Protein AF-0000000084513521 (afdb_homodimer)

Structure (mmCIF, N/CA/C/O backbone):
data_AF-0000000084513521-model_v1
#
loop_
_entity.id
_entity.type
_entity.pdbx_description
1 polymer Ferrochelatase
#
loop_
_atom_site.group_PDB
_atom_site.id
_atom_site.type_symbol
_atom_site.label_atom_id
_atom_site.label_alt_id
_atom_site.label_comp_id
_atom_site.label_asym_id
_atom_site.label_entity_id
_atom_site.label_seq_id
_atom_site.pdbx_PDB_ins_code
_atom_site.Cartn_x
_atom_site.Cartn_y
_atom_site.Cartn_z
_atom_site.occupancy
_atom_site.B_iso_or_equiv
_atom_site.auth_seq_id
_atom_site.auth_comp_id
_atom_site.auth_asym_id
_atom_site.auth_atom_id
_atom_site.pdbx_PDB_model_num
ATOM 1 N N . MET A 1 1 ? 2.699 29.406 -25.484 1 18.61 1 MET A N 1
ATOM 2 C CA . MET A 1 1 ? 3.23 28.219 -26.156 1 18.61 1 MET A CA 1
ATOM 3 C C . MET A 1 1 ? 3.641 27.156 -25.141 1 18.61 1 MET A C 1
ATOM 5 O O . MET A 1 1 ? 4.684 27.281 -24.5 1 18.61 1 MET A O 1
ATOM 9 N N . CYS A 1 2 ? 2.711 26.797 -24.297 1 22.2 2 CYS A N 1
ATOM 10 C CA . CYS A 1 2 ? 2.809 25.797 -23.234 1 22.2 2 CYS A CA 1
ATOM 11 C C . CYS A 1 2 ? 3.521 24.547 -23.734 1 22.2 2 CYS A C 1
ATOM 13 O O . CYS A 1 2 ? 3.111 23.938 -24.734 1 22.2 2 CYS A O 1
ATOM 15 N N . ASP A 1 3 ? 4.871 24.672 -23.875 1 24.75 3 ASP A N 1
ATOM 16 C CA . ASP A 1 3 ? 5.711 23.578 -24.344 1 24.75 3 ASP A CA 1
ATOM 17 C C . ASP A 1 3 ? 5.184 22.234 -23.844 1 24.75 3 ASP A C 1
ATOM 19 O O . ASP A 1 3 ? 5.07 22.016 -22.641 1 24.75 3 ASP A O 1
ATOM 23 N N . GLU A 1 4 ? 4.164 21.75 -24.406 1 28.55 4 GLU A N 1
ATOM 24 C CA . GLU A 1 4 ? 3.457 20.484 -24.359 1 28.55 4 GLU A CA 1
ATOM 25 C C . GLU A 1 4 ? 4.434 19.312 -24.297 1 28.55 4 GLU A C 1
ATOM 27 O O . GLU A 1 4 ? 4.898 18.812 -25.328 1 28.55 4 GLU A O 1
ATOM 32 N N . ASN A 1 5 ? 5.59 19.516 -23.672 1 30.88 5 ASN A N 1
ATOM 33 C CA . ASN A 1 5 ? 6.449 18.344 -23.484 1 30.88 5 ASN A CA 1
ATOM 34 C C . ASN A 1 5 ? 5.633 17.078 -23.266 1 30.88 5 ASN A C 1
ATOM 36 O O . ASN A 1 5 ? 5.18 16.812 -22.156 1 30.88 5 ASN A O 1
ATOM 40 N N . SER A 1 6 ? 4.734 16.812 -24.062 1 34.25 6 SER A N 1
ATOM 41 C CA . SER A 1 6 ? 4.012 15.57 -24.328 1 34.25 6 SER A CA 1
ATOM 42 C C . SER A 1 6 ? 4.895 14.352 -24.078 1 34.25 6 SER A C 1
ATOM 44 O O . SER A 1 6 ? 5.879 14.133 -24.797 1 34.25 6 SER A O 1
ATOM 46 N N . THR A 1 7 ? 5.453 14.188 -22.953 1 40.06 7 THR A N 1
ATOM 47 C CA . THR A 1 7 ? 6.246 13.023 -22.578 1 40.06 7 THR A CA 1
ATOM 48 C C . THR A 1 7 ? 5.777 11.781 -23.344 1 40.06 7 THR A C 1
ATOM 50 O O . THR A 1 7 ? 4.617 11.383 -23.219 1 40.06 7 THR A O 1
ATOM 53 N N . ASN A 1 8 ? 5.906 11.688 -24.531 1 46.56 8 ASN A N 1
ATOM 54 C CA . ASN A 1 8 ? 5.688 10.586 -25.453 1 46.56 8 ASN A CA 1
ATOM 55 C C . ASN A 1 8 ? 5.766 9.234 -24.75 1 46.56 8 ASN A C 1
ATOM 57 O O . ASN A 1 8 ? 6.527 8.359 -25.156 1 46.56 8 ASN A O 1
ATOM 61 N N . GLY A 1 9 ? 5.129 8.992 -23.609 1 62.34 9 GLY A N 1
ATOM 62 C CA . GLY A 1 9 ? 4.852 7.715 -22.969 1 62.34 9 GLY A CA 1
ATOM 63 C C . GLY A 1 9 ? 6.105 6.938 -22.609 1 62.34 9 GLY A C 1
ATOM 64 O O . GLY A 1 9 ? 6.031 5.902 -21.953 1 62.34 9 GLY A O 1
ATOM 65 N N . ALA A 1 10 ? 7.254 7.516 -23.219 1 73.06 10 ALA A N 1
ATOM 66 C CA . ALA A 1 10 ? 8.469 6.754 -22.953 1 73.06 10 ALA A CA 1
ATOM 67 C C . ALA A 1 10 ? 9.086 7.148 -21.609 1 73.06 10 ALA A C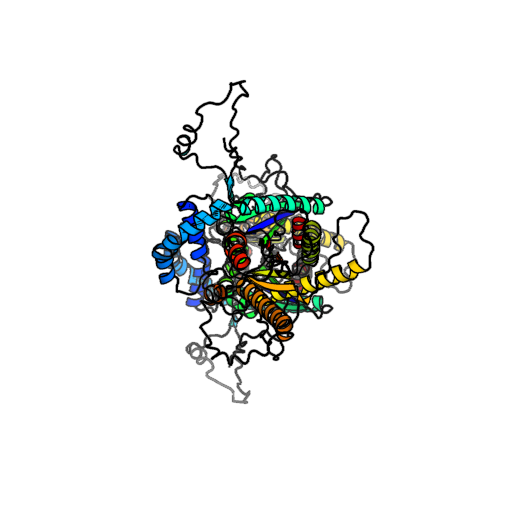 1
ATOM 69 O O . ALA A 1 10 ? 8.969 8.297 -21.188 1 73.06 10 ALA A O 1
ATOM 70 N N . LEU A 1 11 ? 9.727 6.277 -20.969 1 82.44 11 LEU A N 1
ATOM 71 C CA . LEU A 1 11 ? 10.461 6.5 -19.734 1 82.44 11 LEU A CA 1
ATOM 72 C C . LEU A 1 11 ? 11.633 7.453 -19.953 1 82.44 11 LEU A C 1
ATOM 74 O O . LEU A 1 11 ? 12.398 7.289 -20.906 1 82.44 11 LEU A O 1
ATOM 78 N N . ASN A 1 12 ? 11.711 8.531 -19.172 1 85.94 12 ASN A N 1
ATOM 79 C CA . ASN A 1 12 ? 12.852 9.438 -19.25 1 85.94 12 ASN A CA 1
ATOM 80 C C . ASN A 1 12 ? 14.164 8.703 -18.969 1 85.94 12 ASN A C 1
ATOM 82 O O . ASN A 1 12 ? 14.258 7.926 -18.016 1 85.94 12 ASN A O 1
ATOM 86 N N . GLU A 1 13 ? 15.164 8.977 -19.75 1 86.56 13 GLU A N 1
ATOM 87 C CA . GLU A 1 13 ? 16.453 8.297 -19.672 1 86.56 13 GLU A CA 1
ATOM 88 C C . GLU A 1 13 ? 17.062 8.438 -18.281 1 86.56 13 GLU A C 1
ATOM 90 O O . GLU A 1 13 ? 17.766 7.539 -17.812 1 86.56 13 GLU A O 1
ATOM 95 N N . ARG A 1 14 ? 16.734 9.516 -17.625 1 86.5 14 ARG A N 1
ATOM 96 C CA . ARG A 1 14 ? 17.281 9.781 -16.297 1 86.5 14 ARG A CA 1
ATOM 97 C C . ARG A 1 14 ? 16.828 8.734 -15.289 1 86.5 14 ARG A C 1
ATOM 99 O O . ARG A 1 14 ? 17.516 8.492 -14.289 1 86.5 14 ARG A O 1
ATOM 106 N N . PHE A 1 15 ? 15.766 8.094 -15.656 1 87.75 15 PHE A N 1
ATOM 107 C CA . PHE A 1 15 ? 15.195 7.168 -14.688 1 87.75 15 PHE A CA 1
ATOM 108 C C . PHE A 1 15 ? 15.289 5.73 -15.188 1 87.75 15 PHE A C 1
ATOM 110 O O . PHE A 1 15 ? 14.617 4.84 -14.664 1 87.75 15 PHE A O 1
ATOM 117 N N . ASN A 1 16 ? 16.016 5.531 -16.234 1 87.81 16 ASN A N 1
ATOM 118 C CA . ASN A 1 16 ? 16.219 4.191 -16.781 1 87.81 16 ASN A CA 1
ATOM 119 C C . ASN A 1 16 ? 17.312 3.443 -16.031 1 87.81 16 ASN A C 1
ATOM 121 O O . ASN A 1 16 ? 18.406 3.26 -16.547 1 87.81 16 ASN A O 1
ATOM 125 N N . THR A 1 17 ? 17.016 3.045 -14.812 1 88.44 17 THR A N 1
ATOM 126 C CA . THR A 1 17 ? 17.906 2.281 -13.945 1 88.44 17 THR A CA 1
ATOM 127 C C . THR A 1 17 ? 17.25 0.989 -13.484 1 88.44 17 THR A C 1
ATOM 129 O O . THR A 1 17 ? 16.016 0.87 -13.516 1 88.44 17 THR A O 1
ATOM 132 N N . PRO A 1 18 ? 18.016 0.029 -13.109 1 86.19 18 PRO A N 1
ATOM 133 C CA . PRO A 1 18 ? 17.453 -1.251 -12.68 1 86.19 18 PRO A CA 1
ATOM 134 C C . PRO A 1 18 ? 16.453 -1.097 -11.531 1 86.19 18 PRO A C 1
ATOM 136 O O . PRO A 1 18 ? 15.406 -1.758 -11.531 1 86.19 18 PRO A O 1
ATOM 139 N N . THR A 1 19 ? 16.812 -0.274 -10.617 1 90 19 THR A N 1
ATOM 140 C CA . THR A 1 19 ? 15.898 0.007 -9.523 1 90 19 THR A CA 1
ATOM 141 C C . THR A 1 19 ? 15.383 1.44 -9.609 1 90 19 THR A C 1
ATOM 143 O O . THR A 1 19 ? 16.172 2.387 -9.68 1 90 19 THR A O 1
ATOM 146 N N . ARG A 1 20 ? 14.078 1.571 -9.602 1 91.69 20 ARG A N 1
ATOM 147 C CA . ARG A 1 20 ? 13.477 2.896 -9.688 1 91.69 20 ARG A CA 1
ATOM 148 C C . ARG A 1 20 ? 12.586 3.168 -8.477 1 91.69 20 ARG A C 1
ATOM 150 O O . ARG A 1 20 ? 11.719 2.357 -8.141 1 91.69 20 ARG A O 1
ATOM 157 N N . PHE A 1 21 ? 12.828 4.266 -7.852 1 94.62 21 PHE A N 1
ATOM 158 C CA . PHE A 1 21 ? 12.008 4.695 -6.723 1 94.62 21 PHE A CA 1
ATOM 159 C C . PHE A 1 21 ? 11.109 5.855 -7.125 1 94.62 21 PHE A C 1
ATOM 161 O O . PHE A 1 21 ? 11.586 6.898 -7.566 1 94.62 21 PHE A O 1
ATOM 168 N N . GLY A 1 22 ? 9.812 5.648 -7.109 1 95.62 22 GLY A N 1
ATOM 169 C CA . GLY A 1 22 ? 8.836 6.719 -7.234 1 95.62 22 GLY A CA 1
ATOM 170 C C . GLY A 1 22 ? 8.258 7.156 -5.906 1 95.62 22 GLY A C 1
ATOM 171 O O . GLY A 1 22 ? 7.855 6.32 -5.09 1 95.62 22 GLY A O 1
ATOM 172 N N . VAL A 1 23 ? 8.297 8.445 -5.641 1 98.12 23 VAL A N 1
ATOM 173 C CA . VAL A 1 23 ? 7.715 8.992 -4.422 1 98.12 23 VAL A CA 1
ATOM 174 C C . VAL A 1 23 ? 6.539 9.906 -4.77 1 98.12 23 VAL A C 1
ATOM 176 O O . VAL A 1 23 ? 6.68 10.828 -5.578 1 98.12 23 VAL A O 1
ATOM 179 N N . LEU A 1 24 ? 5.422 9.594 -4.23 1 98.38 24 LEU A N 1
ATOM 180 C CA . LEU A 1 24 ? 4.234 10.422 -4.422 1 98.38 24 LEU A CA 1
ATOM 181 C C . LEU A 1 24 ? 3.867 11.156 -3.137 1 98.38 24 LEU A C 1
ATOM 183 O O . LEU A 1 24 ? 3.428 10.531 -2.166 1 98.38 24 LEU A O 1
ATOM 187 N N . LEU A 1 25 ? 4.125 12.43 -3.109 1 98.62 25 LEU A N 1
ATOM 188 C CA . LEU A 1 25 ? 3.658 13.281 -2.018 1 98.62 25 LEU A CA 1
ATOM 189 C C . LEU A 1 25 ? 2.242 13.781 -2.283 1 98.62 25 LEU A C 1
ATOM 191 O O . LEU A 1 25 ? 1.947 14.273 -3.373 1 98.62 25 LEU A O 1
ATOM 195 N N . VAL A 1 26 ? 1.375 13.625 -1.286 1 98.31 26 VAL A N 1
ATOM 196 C CA . VAL A 1 26 ? -0.024 13.938 -1.556 1 98.31 26 VAL A CA 1
ATOM 197 C C . VAL A 1 26 ? -0.565 14.859 -0.467 1 98.31 26 VAL A C 1
ATOM 199 O O . VAL A 1 26 ? -0.301 14.656 0.72 1 98.31 26 VAL A O 1
ATOM 202 N N . CYS A 1 27 ? -1.242 15.867 -0.839 1 96.75 27 CYS A N 1
ATOM 203 C CA . CYS A 1 27 ? -1.932 16.766 0.079 1 96.75 27 CYS A CA 1
ATOM 204 C C . CYS A 1 27 ? -3.223 17.281 -0.539 1 96.75 27 CYS A C 1
ATOM 206 O O . CYS A 1 27 ? -3.648 16.812 -1.594 1 96.75 27 CYS A O 1
ATOM 208 N N . GLU A 1 28 ? -3.951 18.078 0.09 1 94.69 28 GLU A N 1
ATOM 209 C CA . GLU A 1 28 ? -5.277 18.531 -0.326 1 94.69 28 GLU A CA 1
ATOM 210 C C . GLU A 1 28 ? -5.203 19.406 -1.576 1 94.69 28 GLU A C 1
ATOM 212 O O . GLU A 1 28 ? -5.973 19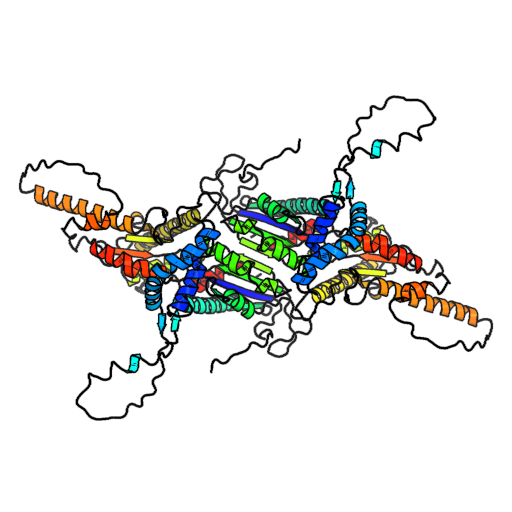.219 -2.52 1 94.69 28 GLU A O 1
ATOM 217 N N . GLY A 1 29 ? -4.34 20.344 -1.598 1 92.75 29 GLY A N 1
ATOM 218 C CA . GLY A 1 29 ? -4.211 21.297 -2.701 1 92.75 29 GLY A CA 1
ATOM 219 C C . GLY A 1 29 ? -5.105 22.516 -2.555 1 92.75 29 GLY A C 1
ATOM 220 O O . GLY A 1 29 ? -5.414 22.922 -1.438 1 92.75 29 GLY A O 1
ATOM 221 N N . ALA A 1 30 ? -5.312 23.188 -3.602 1 92.88 30 ALA A N 1
ATOM 222 C CA . ALA A 1 30 ? -6.121 24.391 -3.715 1 92.88 30 ALA A CA 1
ATOM 223 C C . ALA A 1 30 ? -6.871 24.422 -5.043 1 92.88 30 ALA A C 1
ATOM 225 O O . ALA A 1 30 ? -6.57 23.641 -5.953 1 92.88 30 ALA A O 1
ATOM 226 N N . PRO A 1 31 ? -7.898 25.25 -5.031 1 92.56 31 PRO A N 1
ATOM 227 C CA . PRO A 1 31 ? -8.602 25.359 -6.312 1 92.56 31 PRO A CA 1
ATOM 228 C C . PRO A 1 31 ? -7.676 25.75 -7.465 1 92.56 31 PRO A C 1
ATOM 230 O O . PRO A 1 31 ? -6.633 26.375 -7.242 1 92.56 31 PRO A O 1
ATOM 233 N N . GLU A 1 32 ? -8.086 25.406 -8.633 1 88.62 32 GLU A N 1
ATOM 234 C CA . GLU A 1 32 ? -7.27 25.656 -9.812 1 88.62 32 GLU A CA 1
ATOM 235 C C . GLU A 1 32 ? -7.117 27.156 -10.055 1 88.62 32 GLU A C 1
ATOM 237 O O . GLU A 1 32 ? -6.105 27.609 -10.609 1 88.62 32 GLU A O 1
ATOM 242 N N . SER A 1 33 ? -8.141 27.859 -9.766 1 88.69 33 SER A N 1
ATOM 243 C CA . SER A 1 33 ? -8.148 29.312 -9.828 1 88.69 33 SER A CA 1
ATOM 244 C C . SER A 1 33 ? -9.062 29.922 -8.773 1 88.69 33 SER A C 1
ATOM 246 O O . SER A 1 33 ? -9.727 29.188 -8.031 1 88.69 33 SER A O 1
ATOM 248 N N . THR A 1 34 ? -9.047 31.266 -8.695 1 89.31 34 THR A N 1
ATOM 249 C CA . THR A 1 34 ? -9.867 31.922 -7.68 1 89.31 34 THR A CA 1
ATOM 250 C C . THR A 1 34 ? -11.242 32.281 -8.242 1 89.31 34 THR A C 1
ATOM 252 O O . THR A 1 34 ? -11.977 33.062 -7.648 1 89.31 34 THR A O 1
ATOM 255 N N . SER A 1 35 ? -11.492 31.688 -9.445 1 90.69 35 SER A N 1
ATOM 256 C CA . SER A 1 35 ? -12.828 31.875 -9.984 1 90.69 35 SER A CA 1
ATOM 257 C C . SER A 1 35 ? -13.883 31.188 -9.125 1 90.69 35 SER A C 1
ATOM 259 O O . SER A 1 35 ? -13.594 30.172 -8.469 1 90.69 35 SER A O 1
ATOM 261 N N . LEU A 1 36 ? -15.07 31.781 -9.141 1 92.06 36 LEU A N 1
ATOM 262 C CA . LEU A 1 36 ? -16.156 31.219 -8.344 1 92.06 36 LEU A CA 1
ATOM 263 C C . LEU A 1 36 ? -16.406 29.766 -8.719 1 92.06 36 LEU A C 1
ATOM 265 O O . LEU A 1 36 ? -16.688 28.938 -7.848 1 92.06 36 LEU A O 1
ATOM 269 N N . TRP A 1 37 ? -16.297 29.484 -9.938 1 92.31 37 TRP A N 1
ATOM 270 C CA . TRP A 1 37 ? -16.562 28.141 -10.43 1 92.31 37 TRP A CA 1
ATOM 271 C C . TRP A 1 37 ? -15.516 27.156 -9.906 1 92.31 37 TRP A C 1
ATOM 273 O O . TRP A 1 37 ? -15.852 26.062 -9.438 1 92.31 37 TRP A O 1
ATOM 283 N N . ASN A 1 38 ? -14.281 27.469 -10.062 1 92.75 38 ASN A N 1
ATOM 284 C CA . ASN A 1 38 ? -13.211 26.578 -9.633 1 92.75 38 ASN A CA 1
ATOM 285 C C . ASN A 1 38 ? -13.227 26.359 -8.117 1 92.75 38 ASN A C 1
ATOM 287 O O . ASN A 1 38 ? -12.945 25.266 -7.633 1 92.75 38 ASN A O 1
ATOM 291 N N . VAL A 1 39 ? -13.531 27.406 -7.43 1 93.62 39 VAL A N 1
ATOM 292 C CA . VAL A 1 39 ? -13.664 27.281 -5.98 1 93.62 39 VAL A CA 1
ATOM 293 C C . VAL A 1 39 ? -14.859 26.391 -5.648 1 93.62 39 VAL A C 1
ATOM 295 O O . VAL A 1 39 ? -14.789 25.547 -4.754 1 93.62 39 VAL A O 1
ATOM 298 N N . TRP A 1 40 ? -15.953 26.641 -6.422 1 94.38 40 TRP A N 1
ATOM 299 C CA . TRP A 1 40 ? -17.156 25.812 -6.266 1 94.38 40 TRP A CA 1
ATOM 300 C C . TRP A 1 40 ? -16.828 24.344 -6.484 1 94.38 40 TRP A C 1
ATOM 302 O O . TRP A 1 40 ? -17.234 23.484 -5.699 1 94.38 40 TRP A O 1
ATOM 312 N N . CYS A 1 41 ? -16.109 24.031 -7.453 1 93.62 41 CYS A N 1
ATOM 313 C CA . CYS A 1 41 ? -15.742 22.672 -7.789 1 93.62 41 CYS A CA 1
ATOM 314 C C . CYS A 1 41 ? -14.852 22.062 -6.707 1 93.62 41 CYS A C 1
ATOM 316 O O . CYS A 1 41 ? -15.062 20.922 -6.297 1 93.62 41 CYS A O 1
ATOM 318 N N . PHE A 1 42 ? -13.938 22.781 -6.285 1 93.75 42 PHE A N 1
ATOM 319 C CA . PHE A 1 42 ? -13.016 22.328 -5.246 1 93.75 42 PHE A CA 1
ATOM 320 C C . PHE A 1 42 ? -13.766 22.031 -3.955 1 93.75 42 PHE A C 1
ATOM 322 O O . PHE A 1 42 ? -13.57 20.969 -3.35 1 93.75 42 PHE A O 1
ATOM 329 N N . LEU A 1 43 ? -14.617 22.922 -3.574 1 93.75 43 LEU A N 1
ATOM 330 C CA . LEU A 1 43 ? -15.375 22.766 -2.34 1 93.75 43 LEU A CA 1
ATOM 331 C C . LEU A 1 43 ? -16.359 21.609 -2.453 1 93.75 43 LEU A C 1
ATOM 333 O O . LEU A 1 43 ? -16.625 20.906 -1.47 1 93.75 43 LEU A O 1
ATOM 337 N N . SER A 1 44 ? -16.969 21.5 -3.607 1 94.69 44 SER A N 1
ATOM 338 C CA . SER A 1 44 ? -17.906 20.406 -3.812 1 94.69 44 SER A CA 1
ATOM 339 C C . SER A 1 44 ? -17.234 19.047 -3.582 1 94.69 44 SER A C 1
ATOM 341 O O . SER A 1 44 ? -17.812 18.172 -2.949 1 94.69 44 SER A O 1
ATOM 343 N N . ARG A 1 45 ? -16.047 18.859 -4.035 1 93.06 45 ARG A N 1
ATOM 344 C CA . ARG A 1 45 ? -15.297 17.625 -3.846 1 93.06 45 ARG A CA 1
ATOM 345 C C . ARG A 1 45 ? -14.977 17.391 -2.371 1 93.06 45 ARG A C 1
ATOM 347 O O . ARG A 1 45 ? -15.055 16.266 -1.876 1 93.06 45 ARG A O 1
ATOM 354 N N . LYS A 1 46 ? -14.594 18.422 -1.763 1 91 46 LYS A N 1
ATOM 355 C CA . LYS A 1 46 ? -14.273 18.328 -0.34 1 91 46 LYS A CA 1
ATOM 356 C C . LYS A 1 46 ? -15.508 17.969 0.478 1 91 46 LYS A C 1
ATOM 358 O O . LYS A 1 46 ? -15.461 17.062 1.315 1 91 46 LYS A O 1
ATOM 363 N N . LEU A 1 47 ? -16.609 18.641 0.2 1 90.75 47 LEU A N 1
ATOM 364 C CA . LEU A 1 47 ? -17.828 18.438 0.977 1 90.75 47 LEU A CA 1
ATOM 365 C C . LEU A 1 47 ? -18.453 17.078 0.69 1 90.75 47 LEU A C 1
ATOM 367 O O . LEU A 1 47 ? -19.188 16.531 1.518 1 90.75 47 LEU A O 1
ATOM 371 N N . MET A 1 48 ? -18.125 16.531 -0.422 1 91.06 48 MET A N 1
ATOM 372 C CA . MET A 1 48 ? -18.688 15.234 -0.796 1 91.06 48 MET A CA 1
ATOM 373 C C . MET A 1 48 ? -17.812 14.094 -0.304 1 91.06 48 MET A C 1
ATOM 375 O O . MET A 1 48 ? -18.172 12.922 -0.434 1 91.06 48 MET A O 1
ATOM 379 N N . ASN A 1 49 ? -16.719 14.391 0.209 1 88.5 49 ASN A N 1
ATOM 380 C CA . ASN A 1 49 ? -15.828 13.375 0.769 1 88.5 49 ASN A CA 1
ATOM 381 C C . ASN A 1 49 ? -16.406 12.781 2.053 1 88.5 49 ASN A C 1
ATOM 383 O O . ASN A 1 49 ? -16.562 13.484 3.049 1 88.5 49 ASN A O 1
ATOM 387 N N . PRO A 1 50 ? -16.625 11.5 2.027 1 85.31 50 PRO A N 1
ATOM 388 C CA . PRO A 1 50 ? -17.281 10.891 3.182 1 85.31 50 PRO A CA 1
ATOM 389 C C . PRO A 1 50 ? -16.406 10.883 4.434 1 85.31 50 PRO A C 1
ATOM 391 O O . PRO A 1 50 ? -16.922 10.742 5.547 1 85.31 50 PRO A O 1
ATOM 394 N N . ARG A 1 51 ? -15.133 11.031 4.363 1 84.38 51 ARG A N 1
ATOM 395 C CA . ARG A 1 51 ? -14.258 11.031 5.531 1 84.38 51 ARG A CA 1
ATOM 396 C C . ARG A 1 51 ? -14.344 12.352 6.281 1 84.38 51 ARG A C 1
ATOM 398 O O . ARG A 1 51 ? -14.016 12.422 7.469 1 84.38 51 ARG A O 1
ATOM 405 N N . PHE A 1 52 ? -14.766 13.359 5.477 1 79.12 52 PHE A N 1
ATOM 406 C CA . PHE A 1 52 ? -14.914 14.664 6.105 1 79.12 52 PHE A CA 1
ATOM 407 C C . PHE A 1 52 ? -16.297 14.828 6.707 1 79.12 52 PHE A C 1
ATOM 409 O O . PHE A 1 52 ? -16.453 15.383 7.801 1 79.12 52 PHE A O 1
ATOM 416 N N . TYR A 1 53 ? -17.266 14.391 5.891 1 75.5 53 TYR A N 1
ATOM 417 C CA . TYR A 1 53 ? -18.656 14.633 6.297 1 75.5 53 TYR A CA 1
ATOM 418 C C . TYR A 1 53 ? -19.469 13.344 6.246 1 75.5 53 TYR A C 1
ATOM 420 O O . TYR A 1 53 ? -19.75 12.82 5.168 1 75.5 53 TYR A O 1
ATOM 428 N N . ASP A 1 54 ? -19.734 12.742 7.426 1 69.44 54 ASP A N 1
ATOM 429 C CA . ASP A 1 54 ? -20.484 11.492 7.441 1 69.44 54 ASP A CA 1
ATOM 430 C C . ASP A 1 54 ? -21.703 11.602 8.352 1 69.44 54 ASP A C 1
ATOM 432 O O . ASP A 1 54 ? -22.203 10.586 8.844 1 69.44 54 ASP A O 1
ATOM 436 N N . PHE A 1 55 ? -22.188 12.742 8.492 1 68.88 55 PHE A N 1
ATOM 437 C CA . PHE A 1 55 ? -23.25 12.938 9.469 1 68.88 55 PHE A CA 1
ATOM 438 C C . PHE A 1 55 ? -24.594 12.539 8.883 1 68.88 55 PHE A C 1
ATOM 440 O O . PHE A 1 55 ? -25.453 12.008 9.594 1 68.88 55 PHE A O 1
ATOM 447 N N . LEU A 1 56 ? -24.797 12.781 7.633 1 77.06 56 LEU A N 1
ATOM 448 C CA . LEU A 1 56 ? -26.062 12.484 6.977 1 77.06 56 LEU A CA 1
ATOM 449 C C . LEU A 1 56 ? -25.859 11.445 5.879 1 77.06 56 LEU A C 1
ATOM 451 O O . LEU A 1 56 ? -24.781 11.336 5.305 1 77.06 56 LEU A O 1
ATOM 455 N N . PRO A 1 57 ? -26.953 10.703 5.762 1 85.81 57 PRO A N 1
ATOM 456 C CA . PRO A 1 57 ? -26.859 9.773 4.633 1 85.81 57 PRO A CA 1
ATOM 457 C C . PRO A 1 57 ? -26.594 10.484 3.309 1 85.81 57 PRO A C 1
ATOM 459 O O . PRO A 1 57 ? -27.016 11.617 3.105 1 85.81 57 PRO A O 1
ATOM 462 N N . ARG A 1 58 ? -25.906 9.836 2.469 1 86.06 58 ARG A N 1
ATOM 463 C CA . ARG A 1 58 ? -25.391 10.414 1.236 1 86.06 58 ARG A CA 1
ATOM 464 C C . ARG A 1 58 ? -26.531 10.953 0.369 1 86.06 58 ARG A C 1
ATOM 466 O O . ARG A 1 58 ? -26.375 11.984 -0.292 1 86.06 58 ARG A O 1
ATOM 473 N N . TRP A 1 59 ? -27.594 10.188 0.377 1 90.06 59 TRP A N 1
ATOM 474 C CA . TRP A 1 59 ? -28.688 10.586 -0.495 1 90.06 59 TRP A CA 1
ATOM 475 C C . TRP A 1 59 ? -29.281 11.914 -0.041 1 90.06 59 TRP A C 1
ATOM 477 O O . TRP A 1 59 ? -29.844 12.656 -0.851 1 90.06 59 TRP A O 1
ATOM 487 N N . LEU A 1 60 ? -29.172 12.305 1.165 1 91 60 LEU A N 1
ATOM 488 C CA . LEU A 1 60 ? -29.641 13.578 1.698 1 91 60 LEU A CA 1
ATOM 489 C C . LEU A 1 60 ? -28.531 14.633 1.63 1 91 60 LEU A C 1
ATOM 491 O O . LEU A 1 60 ? -28.812 15.805 1.371 1 91 60 LEU A O 1
ATOM 495 N N . TRP A 1 61 ? -27.328 14.234 1.827 1 89.81 61 TRP A N 1
ATOM 496 C CA . TRP A 1 61 ? -26.203 15.156 1.906 1 89.81 61 TRP A CA 1
ATOM 497 C C . TRP A 1 61 ? -25.891 15.758 0.54 1 89.81 61 TRP A C 1
ATOM 499 O O . TRP A 1 61 ? -25.625 16.953 0.431 1 89.81 61 TRP A O 1
ATOM 509 N N . ARG A 1 62 ? -26.031 15.023 -0.521 1 91.88 62 ARG A N 1
ATOM 510 C CA . ARG A 1 62 ? -25.641 15.469 -1.855 1 91.88 62 ARG A CA 1
ATOM 511 C C . ARG A 1 62 ? -26.5 16.656 -2.301 1 91.88 62 ARG A C 1
ATOM 513 O O . ARG A 1 62 ? -25.969 17.703 -2.664 1 91.88 62 ARG A O 1
ATOM 520 N N . PRO A 1 63 ? -27.844 16.484 -2.207 1 93.19 63 PRO A N 1
ATOM 521 C CA . PRO A 1 63 ? -28.641 17.656 -2.611 1 93.19 63 PRO A CA 1
ATOM 522 C C . PRO A 1 63 ? -28.469 18.828 -1.656 1 93.19 63 PRO A C 1
ATOM 524 O O . PRO A 1 63 ? -28.516 19.984 -2.086 1 93.19 63 PRO A O 1
ATOM 527 N N . LEU A 1 64 ? -28.297 18.609 -0.464 1 92.81 64 LEU A N 1
ATOM 528 C CA . LEU A 1 64 ? -28.125 19.672 0.516 1 92.81 64 LEU A CA 1
ATOM 529 C C . LEU A 1 64 ? -26.859 20.484 0.227 1 92.81 64 LEU A C 1
ATOM 531 O O . LEU A 1 64 ? -26.859 21.703 0.31 1 92.81 64 LEU A O 1
ATOM 535 N N . VAL A 1 65 ? -25.781 19.797 -0.068 1 92.12 65 VAL A N 1
ATOM 536 C CA . VAL A 1 65 ? -24.5 20.438 -0.344 1 92.12 65 VAL A CA 1
ATOM 537 C C . VAL A 1 65 ? -24.625 21.344 -1.56 1 92.12 65 VAL A C 1
ATOM 539 O O . VAL A 1 65 ? -24.203 22.5 -1.519 1 92.12 65 VAL A O 1
ATOM 542 N N . TYR A 1 66 ? -25.281 20.938 -2.574 1 93.38 66 TYR A N 1
ATOM 543 C CA . TYR A 1 66 ? -25.297 21.656 -3.84 1 93.38 66 TYR A CA 1
ATOM 544 C C . TYR A 1 66 ? -26.359 22.75 -3.834 1 93.38 66 TYR A C 1
ATOM 546 O O . TYR A 1 66 ? -26.234 23.75 -4.543 1 93.38 66 TYR A O 1
ATOM 554 N N . THR A 1 67 ? -27.359 22.641 -2.988 1 94.06 67 THR A N 1
ATOM 555 C CA . THR A 1 67 ? -28.453 23.594 -3.033 1 94.06 67 THR A CA 1
ATOM 556 C C . THR A 1 67 ? -28.312 24.625 -1.914 1 94.06 67 THR A C 1
ATOM 558 O O . THR A 1 67 ? -28.75 25.781 -2.064 1 94.06 67 THR A O 1
ATOM 561 N N . VAL A 1 68 ? -27.781 24.25 -0.854 1 93.19 68 VAL A N 1
ATOM 562 C CA . VAL A 1 68 ? -27.797 25.141 0.298 1 93.19 68 VAL A CA 1
ATOM 563 C C . VAL A 1 68 ? -26.359 25.469 0.724 1 93.19 68 VAL A C 1
ATOM 565 O O . VAL A 1 68 ? -25.953 26.641 0.729 1 93.19 68 VAL A O 1
ATOM 568 N N . VAL A 1 69 ? -25.562 24.484 0.982 1 91.5 69 VAL A N 1
ATOM 569 C CA . VAL A 1 69 ? -24.266 24.672 1.633 1 91.5 69 VAL A CA 1
ATOM 570 C C . VAL A 1 69 ? -23.312 25.406 0.697 1 91.5 69 VAL A C 1
ATOM 572 O O . VAL A 1 69 ? -22.766 26.453 1.058 1 91.5 69 VAL A O 1
ATOM 575 N N . LEU A 1 70 ? -23.172 24.938 -0.494 1 93.88 70 LEU A N 1
ATOM 576 C CA . LEU A 1 70 ? -22.188 25.484 -1.43 1 93.88 70 LEU A CA 1
ATOM 577 C C . LEU A 1 70 ? -22.5 26.938 -1.761 1 93.88 70 LEU A C 1
ATOM 579 O O . LEU A 1 70 ? -21.609 27.797 -1.685 1 93.88 70 LEU A O 1
ATOM 583 N N . PRO A 1 71 ? -23.734 27.234 -2.043 1 93.56 71 PRO A N 1
ATOM 584 C CA . PRO A 1 71 ? -24.016 28.641 -2.344 1 93.56 71 PRO A CA 1
ATOM 585 C C . PRO A 1 71 ? -23.797 29.547 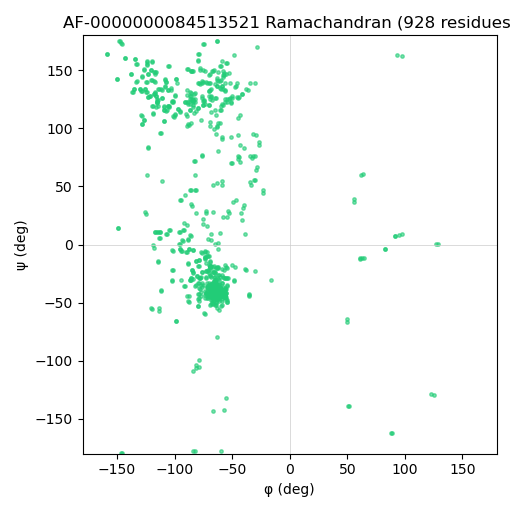-1.146 1 93.56 71 PRO A C 1
ATOM 587 O O . PRO A 1 71 ? -23.469 30.734 -1.32 1 93.56 71 PRO A O 1
ATOM 590 N N . CYS A 1 72 ? -23.938 29.062 0.003 1 92.81 72 CYS A N 1
ATOM 591 C CA . CYS A 1 72 ? -23.797 29.875 1.212 1 92.81 72 CYS A CA 1
ATOM 592 C C . CYS A 1 72 ? -22.344 30.141 1.537 1 92.81 72 CYS A C 1
ATOM 594 O O . CYS A 1 72 ? -22 31.188 2.092 1 92.81 72 CYS A O 1
ATOM 596 N N . ILE A 1 73 ? -21.438 29.219 1.139 1 92.56 73 ILE A N 1
ATOM 597 C CA . ILE A 1 73 ? -20.094 29.328 1.695 1 92.56 73 ILE A CA 1
ATOM 598 C C . ILE A 1 73 ? -19.094 29.672 0.583 1 92.56 73 ILE A C 1
ATOM 600 O O . ILE A 1 73 ? -17.969 30.078 0.854 1 92.56 73 ILE A O 1
ATOM 604 N N . VAL A 1 74 ? -19.438 29.531 -0.688 1 94.19 74 VAL A N 1
ATOM 605 C CA . VAL A 1 74 ? -18.5 29.594 -1.805 1 94.19 74 VAL A CA 1
ATOM 606 C C . VAL A 1 74 ? -17.859 30.984 -1.859 1 94.19 74 VAL A C 1
ATOM 608 O O . VAL A 1 74 ? -16.672 31.109 -2.152 1 94.19 74 VAL A O 1
ATOM 611 N N . ARG A 1 75 ? -18.594 32 -1.568 1 93.06 75 ARG A N 1
ATOM 612 C CA . ARG A 1 75 ? -18.062 33.375 -1.67 1 93.06 75 ARG A CA 1
ATOM 613 C C . ARG A 1 75 ? -17.016 33.625 -0.595 1 93.06 75 ARG A C 1
ATOM 615 O O . ARG A 1 75 ? -16 34.281 -0.856 1 93.06 75 ARG A O 1
ATOM 622 N N . GLN A 1 76 ? -17.312 33.188 0.542 1 90.88 76 GLN A N 1
ATOM 623 C CA . GLN A 1 76 ? -16.344 33.344 1.625 1 90.88 76 GLN A CA 1
ATOM 624 C C . GLN A 1 76 ? -15.039 32.625 1.31 1 90.88 76 GLN A C 1
ATOM 626 O O . GLN A 1 76 ? -13.953 33.156 1.536 1 90.88 76 GLN A O 1
ATOM 631 N N . HIS A 1 77 ? -15.195 31.469 0.801 1 92.06 77 HIS A N 1
ATOM 632 C CA . HIS A 1 77 ? -14.023 30.672 0.464 1 92.06 77 HIS A CA 1
ATOM 633 C C . HIS A 1 77 ? -13.258 31.281 -0.706 1 92.06 77 HIS A C 1
ATOM 635 O O . HIS A 1 77 ? -12.031 31.203 -0.762 1 92.06 77 HIS A O 1
ATOM 641 N N . GLN A 1 78 ? -14 31.812 -1.603 1 92.12 78 GLN A N 1
ATOM 642 C CA . GLN A 1 78 ? -13.336 32.531 -2.697 1 92.12 78 GLN A CA 1
ATOM 643 C C . GLN A 1 78 ? -12.445 33.625 -2.17 1 92.12 78 GLN A C 1
ATOM 645 O O . GLN A 1 78 ? -11.312 33.812 -2.621 1 92.12 78 GLN A O 1
ATOM 650 N N . ARG A 1 79 ? -12.961 34.375 -1.214 1 89.31 79 ARG A N 1
ATOM 651 C CA . ARG A 1 79 ? -12.195 35.469 -0.604 1 89.31 79 ARG A CA 1
ATOM 652 C C . ARG A 1 79 ? -10.961 34.938 0.112 1 89.31 79 ARG A C 1
ATOM 654 O O . ARG A 1 79 ? -9.883 35.531 0.035 1 89.31 79 ARG A O 1
ATOM 661 N N . MET A 1 80 ? -11.148 33.875 0.722 1 89.75 80 MET A N 1
ATOM 662 C CA . MET A 1 80 ? -10.055 33.25 1.457 1 89.75 80 MET A CA 1
ATOM 663 C C . MET A 1 80 ? -8.93 32.844 0.513 1 89.75 80 MET A C 1
ATOM 665 O O . MET A 1 80 ? -7.758 33.094 0.777 1 89.75 80 MET A O 1
ATOM 669 N N . HIS A 1 81 ? -9.297 32.219 -0.559 1 89.56 81 HIS A N 1
ATOM 670 C CA . HIS A 1 81 ? -8.297 31.703 -1.488 1 89.56 81 HIS A CA 1
ATOM 671 C C . HIS A 1 81 ? -7.641 32.844 -2.264 1 89.56 81 HIS A C 1
ATOM 673 O O . HIS A 1 81 ? -6.477 32.719 -2.66 1 89.56 81 HIS A O 1
ATOM 679 N N . ARG A 1 82 ? -8.312 33.875 -2.469 1 85.5 82 ARG A N 1
ATOM 680 C CA . ARG A 1 82 ? -7.75 35.062 -3.156 1 85.5 82 ARG A CA 1
ATOM 681 C C . ARG A 1 82 ? -6.633 35.688 -2.338 1 85.5 82 ARG A C 1
ATOM 683 O O . ARG A 1 82 ? -5.676 36.219 -2.898 1 85.5 82 ARG A O 1
ATOM 690 N N . GLY A 1 83 ? -6.738 35.562 -1.095 1 81.88 83 GLY A N 1
ATOM 691 C CA . GLY A 1 83 ? -5.738 36.156 -0.212 1 81.88 83 GLY A CA 1
ATOM 692 C C . GLY A 1 83 ? -4.414 35.406 -0.244 1 81.88 83 GLY A C 1
ATOM 693 O O . GLY A 1 83 ? -3.383 35.969 0.147 1 81.88 83 GLY A O 1
ATOM 694 N N . THR A 1 84 ? -4.395 34.25 -0.726 1 79.56 84 THR A N 1
ATOM 695 C CA . THR A 1 84 ? -3.178 33.469 -0.701 1 79.56 84 THR A CA 1
ATOM 696 C C . THR A 1 84 ? -2.705 33.156 -2.117 1 79.56 84 THR A C 1
ATOM 698 O O . THR A 1 84 ? -1.842 32.281 -2.316 1 79.56 84 THR A O 1
ATOM 701 N N . TRP A 1 85 ? -3.219 33.719 -3.062 1 79 85 TRP A N 1
ATOM 702 C CA . TRP A 1 85 ? -2.881 33.438 -4.453 1 79 85 TRP A CA 1
ATOM 703 C C . TRP A 1 85 ? -1.668 34.25 -4.898 1 79 85 TRP A C 1
ATOM 705 O O . TRP A 1 85 ? -1.572 35.438 -4.609 1 79 85 TRP A O 1
ATOM 715 N N . ILE A 1 86 ? -0.687 33.562 -5.379 1 72.06 86 ILE A N 1
ATOM 716 C CA . ILE A 1 86 ? 0.511 34.219 -5.918 1 72.06 86 ILE A CA 1
ATOM 717 C C . ILE A 1 86 ? 0.289 34.562 -7.387 1 72.06 86 ILE A C 1
ATOM 719 O O . ILE A 1 86 ? -0.023 33.688 -8.203 1 72.06 86 ILE A O 1
ATOM 723 N N . LEU A 1 87 ? 0.294 35.875 -7.668 1 65.25 87 LEU A N 1
ATOM 724 C CA . LEU A 1 87 ? 0.036 36.344 -9.023 1 65.25 87 LEU A CA 1
ATOM 725 C C . LEU A 1 87 ? 1.325 36.406 -9.836 1 65.25 87 LEU A C 1
ATOM 727 O O . LEU A 1 87 ? 2.396 36.688 -9.297 1 65.25 87 LEU A O 1
ATOM 731 N N . SER A 1 88 ? 1.28 35.656 -10.906 1 55.88 88 SER A N 1
ATOM 732 C CA . SER A 1 88 ? 2.436 35.781 -11.789 1 55.88 88 SER A CA 1
ATOM 733 C C . SER A 1 88 ? 2.553 37.188 -12.352 1 55.88 88 SER A C 1
ATOM 735 O O . SER A 1 88 ? 1.547 37.812 -12.711 1 55.88 88 SER A O 1
ATOM 737 N N . ARG A 1 89 ? 3.451 38.156 -11.891 1 47.84 89 ARG A N 1
ATOM 738 C CA . ARG A 1 89 ? 3.705 39.469 -12.508 1 47.84 89 ARG A CA 1
ATOM 739 C C . ARG A 1 89 ? 3.85 39.344 -14.023 1 47.84 89 ARG A C 1
ATOM 741 O O . ARG A 1 89 ? 4.574 38.469 -14.508 1 47.84 89 ARG A O 1
ATOM 748 N N . SER A 1 90 ? 2.947 39.781 -14.773 1 40.62 90 SER A N 1
ATOM 749 C CA . SER A 1 90 ? 3.088 39.969 -16.219 1 40.62 90 SER A CA 1
ATOM 750 C C . SER A 1 90 ? 4.301 40.844 -16.547 1 40.62 90 SER A C 1
ATOM 752 O O . SER A 1 90 ? 4.574 41.812 -15.852 1 40.62 90 SER A O 1
ATOM 754 N N . ARG A 1 91 ? 5.352 40.5 -17.344 1 39.34 91 ARG A N 1
ATOM 755 C CA . ARG A 1 91 ? 6.422 41.281 -17.938 1 39.34 91 ARG A CA 1
ATOM 756 C C . ARG A 1 91 ? 5.859 42.5 -18.672 1 39.34 91 ARG A C 1
ATOM 758 O O . ARG A 1 91 ? 5.348 42.375 -19.797 1 39.34 91 ARG A O 1
ATOM 765 N N . SER A 1 92 ? 5.273 43.625 -18.156 1 32.12 92 SER A N 1
ATOM 766 C CA . SER A 1 92 ? 5.082 44.844 -18.953 1 32.12 92 SER A CA 1
ATOM 767 C C . SER A 1 92 ? 6.414 45.406 -19.438 1 32.12 92 SER A C 1
ATOM 769 O O . SER A 1 92 ? 7.34 45.594 -18.656 1 32.12 92 SER A O 1
ATOM 771 N N . ASN A 1 93 ? 6.867 45.281 -20.766 1 32.97 93 ASN A N 1
ATOM 772 C CA . ASN A 1 93 ? 7.898 45.938 -21.578 1 32.97 93 ASN A CA 1
ATOM 773 C C . ASN A 1 93 ? 7.762 47.469 -21.547 1 32.97 93 ASN A C 1
ATOM 775 O O . ASN A 1 93 ? 7.312 48.062 -22.516 1 32.97 93 ASN A O 1
ATOM 779 N N . ALA A 1 94 ? 7.277 48.312 -20.672 1 31.28 94 ALA A N 1
ATOM 780 C CA . ALA A 1 94 ? 7.34 49.719 -20.953 1 31.28 94 ALA A CA 1
ATOM 781 C C . ALA A 1 94 ? 8.789 50.219 -21.031 1 31.28 94 ALA A C 1
ATOM 783 O O . ALA A 1 94 ? 9.586 49.938 -20.125 1 31.28 94 ALA A O 1
ATOM 784 N N . PRO A 1 95 ? 9.312 50.625 -22.25 1 30.72 95 PRO A N 1
ATOM 785 C CA . PRO A 1 95 ? 10.539 51.406 -22.406 1 30.72 95 PRO A CA 1
ATOM 786 C C . PRO A 1 95 ? 10.562 52.656 -21.5 1 30.72 95 PRO A C 1
ATOM 788 O O . PRO A 1 95 ? 9.516 53.219 -21.203 1 30.72 95 PRO A O 1
ATOM 791 N N . ALA A 1 96 ? 11.586 52.906 -20.688 1 31.69 96 ALA A N 1
ATOM 792 C CA . ALA A 1 96 ? 11.984 54.031 -19.844 1 31.69 96 ALA A CA 1
ATOM 793 C C . ALA A 1 96 ? 11.914 55.344 -20.625 1 31.69 96 ALA A C 1
ATOM 795 O O . ALA A 1 96 ? 12.945 55.844 -21.078 1 31.69 96 ALA A O 1
ATOM 796 N N . GLU A 1 97 ? 10.961 55.625 -21.547 1 26.5 97 GLU A N 1
ATOM 797 C CA . GLU A 1 97 ? 11.062 57 -22.047 1 26.5 97 GLU A CA 1
ATOM 798 C C . GLU A 1 97 ? 10.945 58 -20.906 1 26.5 97 GLU A C 1
ATOM 800 O O . GLU A 1 97 ? 10.344 57.719 -19.875 1 26.5 97 GLU A O 1
ATOM 805 N N . ASN A 1 98 ? 11.672 59.312 -21 1 26.02 98 ASN A N 1
ATOM 806 C CA . ASN A 1 98 ? 11.984 60.531 -20.234 1 26.02 98 ASN A CA 1
ATOM 807 C C . ASN A 1 98 ? 10.719 61.281 -19.828 1 26.02 98 ASN A C 1
ATOM 809 O O . ASN A 1 98 ? 10.773 62.469 -19.5 1 26.02 98 ASN A O 1
ATOM 813 N N . GLU A 1 99 ? 9.453 60.812 -19.953 1 22.77 99 GLU A N 1
ATOM 814 C CA . GLU A 1 99 ? 8.414 61.812 -19.859 1 22.77 99 GLU A CA 1
ATOM 815 C C . GLU A 1 99 ? 8.492 62.562 -18.531 1 22.77 99 GLU A C 1
ATOM 817 O O . GLU A 1 99 ? 8.844 62 -17.5 1 22.77 99 GLU A O 1
ATOM 822 N N . ASP A 1 100 ? 8.391 64 -18.594 1 23.45 100 ASP A N 1
ATOM 823 C CA . ASP A 1 100 ? 7.992 65.188 -17.859 1 23.45 100 ASP A CA 1
ATOM 824 C C . ASP A 1 100 ? 6.891 64.938 -16.844 1 23.45 100 ASP A C 1
ATOM 826 O O . ASP A 1 100 ? 6.172 63.906 -16.984 1 23.45 100 ASP A O 1
ATOM 830 N N . ALA A 1 101 ? 6.609 66 -15.938 1 24.28 101 ALA A N 1
ATOM 831 C CA . ALA A 1 101 ? 6.152 66.25 -14.57 1 24.28 101 ALA A CA 1
ATOM 832 C C . ALA A 1 101 ? 4.789 65.562 -14.336 1 24.28 101 ALA A C 1
ATOM 834 O O . ALA A 1 101 ? 4.637 64.75 -13.445 1 24.28 101 ALA A O 1
ATOM 835 N N . VAL A 1 102 ? 3.834 66.375 -13.734 1 24.31 102 VAL A N 1
ATOM 836 C CA . VAL A 1 102 ? 2.979 66.438 -12.555 1 24.31 102 VAL A CA 1
ATOM 837 C C . VAL A 1 102 ? 1.605 65.875 -12.898 1 24.31 102 VAL A C 1
ATOM 839 O O . VAL A 1 102 ? 0.806 65.562 -12 1 24.31 102 VAL A O 1
ATOM 842 N N . THR A 1 103 ? 1.208 66.062 -14.242 1 22.92 103 THR A N 1
ATOM 843 C CA . THR A 1 103 ? -0.215 66.438 -14.258 1 22.92 103 THR A CA 1
ATOM 844 C C . THR A 1 103 ? -1.042 65.25 -13.766 1 22.92 103 THR A C 1
ATOM 846 O O . THR A 1 103 ? -0.542 64.125 -13.695 1 22.92 103 THR A O 1
ATOM 849 N N . THR A 1 104 ? -2.379 65.062 -14.469 1 24.28 104 THR A N 1
ATOM 850 C CA . THR A 1 104 ? -3.746 64.688 -14.148 1 24.28 104 THR A CA 1
ATOM 851 C C . THR A 1 104 ? -3.873 63.188 -14.07 1 24.28 104 THR A C 1
ATOM 853 O O . THR A 1 104 ? -4.277 62.531 -15.039 1 24.28 104 THR A O 1
ATOM 856 N N . THR A 1 105 ? -2.826 62.406 -13.75 1 24.45 105 THR A N 1
ATOM 857 C CA . THR A 1 105 ? -2.666 61.031 -14.195 1 24.45 105 THR A CA 1
ATOM 858 C C . THR A 1 105 ? -3.646 60.094 -13.477 1 24.45 105 THR A C 1
ATOM 860 O O . THR A 1 105 ? -3.27 59.031 -13.016 1 24.45 105 THR A O 1
ATOM 863 N N . GLU A 1 106 ? -4.68 60.719 -12.836 1 23.75 106 GLU A N 1
ATOM 864 C CA . GLU A 1 106 ? -5.535 59.969 -11.93 1 23.75 106 GLU A CA 1
ATOM 865 C C . GLU A 1 106 ? -6.355 58.906 -12.688 1 23.75 106 GLU A C 1
ATOM 867 O O . GLU A 1 106 ? -6.723 57.875 -12.125 1 23.75 106 GLU A O 1
ATOM 872 N N . THR A 1 107 ? -6.906 59.406 -13.914 1 24.81 107 THR A N 1
ATOM 873 C CA . THR A 1 107 ? -8.109 58.781 -14.461 1 24.81 107 THR A CA 1
ATOM 874 C C . THR A 1 107 ? -7.832 57.344 -14.922 1 24.81 107 THR A C 1
ATOM 876 O O . THR A 1 107 ? -8.75 56.531 -15.008 1 24.81 107 THR A O 1
ATOM 879 N N . ALA A 1 108 ? -6.703 57.156 -15.656 1 25.11 108 ALA A N 1
ATOM 880 C CA . ALA A 1 108 ? -6.559 56.031 -16.562 1 25.11 108 ALA A CA 1
ATOM 881 C C . ALA A 1 108 ? -6.434 54.719 -15.797 1 25.11 108 ALA A C 1
ATOM 883 O O . ALA A 1 108 ? -6.227 53.656 -16.391 1 25.11 108 ALA A O 1
ATOM 884 N N . ALA A 1 109 ? -6.277 54.719 -14.531 1 27.16 109 ALA A N 1
ATOM 885 C CA . ALA A 1 109 ? -6.008 53.531 -13.742 1 27.16 109 ALA A CA 1
ATOM 886 C C . ALA A 1 109 ? -7.207 52.594 -13.758 1 27.16 109 ALA A C 1
ATOM 888 O O . ALA A 1 109 ? -7.086 51.406 -13.398 1 27.16 109 ALA A O 1
ATOM 889 N N . ALA A 1 110 ? -8.477 53.031 -14.016 1 26.39 110 ALA A N 1
ATOM 890 C CA . ALA A 1 110 ? -9.75 52.344 -13.852 1 26.39 110 ALA A CA 1
ATOM 891 C C . ALA A 1 110 ? -10 51.375 -15 1 26.39 110 ALA A C 1
ATOM 893 O O . ALA A 1 110 ? -10.758 50.406 -14.859 1 26.39 110 ALA A O 1
ATOM 894 N N . VAL A 1 111 ? -9.781 51.781 -16.312 1 27.03 111 VAL A N 1
ATOM 895 C CA . VAL A 1 111 ? -10.344 51.062 -17.438 1 27.03 111 VAL A CA 1
ATOM 896 C C . VAL A 1 111 ? -9.719 49.688 -17.531 1 27.03 111 VAL A C 1
ATOM 898 O O . VAL A 1 111 ? -10.273 48.781 -18.172 1 27.03 111 VAL A O 1
ATOM 901 N N . ALA A 1 112 ? -8.438 49.531 -17.453 1 28.14 112 ALA A N 1
ATOM 902 C CA . ALA A 1 112 ? -7.676 48.344 -17.875 1 28.14 112 ALA A CA 1
ATOM 903 C C . ALA A 1 112 ? -8.086 47.125 -17.078 1 28.14 112 ALA A C 1
ATOM 905 O O . ALA A 1 112 ? -7.492 46.031 -17.219 1 28.14 112 ALA A O 1
ATOM 906 N N . ALA A 1 113 ? -9.031 47.094 -16.125 1 30.5 113 ALA A N 1
ATOM 907 C CA . ALA A 1 113 ? -9.781 46.125 -15.297 1 30.5 113 ALA A CA 1
ATOM 908 C C . ALA A 1 113 ? -10.664 45.25 -16.156 1 30.5 113 ALA A C 1
ATOM 910 O O . ALA A 1 113 ? -11.25 44.281 -15.664 1 30.5 113 ALA A O 1
ATOM 911 N N . SER A 1 114 ? -11.258 45.594 -17.25 1 28.17 114 SER A N 1
ATOM 912 C CA . SER A 1 114 ? -12.383 44.906 -17.875 1 28.17 114 SER A CA 1
ATOM 913 C C . SER A 1 114 ? -11.945 43.594 -18.531 1 28.17 114 SER A C 1
ATOM 915 O O . SER A 1 114 ? -12.781 42.75 -18.859 1 28.17 114 SER A O 1
ATOM 917 N N . ALA A 1 115 ? -11.016 43.625 -19.516 1 30.66 115 ALA A N 1
ATOM 918 C CA . ALA A 1 115 ? -10.734 42.5 -20.391 1 30.66 115 ALA A CA 1
ATOM 919 C C . ALA A 1 115 ? -10.164 41.312 -19.609 1 30.66 115 ALA A C 1
ATOM 921 O O . ALA A 1 115 ? -9.164 41.469 -18.891 1 30.66 115 ALA A O 1
ATOM 922 N N . GLY A 1 116 ? -11.008 40.312 -19.172 1 32.59 116 GLY A N 1
ATOM 923 C CA . GLY A 1 116 ? -10.93 39.25 -18.172 1 32.59 116 GLY A CA 1
ATOM 924 C C . GLY A 1 116 ? -9.594 38.531 -18.156 1 32.59 116 GLY A C 1
ATOM 925 O O . GLY A 1 116 ? -9.438 37.5 -18.781 1 32.59 116 GLY A O 1
ATOM 926 N N . SER A 1 117 ? -8.57 39.062 -18.516 1 35.34 117 SER A N 1
ATOM 927 C CA . SER A 1 117 ? -7.227 38.5 -18.562 1 35.34 117 SER A CA 1
ATOM 928 C C . SER A 1 117 ? -6.945 37.625 -17.344 1 35.34 117 SER A C 1
ATOM 930 O O . SER A 1 117 ? -7.02 38.094 -16.203 1 35.34 117 SER A O 1
ATOM 932 N N . GLU A 1 118 ? -7.426 36.25 -17.422 1 39.81 118 GLU A N 1
ATOM 933 C CA . GLU A 1 118 ? -7.254 35.219 -16.422 1 39.81 118 GLU A CA 1
ATOM 934 C C . GLU A 1 118 ? -5.957 35.406 -15.633 1 39.81 118 GLU A C 1
ATOM 936 O O . GLU A 1 118 ? -4.879 35.5 -16.234 1 39.81 118 GLU A O 1
ATOM 941 N N . VAL A 1 119 ? -5.836 36.25 -14.773 1 44.62 119 VAL A N 1
ATOM 942 C CA . VAL A 1 119 ? -4.754 36.406 -13.805 1 44.62 119 VAL A CA 1
ATOM 943 C C . VAL A 1 119 ? -4.102 35.031 -13.555 1 44.62 119 VAL A C 1
ATOM 945 O O . VAL A 1 119 ? -4.746 34.125 -13.047 1 44.62 119 VAL A O 1
ATOM 948 N N . VAL A 1 120 ? -3.076 34.656 -14.398 1 56.59 120 VAL A N 1
ATOM 949 C CA . VAL A 1 120 ? -2.25 33.469 -14.344 1 56.59 120 VAL A CA 1
ATOM 950 C C . VAL A 1 120 ? -1.512 33.406 -13.008 1 56.59 120 VAL A C 1
ATOM 952 O O . VAL A 1 120 ? -0.881 34.375 -12.594 1 56.59 120 VAL A O 1
ATOM 955 N N . GLY A 1 121 ? -1.958 32.781 -11.844 1 70.56 121 GLY A N 1
ATOM 956 C CA . GLY A 1 121 ? -1.34 32.562 -10.539 1 70.56 121 GLY A CA 1
ATOM 957 C C . GLY A 1 121 ? -1.522 31.156 -10.016 1 70.56 121 GLY A C 1
ATOM 958 O O . GLY A 1 121 ? -2.047 30.281 -10.711 1 70.56 121 GLY A O 1
ATOM 959 N N . THR A 1 122 ? -0.63 30.859 -9.102 1 76.06 122 THR A N 1
ATOM 960 C CA . THR A 1 122 ? -0.719 29.578 -8.414 1 76.06 122 THR A CA 1
ATOM 961 C C . THR A 1 122 ? -0.958 29.781 -6.918 1 76.06 122 THR A C 1
ATOM 963 O O . THR A 1 122 ? -0.56 30.797 -6.355 1 76.06 122 THR A O 1
ATOM 966 N N . ALA A 1 123 ? -1.797 28.906 -6.488 1 86.38 123 ALA A N 1
ATOM 967 C CA . ALA A 1 123 ? -2.027 28.953 -5.047 1 86.38 123 ALA A CA 1
ATOM 968 C C . ALA A 1 123 ? -0.733 28.719 -4.277 1 86.38 123 ALA A C 1
ATOM 970 O O . ALA A 1 123 ? 0.08 27.875 -4.668 1 86.38 123 ALA A O 1
ATOM 971 N N . THR A 1 124 ? -0.573 29.406 -3.221 1 87.19 124 THR A N 1
ATOM 972 C CA . THR A 1 124 ? 0.646 29.344 -2.422 1 87.19 124 THR A CA 1
ATOM 973 C C . THR A 1 124 ? 0.91 27.906 -1.967 1 87.19 124 THR A C 1
ATOM 975 O O . THR A 1 124 ? 2.037 27.422 -2.064 1 87.19 124 THR A O 1
ATOM 978 N N . VAL A 1 125 ? -0.107 27.234 -1.543 1 91.12 125 VAL A N 1
ATOM 979 C CA . VAL A 1 125 ? 0.063 25.891 -0.999 1 91.12 125 VAL A CA 1
ATOM 980 C C . VAL A 1 125 ? 0.534 24.938 -2.1 1 91.12 125 VAL A C 1
ATOM 982 O O . VAL A 1 125 ? 1.344 24.047 -1.853 1 91.12 125 VAL A O 1
ATOM 985 N N . VAL A 1 126 ? 0.048 25.062 -3.295 1 93 126 VAL A N 1
ATOM 986 C CA . VAL A 1 126 ? 0.439 24.234 -4.43 1 93 126 VAL A CA 1
ATOM 987 C C . VAL A 1 126 ? 1.904 24.484 -4.773 1 93 126 VAL A C 1
ATOM 989 O O . VAL A 1 126 ? 2.672 23.547 -4.98 1 93 126 VAL A O 1
ATOM 992 N N . ALA A 1 127 ? 2.268 25.75 -4.773 1 93.12 127 ALA A N 1
ATOM 993 C CA . ALA A 1 127 ? 3.654 26.125 -5.055 1 93.12 127 ALA A CA 1
ATOM 994 C C . ALA A 1 127 ? 4.594 25.578 -3.986 1 93.12 127 ALA A C 1
ATOM 996 O O . ALA A 1 127 ? 5.672 25.062 -4.301 1 93.12 127 ALA A O 1
ATOM 997 N N . LEU A 1 128 ? 4.172 25.719 -2.766 1 94.31 128 LEU A N 1
ATOM 998 C CA . LEU A 1 128 ? 4.961 25.188 -1.654 1 94.31 128 LEU A CA 1
ATOM 999 C C . LEU A 1 128 ? 5.16 23.688 -1.784 1 94.31 128 LEU A C 1
ATOM 1001 O O . LEU A 1 128 ? 6.27 23.188 -1.604 1 94.31 128 LEU A O 1
ATOM 1005 N N . ALA A 1 129 ? 4.145 23.031 -2.143 1 96.75 129 ALA A N 1
ATOM 1006 C CA . ALA A 1 129 ? 4.195 21.578 -2.252 1 96.75 129 ALA A CA 1
ATOM 1007 C C . ALA A 1 129 ? 5.125 21.141 -3.383 1 96.75 129 ALA A C 1
ATOM 1009 O O . ALA A 1 129 ? 5.926 20.219 -3.215 1 96.75 129 ALA A O 1
ATOM 1010 N N . GLU A 1 130 ? 4.984 21.797 -4.48 1 95.69 130 GLU A N 1
ATOM 1011 C CA . GLU A 1 130 ? 5.812 21.453 -5.637 1 95.69 130 GLU A CA 1
ATOM 1012 C C . GLU A 1 130 ? 7.289 21.734 -5.355 1 95.69 130 GLU A C 1
ATOM 1014 O O . GLU A 1 130 ? 8.156 20.922 -5.711 1 95.69 130 GLU A O 1
ATOM 1019 N N . GLN A 1 131 ? 7.5 22.844 -4.723 1 96.81 131 GLN A N 1
ATOM 1020 C CA . GLN A 1 131 ? 8.875 23.172 -4.367 1 96.81 131 GLN A CA 1
ATOM 1021 C C . GLN A 1 131 ? 9.438 22.172 -3.355 1 96.81 131 GLN A C 1
ATOM 1023 O O . GLN A 1 131 ? 10.594 21.75 -3.457 1 96.81 131 GLN A O 1
ATOM 1028 N N . LEU A 1 132 ? 8.656 21.844 -2.412 1 97.81 132 LEU A N 1
ATOM 1029 C CA . LEU A 1 132 ? 9.07 20.828 -1.441 1 97.81 132 LEU A CA 1
ATOM 1030 C C . LEU A 1 132 ? 9.391 19.516 -2.133 1 97.81 132 LEU A C 1
ATOM 1032 O O . LEU A 1 132 ? 10.391 18.859 -1.813 1 97.81 132 LEU A O 1
ATOM 1036 N N . GLY A 1 133 ? 8.547 19.109 -3.066 1 98.12 133 GLY A N 1
ATOM 1037 C CA . GLY A 1 133 ? 8.797 17.891 -3.828 1 98.12 133 GLY A CA 1
ATOM 1038 C C . GLY A 1 133 ? 10.148 17.891 -4.523 1 98.12 133 GLY A C 1
ATOM 1039 O O . GLY A 1 133 ? 10.867 16.891 -4.496 1 98.12 133 GLY A O 1
ATOM 1040 N N . ARG A 1 134 ? 10.508 19.031 -5.102 1 97.56 134 ARG A N 1
ATOM 1041 C CA . ARG A 1 134 ? 11.789 19.156 -5.789 1 97.56 134 ARG A CA 1
ATOM 1042 C C . ARG A 1 134 ? 12.953 19.031 -4.809 1 97.56 134 ARG A C 1
ATOM 1044 O O . ARG A 1 134 ? 13.953 18.391 -5.102 1 97.56 134 ARG A O 1
ATOM 1051 N N . LEU A 1 135 ? 12.789 19.641 -3.723 1 98 135 LEU A N 1
ATOM 1052 C CA . LEU A 1 135 ? 13.844 19.594 -2.711 1 98 135 LEU A CA 1
ATOM 1053 C C . LEU A 1 135 ? 14.016 18.172 -2.176 1 98 135 LEU A C 1
ATOM 1055 O O . LEU A 1 135 ? 15.141 17.719 -1.977 1 98 135 LEU A O 1
ATOM 1059 N N . VAL A 1 136 ? 12.914 17.547 -1.948 1 98.19 136 VAL A N 1
ATOM 1060 C CA . VAL A 1 136 ? 12.961 16.172 -1.454 1 98.19 136 VAL A CA 1
ATOM 1061 C C . VAL A 1 136 ? 13.664 15.273 -2.473 1 98.19 136 VAL A C 1
ATOM 1063 O O . VAL A 1 136 ? 14.492 14.438 -2.107 1 98.19 136 VAL A O 1
ATOM 1066 N N . GLU A 1 137 ? 13.344 15.461 -3.73 1 97.12 137 GLU A N 1
ATOM 1067 C CA . GLU A 1 137 ? 13.992 14.688 -4.785 1 97.12 137 GLU A CA 1
ATOM 1068 C C . GLU A 1 137 ? 15.508 14.898 -4.766 1 97.12 137 GLU A C 1
ATOM 1070 O O . GLU A 1 137 ? 16.266 13.938 -4.891 1 97.12 137 GLU A O 1
ATOM 1075 N N . GLN A 1 138 ? 15.914 16.109 -4.617 1 96.06 138 GLN A N 1
ATOM 1076 C CA . GLN A 1 138 ? 17.328 16.438 -4.578 1 96.06 138 GLN A CA 1
ATOM 1077 C C . GLN A 1 138 ? 18.016 15.758 -3.398 1 96.06 138 GLN A C 1
ATOM 1079 O O . GLN A 1 138 ? 19.109 15.195 -3.549 1 96.06 138 GLN A O 1
ATOM 1084 N N . TRP A 1 139 ? 17.375 15.82 -2.281 1 95.06 139 TRP A N 1
ATOM 1085 C CA . TRP A 1 139 ? 17.938 15.188 -1.09 1 95.06 139 TRP A CA 1
ATOM 1086 C C . TRP A 1 139 ? 18.062 13.68 -1.283 1 95.06 139 TRP A C 1
ATOM 1088 O O . TRP A 1 139 ? 19.078 13.086 -0.934 1 95.06 139 TRP A O 1
ATOM 1098 N N . LEU A 1 140 ? 17.047 13.102 -1.849 1 95.88 140 LEU A N 1
ATOM 1099 C CA . LEU A 1 140 ? 17.031 11.656 -2.049 1 95.88 140 LEU A CA 1
ATOM 1100 C C . LEU A 1 140 ? 18.078 11.25 -3.088 1 95.88 140 LEU A C 1
ATOM 1102 O O . LEU A 1 140 ? 18.719 10.203 -2.953 1 95.88 140 LEU A O 1
ATOM 1106 N N . ARG A 1 141 ? 18.25 12.047 -4.086 1 93.56 141 ARG A N 1
ATOM 1107 C CA . ARG A 1 141 ? 19.266 11.781 -5.094 1 93.56 141 ARG A CA 1
ATOM 1108 C C . ARG A 1 141 ? 20.656 11.781 -4.469 1 93.56 141 ARG A C 1
ATOM 1110 O O . ARG A 1 141 ? 21.516 10.961 -4.824 1 93.56 141 ARG A O 1
ATOM 1117 N N . GLN A 1 142 ? 20.875 12.664 -3.6 1 91.94 142 GLN A N 1
ATOM 1118 C CA . GLN A 1 142 ? 22.156 12.734 -2.912 1 91.94 142 GLN A CA 1
ATOM 1119 C C . GLN A 1 142 ? 22.406 11.492 -2.068 1 91.94 142 GLN A C 1
ATOM 1121 O O . GLN A 1 142 ? 23.516 10.984 -2.014 1 91.94 142 GLN A O 1
ATOM 1126 N N . LYS A 1 143 ? 21.359 11.039 -1.488 1 89.5 143 LYS A N 1
ATOM 1127 C CA . LYS A 1 143 ? 21.484 9.836 -0.662 1 89.5 143 LYS A CA 1
ATOM 1128 C C . LYS A 1 143 ? 21.766 8.609 -1.517 1 89.5 143 LYS A C 1
ATOM 1130 O O . LYS A 1 143 ? 22.422 7.66 -1.056 1 89.5 143 LYS A O 1
ATOM 1135 N N . LEU A 1 144 ? 21.312 8.68 -2.766 1 91.06 144 LEU A N 1
ATOM 1136 C CA . LEU A 1 144 ? 21.469 7.535 -3.66 1 91.06 144 LEU A CA 1
ATOM 1137 C C . LEU A 1 144 ? 22.719 7.688 -4.527 1 91.06 144 LEU A C 1
ATOM 1139 O O . LEU A 1 144 ? 22.969 6.863 -5.41 1 91.06 144 LEU A O 1
ATOM 1143 N N . MET A 1 145 ? 23.484 8.672 -4.453 1 84.25 145 MET A N 1
ATOM 1144 C CA . MET A 1 145 ? 24.625 8.977 -5.301 1 84.25 145 MET A CA 1
ATOM 1145 C C . MET A 1 145 ? 25.594 7.805 -5.344 1 84.25 145 MET A C 1
ATOM 1147 O O . MET A 1 145 ? 26.203 7.531 -6.387 1 84.25 145 MET A O 1
ATOM 1151 N N . GLY A 1 146 ? 25.75 6.977 -4.41 1 83.75 146 GLY A N 1
ATOM 1152 C CA . GLY A 1 146 ? 26.641 5.828 -4.43 1 83.75 146 GLY A CA 1
ATOM 1153 C C . GLY A 1 146 ? 26.031 4.609 -5.102 1 83.75 146 GLY A C 1
ATOM 1154 O O . GLY A 1 146 ? 26.75 3.664 -5.441 1 83.75 146 GLY A O 1
ATOM 1155 N N . ARG A 1 147 ? 24.781 4.762 -5.461 1 87.12 147 ARG A N 1
ATOM 1156 C CA . ARG A 1 147 ? 24.062 3.664 -6.105 1 87.12 147 ARG A CA 1
ATOM 1157 C C . ARG A 1 147 ? 23.734 3.996 -7.559 1 87.12 147 ARG A C 1
ATOM 1159 O O . ARG A 1 147 ? 22.703 4.598 -7.844 1 87.12 147 ARG A O 1
ATOM 1166 N N . ARG A 1 148 ? 24.531 3.572 -8.477 1 83.25 148 ARG A N 1
ATOM 1167 C CA . ARG A 1 148 ? 24.344 3.854 -9.898 1 83.25 148 ARG A CA 1
ATOM 1168 C C . ARG A 1 148 ? 23.188 3.039 -10.469 1 83.25 148 ARG A C 1
ATOM 1170 O O . ARG A 1 148 ? 22.703 3.328 -11.562 1 83.25 148 ARG A O 1
ATOM 1177 N N . ASP A 1 149 ? 22.734 2.123 -9.727 1 90.06 149 ASP A N 1
ATOM 1178 C CA . ASP A 1 149 ? 21.703 1.217 -10.219 1 90.06 149 ASP A CA 1
ATOM 1179 C C . ASP A 1 149 ? 20.312 1.691 -9.797 1 90.06 149 ASP A C 1
ATOM 1181 O O . ASP A 1 149 ? 19.312 0.989 -10.008 1 90.06 149 ASP A O 1
ATOM 1185 N N . ALA A 1 150 ? 20.312 2.912 -9.289 1 92.75 150 ALA A N 1
ATOM 1186 C CA . ALA A 1 150 ? 19.016 3.344 -8.766 1 92.75 150 ALA A CA 1
ATOM 1187 C C . ALA A 1 150 ? 18.734 4.789 -9.148 1 92.75 150 ALA A C 1
ATOM 1189 O O . ALA A 1 150 ? 19.641 5.602 -9.289 1 92.75 150 ALA A O 1
ATOM 1190 N N . SER A 1 151 ? 17.469 5.074 -9.367 1 93.06 151 SER A N 1
ATOM 1191 C CA . SER A 1 151 ? 16.984 6.426 -9.609 1 93.06 151 SER A CA 1
ATOM 1192 C C . SER A 1 151 ? 15.742 6.723 -8.766 1 93.06 151 SER A C 1
ATOM 1194 O O . SER A 1 151 ? 15.07 5.805 -8.297 1 93.06 151 SER A O 1
ATOM 1196 N N . VAL A 1 152 ? 15.547 8.008 -8.531 1 95.38 152 VAL A N 1
ATOM 1197 C CA . VAL A 1 152 ? 14.398 8.406 -7.723 1 95.38 152 VAL A CA 1
ATOM 1198 C C . VAL A 1 152 ? 13.695 9.602 -8.375 1 95.38 152 VAL A C 1
ATOM 1200 O O . VAL A 1 152 ? 14.352 10.5 -8.906 1 95.38 152 VAL A O 1
ATOM 1203 N N . GLN A 1 153 ? 12.477 9.539 -8.461 1 95.38 153 GLN A N 1
ATOM 1204 C CA . GLN A 1 153 ? 11.609 10.609 -8.953 1 95.38 153 GLN A CA 1
ATOM 1205 C C . GLN A 1 153 ? 10.523 10.945 -7.938 1 95.38 153 GLN A C 1
ATOM 1207 O O . GLN A 1 153 ? 9.938 10.047 -7.324 1 95.38 153 GLN A O 1
ATOM 1212 N N . VAL A 1 154 ? 10.312 12.25 -7.684 1 97.69 154 VAL A N 1
ATOM 1213 C CA . VAL A 1 154 ? 9.305 12.688 -6.73 1 97.69 154 VAL A CA 1
ATOM 1214 C C . VAL A 1 154 ? 8.227 13.5 -7.453 1 97.69 154 VAL A C 1
ATOM 1216 O O . VAL A 1 154 ? 8.539 14.391 -8.242 1 97.69 154 VAL A O 1
ATOM 1219 N N . GLU A 1 155 ? 7.016 13.164 -7.293 1 97.5 155 GLU A N 1
ATOM 1220 C CA . GLU A 1 155 ? 5.871 13.891 -7.828 1 97.5 155 GLU A CA 1
ATOM 1221 C C . GLU A 1 155 ? 4.895 14.273 -6.719 1 97.5 155 GLU A C 1
ATOM 1223 O O . GLU A 1 155 ? 4.871 13.648 -5.66 1 97.5 155 GLU A O 1
ATOM 1228 N N . VAL A 1 156 ? 4.145 15.32 -6.969 1 97.94 156 VAL A N 1
ATOM 1229 C CA . VAL A 1 156 ? 3.178 15.812 -5.996 1 97.94 156 VAL A CA 1
ATOM 1230 C C . VAL A 1 156 ? 1.767 15.703 -6.566 1 97.94 156 VAL A C 1
ATOM 1232 O O . VAL A 1 156 ? 1.539 16.016 -7.738 1 97.94 156 VAL A O 1
ATOM 1235 N N . GLY A 1 157 ? 0.866 15.125 -5.777 1 97.62 157 GLY A N 1
ATOM 1236 C CA . GLY A 1 157 ? -0.538 15.047 -6.145 1 97.62 157 GLY A CA 1
ATOM 1237 C C . GLY A 1 157 ? -1.456 15.734 -5.152 1 97.62 157 GLY A C 1
ATOM 1238 O O . GLY A 1 157 ? -1.15 15.805 -3.961 1 97.62 157 GLY A O 1
ATOM 1239 N N . PHE A 1 158 ? -2.59 16.25 -5.652 1 96.5 158 PHE A N 1
ATOM 1240 C CA . PHE A 1 158 ? -3.588 16.938 -4.84 1 96.5 158 PHE A CA 1
ATOM 1241 C C . PHE A 1 158 ? -4.926 16.203 -4.898 1 96.5 158 PHE A C 1
ATOM 1243 O O . PHE A 1 158 ? -5.566 16.156 -5.949 1 96.5 158 PHE A O 1
ATOM 1250 N N . TYR A 1 159 ? -5.43 15.734 -3.729 1 95.88 159 TYR A N 1
ATOM 1251 C CA . TYR A 1 159 ? -6.531 14.781 -3.766 1 95.88 159 TYR A CA 1
ATOM 1252 C C . TYR A 1 159 ? -7.867 15.492 -3.953 1 95.88 159 TYR A C 1
ATOM 1254 O O . TYR A 1 159 ? -8.875 14.859 -4.277 1 95.88 159 TYR A O 1
ATOM 1262 N N . HIS A 1 160 ? -7.98 16.797 -3.785 1 93.31 160 HIS A N 1
ATOM 1263 C CA . HIS A 1 160 ? -9.25 17.469 -4.043 1 93.31 160 HIS A CA 1
ATOM 1264 C C . HIS A 1 160 ? -9.227 18.188 -5.391 1 93.31 160 HIS A C 1
ATOM 1266 O O . HIS A 1 160 ? -10.203 18.844 -5.766 1 93.31 160 HIS A O 1
ATOM 1272 N N . ARG A 1 161 ? -8.141 18.203 -6.055 1 91.5 161 ARG A N 1
ATOM 1273 C CA . ARG A 1 161 ? -8.078 18.641 -7.445 1 91.5 161 ARG A CA 1
ATOM 1274 C C . ARG A 1 161 ? -8.328 17.484 -8.398 1 91.5 161 ARG A C 1
ATOM 1276 O O . ARG A 1 161 ? -7.562 16.516 -8.422 1 91.5 161 ARG A O 1
ATOM 1283 N N . ARG A 1 162 ? -9.281 17.656 -9.172 1 88.5 162 ARG A N 1
ATOM 1284 C CA . ARG A 1 162 ? -9.719 16.562 -10.031 1 88.5 162 ARG A CA 1
ATOM 1285 C C . ARG A 1 162 ? -8.578 16.109 -10.938 1 88.5 162 ARG A C 1
ATOM 1287 O O . ARG A 1 162 ? -7.988 16.906 -11.664 1 88.5 162 ARG A O 1
ATOM 1294 N N . GLY A 1 163 ? -8.234 14.805 -10.805 1 91.81 163 GLY A N 1
ATOM 1295 C CA . GLY A 1 163 ? -7.285 14.18 -11.719 1 91.81 163 GLY A CA 1
ATOM 1296 C C . GLY A 1 163 ? -5.836 14.438 -11.344 1 91.81 163 GLY A C 1
ATOM 1297 O O . GLY A 1 163 ? -4.922 13.945 -12 1 91.81 163 GLY A O 1
ATOM 1298 N N . SER A 1 164 ? -5.621 15.211 -10.359 1 94.75 164 SER A N 1
ATOM 1299 C CA . SER A 1 164 ? -4.254 15.602 -10.016 1 94.75 164 SER A CA 1
ATOM 1300 C C . SER A 1 164 ? -3.434 14.406 -9.562 1 94.75 164 SER A C 1
ATOM 1302 O O . SER A 1 164 ? -2.283 14.242 -9.969 1 94.75 164 SER A O 1
ATOM 1304 N N . VAL A 1 165 ? -3.996 13.555 -8.742 1 96.56 165 VAL A N 1
ATOM 1305 C CA . VAL A 1 165 ? -3.281 12.383 -8.242 1 96.56 165 VAL A CA 1
ATOM 1306 C C . VAL A 1 165 ? -2.969 11.43 -9.391 1 96.56 165 VAL A C 1
ATOM 1308 O O . VAL A 1 165 ? -1.846 10.938 -9.508 1 96.56 165 VAL A O 1
ATOM 1311 N N . GLU A 1 166 ? -3.928 11.188 -10.266 1 93.69 166 GLU A N 1
ATOM 1312 C CA . GLU A 1 166 ? -3.721 10.352 -11.445 1 93.69 166 GLU A CA 1
ATOM 1313 C C . GLU A 1 166 ? -2.627 10.922 -12.344 1 93.69 166 GLU A C 1
ATOM 1315 O O . GLU A 1 166 ? -1.78 10.18 -12.844 1 93.69 166 GLU A O 1
ATOM 1320 N N . ALA A 1 167 ? -2.707 12.203 -12.492 1 93.38 167 ALA A N 1
ATOM 1321 C CA . ALA A 1 167 ? -1.705 12.859 -13.328 1 93.38 167 ALA A CA 1
ATOM 1322 C C . ALA A 1 167 ? -0.309 12.711 -12.734 1 93.38 167 ALA A C 1
ATOM 1324 O O . ALA A 1 167 ? 0.664 12.5 -13.461 1 93.38 167 ALA A O 1
ATOM 1325 N N . ALA A 1 168 ? -0.207 12.898 -11.461 1 95.38 168 ALA A N 1
ATOM 1326 C CA . ALA A 1 168 ? 1.076 12.727 -10.781 1 95.38 168 ALA A CA 1
ATOM 1327 C C . ALA A 1 168 ? 1.606 11.312 -10.953 1 95.38 168 ALA A C 1
ATOM 1329 O O . ALA A 1 168 ? 2.799 11.109 -11.203 1 95.38 168 ALA A O 1
ATOM 1330 N N . LEU A 1 169 ? 0.748 10.344 -10.805 1 93.56 169 LEU A N 1
ATOM 1331 C CA . LEU A 1 169 ? 1.126 8.953 -11 1 93.56 169 LEU A CA 1
ATOM 1332 C C . LEU A 1 169 ? 1.578 8.703 -12.438 1 93.56 169 LEU A C 1
ATOM 1334 O O . LEU A 1 169 ? 2.541 7.969 -12.672 1 93.56 169 LEU A O 1
ATOM 1338 N N . GLU A 1 170 ? 0.875 9.281 -13.383 1 90.12 170 GLU A N 1
ATOM 1339 C CA . GLU A 1 170 ? 1.263 9.156 -14.781 1 90.12 170 GLU A CA 1
ATOM 1340 C C . GLU A 1 170 ? 2.648 9.75 -15.023 1 90.12 170 GLU A C 1
ATOM 1342 O O . GLU A 1 170 ? 3.439 9.188 -15.797 1 90.12 170 GLU A O 1
ATOM 1347 N N . ARG A 1 171 ? 2.883 10.859 -14.352 1 90.81 171 ARG A N 1
ATOM 1348 C CA . ARG A 1 171 ? 4.18 11.508 -14.516 1 90.81 171 ARG A CA 1
ATOM 1349 C C . ARG A 1 171 ? 5.301 10.625 -13.977 1 90.81 171 ARG A C 1
ATOM 1351 O O . ARG A 1 171 ? 6.438 10.695 -14.453 1 90.81 171 ARG A O 1
ATOM 1358 N N . LEU A 1 172 ? 5.035 9.828 -12.945 1 90.75 172 LEU A N 1
ATOM 1359 C CA . LEU A 1 172 ? 6.027 8.914 -12.398 1 90.75 172 LEU A CA 1
ATOM 1360 C C . LEU A 1 172 ? 6.383 7.824 -13.406 1 90.75 172 LEU A C 1
ATOM 1362 O O . LEU A 1 172 ? 7.465 7.234 -13.336 1 90.75 172 LEU A O 1
ATOM 1366 N N . GLN A 1 173 ? 5.531 7.516 -14.352 1 80.75 173 GLN A N 1
ATOM 1367 C CA . GLN A 1 173 ? 5.746 6.559 -15.43 1 80.75 173 GLN A CA 1
ATOM 1368 C C . GLN A 1 173 ? 6.125 5.184 -14.891 1 80.75 173 GLN A C 1
ATOM 1370 O O . GLN A 1 173 ? 7.086 4.57 -15.352 1 80.75 173 GLN A O 1
ATOM 1375 N N . LEU A 1 174 ? 5.418 4.859 -13.758 1 75.12 174 LEU A N 1
ATOM 1376 C CA . LEU A 1 174 ? 5.656 3.518 -13.227 1 75.12 174 LEU A CA 1
ATOM 1377 C C . LEU A 1 174 ? 4.926 2.471 -14.062 1 75.12 174 LEU A C 1
ATOM 1379 O O . LEU A 1 174 ? 3.695 2.389 -14.023 1 75.12 174 LEU A O 1
ATOM 1383 N N . ARG A 1 175 ? 5.434 2.221 -15.07 1 60.62 175 ARG A N 1
ATOM 1384 C CA . ARG A 1 175 ? 4.684 1.362 -15.984 1 60.62 175 ARG A CA 1
ATOM 1385 C C . ARG A 1 175 ? 5.031 -0.106 -15.766 1 60.62 175 ARG A C 1
ATOM 1387 O O . ARG A 1 175 ? 4.52 -0.983 -16.453 1 60.62 175 ARG A O 1
ATOM 1394 N N . GLY A 1 176 ? 5.688 -0.254 -14.383 1 51.66 176 GLY A N 1
ATOM 1395 C CA . GLY A 1 176 ? 6.066 -1.638 -14.141 1 51.66 176 GLY A CA 1
ATOM 1396 C C . GLY A 1 176 ? 6.855 -2.25 -15.281 1 51.66 176 GLY A C 1
ATOM 1397 O O . GLY A 1 176 ? 7.816 -2.986 -15.055 1 51.66 176 GLY A O 1
ATOM 1398 N N . GLY A 1 177 ? 6.176 -2.432 -16.672 1 48.28 177 GLY A N 1
ATOM 1399 C CA . GLY A 1 177 ? 6.688 -3.42 -17.609 1 48.28 177 GLY A CA 1
ATOM 1400 C C . GLY A 1 177 ? 7.062 -2.83 -18.953 1 48.28 177 GLY A C 1
ATOM 1401 O O . GLY A 1 177 ? 6.297 -2.922 -19.922 1 48.28 177 GLY A O 1
ATOM 1402 N N . TYR A 1 178 ? 7.984 -1.938 -18.719 1 52.72 178 TYR A N 1
ATOM 1403 C CA . TYR A 1 178 ? 8.508 -1.577 -20.031 1 52.72 178 TYR A CA 1
ATOM 1404 C C . TYR A 1 178 ? 8.75 -2.82 -20.875 1 52.72 178 TYR A C 1
ATOM 1406 O O . TYR A 1 178 ? 9.242 -3.834 -20.375 1 52.72 178 TYR A O 1
ATOM 1414 N N . GLY A 1 179 ? 7.727 -3.205 -21.734 1 54.25 179 GLY A N 1
ATOM 1415 C CA . GLY A 1 179 ? 7.957 -4.324 -22.625 1 54.25 179 GLY A CA 1
ATOM 1416 C C . GLY A 1 179 ? 9.406 -4.473 -23.031 1 54.25 179 GLY A C 1
ATOM 1417 O O . GLY A 1 179 ? 10.18 -3.512 -22.969 1 54.25 179 GLY A O 1
ATOM 1418 N N . ARG A 1 180 ? 9.883 -5.656 -23.078 1 56.09 180 ARG A N 1
ATOM 1419 C CA . ARG A 1 180 ? 11.25 -5.93 -23.516 1 56.09 180 ARG A CA 1
ATOM 1420 C C . ARG A 1 180 ? 11.656 -5.02 -24.656 1 56.09 180 ARG A C 1
ATOM 1422 O O . ARG A 1 180 ? 12.828 -4.668 -24.797 1 56.09 180 ARG A O 1
ATOM 1429 N N . ASP A 1 181 ? 10.609 -4.535 -25.281 1 64.5 181 ASP A N 1
ATOM 1430 C CA . ASP A 1 181 ? 10.969 -3.732 -26.453 1 64.5 181 ASP A CA 1
ATOM 1431 C C . ASP A 1 181 ? 10.797 -2.24 -26.172 1 64.5 181 ASP A C 1
ATOM 1433 O O . ASP A 1 181 ? 10.945 -1.41 -27.062 1 64.5 181 ASP A O 1
ATOM 1437 N N . ALA A 1 182 ? 10.633 -2.018 -24.922 1 71.62 182 ALA A N 1
ATOM 1438 C CA . ALA A 1 182 ? 10.438 -0.609 -24.594 1 71.62 182 ALA A CA 1
ATOM 1439 C C . ALA A 1 182 ? 11.766 0.138 -24.578 1 71.62 182 ALA A C 1
ATOM 1441 O O . ALA A 1 182 ? 12.797 -0.427 -24.203 1 71.62 182 ALA A O 1
ATOM 1442 N N . ARG A 1 183 ? 11.672 1.349 -25.141 1 79.75 183 ARG A N 1
ATOM 1443 C CA . ARG A 1 183 ? 12.852 2.207 -25.172 1 79.75 183 ARG A CA 1
ATOM 1444 C C . ARG A 1 183 ? 12.625 3.479 -24.359 1 79.75 183 ARG A C 1
ATOM 1446 O O . ARG A 1 183 ? 11.5 3.977 -24.281 1 79.75 183 ARG A O 1
ATOM 1453 N N . ASP A 1 184 ? 13.719 3.904 -23.781 1 83.19 184 ASP A N 1
ATOM 1454 C CA . ASP A 1 184 ? 13.609 5.152 -23.031 1 83.19 184 ASP A CA 1
ATOM 1455 C C . ASP A 1 184 ? 13.711 6.359 -23.953 1 83.19 184 ASP A C 1
ATOM 1457 O O . ASP A 1 184 ? 13.672 6.219 -25.188 1 83.19 184 ASP A O 1
ATOM 1461 N N . SER A 1 185 ? 13.68 7.594 -23.375 1 82.62 185 SER A N 1
ATOM 1462 C CA . SER A 1 185 ? 13.648 8.836 -24.141 1 82.62 185 SER A CA 1
ATOM 1463 C C . SER A 1 185 ? 14.914 9 -24.984 1 82.62 185 SER A C 1
ATOM 1465 O O . SER A 1 185 ? 14.914 9.734 -25.969 1 82.62 185 SER A O 1
ATOM 1467 N N . ALA A 1 186 ? 16.016 8.273 -24.656 1 89.06 186 ALA A N 1
ATOM 1468 C CA . ALA A 1 186 ? 17.266 8.312 -25.406 1 89.06 186 ALA A CA 1
ATOM 1469 C C . ALA A 1 186 ? 17.328 7.172 -26.422 1 89.06 186 ALA A C 1
ATOM 1471 O O . ALA A 1 186 ? 18.328 7.02 -27.125 1 89.06 186 ALA A O 1
ATOM 1472 N N . GLY A 1 187 ? 16.344 6.305 -26.422 1 85.62 187 GLY A N 1
ATOM 1473 C CA . GLY A 1 187 ? 16.312 5.203 -27.375 1 85.62 187 GLY A CA 1
ATOM 1474 C C . GLY A 1 187 ? 16.969 3.941 -26.844 1 85.62 187 GLY A C 1
ATOM 1475 O O . GLY A 1 187 ? 17.172 2.99 -27.609 1 85.62 187 GLY A O 1
ATOM 1476 N N . MET A 1 188 ? 17.297 3.943 -25.703 1 86.25 188 MET A N 1
ATOM 1477 C CA . MET A 1 188 ? 17.938 2.773 -25.109 1 86.25 188 MET A CA 1
ATOM 1478 C C . MET A 1 188 ? 16.891 1.824 -24.531 1 86.25 188 MET A C 1
ATOM 1480 O O . MET A 1 188 ? 15.82 2.26 -24.094 1 86.25 188 MET A O 1
ATOM 1484 N N . PRO A 1 189 ? 17.203 0.583 -24.516 1 81.81 189 PRO A N 1
ATOM 1485 C CA . PRO A 1 189 ? 16.266 -0.367 -23.922 1 81.81 189 PRO A CA 1
ATOM 1486 C C . PRO A 1 189 ? 16.031 -0.116 -22.438 1 81.81 189 PRO A C 1
ATOM 1488 O O . PRO A 1 189 ? 16.969 0.238 -21.703 1 81.81 189 PRO A O 1
ATOM 1491 N N . VAL A 1 190 ? 14.781 -0.295 -22.062 1 81.56 190 VAL A N 1
ATOM 1492 C CA . VAL A 1 190 ? 14.445 -0.103 -20.656 1 81.56 190 VAL A CA 1
ATOM 1493 C C . VAL A 1 190 ? 15.055 -1.225 -19.828 1 81.56 190 VAL A C 1
ATOM 1495 O O . VAL A 1 190 ? 14.898 -2.404 -20.141 1 81.56 190 VAL A O 1
ATOM 1498 N N . ALA A 1 191 ? 15.703 -0.819 -18.75 1 80.69 191 ALA A N 1
ATOM 1499 C CA . ALA A 1 191 ? 16.438 -1.777 -17.922 1 80.69 191 ALA A CA 1
ATOM 1500 C C . ALA A 1 191 ? 15.781 -1.931 -16.547 1 80.69 191 ALA A C 1
ATOM 1502 O O . ALA A 1 191 ? 16.359 -2.549 -15.648 1 80.69 191 ALA A O 1
ATOM 1503 N N . VAL A 1 192 ? 14.625 -1.417 -16.359 1 81.19 192 VAL A N 1
ATOM 1504 C CA . VAL A 1 192 ? 13.984 -1.392 -15.047 1 81.19 192 VAL A CA 1
ATOM 1505 C C . VAL A 1 192 ? 13.602 -2.811 -14.625 1 81.19 192 VAL A C 1
ATOM 1507 O O . VAL A 1 192 ? 12.945 -3.531 -15.383 1 81.19 192 VAL A O 1
ATOM 1510 N N . GLU A 1 193 ? 14.039 -3.203 -13.422 1 79.19 193 GLU A N 1
ATOM 1511 C CA . GLU A 1 193 ? 13.742 -4.523 -12.875 1 79.19 193 GLU A CA 1
ATOM 1512 C C . GLU A 1 193 ? 12.797 -4.43 -11.68 1 79.19 193 GLU A C 1
ATOM 1514 O O . GLU A 1 193 ? 11.961 -5.312 -11.477 1 79.19 193 GLU A O 1
ATOM 1519 N N . VAL A 1 194 ? 13.055 -3.42 -10.898 1 84.62 194 VAL A N 1
ATOM 1520 C CA . VAL A 1 194 ? 12.273 -3.248 -9.68 1 84.62 194 VAL A CA 1
ATOM 1521 C C . VAL A 1 194 ? 11.727 -1.824 -9.609 1 84.62 194 VAL A C 1
ATOM 1523 O O . VAL A 1 194 ? 12.453 -0.862 -9.875 1 84.62 194 VAL A O 1
ATOM 1526 N N . GLU A 1 195 ? 10.508 -1.75 -9.336 1 89.19 195 GLU A N 1
ATOM 1527 C CA . GLU A 1 195 ? 9.883 -0.444 -9.141 1 89.19 195 GLU A CA 1
ATOM 1528 C C . GLU A 1 195 ? 9.219 -0.346 -7.77 1 89.19 195 GLU A C 1
ATOM 1530 O O . GLU A 1 195 ? 8.477 -1.243 -7.371 1 89.19 195 GLU A O 1
ATOM 1535 N N . GLU A 1 196 ? 9.578 0.697 -7.023 1 93.25 196 GLU A N 1
ATOM 1536 C CA . GLU A 1 196 ? 9.016 0.997 -5.711 1 93.25 196 GLU A CA 1
ATOM 1537 C C . GLU A 1 196 ? 8.234 2.311 -5.73 1 93.25 196 GLU A C 1
ATOM 1539 O O . GLU A 1 196 ? 8.75 3.334 -6.184 1 93.25 196 GLU A O 1
ATOM 1544 N N . LEU A 1 197 ? 7.012 2.238 -5.328 1 95.5 197 LEU A N 1
ATOM 1545 C CA . LEU A 1 197 ? 6.215 3.453 -5.18 1 95.5 197 LEU A CA 1
ATOM 1546 C C . LEU A 1 197 ? 5.961 3.764 -3.709 1 95.5 197 LEU A C 1
ATOM 1548 O O . LEU A 1 197 ? 5.355 2.961 -2.996 1 95.5 197 LEU A O 1
ATOM 1552 N N . MET A 1 198 ? 6.465 4.836 -3.236 1 97.5 198 MET A N 1
ATOM 1553 C CA . MET A 1 198 ? 6.207 5.301 -1.876 1 97.5 198 MET A CA 1
ATOM 1554 C C . MET A 1 198 ? 5.176 6.422 -1.872 1 97.5 198 MET A C 1
ATOM 1556 O O . MET A 1 198 ? 5.324 7.41 -2.594 1 97.5 198 MET A O 1
ATOM 1560 N N . VAL A 1 199 ? 4.129 6.227 -1.156 1 98.25 199 VAL A N 1
ATOM 1561 C CA . VAL A 1 199 ? 3.084 7.234 -1.006 1 98.25 199 VAL A CA 1
ATOM 1562 C C . VAL A 1 199 ? 3.174 7.867 0.381 1 98.25 199 VAL A C 1
ATOM 1564 O O . VAL A 1 199 ? 3.035 7.18 1.395 1 98.25 199 VAL A O 1
ATOM 1567 N N . LEU A 1 200 ? 3.398 9.156 0.417 1 98.44 200 LEU A N 1
ATOM 1568 C CA . LEU A 1 200 ? 3.555 9.875 1.679 1 98.44 200 LEU A CA 1
ATOM 1569 C C . LEU A 1 200 ? 2.6 11.062 1.752 1 98.44 200 LEU A C 1
ATOM 1571 O O . LEU A 1 200 ? 2.805 12.07 1.074 1 98.44 200 LEU A O 1
ATOM 1575 N N . PRO A 1 201 ? 1.58 10.922 2.561 1 97.81 201 PRO A N 1
ATOM 1576 C CA . PRO A 1 201 ? 0.749 12.102 2.812 1 97.81 201 PRO A CA 1
ATOM 1577 C C . PRO A 1 201 ? 1.516 13.227 3.502 1 97.81 201 PRO A C 1
ATOM 1579 O O . PRO A 1 201 ? 2.332 12.969 4.391 1 97.81 201 PRO A O 1
ATOM 1582 N N . LEU A 1 202 ? 1.339 14.391 3.078 1 97.5 202 LEU A N 1
ATOM 1583 C CA . LEU A 1 202 ? 2.002 15.531 3.707 1 97.5 202 LEU A CA 1
ATOM 1584 C C . LEU A 1 202 ? 1.244 15.977 4.953 1 97.5 202 LEU A C 1
ATOM 1586 O O . LEU A 1 202 ? 0.955 17.172 5.113 1 97.5 202 LEU A O 1
ATOM 1590 N N . TYR A 1 203 ? 0.886 15.047 5.777 1 95.12 203 TYR A N 1
ATOM 1591 C CA . TYR A 1 203 ? 0.302 15.18 7.109 1 95.12 203 TYR A CA 1
ATOM 1592 C C . TYR A 1 203 ? 1.065 14.344 8.125 1 95.12 203 TYR A C 1
ATOM 1594 O O . TYR A 1 203 ? 0.974 13.117 8.125 1 95.12 203 TYR A O 1
ATOM 1602 N N . PRO A 1 204 ? 1.749 15 9.016 1 96.44 204 PRO A N 1
ATOM 1603 C CA . PRO A 1 204 ? 2.615 14.258 9.93 1 96.44 204 PRO A CA 1
ATOM 1604 C C . PRO A 1 204 ? 1.842 13.281 10.82 1 96.44 204 PRO A C 1
ATOM 1606 O O . PRO A 1 204 ? 2.387 12.258 11.242 1 96.44 204 PRO A O 1
ATOM 1609 N N . HIS A 1 205 ? 0.575 13.641 11.117 1 92.06 205 HIS A N 1
ATOM 1610 C CA . HIS A 1 205 ? -0.266 12.812 11.969 1 92.06 205 HIS A CA 1
ATOM 1611 C C . HIS A 1 205 ? -1.363 12.125 11.156 1 92.06 205 HIS A C 1
ATOM 1613 O O . HIS A 1 205 ? -1.936 12.734 10.25 1 92.06 205 HIS A O 1
ATOM 1619 N N . HIS A 1 206 ? -1.629 10.914 11.531 1 89.19 206 HIS A N 1
ATOM 1620 C CA . HIS A 1 206 ? -2.719 10.227 10.852 1 89.19 206 HIS A CA 1
ATOM 1621 C C . HIS A 1 206 ? -4.074 10.742 11.312 1 89.19 206 HIS A C 1
ATOM 1623 O O . HIS A 1 206 ? -4.348 10.781 12.516 1 89.19 206 HIS A O 1
ATOM 1629 N N . LYS A 1 207 ? -4.773 11.156 10.422 1 85.81 207 LYS A N 1
ATOM 1630 C CA . LYS A 1 207 ? -6.176 11.539 10.578 1 85.81 207 LYS A CA 1
ATOM 1631 C C . LYS A 1 207 ? -7.023 11.008 9.422 1 85.81 207 LYS A C 1
ATOM 1633 O O . LYS A 1 207 ? -6.625 11.102 8.258 1 85.81 207 LYS A O 1
ATOM 1638 N N . ALA A 1 208 ? -8.125 10.383 9.734 1 84.31 208 ALA A N 1
ATOM 1639 C CA . ALA A 1 208 ? -8.961 9.758 8.719 1 84.31 208 ALA A CA 1
ATOM 1640 C C . ALA A 1 208 ? -9.336 10.766 7.629 1 84.31 208 ALA A C 1
ATOM 1642 O O . ALA A 1 208 ? -9.359 10.422 6.441 1 84.31 208 ALA A O 1
ATOM 1643 N N . GLU A 1 209 ? -9.523 12 7.984 1 86.38 209 GLU A N 1
ATOM 1644 C CA . GLU A 1 209 ? -9.938 13.031 7.039 1 86.38 209 GLU A CA 1
ATOM 1645 C C . GLU A 1 209 ? -8.812 13.359 6.055 1 86.38 209 GLU A C 1
ATOM 1647 O O . GLU A 1 209 ? -9.078 13.656 4.887 1 86.38 209 GLU A O 1
ATOM 1652 N N . PHE A 1 210 ? -7.617 13.305 6.594 1 90.19 210 PHE A N 1
ATOM 1653 C CA . PHE A 1 210 ? -6.5 13.703 5.742 1 90.19 210 PHE A CA 1
ATOM 1654 C C . PHE A 1 210 ? -5.816 12.477 5.145 1 90.19 210 PHE A C 1
ATOM 1656 O O . PHE A 1 210 ? -5.98 12.188 3.957 1 90.19 210 PHE A O 1
ATOM 1663 N N . THR A 1 211 ? -5.215 11.711 6.047 1 91.31 211 THR A N 1
ATOM 1664 C CA . THR A 1 211 ? -4.477 10.531 5.594 1 91.31 211 THR A CA 1
ATOM 1665 C C . THR A 1 211 ? -5.418 9.516 4.953 1 91.31 211 THR A C 1
ATOM 1667 O O . THR A 1 211 ? -5.059 8.867 3.971 1 91.31 211 THR A O 1
ATOM 1670 N N . GLY A 1 212 ? -6.586 9.305 5.57 1 89.94 212 GLY A N 1
ATOM 1671 C CA . GLY A 1 212 ? -7.566 8.406 4.98 1 89.94 212 GLY A CA 1
ATOM 1672 C C . GLY A 1 212 ? -7.992 8.82 3.582 1 89.94 212 GLY A C 1
ATOM 1673 O O . GLY A 1 212 ? -8.188 7.973 2.711 1 89.94 212 GLY A O 1
ATOM 1674 N N . THR A 1 213 ? -8.156 10.086 3.359 1 93 213 THR A N 1
ATOM 1675 C CA . THR A 1 213 ? -8.531 10.586 2.043 1 93 213 THR A CA 1
ATOM 1676 C C . THR A 1 213 ? -7.418 10.344 1.033 1 93 213 THR A C 1
ATOM 1678 O O . THR A 1 213 ? -7.68 10.047 -0.134 1 93 213 THR A O 1
ATOM 1681 N N . VAL A 1 214 ? -6.188 10.57 1.506 1 96.19 214 VAL A N 1
ATOM 1682 C CA . VAL A 1 214 ? -5.055 10.289 0.634 1 96.19 214 VAL A CA 1
ATOM 1683 C C . VAL A 1 214 ? -5.082 8.82 0.216 1 96.19 214 VAL A C 1
ATOM 1685 O O . VAL A 1 214 ? -4.879 8.492 -0.957 1 96.19 214 VAL A O 1
ATOM 1688 N N . TRP A 1 215 ? -5.34 7.941 1.167 1 94.94 215 TRP A N 1
ATOM 1689 C CA . TRP A 1 215 ? -5.453 6.516 0.892 1 94.94 215 TRP A CA 1
ATOM 1690 C C . TRP A 1 215 ? -6.484 6.246 -0.196 1 94.94 215 TRP A C 1
ATOM 1692 O O . TRP A 1 215 ? -6.199 5.559 -1.179 1 94.94 215 TRP A O 1
ATOM 1702 N N . ASP A 1 216 ? -7.625 6.816 -0.048 1 93.62 216 ASP A N 1
ATOM 1703 C CA . ASP A 1 216 ? -8.703 6.602 -1.006 1 93.62 216 ASP A CA 1
ATOM 1704 C C . ASP A 1 216 ? -8.336 7.141 -2.385 1 93.62 216 ASP A C 1
ATOM 1706 O O . ASP A 1 216 ? -8.609 6.504 -3.402 1 93.62 216 ASP A O 1
ATOM 1710 N N . ALA A 1 217 ? -7.719 8.289 -2.385 1 95.19 217 ALA A N 1
ATOM 1711 C CA . ALA A 1 217 ? -7.383 8.953 -3.643 1 95.19 217 ALA A CA 1
ATOM 1712 C C . ALA A 1 217 ? -6.348 8.148 -4.426 1 95.19 217 ALA A C 1
ATOM 1714 O O . ALA A 1 217 ? -6.414 8.07 -5.656 1 95.19 217 ALA A O 1
ATOM 1715 N N . VAL A 1 218 ? -5.414 7.57 -3.711 1 95.56 218 VAL A N 1
ATOM 1716 C CA . VAL A 1 218 ? -4.312 6.891 -4.387 1 95.56 218 VAL A CA 1
ATOM 1717 C C . VAL A 1 218 ? -4.699 5.441 -4.676 1 95.56 218 VAL A C 1
ATOM 1719 O O . VAL A 1 218 ? -4.59 4.977 -5.812 1 95.56 218 VAL A O 1
ATOM 1722 N N . MET A 1 219 ? -5.211 4.734 -3.672 1 91.44 219 MET A N 1
ATOM 1723 C CA . MET A 1 219 ? -5.449 3.299 -3.793 1 91.44 219 MET A CA 1
ATOM 1724 C C . MET A 1 219 ? -6.645 3.02 -4.695 1 91.44 219 MET A C 1
ATOM 1726 O O . MET A 1 219 ? -6.707 1.973 -5.344 1 91.44 219 MET A O 1
ATOM 1730 N N . ARG A 1 220 ? -7.48 3.932 -4.824 1 85.94 220 ARG A N 1
ATOM 1731 C CA . ARG A 1 220 ? -8.656 3.736 -5.672 1 85.94 220 ARG A CA 1
ATOM 1732 C C . ARG A 1 220 ? -8.531 4.52 -6.973 1 85.94 220 ARG A C 1
ATOM 1734 O O . ARG A 1 220 ? -9.516 4.703 -7.688 1 85.94 220 ARG A O 1
ATOM 1741 N N . SER A 1 221 ? -7.387 5.062 -7.199 1 90.19 221 SER A N 1
ATOM 1742 C CA . SER A 1 221 ? -7.141 5.828 -8.422 1 90.19 221 SER A CA 1
ATOM 1743 C C . SER A 1 221 ? -7.391 4.98 -9.664 1 90.19 221 SER A C 1
ATOM 1745 O O . SER A 1 221 ? -7.074 3.791 -9.688 1 90.19 221 SER A O 1
ATOM 1747 N N . SER A 1 222 ? -7.879 5.586 -10.711 1 87.81 222 SER A N 1
ATOM 1748 C CA . SER A 1 222 ? -8.102 4.898 -11.984 1 87.81 222 SER A CA 1
ATOM 1749 C C . SER A 1 222 ? -6.785 4.527 -12.648 1 87.81 222 SER A C 1
ATOM 1751 O O . SER A 1 222 ? -6.758 3.701 -13.562 1 87.81 222 SER A O 1
ATOM 1753 N N . TYR A 1 223 ? -5.75 5.117 -12.164 1 89.56 223 TYR A N 1
ATOM 1754 C CA . TYR A 1 223 ? -4.43 4.789 -12.695 1 89.56 223 TYR A CA 1
ATOM 1755 C C . TYR A 1 223 ? -4.16 3.291 -12.594 1 89.56 223 TYR A C 1
ATOM 1757 O O . TYR A 1 223 ? -3.74 2.662 -13.562 1 89.56 223 TYR A O 1
ATOM 1765 N N . PHE A 1 224 ? -4.461 2.699 -11.453 1 87.62 224 PHE A N 1
ATOM 1766 C CA . PHE A 1 224 ? -4.129 1.303 -11.203 1 87.62 224 PHE A CA 1
ATOM 1767 C C . PHE A 1 224 ? -5.125 0.377 -11.891 1 87.62 224 PHE A C 1
ATOM 1769 O O . PHE A 1 224 ? -4.895 -0.83 -11.992 1 87.62 224 PHE A O 1
ATOM 1776 N N . GLN A 1 225 ? -6.184 0.919 -12.328 1 80.75 225 GLN A N 1
ATOM 1777 C CA . GLN A 1 225 ? -7.133 0.14 -13.125 1 80.75 225 GLN A CA 1
ATOM 1778 C C . GLN A 1 225 ? -6.758 0.156 -14.602 1 80.75 225 GLN A C 1
ATOM 1780 O O . GLN A 1 225 ? -7.031 -0.803 -15.328 1 80.75 225 GLN A O 1
ATOM 1785 N N . ARG A 1 226 ? -6.152 1.246 -14.984 1 78.5 226 ARG A N 1
ATOM 1786 C CA . ARG A 1 226 ? -5.812 1.435 -16.391 1 78.5 226 ARG A CA 1
ATOM 1787 C C . ARG A 1 226 ? -4.488 0.757 -16.734 1 78.5 226 ARG A C 1
ATOM 1789 O O . ARG A 1 226 ? -4.234 0.429 -17.891 1 78.5 226 ARG A O 1
ATOM 1796 N N . HIS A 1 227 ? -3.725 0.605 -15.711 1 79.06 227 HIS A N 1
ATOM 1797 C CA . HIS A 1 227 ? -2.41 0.022 -15.953 1 79.06 227 HIS A CA 1
ATOM 1798 C C . HIS A 1 227 ? -2.332 -1.4 -15.406 1 79.06 227 HIS A C 1
ATOM 1800 O O . HIS A 1 227 ? -2.781 -1.669 -14.289 1 79.06 227 HIS A O 1
ATOM 1806 N N . GLU A 1 228 ? -1.794 -2.271 -16.156 1 77.12 228 GLU A N 1
ATOM 1807 C CA . GLU A 1 228 ? -1.725 -3.684 -15.789 1 77.12 228 GLU A CA 1
ATOM 1808 C C . GLU A 1 228 ? -0.608 -3.934 -14.773 1 77.12 228 GLU A C 1
ATOM 1810 O O . GLU A 1 228 ? -0.692 -4.863 -13.969 1 77.12 228 GLU A O 1
ATOM 1815 N N . ASN A 1 229 ? 0.34 -3.127 -14.867 1 79.25 229 ASN A N 1
ATOM 1816 C CA . ASN A 1 229 ? 1.49 -3.326 -13.992 1 79.25 229 ASN A CA 1
ATOM 1817 C C . ASN A 1 229 ? 1.335 -2.561 -12.68 1 79.25 229 ASN A C 1
ATOM 1819 O O . ASN A 1 229 ? 1.098 -1.352 -12.688 1 79.25 229 ASN A O 1
ATOM 1823 N N . ILE A 1 230 ? 1.389 -3.244 -11.625 1 87.75 230 ILE A N 1
ATOM 1824 C CA . ILE A 1 230 ? 1.358 -2.666 -10.289 1 87.75 230 ILE A CA 1
ATOM 1825 C C . ILE A 1 230 ? 2.732 -2.797 -9.641 1 87.75 230 ILE A C 1
ATOM 1827 O O . ILE A 1 230 ? 3.268 -3.902 -9.523 1 87.75 230 ILE A O 1
ATOM 1831 N N . PRO A 1 231 ? 3.369 -1.727 -9.305 1 91.06 231 PRO A N 1
ATOM 1832 C CA . PRO A 1 231 ? 4.652 -1.81 -8.602 1 91.06 231 PRO A CA 1
ATOM 1833 C C . PRO A 1 231 ? 4.504 -2.205 -7.137 1 91.06 231 PRO A C 1
ATOM 1835 O O . PRO A 1 231 ? 3.385 -2.422 -6.664 1 91.06 231 PRO A O 1
ATOM 1838 N N . ASN A 1 232 ? 5.668 -2.445 -6.477 1 93.31 232 ASN A N 1
ATOM 1839 C CA . ASN A 1 232 ? 5.621 -2.469 -5.02 1 93.31 232 ASN A CA 1
ATOM 1840 C C . ASN A 1 232 ? 5.148 -1.133 -4.453 1 93.31 232 ASN A C 1
ATOM 1842 O O . ASN A 1 232 ? 5.547 -0.072 -4.938 1 93.31 232 ASN A O 1
ATOM 1846 N N . VAL A 1 233 ? 4.273 -1.154 -3.533 1 95.06 233 VAL A N 1
ATOM 1847 C CA . VAL A 1 233 ? 3.717 0.093 -3.018 1 95.06 233 VAL A CA 1
ATOM 1848 C C . VAL A 1 233 ? 3.898 0.152 -1.503 1 95.06 233 VAL A C 1
ATOM 1850 O O . VAL A 1 233 ? 3.639 -0.829 -0.801 1 95.06 233 VAL A O 1
ATOM 1853 N N . HIS A 1 234 ? 4.402 1.256 -1.031 1 96.69 234 HIS A N 1
ATOM 1854 C CA . HIS A 1 234 ? 4.539 1.548 0.392 1 96.69 234 HIS A CA 1
ATOM 1855 C C . HIS A 1 234 ? 3.725 2.777 0.78 1 96.69 234 HIS A C 1
ATOM 1857 O O . HIS A 1 234 ? 3.994 3.883 0.301 1 96.69 234 HIS A O 1
ATOM 1863 N N . PHE A 1 235 ? 2.73 2.541 1.557 1 96.88 235 PHE A N 1
ATOM 1864 C CA . PHE A 1 235 ? 1.949 3.646 2.1 1 96.88 235 PHE A CA 1
ATOM 1865 C C . PHE A 1 235 ? 2.418 4 3.506 1 96.88 235 PHE A C 1
ATOM 1867 O O . PHE A 1 235 ? 2.334 3.18 4.418 1 96.88 235 PHE A O 1
ATOM 1874 N N . ILE A 1 236 ? 2.91 5.184 3.643 1 96.38 236 ILE A N 1
ATOM 1875 C CA . ILE A 1 236 ? 3.404 5.668 4.926 1 96.38 236 ILE A CA 1
ATOM 1876 C C . ILE A 1 236 ? 2.346 6.551 5.586 1 96.38 236 ILE A C 1
ATOM 1878 O O . ILE A 1 236 ? 2.084 7.664 5.129 1 96.38 236 ILE A O 1
ATOM 1882 N N . ARG A 1 237 ? 1.764 6.133 6.652 1 92.38 237 ARG A N 1
ATOM 1883 C CA . ARG A 1 237 ? 0.554 6.75 7.191 1 92.38 237 ARG A CA 1
ATOM 1884 C C . ARG A 1 237 ? 0.883 8.031 7.949 1 92.38 237 ARG A C 1
ATOM 1886 O O . ARG A 1 237 ? 0.027 8.906 8.102 1 92.38 237 ARG A O 1
ATOM 1893 N N . ASN A 1 238 ? 2.072 8.102 8.625 1 93.69 238 ASN A N 1
ATOM 1894 C CA . ASN A 1 238 ? 2.457 9.227 9.469 1 93.69 238 ASN A CA 1
ATOM 1895 C C . ASN A 1 238 ? 3.969 9.289 9.664 1 93.69 238 ASN A C 1
ATOM 1897 O O . ASN A 1 238 ? 4.688 8.359 9.281 1 93.69 238 ASN A O 1
ATOM 1901 N N . TYR A 1 239 ? 4.477 10.422 10.133 1 95.56 239 TYR A N 1
ATOM 1902 C CA . TYR A 1 239 ? 5.914 10.523 10.367 1 95.56 239 TYR A CA 1
ATOM 1903 C C . TYR A 1 239 ? 6.215 11.461 11.523 1 95.56 239 TYR A C 1
ATOM 1905 O O . TYR A 1 239 ? 7.367 11.859 11.727 1 95.56 239 TYR A O 1
ATOM 1913 N N . ALA A 1 240 ? 5.191 11.797 12.297 1 94.25 240 ALA A N 1
ATOM 1914 C CA . ALA A 1 240 ? 5.348 12.75 13.398 1 94.25 240 ALA A CA 1
ATOM 1915 C C . ALA A 1 240 ? 6.195 12.164 14.516 1 94.25 240 ALA A C 1
ATOM 1917 O O . ALA A 1 240 ? 6.73 12.898 15.352 1 94.25 240 ALA A O 1
ATOM 1918 N N . ASP A 1 241 ? 6.332 10.875 14.578 1 89.19 241 ASP A N 1
ATOM 1919 C CA . ASP A 1 241 ? 7.066 10.211 15.648 1 89.19 241 ASP A CA 1
ATOM 1920 C C . ASP A 1 241 ? 8.555 10.102 15.312 1 89.19 241 ASP A C 1
ATOM 1922 O O . ASP A 1 241 ? 9.352 9.68 16.141 1 89.19 241 ASP A O 1
ATOM 1926 N N . HIS A 1 242 ? 8.93 10.508 14.18 1 93.56 242 HIS A N 1
ATOM 1927 C CA . HIS A 1 242 ? 10.328 10.453 13.781 1 93.56 242 HIS A CA 1
ATOM 1928 C C . HIS A 1 242 ? 11.164 11.461 14.555 1 93.56 242 HIS A C 1
ATOM 1930 O O . HIS A 1 242 ? 10.766 12.617 14.703 1 93.56 242 HIS A O 1
ATOM 1936 N N . GLU A 1 243 ? 12.312 11.078 14.953 1 95.62 243 GLU A N 1
ATOM 1937 C CA . GLU A 1 243 ? 13.18 11.93 15.758 1 95.62 243 GLU A CA 1
ATOM 1938 C C . GLU A 1 243 ? 13.625 13.164 14.977 1 95.62 243 GLU A C 1
ATOM 1940 O O . GLU A 1 243 ? 13.672 14.266 15.531 1 95.62 243 GLU A O 1
ATOM 1945 N N . VAL A 1 244 ? 13.922 12.992 13.734 1 96.75 244 VAL A N 1
ATOM 1946 C CA . VAL A 1 244 ? 14.383 14.102 12.898 1 96.75 244 VAL A CA 1
ATOM 1947 C C . VAL A 1 244 ? 13.273 15.141 12.773 1 96.75 244 VAL A C 1
ATOM 1949 O O . VAL A 1 244 ? 13.547 16.344 12.711 1 96.75 244 VAL A O 1
ATOM 1952 N N . TYR A 1 245 ? 12.062 14.711 12.742 1 97.62 245 TYR A N 1
ATOM 1953 C CA . TYR A 1 245 ? 10.914 15.609 12.664 1 97.62 245 TYR A CA 1
ATOM 1954 C C . TYR A 1 245 ? 10.82 16.484 13.906 1 97.62 245 TYR A C 1
ATOM 1956 O O . TYR A 1 245 ? 10.719 17.719 13.805 1 97.62 245 TYR A O 1
ATOM 1964 N N . LEU A 1 246 ? 10.898 15.883 15.023 1 97 246 LEU A N 1
ATOM 1965 C CA . LEU A 1 246 ? 10.781 16.594 16.297 1 97 246 LEU A CA 1
ATOM 1966 C C . LEU A 1 246 ? 11.961 17.531 16.5 1 97 246 LEU A C 1
ATOM 1968 O O . LEU A 1 246 ? 11.789 18.672 16.953 1 97 246 LEU A O 1
ATOM 1972 N N . ASP A 1 247 ? 13.078 17.078 16.141 1 97.19 247 ASP A N 1
ATOM 1973 C CA . ASP A 1 247 ? 14.273 17.906 16.281 1 97.19 247 ASP A CA 1
ATOM 1974 C C . ASP A 1 247 ? 14.203 19.125 15.375 1 97.19 247 ASP A C 1
ATOM 1976 O O . ASP A 1 247 ? 14.641 20.219 15.75 1 97.19 247 ASP A O 1
ATOM 1980 N N . THR A 1 248 ? 13.75 18.891 14.195 1 97.62 248 THR A N 1
ATOM 1981 C CA . THR A 1 248 ? 13.641 20 13.234 1 97.62 248 THR A CA 1
ATOM 1982 C C . THR A 1 248 ? 12.656 21.047 13.734 1 97.62 248 THR A C 1
ATOM 1984 O O . THR A 1 248 ? 12.922 22.25 13.641 1 97.62 248 THR A O 1
ATOM 1987 N N . TRP A 1 249 ? 11.562 20.641 14.281 1 97.25 249 TRP A N 1
ATOM 1988 C CA . TRP A 1 249 ? 10.602 21.594 14.836 1 97.25 249 TRP A CA 1
ATOM 1989 C C . TRP A 1 249 ? 11.195 22.344 16.016 1 97.25 249 TRP A C 1
ATOM 1991 O O . TRP A 1 249 ? 10.977 23.547 16.172 1 97.25 249 TRP A O 1
ATOM 2001 N N . ASN A 1 250 ? 11.898 21.625 16.859 1 95.88 250 ASN A N 1
ATOM 2002 C CA . ASN A 1 250 ? 12.586 22.281 17.969 1 95.88 250 ASN A CA 1
ATOM 2003 C C . ASN A 1 250 ? 13.5 23.406 17.5 1 95.88 250 ASN A C 1
ATOM 2005 O O . ASN A 1 250 ? 13.445 24.516 18.031 1 95.88 250 ASN A O 1
ATOM 2009 N N . ARG A 1 251 ? 14.273 23.109 16.531 1 95.5 251 ARG A N 1
ATOM 2010 C CA . ARG A 1 251 ? 15.195 24.094 15.977 1 95.5 251 ARG A CA 1
ATOM 2011 C C . ARG A 1 251 ? 14.438 25.25 15.312 1 95.5 251 ARG A C 1
ATOM 2013 O O . ARG A 1 251 ? 14.812 26.406 15.469 1 95.5 251 ARG A O 1
ATOM 2020 N N . HIS A 1 252 ? 13.414 24.906 14.578 1 96.12 252 HIS A N 1
ATOM 2021 C CA . HIS A 1 252 ? 12.617 25.875 13.852 1 96.12 252 HIS A CA 1
ATOM 2022 C C . HIS A 1 252 ? 11.961 26.875 14.805 1 96.12 252 HIS A C 1
ATOM 2024 O O . HIS A 1 252 ? 12.008 28.078 14.57 1 96.12 252 HIS A O 1
ATOM 2030 N N . ILE A 1 253 ? 11.398 26.406 15.875 1 95.19 253 ILE A N 1
ATOM 2031 C CA . ILE A 1 253 ? 10.727 27.25 16.859 1 95.19 253 ILE A CA 1
ATOM 2032 C C . ILE A 1 253 ? 11.766 28.125 17.578 1 95.19 253 ILE A C 1
ATOM 2034 O O . ILE A 1 253 ? 11.562 29.328 17.75 1 95.19 253 ILE A O 1
ATOM 2038 N N . ARG A 1 254 ? 12.852 27.547 17.953 1 92.44 254 ARG A N 1
ATOM 2039 C CA . ARG A 1 254 ? 13.898 28.297 18.656 1 92.44 254 ARG A CA 1
ATOM 2040 C C . ARG A 1 254 ? 14.484 29.391 17.781 1 92.44 254 ARG A C 1
ATOM 2042 O O . ARG A 1 254 ? 14.781 30.484 18.266 1 92.44 254 ARG A O 1
ATOM 2049 N N . ARG A 1 255 ? 14.688 29.031 16.531 1 93.38 255 ARG A N 1
ATOM 2050 C CA . ARG A 1 255 ? 15.195 30.031 15.594 1 93.38 255 ARG A CA 1
ATOM 2051 C C . ARG A 1 255 ? 14.227 31.203 15.469 1 93.38 255 ARG A C 1
ATOM 2053 O O . ARG A 1 255 ? 14.648 32.375 15.438 1 93.38 255 ARG A O 1
ATOM 2060 N N . TYR A 1 256 ? 12.977 30.891 15.352 1 93.69 256 TYR A N 1
ATOM 2061 C CA . TYR A 1 256 ? 11.977 31.953 15.258 1 93.69 256 TYR A CA 1
ATOM 2062 C C . TYR A 1 256 ? 11.977 32.812 16.516 1 93.69 256 TYR A C 1
ATOM 2064 O O . TYR A 1 256 ? 11.898 34.062 16.438 1 93.69 256 TYR A O 1
ATOM 2072 N N . VAL A 1 257 ? 12.078 32.219 17.656 1 91.06 257 VAL A N 1
ATOM 2073 C CA . VAL A 1 257 ? 12.102 32.938 18.938 1 91.06 257 VAL A CA 1
ATOM 2074 C C . VAL A 1 257 ? 13.352 33.812 19.016 1 91.06 257 VAL A C 1
ATOM 2076 O O . VAL A 1 257 ? 13.297 34.938 19.516 1 91.06 257 VAL A O 1
ATOM 2079 N N . GLY A 1 258 ? 14.391 33.25 18.547 1 87.81 258 GLY A N 1
ATOM 2080 C CA . GLY A 1 258 ? 15.625 34.031 18.516 1 87.81 258 GLY A CA 1
ATOM 2081 C C . GLY A 1 258 ? 15.531 35.281 17.641 1 87.81 258 GLY A C 1
ATOM 2082 O O . GLY A 1 258 ? 16.094 36.312 17.984 1 87.81 258 GLY A O 1
ATOM 2083 N N . GLN A 1 259 ? 14.828 35.188 16.609 1 91.5 259 GLN A N 1
ATOM 2084 C CA . GLN A 1 259 ? 14.734 36.281 15.641 1 91.5 259 GLN A CA 1
ATOM 2085 C C . GLN A 1 259 ? 13.688 37.312 16.062 1 91.5 259 GLN A C 1
ATOM 2087 O O . GLN A 1 259 ? 13.82 38.5 15.766 1 91.5 259 GLN A O 1
ATOM 2092 N N . HIS A 1 260 ? 12.648 36.875 16.781 1 91.62 260 HIS A N 1
ATOM 2093 C CA . HIS A 1 260 ? 11.492 37.75 17 1 91.62 260 HIS A CA 1
ATOM 2094 C C . HIS A 1 260 ? 11.289 38.031 18.484 1 91.62 260 HIS A C 1
ATOM 2096 O O . HIS A 1 260 ? 10.391 38.781 18.859 1 91.62 260 HIS A O 1
ATOM 2102 N N . GLY A 1 261 ? 12.125 37.469 19.312 1 87.56 261 GLY A N 1
ATOM 2103 C CA . GLY A 1 261 ? 11.977 37.625 20.75 1 87.56 261 GLY A CA 1
ATOM 2104 C C . GLY A 1 261 ? 11.188 36.531 21.422 1 87.56 261 GLY A C 1
ATOM 2105 O O . GLY A 1 261 ? 10.477 35.781 20.734 1 87.56 261 GLY A O 1
ATOM 2106 N N . THR A 1 262 ? 11.297 36.406 22.703 1 86.88 262 THR A N 1
ATOM 2107 C CA . THR A 1 262 ? 10.609 35.375 23.469 1 86.88 262 THR A CA 1
ATOM 2108 C C . THR A 1 262 ? 9.188 35.812 23.812 1 86.88 262 THR A C 1
ATOM 2110 O O . THR A 1 262 ? 8.984 36.844 24.422 1 86.88 262 THR A O 1
ATOM 2113 N N . PRO A 1 263 ? 8.227 34.969 23.438 1 91.56 263 PRO A N 1
ATOM 2114 C CA . PRO A 1 263 ? 6.848 35.281 23.812 1 91.56 263 PRO A CA 1
ATOM 2115 C C . PRO A 1 263 ? 6.531 34.906 25.25 1 91.56 263 PRO A C 1
ATOM 2117 O O . PRO A 1 263 ? 7.293 34.156 25.875 1 91.56 263 PRO A O 1
ATOM 2120 N N . ASP A 1 264 ? 5.422 35.469 25.734 1 89.75 264 ASP A N 1
ATOM 2121 C CA . ASP A 1 264 ? 4.949 35.031 27.062 1 89.75 264 ASP A CA 1
ATOM 2122 C C . ASP A 1 264 ? 4.383 33.625 27 1 89.75 264 ASP A C 1
ATOM 2124 O O . ASP A 1 264 ? 4.5 32.875 27.969 1 89.75 264 ASP A O 1
ATOM 2128 N N . TRP A 1 265 ? 3.713 33.406 25.812 1 92 265 TRP A N 1
ATOM 2129 C CA . TRP A 1 265 ? 3.066 32.094 25.641 1 92 265 TRP A CA 1
ATOM 2130 C C . TRP A 1 265 ? 3.391 31.5 24.281 1 92 265 TRP A C 1
ATOM 2132 O O . TRP A 1 265 ? 3.463 32.219 23.281 1 92 265 TRP A O 1
ATOM 2142 N N . LEU A 1 266 ? 3.605 30.172 24.312 1 95.31 266 LEU A N 1
ATOM 2143 C CA . LEU A 1 266 ? 3.707 29.422 23.078 1 95.31 266 LEU A CA 1
ATOM 2144 C C . LEU A 1 266 ? 2.568 28.406 22.953 1 95.31 266 LEU A C 1
ATOM 2146 O O . LEU A 1 266 ? 2.422 27.531 23.812 1 95.31 266 LEU A O 1
ATOM 2150 N N . PHE A 1 267 ? 1.776 28.578 21.922 1 95.38 267 PHE A N 1
ATOM 2151 C CA . PHE A 1 267 ? 0.662 27.656 21.719 1 95.38 267 PHE A CA 1
ATOM 2152 C C . PHE A 1 267 ? 0.965 26.688 20.578 1 95.38 267 PHE A C 1
ATOM 2154 O O . PHE A 1 267 ? 1.227 27.094 19.453 1 95.38 267 PHE A O 1
ATOM 2161 N N . ILE A 1 268 ? 0.996 25.406 20.891 1 96.12 268 ILE A N 1
ATOM 2162 C CA . ILE A 1 268 ? 1.085 24.359 19.891 1 96.12 268 ILE A CA 1
ATOM 2163 C C . ILE A 1 268 ? -0.318 23.938 19.469 1 96.12 268 ILE A C 1
ATOM 2165 O O . ILE A 1 268 ? -1.036 23.281 20.234 1 96.12 268 ILE A O 1
ATOM 2169 N N . VAL A 1 269 ? -0.633 24.234 18.266 1 94.19 269 VAL A N 1
ATOM 2170 C CA . VAL A 1 269 ? -2.025 24.141 17.844 1 94.19 269 VAL A CA 1
ATOM 2171 C C . VAL A 1 269 ? -2.168 23.031 16.797 1 94.19 269 VAL A C 1
ATOM 2173 O O . VAL A 1 269 ? -1.339 22.922 15.883 1 94.19 269 VAL A O 1
ATOM 2176 N N . PHE A 1 270 ? -3.178 22.188 16.953 1 91.19 270 PHE A N 1
ATOM 2177 C CA . PHE A 1 270 ? -3.516 21.141 16 1 91.19 270 PHE A CA 1
ATOM 2178 C C . PHE A 1 270 ? -4.93 21.328 15.461 1 91.19 270 PHE A C 1
ATOM 2180 O O . PHE A 1 270 ? -5.727 22.062 16.062 1 91.19 270 PHE A O 1
ATOM 2187 N N . GLN A 1 271 ? -5.113 20.766 14.328 1 85.5 271 GLN A N 1
ATOM 2188 C CA . GLN A 1 271 ? -6.449 20.828 13.75 1 85.5 271 GLN A CA 1
ATOM 2189 C C . GLN A 1 271 ? -7.441 20 14.539 1 85.5 271 GLN A C 1
ATOM 2191 O O . GLN A 1 271 ? -7.125 18.875 14.953 1 85.5 271 GLN A O 1
ATOM 2196 N N . GLY A 1 272 ? -8.531 20.641 14.742 1 76.81 272 GLY A N 1
ATOM 2197 C CA . GLY A 1 272 ? -9.555 19.938 15.484 1 76.81 272 GLY A CA 1
ATOM 2198 C C . GLY A 1 272 ? -10.266 18.875 14.664 1 76.81 272 GLY A C 1
ATOM 2199 O O . GLY A 1 272 ? -10.141 18.844 13.438 1 76.81 272 GLY A O 1
ATOM 2200 N N . THR A 1 273 ? -10.727 17.828 15.312 1 64.94 273 THR A N 1
ATOM 2201 C CA . THR A 1 273 ? -11.469 16.766 14.656 1 64.94 273 THR A CA 1
ATOM 2202 C C . THR A 1 273 ? -12.961 16.891 14.945 1 64.94 273 THR A C 1
ATOM 2204 O O . THR A 1 273 ? -13.359 17.531 15.914 1 64.94 273 THR A O 1
ATOM 2207 N N . ARG A 1 274 ? -13.859 16.75 13.93 1 57.88 274 ARG A N 1
ATOM 2208 C CA . ARG A 1 274 ? -15.281 16.625 14.234 1 57.88 274 ARG A CA 1
ATOM 2209 C C . ARG A 1 274 ? -15.508 15.633 15.367 1 57.88 274 ARG A C 1
ATOM 2211 O O . ARG A 1 274 ? -14.711 14.711 15.57 1 57.88 274 ARG A O 1
ATOM 2218 N N . LYS A 1 275 ? -16.438 16.016 16.266 1 49.94 275 LYS A N 1
ATOM 2219 C CA . LYS A 1 275 ? -16.719 15.039 17.312 1 49.94 275 LYS A CA 1
ATOM 2220 C C . LYS A 1 275 ? -16.719 13.617 16.75 1 49.94 275 LYS A C 1
ATOM 2222 O O . LYS A 1 275 ? -17.266 12.703 17.359 1 49.94 275 LYS A O 1
ATOM 2227 N N . TYR A 1 276 ? -16.328 13.484 15.594 1 46.5 276 TYR A N 1
ATOM 2228 C CA . TYR A 1 276 ? -16.344 12.039 15.383 1 46.5 276 TYR A CA 1
ATOM 2229 C C . TYR A 1 276 ? -15.562 11.32 16.469 1 46.5 276 TYR A C 1
ATOM 2231 O O . TYR A 1 276 ? -14.711 11.914 17.125 1 46.5 276 TYR A O 1
ATOM 2239 N N . VAL A 1 277 ? -15.922 10.047 16.906 1 44.31 277 VAL A N 1
ATOM 2240 C CA . VAL A 1 277 ? -15.797 9.031 17.953 1 44.31 277 VAL A CA 1
ATOM 2241 C C . VAL A 1 277 ? -14.344 8.594 18.062 1 44.31 277 VAL A C 1
ATOM 2243 O O . VAL A 1 277 ? -13.781 8.023 17.141 1 44.31 277 VAL A O 1
ATOM 2246 N N . ALA A 1 278 ? -13.461 9.359 18.75 1 47.38 278 ALA A N 1
ATOM 2247 C CA . ALA A 1 278 ? -12.352 8.609 19.328 1 47.38 278 ALA A CA 1
ATOM 2248 C C . ALA A 1 278 ? -12.648 7.113 19.359 1 47.38 278 ALA A C 1
ATOM 2250 O O . ALA A 1 278 ? -11.742 6.289 19.203 1 47.38 278 ALA A O 1
ATOM 2251 N N . ALA A 1 279 ? -13.961 6.957 19.5 1 48.53 279 ALA A N 1
ATOM 2252 C CA . ALA A 1 279 ? -14.406 5.578 19.672 1 48.53 279 ALA A CA 1
ATOM 2253 C C . ALA A 1 279 ? -14.164 4.754 18.422 1 48.53 279 ALA A C 1
ATOM 2255 O O . ALA A 1 279 ? -14.094 3.525 18.469 1 48.53 279 ALA A O 1
ATOM 2256 N N . SER A 1 280 ? -14.008 5.613 17.344 1 54.19 280 SER A N 1
ATOM 2257 C CA . SER A 1 280 ? -13.945 4.828 16.109 1 54.19 280 SER A CA 1
ATOM 2258 C C . SER A 1 280 ? -12.516 4.383 15.82 1 54.19 280 SER A C 1
ATOM 2260 O O . SER A 1 280 ? -12.266 3.693 14.828 1 54.19 280 SER A O 1
ATOM 2262 N N . GLY A 1 281 ? -11.562 4.594 16.75 1 60.09 281 GLY A N 1
ATOM 2263 C CA . GLY A 1 281 ? -10.211 4.098 16.562 1 60.09 281 GLY A CA 1
ATOM 2264 C C . GLY A 1 281 ? -9.266 5.129 15.961 1 60.09 281 GLY A C 1
ATOM 2265 O O . GLY A 1 281 ? -8.211 4.785 15.438 1 60.09 281 GLY A O 1
ATOM 2266 N N . ASP A 1 282 ? -9.773 6.289 15.875 1 65.5 282 ASP A N 1
ATOM 2267 C CA . ASP A 1 282 ? -8.867 7.301 15.336 1 65.5 282 ASP A CA 1
ATOM 2268 C C . ASP A 1 282 ? -7.719 7.582 16.297 1 65.5 282 ASP A C 1
ATOM 2270 O O . ASP A 1 282 ? -7.945 7.836 17.484 1 65.5 282 ASP A O 1
ATOM 2274 N N . THR A 1 283 ? -6.477 7.438 15.828 1 76.62 283 THR A N 1
ATOM 2275 C CA . THR A 1 283 ? -5.273 7.562 16.641 1 76.62 283 THR A CA 1
ATOM 2276 C C . THR A 1 283 ? -4.793 9.008 16.688 1 76.62 283 THR A C 1
ATOM 2278 O O . THR A 1 283 ? -3.791 9.32 17.328 1 76.62 283 THR A O 1
ATOM 2281 N N . TYR A 1 284 ? -5.527 9.891 16.094 1 80.94 284 TYR A N 1
ATOM 2282 C CA . TYR A 1 284 ? -5.094 11.273 15.945 1 80.94 284 TYR A CA 1
ATOM 2283 C C . TYR A 1 284 ? -4.852 11.93 17.297 1 80.94 284 TYR A C 1
ATOM 2285 O O . TYR A 1 284 ? -3.844 12.609 17.5 1 80.94 284 TYR A O 1
ATOM 2293 N N . ARG A 1 285 ? -5.715 11.656 18.203 1 78.5 285 ARG A N 1
ATOM 2294 C CA . ARG A 1 285 ? -5.598 12.258 19.531 1 78.5 285 ARG A CA 1
ATOM 2295 C C . ARG A 1 285 ? -4.312 11.82 20.219 1 78.5 285 ARG A C 1
ATOM 2297 O O . ARG A 1 285 ? -3.598 12.641 20.797 1 78.5 285 ARG A O 1
ATOM 2304 N N . ASP A 1 286 ? -4.113 10.578 20.078 1 78.69 286 ASP A N 1
ATOM 2305 C CA . ASP A 1 286 ? -2.914 10.047 20.734 1 78.69 286 ASP A CA 1
ATOM 2306 C C . ASP A 1 286 ? -1.648 10.57 20.062 1 78.69 286 ASP A C 1
ATOM 2308 O O . ASP A 1 286 ? -0.664 10.883 20.734 1 78.69 286 ASP A O 1
ATOM 2312 N N . GLU A 1 287 ? -1.675 10.742 18.797 1 84.5 287 GLU A N 1
ATOM 2313 C CA . GLU A 1 287 ? -0.5 11.18 18.062 1 84.5 287 GLU A CA 1
ATOM 2314 C C . GLU A 1 287 ? -0.185 12.641 18.328 1 84.5 287 GLU A C 1
ATOM 2316 O O . GLU A 1 287 ? 0.971 13 18.562 1 84.5 287 GLU A O 1
ATOM 2321 N N . TYR A 1 288 ? -1.188 13.477 18.281 1 87.25 288 TYR A N 1
ATOM 2322 C CA . TYR A 1 288 ? -0.877 14.883 18.484 1 87.25 288 TYR A CA 1
ATOM 2323 C C . TYR A 1 288 ? -0.482 15.156 19.938 1 87.25 288 TYR A C 1
ATOM 2325 O O . TYR A 1 288 ? 0.335 16.031 20.203 1 87.25 288 TYR A O 1
ATOM 2333 N N . THR A 1 289 ? -1.128 14.406 20.891 1 85.88 289 THR A N 1
ATOM 2334 C CA . THR A 1 289 ? -0.743 14.562 22.281 1 85.88 289 THR A CA 1
ATOM 2335 C C . THR A 1 289 ? 0.724 14.195 22.484 1 85.88 289 THR A C 1
ATOM 2337 O O . THR A 1 289 ? 1.46 14.906 23.172 1 85.88 289 THR A O 1
ATOM 2340 N N . SER A 1 290 ? 1.064 13.125 21.891 1 88.12 290 SER A N 1
ATOM 2341 C CA . SER A 1 290 ? 2.455 12.695 21.984 1 88.12 290 SER A CA 1
ATOM 2342 C C . SER A 1 290 ? 3.396 13.734 21.375 1 88.12 290 SER A C 1
ATOM 2344 O O . SER A 1 290 ? 4.438 14.055 21.953 1 88.12 290 SER A O 1
ATOM 2346 N N . THR A 1 291 ? 3.074 14.25 20.234 1 93.56 291 THR A N 1
ATOM 2347 C CA . THR A 1 291 ? 3.896 15.25 19.562 1 93.56 291 THR A CA 1
ATOM 2348 C C . THR A 1 291 ? 4.016 16.516 20.406 1 93.56 291 THR A C 1
ATOM 2350 O O . THR A 1 291 ? 5.109 17.062 20.578 1 93.56 291 THR A O 1
ATOM 2353 N N . ALA A 1 292 ? 2.91 16.953 20.969 1 93.5 292 ALA A N 1
ATOM 2354 C CA . ALA A 1 292 ? 2.91 18.141 21.812 1 93.5 292 ALA A CA 1
ATOM 2355 C C . ALA A 1 292 ? 3.805 17.969 23.031 1 93.5 292 ALA A C 1
ATOM 2357 O O . ALA A 1 292 ? 4.59 18.844 23.375 1 93.5 292 ALA A O 1
ATOM 2358 N N . GLU A 1 293 ? 3.688 16.828 23.625 1 93.31 293 GLU A N 1
ATOM 2359 C CA . GLU A 1 293 ? 4.473 16.547 24.812 1 93.31 293 GLU A CA 1
ATOM 2360 C C . GLU A 1 293 ? 5.961 16.453 24.5 1 93.31 293 GLU A C 1
ATOM 2362 O O . GLU A 1 293 ? 6.793 17.016 25.219 1 93.31 293 GLU A O 1
ATOM 2367 N N . GLN A 1 294 ? 6.242 15.773 23.469 1 94.88 294 GLN A N 1
ATOM 2368 C CA . GLN A 1 294 ? 7.641 15.609 23.094 1 94.88 294 GLN A CA 1
ATOM 2369 C C . GLN A 1 294 ? 8.258 16.938 22.688 1 94.88 294 GLN A C 1
ATOM 2371 O O . GLN A 1 294 ? 9.422 17.219 22.984 1 94.88 294 GLN A O 1
ATOM 2376 N N . LEU A 1 295 ? 7.535 17.75 21.969 1 94.88 295 LEU A N 1
ATOM 2377 C CA . LEU A 1 295 ? 8.039 19.062 21.578 1 94.88 295 LEU A CA 1
ATOM 2378 C C . LEU A 1 295 ? 8.242 19.953 22.797 1 94.88 295 LEU A C 1
ATOM 2380 O O . LEU A 1 295 ? 9.25 20.656 22.906 1 94.88 295 LEU A O 1
ATOM 2384 N N . ARG A 1 296 ? 7.285 19.938 23.719 1 93.69 296 ARG A N 1
ATOM 2385 C CA . ARG A 1 296 ? 7.41 20.703 24.953 1 93.69 296 ARG A CA 1
ATOM 2386 C C . ARG A 1 296 ? 8.664 20.297 25.719 1 93.69 296 ARG A C 1
ATOM 2388 O O . ARG A 1 296 ? 9.406 21.172 26.188 1 93.69 296 ARG A O 1
ATOM 2395 N N . GLU A 1 297 ? 8.867 19.016 25.797 1 92.81 297 GLU A N 1
ATOM 2396 C CA . GLU A 1 297 ? 10.031 18.5 26.516 1 92.81 297 GLU A CA 1
ATOM 2397 C C . GLU A 1 297 ? 11.328 18.922 25.828 1 92.81 297 GLU A C 1
ATOM 2399 O O . GLU A 1 297 ? 12.273 19.359 26.5 1 92.81 297 GLU A O 1
ATOM 2404 N N . ARG A 1 298 ? 11.367 18.844 24.578 1 93 298 ARG A N 1
ATOM 2405 C CA . ARG A 1 298 ? 12.57 19.188 23.828 1 93 298 ARG A CA 1
ATOM 2406 C C . ARG A 1 298 ? 12.867 20.688 23.938 1 93 298 ARG A C 1
ATOM 2408 O O . ARG A 1 298 ? 14.016 21.094 24.109 1 93 298 ARG A O 1
ATOM 2415 N N . LEU A 1 299 ? 11.867 21.453 23.844 1 92.56 299 LEU A N 1
ATOM 2416 C CA . LEU A 1 299 ? 12.023 22.906 23.953 1 92.56 299 LEU A CA 1
ATOM 2417 C C . LEU A 1 299 ? 12.484 23.297 25.344 1 92.56 299 LEU A C 1
ATOM 2419 O O . LEU A 1 299 ? 13.383 24.125 25.5 1 92.56 299 LEU A O 1
ATOM 2423 N N . SER A 1 300 ? 11.891 22.641 26.344 1 87.81 300 SER A N 1
ATOM 2424 C CA . SER A 1 300 ? 12.242 22.938 27.719 1 87.81 300 SER A CA 1
ATOM 2425 C C . SER A 1 300 ? 13.695 22.562 28.016 1 87.81 300 SER A C 1
ATOM 2427 O O . SER A 1 300 ? 14.406 23.297 28.703 1 87.81 300 SER A O 1
ATOM 2429 N N . THR A 1 301 ? 14.07 21.469 27.531 1 85.44 301 THR A N 1
ATOM 2430 C CA . THR A 1 301 ? 15.438 21 27.734 1 85.44 301 THR A CA 1
ATOM 2431 C C . THR A 1 301 ? 16.438 21.906 27.031 1 85.44 301 THR A C 1
ATOM 2433 O O . THR A 1 301 ? 17.484 22.234 27.578 1 85.44 301 THR A O 1
ATOM 2436 N N . SER A 1 302 ? 16.094 22.312 25.922 1 84 302 SER A N 1
ATOM 2437 C CA . SER A 1 302 ? 16.969 23.156 25.125 1 84 302 SER A CA 1
ATOM 2438 C C . SER A 1 302 ? 17.125 24.547 25.766 1 84 302 SER A C 1
ATOM 2440 O O . SER A 1 302 ? 18.203 25.125 25.75 1 84 302 SER A O 1
ATOM 2442 N N . TRP A 1 303 ? 16.078 25.047 26.297 1 80.88 303 TRP A N 1
ATOM 2443 C CA . TRP A 1 303 ? 16.094 26.391 26.875 1 80.88 303 TRP A CA 1
ATOM 2444 C C . TRP A 1 303 ? 16.703 26.375 28.266 1 80.88 303 TRP A C 1
ATOM 2446 O O . TRP A 1 303 ? 17.234 27.391 28.734 1 80.88 303 TRP A O 1
ATOM 2456 N N . SER A 1 304 ? 16.625 25.281 28.953 1 73.19 304 SER A N 1
ATOM 2457 C CA . SER A 1 304 ? 17.266 25.156 30.25 1 73.19 304 SER A CA 1
ATOM 2458 C C . SER A 1 304 ? 18.781 25.047 30.109 1 73.19 304 SER A C 1
ATOM 2460 O O . SER A 1 304 ? 19.531 25.609 30.922 1 73.19 304 SER A O 1
ATOM 2462 N N . THR A 1 305 ? 19.172 24.266 29.141 1 62.09 305 THR A N 1
ATOM 2463 C CA . THR A 1 305 ? 20.594 24.047 28.938 1 62.09 305 THR A CA 1
ATOM 2464 C C . THR A 1 305 ? 21.25 25.281 28.328 1 62.09 305 THR A C 1
ATOM 2466 O O . THR A 1 305 ? 22.453 25.531 28.531 1 62.09 305 THR A O 1
ATOM 2469 N N . SER A 1 306 ? 20.594 25.875 27.453 1 55.44 306 SER A N 1
ATOM 2470 C CA . SER A 1 306 ? 21.156 27.047 26.812 1 55.44 306 SER A CA 1
ATOM 2471 C C . SER A 1 306 ? 21.406 28.172 27.828 1 55.44 306 SER A C 1
ATOM 2473 O O . SER A 1 306 ? 22.219 29.062 27.578 1 55.44 306 SER A O 1
ATOM 2475 N N . SER A 1 307 ? 20.625 28.188 28.969 1 49.31 307 SER A N 1
ATOM 2476 C CA . SER A 1 307 ? 20.891 29.219 29.969 1 49.31 307 SER A CA 1
ATOM 2477 C C . SER A 1 307 ? 22.312 29.109 30.5 1 49.31 307 SER A C 1
ATOM 2479 O O . SER A 1 307 ? 22.906 30.109 30.938 1 49.31 307 SER A O 1
ATOM 2481 N N . SER A 1 308 ? 22.859 27.812 30.656 1 43.31 308 SER A N 1
ATOM 2482 C CA . SER A 1 308 ? 24.203 27.719 31.188 1 43.31 308 SER A CA 1
ATOM 2483 C C . SER A 1 308 ? 25.25 28.031 30.125 1 43.31 308 SER A C 1
ATOM 2485 O O . SER A 1 308 ? 26.438 28.172 30.438 1 43.31 308 SER A O 1
ATOM 2487 N N . MET A 1 309 ? 25.031 27.578 28.859 1 40.56 309 MET A N 1
ATOM 2488 C CA . MET A 1 309 ? 26.094 27.734 27.859 1 40.56 309 MET A CA 1
ATOM 2489 C C . MET A 1 309 ? 26.172 29.188 27.375 1 40.56 309 MET A C 1
ATOM 2491 O O . MET A 1 309 ? 25.141 29.844 27.188 1 40.56 309 MET A O 1
ATOM 2495 N N . PRO A 1 310 ? 27.406 29.844 27.406 1 36.84 310 PRO A N 1
ATOM 2496 C CA . PRO A 1 310 ? 27.625 31.172 26.812 1 36.84 310 PRO A CA 1
ATOM 2497 C C . PRO A 1 310 ? 26.938 31.328 25.469 1 36.84 310 PRO A C 1
ATOM 2499 O O . PRO A 1 310 ? 26.703 30.328 24.766 1 36.84 310 PRO A O 1
ATOM 2502 N N . THR A 1 311 ? 26.156 32.344 25.156 1 38.94 311 THR A N 1
ATOM 2503 C CA . THR A 1 311 ? 25.578 32.719 23.859 1 38.94 311 THR A CA 1
ATOM 2504 C C . THR A 1 311 ? 26.516 32.312 22.719 1 38.94 311 THR A C 1
ATOM 2506 O O . THR A 1 311 ? 27.703 32.656 22.734 1 38.94 311 THR A O 1
ATOM 2509 N N . PRO A 1 312 ? 26.406 31.188 22.062 1 36.75 312 PRO A N 1
ATOM 2510 C CA . PRO A 1 312 ? 27.406 31.156 20.984 1 36.75 312 PRO A CA 1
ATOM 2511 C C . PRO A 1 312 ? 27.609 32.5 20.328 1 36.75 312 PRO A C 1
ATOM 2513 O O . PRO A 1 312 ? 26.734 33.375 20.391 1 36.75 312 PRO A O 1
ATOM 2516 N N . ALA A 1 313 ? 28.984 32.875 20.125 1 34.56 313 ALA A N 1
ATOM 2517 C CA . ALA A 1 313 ? 29.422 34.156 19.578 1 34.56 313 ALA A CA 1
ATOM 2518 C C . ALA A 1 313 ? 28.453 34.656 18.5 1 34.56 313 ALA A C 1
ATOM 2520 O O . ALA A 1 313 ? 28.5 35.844 18.125 1 34.56 313 ALA A O 1
ATOM 2521 N N . ASP A 1 314 ? 28.031 33.656 17.578 1 34.66 314 ASP A N 1
ATOM 2522 C CA . ASP A 1 314 ? 27.422 34.188 16.375 1 34.66 314 ASP A CA 1
ATOM 2523 C C . ASP A 1 314 ? 26.016 34.75 16.656 1 34.66 314 ASP A C 1
ATOM 2525 O O . ASP A 1 314 ? 25.328 35.219 15.75 1 34.66 314 ASP A O 1
ATOM 2529 N N . GLY A 1 315 ? 25.609 35.219 17.781 1 33.75 315 GLY A N 1
ATOM 2530 C CA . GLY A 1 315 ? 24.469 36.031 18.156 1 33.75 315 GLY A CA 1
ATOM 2531 C C . GLY A 1 315 ? 23.125 35.375 17.906 1 33.75 315 GLY A C 1
ATOM 2532 O O . GLY A 1 315 ? 22.078 36 18.016 1 33.75 315 GLY A O 1
ATOM 2533 N N . GLN A 1 316 ? 23.125 34.344 17.219 1 35.94 316 GLN A N 1
ATOM 2534 C CA . GLN A 1 316 ? 21.875 33.969 16.594 1 35.94 316 GLN A CA 1
ATOM 2535 C C . GLN A 1 316 ? 20.938 33.281 17.578 1 35.94 316 GLN A C 1
ATOM 2537 O O . GLN A 1 316 ? 19.766 33.062 17.281 1 35.94 316 GLN A O 1
ATOM 2542 N N . PHE A 1 317 ? 21.391 32.344 18.469 1 40.09 317 PHE A N 1
ATOM 2543 C CA . PHE A 1 317 ? 20.406 31.641 19.281 1 40.09 317 PHE A CA 1
ATOM 2544 C C . PHE A 1 317 ? 20.062 32.438 20.531 1 40.09 317 PHE A C 1
ATOM 2546 O O . PHE A 1 317 ? 20.969 32.906 21.234 1 40.09 317 PHE A O 1
ATOM 2553 N N . PHE A 1 318 ? 18.891 33.125 20.672 1 43.03 318 PHE A N 1
ATOM 2554 C CA . PHE A 1 318 ? 18.25 34 21.641 1 43.03 318 PHE A CA 1
ATOM 2555 C C . PHE A 1 318 ? 18.156 33.312 23 1 43.03 318 PHE A C 1
ATOM 2557 O O . PHE A 1 318 ? 17.984 32.094 23.078 1 43.03 318 PHE A O 1
ATOM 2564 N N . ARG A 1 319 ? 18.625 33.844 24.094 1 46.22 319 ARG A N 1
ATOM 2565 C CA . ARG A 1 319 ? 18.719 33.625 25.531 1 46.22 319 ARG A CA 1
ATOM 2566 C C . ARG A 1 319 ? 17.344 33.438 26.156 1 46.22 319 ARG A C 1
ATOM 2568 O O . ARG A 1 319 ? 17.234 33.156 27.359 1 46.22 319 ARG A O 1
ATOM 2575 N N . GLY A 1 320 ? 16.172 33.75 25.656 1 53.09 320 GLY A N 1
ATOM 2576 C CA . GLY A 1 320 ? 14.969 33.75 26.469 1 53.09 320 GLY A CA 1
ATOM 2577 C C . GLY A 1 320 ? 14.367 32.375 26.609 1 53.09 320 GLY A C 1
ATOM 2578 O O . GLY A 1 320 ? 14.531 31.516 25.734 1 53.09 320 GLY A O 1
ATOM 2579 N N . SER A 1 321 ? 14.398 31.812 27.906 1 64.62 321 SER A N 1
ATOM 2580 C CA . SER A 1 321 ? 13.805 30.516 28.234 1 64.62 321 SER A CA 1
ATOM 2581 C C . SER A 1 321 ? 12.312 30.656 28.516 1 64.62 321 SER A C 1
ATOM 2583 O O . SER A 1 321 ? 11.883 31.609 29.188 1 64.62 321 SER A O 1
ATOM 2585 N N . LEU A 1 322 ? 11.555 29.984 27.75 1 78.31 322 LEU A N 1
ATOM 2586 C CA . LEU A 1 322 ? 10.125 29.906 28.031 1 78.31 322 LEU A CA 1
ATOM 2587 C C . LEU A 1 322 ? 9.828 28.812 29.047 1 78.31 322 LEU A C 1
ATOM 2589 O O . LEU A 1 322 ? 10.305 27.688 28.906 1 78.31 322 LEU A O 1
ATOM 2593 N N . ASN A 1 323 ? 9.18 29.266 30.141 1 80.44 323 ASN A N 1
ATOM 2594 C CA . ASN A 1 323 ? 8.727 28.281 31.125 1 80.44 323 ASN A CA 1
ATOM 2595 C C . ASN A 1 323 ? 7.832 27.234 30.469 1 80.44 323 ASN A C 1
ATOM 2597 O O . ASN A 1 323 ? 6.922 27.562 29.719 1 80.44 323 ASN A O 1
ATOM 2601 N N . PRO A 1 324 ? 8.102 26.016 30.766 1 85.25 324 PRO A N 1
ATOM 2602 C CA . PRO A 1 324 ? 7.305 24.922 30.172 1 85.25 324 PRO A CA 1
ATOM 2603 C C . PRO A 1 324 ? 5.809 25.078 30.453 1 85.25 324 PRO A C 1
ATOM 2605 O O . PRO A 1 324 ? 4.98 24.609 29.672 1 85.25 324 PRO A O 1
ATOM 2608 N N . SER A 1 325 ? 5.449 25.672 31.516 1 86.5 325 SER A N 1
ATOM 2609 C CA . SER A 1 325 ? 4.043 25.875 31.859 1 86.5 325 SER A CA 1
ATOM 2610 C C . SER A 1 325 ? 3.367 26.859 30.922 1 86.5 325 SER A C 1
ATOM 2612 O O . SER A 1 325 ? 2.137 26.922 30.859 1 86.5 325 SER A O 1
ATOM 2614 N N . ARG A 1 326 ? 4.18 27.609 30.266 1 91.19 326 ARG A N 1
ATOM 2615 C CA . ARG A 1 326 ? 3.66 28.609 29.344 1 91.19 326 ARG A CA 1
ATOM 2616 C C . ARG A 1 326 ? 3.57 28.062 27.922 1 91.19 326 ARG A C 1
ATOM 2618 O O . ARG A 1 326 ? 3.26 28.797 26.984 1 91.19 326 ARG A O 1
ATOM 2625 N N . ILE A 1 327 ? 3.887 26.797 27.797 1 92.94 327 ILE A N 1
ATOM 2626 C CA . ILE A 1 327 ? 3.693 26.094 26.531 1 92.94 327 ILE A CA 1
ATOM 2627 C C . ILE A 1 327 ? 2.422 25.25 26.609 1 92.94 327 ILE A C 1
ATOM 2629 O O . ILE A 1 327 ? 2.361 24.266 27.344 1 92.94 327 ILE A O 1
ATOM 2633 N N . LYS A 1 328 ? 1.439 25.656 25.875 1 92.44 328 LYS A N 1
ATOM 2634 C CA . LYS A 1 328 ? 0.155 24.969 25.938 1 92.44 328 LYS A CA 1
ATOM 2635 C C . LYS A 1 328 ? -0.264 24.469 24.547 1 92.44 328 LYS A C 1
ATOM 2637 O O . LYS A 1 328 ? 0.063 25.094 23.531 1 92.44 328 LYS A O 1
ATOM 2642 N N . SER A 1 329 ? -0.955 23.328 24.578 1 92.19 329 SER A N 1
ATOM 2643 C CA . SER A 1 329 ? -1.513 22.797 23.344 1 92.19 329 SER A CA 1
ATOM 2644 C C . SER A 1 329 ? -2.992 23.141 23.203 1 92.19 329 SER A C 1
ATOM 2646 O O . SER A 1 329 ? -3.709 23.219 24.203 1 92.19 329 SER A O 1
ATOM 2648 N N . ALA A 1 330 ? -3.438 23.438 22.016 1 91.19 330 ALA A N 1
ATOM 2649 C CA . ALA A 1 330 ? -4.832 23.781 21.734 1 91.19 330 ALA A CA 1
ATOM 2650 C C . ALA A 1 330 ? -5.246 23.281 20.359 1 91.19 330 ALA A C 1
ATOM 2652 O O . ALA A 1 330 ? -4.438 22.688 19.641 1 91.19 330 ALA A O 1
ATOM 2653 N N . PHE A 1 331 ? -6.535 23.406 20.094 1 88.38 331 PHE A N 1
ATOM 2654 C CA . PHE A 1 331 ? -7.074 22.969 18.812 1 88.38 331 PHE A CA 1
ATOM 2655 C C . PHE A 1 331 ? -7.719 24.125 18.062 1 88.38 331 PHE A C 1
ATOM 2657 O O . PHE A 1 331 ? -8.273 25.031 18.672 1 88.38 331 PHE A O 1
ATOM 2664 N N . LEU A 1 332 ? -7.473 24.062 16.75 1 84.31 332 LEU A N 1
ATOM 2665 C CA . LEU A 1 332 ? -8.125 25.016 15.867 1 84.31 332 LEU A CA 1
ATOM 2666 C C . LEU A 1 332 ? -9.398 24.438 15.266 1 84.31 332 LEU A C 1
ATOM 2668 O O . LEU A 1 332 ? -9.383 23.344 14.719 1 84.31 332 LEU A O 1
ATOM 2672 N N . GLY A 1 333 ? -10.5 24.938 15.578 1 68.19 333 GLY A N 1
ATOM 2673 C CA . GLY A 1 333 ? -11.781 24.422 15.125 1 68.19 333 GLY A CA 1
ATOM 2674 C C . GLY A 1 333 ? -12.164 24.906 13.742 1 68.19 333 GLY A C 1
ATOM 2675 O O . GLY A 1 333 ? -11.727 25.969 13.305 1 68.19 333 GLY A O 1
ATOM 2676 N N . HIS A 1 334 ? -12.578 24 12.758 1 57.16 334 HIS A N 1
ATOM 2677 C CA . HIS A 1 334 ? -13.062 24.406 11.445 1 57.16 334 HIS A CA 1
ATOM 2678 C C . HIS A 1 334 ? -14.547 24.719 11.477 1 57.16 334 HIS A C 1
ATOM 2680 O O . HIS A 1 334 ? -15.234 24.641 10.453 1 57.16 334 HIS A O 1
ATOM 2686 N N . GLY A 1 335 ? -15.109 25.25 12.477 1 50.03 335 GLY A N 1
ATOM 2687 C CA . GLY A 1 335 ? -16.484 25.703 12.5 1 50.03 335 GLY A CA 1
ATOM 2688 C C . GLY A 1 335 ? -17.312 25.047 13.602 1 50.03 335 GLY A C 1
ATOM 2689 O O . GLY A 1 335 ? -16.859 24.938 14.742 1 50.03 335 GLY A O 1
ATOM 2690 N N . SER A 1 336 ? -18.609 24.422 13.188 1 44.97 336 SER A N 1
ATOM 2691 C CA . SER A 1 336 ? -19.688 23.984 14.062 1 44.97 336 SER A CA 1
ATOM 2692 C C . SER A 1 336 ? -19.328 22.703 14.797 1 44.97 336 SER A C 1
ATOM 2694 O O . SER A 1 336 ? -20.109 22.203 15.609 1 44.97 336 SER A O 1
ATOM 2696 N N . GLU A 1 337 ? -18.312 22.125 14.523 1 48.81 337 GLU A N 1
ATOM 2697 C CA . GLU A 1 337 ? -18.188 20.75 14.992 1 48.81 337 GLU A CA 1
ATOM 2698 C C . GLU A 1 337 ? -17.641 20.703 16.422 1 48.81 337 GLU A C 1
ATOM 2700 O O . GLU A 1 337 ? -16.891 21.578 16.828 1 48.81 337 GLU A O 1
ATOM 2705 N N . ALA A 1 338 ? -18.438 19.953 17.219 1 45.69 338 ALA A N 1
ATOM 2706 C CA . ALA A 1 338 ? -18.031 19.672 18.594 1 45.69 338 ALA A CA 1
ATOM 2707 C C . ALA A 1 338 ? -16.562 19.266 18.656 1 45.69 338 ALA A C 1
ATOM 2709 O O . ALA A 1 338 ? -16.203 18.156 18.234 1 45.69 338 ALA A O 1
ATOM 2710 N N . LEU A 1 339 ? -15.75 20.188 18.484 1 53.53 339 LEU A N 1
ATOM 2711 C CA . LEU A 1 339 ? -14.305 20.047 18.375 1 53.53 339 LEU A CA 1
ATOM 2712 C C . LEU A 1 339 ? -13.688 19.641 19.703 1 53.53 339 LEU A C 1
ATOM 2714 O O . LEU A 1 339 ? -14.273 19.859 20.766 1 53.53 339 LEU A O 1
ATOM 2718 N N . ARG A 1 340 ? -12.633 18.859 19.594 1 60.47 340 ARG A N 1
ATOM 2719 C CA . ARG A 1 340 ? -11.812 18.5 20.75 1 60.47 340 ARG A CA 1
ATOM 2720 C C . ARG A 1 340 ? -11.398 19.734 21.531 1 60.47 340 ARG A C 1
ATOM 2722 O O . ARG A 1 340 ? -11.203 20.812 20.953 1 60.47 340 ARG A O 1
ATOM 2729 N N . GLU A 1 341 ? -11.742 19.734 22.75 1 65.81 341 GLU A N 1
ATOM 2730 C CA . GLU A 1 341 ? -11.273 20.734 23.703 1 65.81 341 GLU A CA 1
ATOM 2731 C C . GLU A 1 341 ? -9.836 20.438 24.156 1 65.81 341 GLU A C 1
ATOM 2733 O O . GLU A 1 341 ? -9.383 19.297 24.062 1 65.81 341 GLU A O 1
ATOM 2738 N N . PRO A 1 342 ? -9.039 21.703 24.219 1 78.88 342 PRO A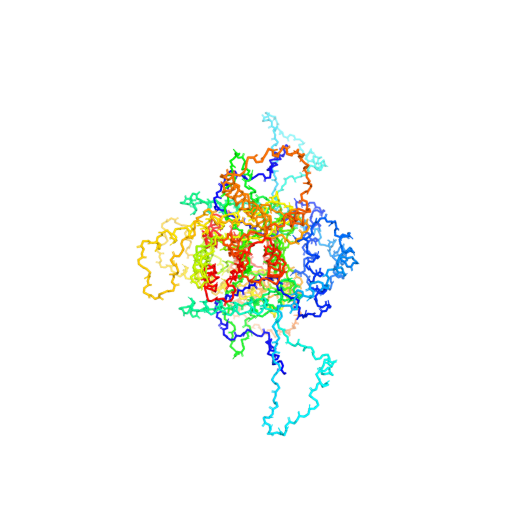 N 1
ATOM 2739 C CA . PRO A 1 342 ? -9.398 23.125 24.328 1 78.88 342 PRO A CA 1
ATOM 2740 C C . PRO A 1 342 ? -9.211 23.875 23.016 1 78.88 342 PRO A C 1
ATOM 2742 O O . PRO A 1 342 ? -8.125 23.844 22.438 1 78.88 342 PRO A O 1
ATOM 2745 N N . ARG A 1 343 ? -10.227 24.594 22.75 1 84.31 343 ARG A N 1
ATOM 2746 C CA . ARG A 1 343 ? -10.164 25.469 21.578 1 84.31 343 ARG A CA 1
ATOM 2747 C C . ARG A 1 343 ? -9.227 26.641 21.812 1 84.31 343 ARG A C 1
ATOM 2749 O O . ARG A 1 343 ? -9.211 27.219 22.906 1 84.31 343 ARG A O 1
ATOM 2756 N N . LEU A 1 344 ? -8.484 26.922 20.781 1 88.25 344 LEU A N 1
ATOM 2757 C CA . LEU A 1 344 ? -7.488 27.984 20.891 1 88.25 344 LEU A CA 1
ATOM 2758 C C . LEU A 1 344 ? -8.141 29.297 21.328 1 88.25 344 LEU A C 1
ATOM 2760 O O . LEU A 1 344 ? -7.605 30.016 22.172 1 88.25 344 LEU A O 1
ATOM 2764 N N . GLU A 1 345 ? -9.312 29.578 20.828 1 86.56 345 GLU A N 1
ATOM 2765 C CA . GLU A 1 345 ? -10.031 30.797 21.172 1 86.56 345 GLU A CA 1
ATOM 2766 C C . GLU A 1 345 ? -10.367 30.844 22.656 1 86.56 345 GLU A C 1
ATOM 2768 O O . GLU A 1 345 ? -10.234 31.891 23.297 1 86.56 345 GLU A O 1
ATOM 2773 N N . ARG A 1 346 ? -10.766 29.781 23.125 1 86.19 346 ARG A N 1
ATOM 2774 C CA . ARG A 1 346 ? -11.148 29.703 24.531 1 86.19 346 ARG A CA 1
ATOM 2775 C C . ARG A 1 346 ? -9.922 29.812 25.422 1 86.19 346 ARG A C 1
ATOM 2777 O O . ARG A 1 346 ? -10.008 30.344 26.531 1 86.19 346 ARG A O 1
ATOM 2784 N N . VAL A 1 347 ? -8.898 29.25 24.953 1 89.06 347 VAL A N 1
ATOM 2785 C CA . VAL A 1 347 ? -7.668 29.312 25.734 1 89.06 347 VAL A CA 1
ATOM 2786 C C . VAL A 1 347 ? -7.203 30.766 25.844 1 89.06 347 VAL A C 1
ATOM 2788 O O . VAL A 1 347 ? -6.832 31.234 26.922 1 89.06 347 VAL A O 1
ATOM 2791 N N . PHE A 1 348 ? -7.184 31.516 24.797 1 89.88 348 PHE A N 1
ATOM 2792 C CA . PHE A 1 348 ? -6.82 32.938 24.797 1 89.88 348 PHE A CA 1
ATOM 2793 C C . PHE A 1 348 ? -7.695 33.719 25.75 1 89.88 348 PHE A C 1
ATOM 2795 O O . PHE A 1 348 ? -7.195 34.531 26.547 1 89.88 348 PHE A O 1
ATOM 2802 N N . LEU A 1 349 ? -8.93 33.438 25.719 1 86.62 349 LEU A N 1
ATOM 2803 C CA . LEU A 1 349 ? -9.891 34.125 26.562 1 86.62 349 LEU A CA 1
ATOM 2804 C C . LEU A 1 349 ? -9.648 33.812 28.031 1 86.62 349 LEU A C 1
ATOM 2806 O O . LEU A 1 349 ? -9.711 34.719 28.875 1 86.62 349 LEU A O 1
ATOM 2810 N N . SER A 1 350 ? -9.438 32.562 28.266 1 88.25 350 SER A N 1
ATOM 2811 C CA . SER A 1 350 ? -9.219 32.156 29.641 1 88.25 350 SER A CA 1
ATOM 2812 C C . SER A 1 350 ? -7.992 32.812 30.234 1 88.25 350 SER A C 1
ATOM 2814 O O . SER A 1 350 ? -8.008 33.219 31.406 1 88.25 350 SER A O 1
ATOM 2816 N N . ILE A 1 351 ? -6.992 32.969 29.516 1 87.88 351 ILE A N 1
ATOM 2817 C CA . ILE A 1 351 ? -5.746 33.531 29.984 1 87.88 351 ILE A CA 1
ATOM 2818 C C . ILE A 1 351 ? -5.945 35.031 30.266 1 87.88 351 ILE A C 1
ATOM 2820 O O . ILE A 1 351 ? -5.504 35.562 31.297 1 87.88 351 ILE A O 1
ATOM 2824 N N . ILE A 1 352 ? -6.629 35.719 29.422 1 85 352 ILE A N 1
ATOM 2825 C CA . ILE A 1 352 ? -6.875 37.156 29.594 1 85 352 ILE A CA 1
ATOM 2826 C C . ILE A 1 352 ? -7.758 37.406 30.812 1 85 352 ILE A C 1
ATOM 2828 O O . ILE A 1 352 ? -7.566 38.375 31.547 1 85 352 ILE A O 1
ATOM 2832 N N . ARG A 1 353 ? -8.672 36.531 31 1 83.5 353 ARG A N 1
ATOM 2833 C CA . ARG A 1 353 ? -9.547 36.656 32.156 1 83.5 353 ARG A CA 1
ATOM 2834 C C . ARG A 1 353 ? -8.758 36.5 33.469 1 83.5 353 ARG A C 1
ATOM 2836 O O . ARG A 1 353 ? -8.992 37.25 34.406 1 83.5 353 ARG A O 1
ATOM 2843 N N . GLN A 1 354 ? -7.941 35.625 33.406 1 83.44 354 GLN A N 1
ATOM 2844 C CA . GLN A 1 354 ? -7.105 35.406 34.562 1 83.44 354 GLN A CA 1
ATOM 2845 C C . GLN A 1 354 ? -6.199 36.594 34.844 1 83.44 354 GLN A C 1
ATOM 2847 O O . GLN A 1 354 ? -6.027 37 36 1 83.44 354 GLN A O 1
ATOM 2852 N N . LEU A 1 355 ? -5.656 37.156 33.812 1 81.25 355 LEU A N 1
ATOM 2853 C CA . LEU A 1 355 ? -4.754 38.312 33.969 1 81.25 355 LEU A CA 1
ATOM 2854 C C . LEU A 1 355 ? -5.52 39.531 34.406 1 81.25 355 LEU A C 1
ATOM 2856 O O . LEU A 1 355 ? -5.012 40.344 35.219 1 81.25 355 LEU A O 1
ATOM 2860 N N . LYS A 1 356 ? -6.684 39.688 33.969 1 77.94 356 LYS A N 1
ATOM 2861 C CA . LYS A 1 356 ? -7.516 40.812 34.375 1 77.94 356 LYS A CA 1
ATOM 2862 C C . LYS A 1 356 ? -7.922 40.688 35.844 1 77.94 356 LYS A C 1
ATOM 2864 O O . LYS A 1 356 ? -7.969 41.688 36.562 1 77.94 356 LYS A O 1
ATOM 2869 N N . SER A 1 357 ? -8.109 39.531 36.25 1 77.31 357 SER A N 1
ATOM 2870 C CA . SER A 1 357 ? -8.453 39.281 37.625 1 77.31 357 SER A CA 1
ATOM 2871 C C . SER A 1 357 ? -7.281 39.594 38.562 1 77.31 357 SER A C 1
ATOM 2873 O O . SER A 1 357 ? -7.469 40.188 39.625 1 77.31 357 SER A O 1
ATOM 2875 N N . ILE A 1 358 ? -6.191 39.25 38.094 1 69.44 358 ILE A N 1
ATOM 2876 C CA . ILE A 1 358 ? -4.988 39.531 38.875 1 69.44 358 ILE A CA 1
ATOM 2877 C C . ILE A 1 358 ? -4.715 41.031 38.906 1 69.44 358 ILE A C 1
ATOM 2879 O O . ILE A 1 358 ? -4.367 41.562 39.969 1 69.44 358 ILE A O 1
ATOM 2883 N N . SER A 1 359 ? -4.883 41.688 37.812 1 68.62 359 SER A N 1
ATOM 2884 C CA . SER A 1 359 ? -4.676 43.156 37.75 1 68.62 359 SER A CA 1
ATOM 2885 C C . SER A 1 359 ? -5.672 43.906 38.625 1 68.62 359 SER A C 1
ATOM 2887 O O . SER A 1 359 ? -5.312 44.875 39.281 1 68.62 359 SER A O 1
ATOM 2889 N N . ALA A 1 360 ? -6.871 43.438 38.625 1 67.25 360 ALA A N 1
ATOM 2890 C CA . ALA A 1 360 ? -7.906 44.062 39.438 1 67.25 360 ALA A CA 1
ATOM 2891 C C . ALA A 1 360 ? -7.59 43.906 40.938 1 67.25 360 ALA A C 1
ATOM 2893 O O . ALA A 1 360 ? -7.781 44.812 41.719 1 67.25 360 ALA A O 1
ATOM 2894 N N . MET A 1 361 ? -7.098 42.812 41.188 1 62.62 361 MET A N 1
ATOM 2895 C CA . MET A 1 361 ? -6.738 42.531 42.562 1 62.62 361 MET A CA 1
ATOM 2896 C C . MET A 1 361 ? -5.559 43.406 43 1 62.62 361 MET A C 1
ATOM 2898 O O . MET A 1 361 ? -5.535 43.906 44.125 1 62.62 361 MET A O 1
ATOM 2902 N N . ASN A 1 362 ? -4.68 43.562 42.031 1 59.62 362 ASN A N 1
ATOM 2903 C CA . ASN A 1 362 ? -3.521 44.406 42.312 1 59.62 362 ASN A CA 1
ATOM 2904 C C . ASN A 1 362 ? -3.908 45.875 42.438 1 59.62 362 ASN A C 1
ATOM 2906 O O . ASN A 1 362 ? -3.373 46.625 43.281 1 59.62 362 ASN A O 1
ATOM 2910 N N . SER A 1 363 ? -4.836 46.25 41.531 1 56.69 363 SER A N 1
ATOM 2911 C CA . SER A 1 363 ? -5.336 47.625 41.625 1 56.69 363 SER A CA 1
ATOM 2912 C C . SER A 1 363 ? -6.102 47.844 42.906 1 56.69 363 SER A C 1
ATOM 2914 O O . SER A 1 363 ? -5.973 48.906 43.531 1 56.69 363 SER A O 1
ATOM 2916 N N . LEU A 1 364 ? -6.949 46.844 43.219 1 50 364 LEU A N 1
ATOM 2917 C CA . LEU A 1 364 ? -7.691 46.938 44.469 1 50 364 LEU A CA 1
ATOM 2918 C C . LEU A 1 364 ? -6.75 46.938 45.656 1 50 364 LEU A C 1
ATOM 2920 O O . LEU A 1 364 ? -6.957 47.688 46.625 1 50 364 LEU A O 1
ATOM 2924 N N . ALA A 1 365 ? -5.805 46.031 45.5 1 50.84 365 ALA A N 1
ATOM 2925 C CA . ALA A 1 365 ? -4.84 46 46.594 1 50.84 365 ALA A CA 1
ATOM 2926 C C . ALA A 1 365 ? -4.098 47.312 46.75 1 50.84 365 ALA A C 1
ATOM 2928 O O . ALA A 1 365 ? -3.848 47.781 47.875 1 50.84 365 ALA A O 1
ATOM 2929 N N . SER A 1 366 ? -3.846 47.812 45.5 1 48.62 366 SER A N 1
ATOM 2930 C CA . SER A 1 366 ? -3.221 49.125 45.594 1 48.62 366 SER A CA 1
ATOM 2931 C C . SER A 1 366 ? -4.199 50.188 46.094 1 48.62 366 SER A C 1
ATOM 2933 O O . SER A 1 366 ? -3.805 51.125 46.75 1 48.62 366 SER A O 1
ATOM 2935 N N . SER A 1 367 ? -5.543 49.875 45.625 1 42.31 367 SER A N 1
ATOM 2936 C CA . SER A 1 367 ? -6.555 50.844 46.094 1 42.31 367 SER A CA 1
ATOM 2937 C C . SER A 1 367 ? -6.918 50.594 47.531 1 42.31 367 SER A C 1
ATOM 2939 O O . SER A 1 367 ? -7.266 51.531 48.25 1 42.31 367 SER A O 1
ATOM 2941 N N . LEU A 1 368 ? -7.043 49.25 47.844 1 39.94 368 LEU A N 1
ATOM 2942 C CA . LEU A 1 368 ? -7.402 48.969 49.25 1 39.94 368 LEU A CA 1
ATOM 2943 C C . LEU A 1 368 ? -6.379 49.594 50.188 1 39.94 368 LEU A C 1
ATOM 2945 O O . LEU A 1 368 ? -6.586 49.594 51.406 1 39.94 368 LEU A O 1
ATOM 2949 N N . SER A 1 369 ? -5.102 49.906 49.781 1 35.38 369 SER A N 1
ATOM 2950 C CA . SER A 1 369 ? -4.426 50.688 50.844 1 35.38 369 SER A CA 1
ATOM 2951 C C . SER A 1 369 ? -5.203 51.938 51.156 1 35.38 369 SER A C 1
ATOM 2953 O O . SER A 1 369 ? -4.859 52.656 52.125 1 35.38 369 SER A O 1
ATOM 2955 N N . SER A 1 370 ? -5.832 52.594 50.094 1 30.84 370 SER A N 1
ATOM 2956 C CA . SER A 1 370 ? -6.523 53.75 50.594 1 30.84 370 SER A CA 1
ATOM 2957 C C . SER A 1 370 ? -7.883 53.375 51.188 1 30.84 370 SER A C 1
ATOM 2959 O O . SER A 1 370 ? -8.18 53.719 52.344 1 30.84 370 SER A O 1
ATOM 2961 N N . SER A 1 371 ? -9.18 53.688 50.469 1 30.19 371 SER A N 1
ATOM 2962 C CA . SER A 1 371 ? -10.484 53.938 51.094 1 30.19 371 SER A CA 1
ATOM 2963 C C . SER A 1 371 ? -11.25 52.625 51.281 1 30.19 371 SER A C 1
ATOM 2965 O O . SER A 1 371 ? -11.133 51.688 50.5 1 30.19 371 SER A O 1
ATOM 2967 N N . ALA A 1 372 ? -11.812 52.25 52.531 1 29.84 372 ALA A N 1
ATOM 2968 C CA . ALA A 1 372 ? -12.633 51.25 53.219 1 29.84 372 ALA A CA 1
ATOM 2969 C C . ALA A 1 372 ? -13.977 51.062 52.5 1 29.84 372 ALA A C 1
ATOM 2971 O O . ALA A 1 372 ? -14.969 51.688 52.875 1 29.84 372 ALA A O 1
ATOM 2972 N N . VAL A 1 373 ? -14.164 51.25 51.125 1 24.83 373 VAL A N 1
ATOM 2973 C CA . VAL A 1 373 ? -15.562 51.312 50.719 1 24.83 373 VAL A CA 1
ATOM 2974 C C . VAL A 1 373 ? -16.203 49.938 50.844 1 24.83 373 VAL A C 1
ATOM 2976 O O . VAL A 1 373 ? -15.578 48.938 50.5 1 24.83 373 VAL A O 1
ATOM 2979 N N . ASN A 1 374 ? -17.375 49.688 51.531 1 23.12 374 ASN A N 1
ATOM 2980 C CA . ASN A 1 374 ? -18.281 48.625 52 1 23.12 374 ASN A CA 1
ATOM 2981 C C . ASN A 1 374 ? -19.031 48 50.812 1 23.12 374 ASN A C 1
ATOM 2983 O O . ASN A 1 374 ? -20.047 47.344 51 1 23.12 374 ASN A O 1
ATOM 2987 N N . ARG A 1 375 ? -18.859 48.281 49.469 1 24.92 375 ARG A N 1
ATOM 2988 C CA . ARG A 1 375 ? -20.047 48 48.656 1 24.92 375 ARG A CA 1
ATOM 2989 C C . ARG A 1 375 ? -20.234 46.5 48.469 1 24.92 375 ARG A C 1
ATOM 2991 O O . ARG A 1 375 ? -19.281 45.781 48.188 1 24.92 375 ARG A O 1
ATOM 2998 N N . ARG A 1 376 ? -21.281 45.844 48.844 1 22.56 376 ARG A N 1
ATOM 2999 C CA . ARG A 1 376 ? -21.938 44.531 48.844 1 22.56 376 ARG A CA 1
ATOM 3000 C C . ARG A 1 376 ? -22.344 44.125 47.438 1 22.56 376 ARG A C 1
ATOM 3002 O O . ARG A 1 376 ? -23.359 44.562 46.938 1 22.56 376 ARG A O 1
ATOM 3009 N N . GLY A 1 377 ? -21.453 44.156 46.438 1 20.56 377 GLY A N 1
ATOM 3010 C CA . GLY A 1 377 ? -21.953 43.938 45.094 1 20.56 377 GLY A CA 1
ATOM 3011 C C . GLY A 1 377 ? -22.562 42.531 44.906 1 20.56 377 GLY A C 1
ATOM 3012 O O . GLY A 1 377 ? -22.234 41.625 45.688 1 20.56 377 GLY A O 1
ATOM 3013 N N . SER A 1 378 ? -23.703 42.5 44.062 1 19.83 378 SER A N 1
ATOM 3014 C CA . SER A 1 378 ? -24.75 41.562 43.656 1 19.83 378 SER A CA 1
ATOM 3015 C C . SER A 1 378 ? -24.156 40.344 43 1 19.83 378 SER A C 1
ATOM 3017 O O . SER A 1 378 ? -23 40.344 42.562 1 19.83 378 SER A O 1
ATOM 3019 N N . SER A 1 379 ? -25.109 39.344 42.5 1 20.56 379 SER A N 1
ATOM 3020 C CA . SER A 1 379 ? -25.359 37.938 42.219 1 20.56 379 SER A CA 1
ATOM 3021 C C . SER A 1 379 ? -24.766 37.531 40.875 1 20.56 379 SER A C 1
ATOM 3023 O O . SER A 1 379 ? -24.766 38.344 39.938 1 20.56 379 SER A O 1
ATOM 3025 N N . ASP A 1 380 ? -23.906 36.5 40.781 1 21.47 380 ASP A N 1
ATOM 3026 C CA . ASP A 1 380 ? -23.078 35.781 39.812 1 21.47 380 ASP A CA 1
ATOM 3027 C C . ASP A 1 380 ? -23.938 35.125 38.75 1 21.47 380 ASP A C 1
ATOM 3029 O O . ASP A 1 380 ? -24.516 34.031 38.969 1 21.47 380 ASP A O 1
ATOM 3033 N N . GLY A 1 381 ? -24.875 35.875 38.031 1 20.58 381 GLY A N 1
ATOM 3034 C CA . GLY A 1 381 ? -25.625 35.094 37.062 1 20.58 381 GLY A CA 1
ATOM 3035 C C . GLY A 1 381 ? -24.734 34.438 36.031 1 20.58 381 GLY A C 1
ATOM 3036 O O . GLY A 1 381 ? -23.781 35.031 35.562 1 20.58 381 GLY A O 1
ATOM 3037 N N . ALA A 1 382 ? -24.703 33.125 35.906 1 22.89 382 ALA A N 1
ATOM 3038 C CA . ALA A 1 382 ? -24.094 32.094 35.062 1 22.89 382 ALA A CA 1
ATOM 3039 C C . ALA A 1 382 ? -24.484 32.281 33.594 1 22.89 382 ALA A C 1
ATOM 3041 O O . ALA A 1 382 ? -25.547 31.828 33.188 1 22.89 382 ALA A O 1
ATOM 3042 N N . ALA A 1 383 ? -24.312 33.469 33.031 1 23.98 383 ALA A N 1
ATOM 3043 C CA . ALA A 1 383 ? -24.75 33.562 31.641 1 23.98 383 ALA A CA 1
ATOM 3044 C C . ALA A 1 383 ? -24.031 32.531 30.75 1 23.98 383 ALA A C 1
ATOM 3046 O O . ALA A 1 383 ? -22.891 32.156 31.031 1 23.98 383 ALA A O 1
ATOM 3047 N N . SER A 1 384 ? -24.75 32 29.781 1 25 384 SER A N 1
ATOM 3048 C CA . SER A 1 384 ? -24.641 30.969 28.766 1 25 384 SER A CA 1
ATOM 3049 C C . SER A 1 384 ? -23.422 31.203 27.875 1 25 384 SER A C 1
ATOM 3051 O O . SER A 1 384 ? -23 32.344 27.672 1 25 384 SER A O 1
ATOM 3053 N N . ASP A 1 385 ? -22.656 30.156 27.5 1 26.33 385 ASP A N 1
ATOM 3054 C CA . ASP A 1 385 ? -21.312 29.844 27.031 1 26.33 385 ASP A CA 1
ATOM 3055 C C . ASP A 1 385 ? -21.031 30.5 25.672 1 26.33 385 ASP A C 1
ATOM 3057 O O . ASP A 1 385 ? -19.906 30.469 25.188 1 26.33 385 ASP A O 1
ATOM 3061 N N . ALA A 1 386 ? -21.984 30.453 24.688 1 32.34 386 ALA A N 1
ATOM 3062 C CA . ALA A 1 386 ? -21.625 30.719 23.297 1 32.34 386 ALA A CA 1
ATOM 3063 C C . ALA A 1 386 ? -21.125 32.156 23.125 1 32.34 386 ALA A C 1
ATOM 3065 O O . ALA A 1 386 ? -20.281 32.406 22.25 1 32.34 386 ALA A O 1
ATOM 3066 N N . GLY A 1 387 ? -21.938 33.156 23.562 1 31.58 387 GLY A N 1
ATOM 3067 C CA . GLY A 1 387 ? -21.938 34.594 23.484 1 31.58 387 GLY A CA 1
ATOM 3068 C C . GLY A 1 387 ? -20.828 35.25 24.297 1 31.58 387 GLY A C 1
ATOM 3069 O O . GLY A 1 387 ? -20.875 36.438 24.594 1 31.58 387 GLY A O 1
ATOM 3070 N N . GLY A 1 388 ? -20.078 34.5 24.828 1 32.34 388 GLY A N 1
ATOM 3071 C CA . GLY A 1 388 ? -19.234 34.969 25.891 1 32.34 388 GLY A CA 1
ATOM 3072 C C . GLY A 1 388 ? -18.172 35.969 25.422 1 32.34 388 GLY A C 1
ATOM 3073 O O . GLY A 1 388 ? -17.625 36.719 26.219 1 32.34 388 GLY A O 1
ATOM 3074 N N . LEU A 1 389 ? -17.609 35.594 24.141 1 38.41 389 LEU A N 1
ATOM 3075 C CA . LEU A 1 389 ? -16.562 36.5 23.734 1 38.41 389 LEU A CA 1
ATOM 3076 C C . LEU A 1 389 ? -17.078 37.938 23.625 1 38.41 389 LEU A C 1
ATOM 3078 O O . LEU A 1 389 ? -16.422 38.875 24.078 1 38.41 389 LEU A O 1
ATOM 3082 N N . SER A 1 390 ? -18.297 38 22.906 1 39.22 390 SER A N 1
ATOM 3083 C CA . SER A 1 390 ? -18.906 39.312 22.766 1 39.22 390 SER A CA 1
ATOM 3084 C C . SER A 1 390 ? -19.25 39.938 24.109 1 39.22 390 SER A C 1
ATOM 3086 O O . SER A 1 390 ? -19.109 41.125 24.312 1 39.22 390 SER A O 1
ATOM 3088 N N . ALA A 1 391 ? -19.719 39.125 25 1 38.25 391 ALA A N 1
ATOM 3089 C CA . ALA A 1 391 ? -20.203 39.625 26.281 1 38.25 391 ALA A CA 1
ATOM 3090 C C . ALA A 1 391 ? -19.047 40.062 27.172 1 38.25 391 ALA A C 1
ATOM 3092 O O . ALA A 1 391 ? -19.141 41.062 27.875 1 38.25 391 ALA A O 1
ATOM 3093 N N . PHE A 1 392 ? -18.016 39.219 27.125 1 41.31 392 PHE A N 1
ATOM 3094 C CA . PHE A 1 392 ? -16.859 39.594 27.938 1 41.31 392 PHE A CA 1
ATOM 3095 C C . PHE A 1 392 ? -16.219 40.875 27.375 1 41.31 392 PHE A C 1
ATOM 3097 O O . PHE A 1 392 ? -15.578 41.625 28.109 1 41.31 392 PHE A O 1
ATOM 3104 N N . LEU A 1 393 ? -16.266 41.031 26.016 1 43.47 393 LEU A N 1
ATOM 3105 C CA . LEU A 1 393 ? -15.805 42.281 25.422 1 43.47 393 LEU A CA 1
ATOM 3106 C C . LEU A 1 393 ? -16.406 43.469 26.156 1 43.47 393 LEU A C 1
ATOM 3108 O O . LEU A 1 393 ? -16.016 44.625 25.922 1 43.47 393 LEU A O 1
ATOM 3112 N N . GLN A 1 394 ? -17.469 43.156 26.859 1 37.62 394 GLN A N 1
ATOM 3113 C CA . GLN A 1 394 ? -18.125 44.312 27.469 1 37.62 394 GLN A CA 1
ATOM 3114 C C . GLN A 1 394 ? -17.359 44.812 28.688 1 37.62 394 GLN A C 1
ATOM 3116 O O . GLN A 1 394 ? -17.688 45.844 29.266 1 37.62 394 GLN A O 1
ATOM 3121 N N . SER A 1 395 ? -16.703 43.906 29.438 1 43.28 395 SER A N 1
ATOM 3122 C CA . SER A 1 395 ? -16.062 44.625 30.547 1 43.28 395 SER A CA 1
ATOM 3123 C C . SER A 1 395 ? -14.906 45.5 30.047 1 43.28 395 SER A C 1
ATOM 3125 O O . SER A 1 395 ? -14 45 29.375 1 43.28 395 SER A O 1
ATOM 3127 N N . ARG A 1 396 ? -14.969 46.812 29.875 1 49.47 396 ARG A N 1
ATOM 3128 C CA . ARG A 1 396 ? -14.445 48 29.266 1 49.47 396 ARG A CA 1
ATOM 3129 C C . ARG A 1 396 ? -12.977 48.219 29.641 1 49.47 396 ARG A C 1
ATOM 3131 O O . ARG A 1 396 ? -12.352 49.188 29.172 1 49.47 396 ARG A O 1
ATOM 3138 N N . THR A 1 397 ? -12.469 47.75 30.75 1 50.25 397 THR A N 1
ATOM 3139 C CA . THR A 1 397 ? -11.195 48.406 31 1 50.25 397 THR A CA 1
ATOM 3140 C C . THR A 1 397 ? -10.047 47.656 30.344 1 50.25 397 THR A C 1
ATOM 3142 O O . THR A 1 397 ? -9.828 46.469 30.625 1 50.25 397 THR A O 1
ATOM 3145 N N . PRO A 1 398 ? -9.531 48.094 29.234 1 59.31 398 PRO A N 1
ATOM 3146 C CA . PRO A 1 398 ? -8.398 47.469 28.562 1 59.31 398 PRO A CA 1
ATOM 3147 C C . PRO A 1 398 ? -7.223 47.219 29.516 1 59.31 398 PRO A C 1
ATOM 3149 O O . PRO A 1 398 ? -7.02 47.969 30.469 1 59.31 398 PRO A O 1
ATOM 3152 N N . LEU A 1 399 ? -6.734 45.969 29.594 1 66.06 399 LEU A N 1
ATOM 3153 C CA . LEU A 1 399 ? -5.508 45.688 30.328 1 66.06 399 LEU A CA 1
ATOM 3154 C C . LEU A 1 399 ? -4.426 46.688 30 1 66.06 399 LEU A C 1
ATOM 3156 O O . LEU A 1 399 ? -4.281 47.094 28.844 1 66.06 399 LEU A O 1
ATOM 3160 N N . PRO A 1 400 ? -3.867 47.281 31.047 1 64.44 400 PRO A N 1
ATOM 3161 C CA . PRO A 1 400 ? -2.736 48.156 30.766 1 64.44 400 PRO A CA 1
ATOM 3162 C C . PRO A 1 400 ? -1.723 47.531 29.812 1 64.44 400 PRO A C 1
ATOM 3164 O O . PRO A 1 400 ? -1.51 46.312 29.859 1 64.44 400 PRO A O 1
ATOM 3167 N N . LEU A 1 401 ? -1.252 48.219 28.891 1 64.75 401 LEU A N 1
ATOM 3168 C CA . LEU A 1 401 ? -0.343 47.781 27.844 1 64.75 401 LEU A CA 1
ATOM 3169 C C . LEU A 1 401 ? 0.826 47 28.422 1 64.75 401 LEU A C 1
ATOM 3171 O O . LEU A 1 401 ? 1.321 46.062 27.781 1 64.75 401 LEU A O 1
ATOM 3175 N N . ASP A 1 402 ? 1.179 47.375 29.625 1 65.38 402 ASP A N 1
ATOM 3176 C CA . ASP A 1 402 ? 2.336 46.75 30.25 1 65.38 402 ASP A CA 1
ATOM 3177 C C . ASP A 1 402 ? 2.012 45.312 30.688 1 65.38 402 ASP A C 1
ATOM 3179 O O . ASP A 1 402 ? 2.918 44.5 30.922 1 65.38 402 ASP A O 1
ATOM 3183 N N . MET A 1 403 ? 0.796 45 30.672 1 73.56 403 MET A N 1
ATOM 3184 C CA . MET A 1 403 ? 0.4 43.656 31.141 1 73.56 403 MET A CA 1
ATOM 3185 C C . MET A 1 403 ? -0.138 42.812 30 1 73.56 403 MET A C 1
ATOM 3187 O O . MET A 1 403 ? -0.549 41.688 30.203 1 73.56 403 MET A O 1
ATOM 3191 N N . ALA A 1 404 ? -0.049 43.375 28.828 1 81.81 404 ALA A N 1
ATOM 3192 C CA . ALA A 1 404 ? -0.587 42.656 27.688 1 81.81 404 ALA A CA 1
ATOM 3193 C C . ALA A 1 404 ? 0.342 41.5 27.281 1 81.81 404 ALA A C 1
ATOM 3195 O O . ALA A 1 404 ? 1.508 41.75 26.953 1 81.81 404 ALA A O 1
ATOM 3196 N N . PRO A 1 405 ? -0.175 40.344 27.328 1 88.88 405 PRO A N 1
ATOM 3197 C CA . PRO A 1 405 ? 0.694 39.188 27.031 1 88.88 405 PRO A CA 1
ATOM 3198 C C . PRO A 1 405 ? 0.938 39 25.531 1 88.88 405 PRO A C 1
ATOM 3200 O O . PRO A 1 405 ? 0.141 39.469 24.719 1 88.88 405 PRO A O 1
ATOM 3203 N N . THR A 1 406 ? 2.049 38.469 25.203 1 92.25 406 THR A N 1
ATOM 3204 C CA . THR A 1 406 ? 2.426 38.094 23.844 1 92.25 406 THR A CA 1
ATOM 3205 C C . THR A 1 406 ? 2.354 36.594 23.641 1 92.25 406 THR A C 1
ATOM 3207 O O . THR A 1 406 ? 2.43 35.812 24.609 1 92.25 406 THR A O 1
ATOM 3210 N N . ALA A 1 407 ? 2.135 36.25 22.344 1 94.38 407 ALA A N 1
ATOM 3211 C CA . ALA A 1 407 ? 2.01 34.812 22.109 1 94.38 407 ALA A CA 1
ATOM 3212 C C . ALA A 1 407 ? 2.498 34.438 20.719 1 94.38 407 ALA A C 1
ATOM 3214 O O . ALA A 1 407 ? 2.363 35.219 19.781 1 94.38 407 ALA A O 1
ATOM 3215 N N . PHE A 1 408 ? 3.139 33.312 20.625 1 96.06 408 PHE A N 1
ATOM 3216 C CA . PHE A 1 408 ? 3.412 32.656 19.344 1 96.06 408 PHE A CA 1
ATOM 3217 C C . PHE A 1 408 ? 2.537 31.422 19.172 1 96.06 408 PHE A C 1
ATOM 3219 O O . PHE A 1 408 ? 2.262 30.703 20.141 1 96.06 408 PHE A O 1
ATOM 3226 N N . VAL A 1 409 ? 2.072 31.266 17.953 1 96.44 409 VAL A N 1
ATOM 3227 C CA . VAL A 1 409 ? 1.247 30.109 17.625 1 96.44 409 VAL A CA 1
ATOM 3228 C C . VAL A 1 409 ? 1.947 29.266 16.547 1 96.44 409 VAL A C 1
ATOM 3230 O O . VAL A 1 409 ? 2.434 29.797 15.555 1 96.44 409 VAL A O 1
ATOM 3233 N N . VAL A 1 410 ? 2.059 27.969 16.812 1 96.75 410 VAL A N 1
ATOM 3234 C CA . VAL A 1 410 ? 2.676 27.078 15.836 1 96.75 410 VAL A CA 1
ATOM 3235 C C . VAL A 1 410 ? 1.752 25.891 15.578 1 96.75 410 VAL A C 1
ATOM 3237 O O . VAL A 1 410 ? 1.055 25.422 16.484 1 96.75 410 VAL A O 1
ATOM 3240 N N . CYS A 1 411 ? 1.727 25.406 14.344 1 95.5 411 CYS A N 1
ATOM 3241 C CA . CYS A 1 411 ? 0.873 24.281 13.945 1 95.5 411 CYS A CA 1
ATOM 3242 C C . CYS A 1 411 ? 1.701 23.141 13.359 1 95.5 411 CYS A C 1
ATOM 3244 O O . CYS A 1 411 ? 1.712 22.938 12.141 1 95.5 411 CYS A O 1
ATOM 3246 N N . PRO A 1 412 ? 2.273 22.266 14.195 1 95.62 412 PRO A N 1
ATOM 3247 C CA . PRO A 1 412 ? 3.131 21.188 13.703 1 95.62 412 PRO A CA 1
ATOM 3248 C C . PRO A 1 412 ? 2.344 20.094 12.992 1 95.62 412 PRO A C 1
ATOM 3250 O O . PRO A 1 412 ? 2.938 19.219 12.352 1 95.62 412 PRO A O 1
ATOM 3253 N N . GLY A 1 413 ? 1.075 20.094 13.039 1 92.31 413 GLY A N 1
ATOM 3254 C CA . GLY A 1 413 ? 0.248 19.109 12.352 1 92.31 413 GLY A CA 1
ATOM 3255 C C . GLY A 1 413 ? 0.139 19.359 10.859 1 92.31 413 GLY A C 1
ATOM 3256 O O . GLY A 1 413 ? -0.36 18.516 10.117 1 92.31 413 GLY A O 1
ATOM 3257 N N . GLU A 1 414 ? 0.644 20.469 10.406 1 92.19 414 GLU A N 1
ATOM 3258 C CA . GLU A 1 414 ? 0.59 20.828 8.992 1 92.19 414 GLU A CA 1
ATOM 3259 C C . GLU A 1 414 ? 1.988 20.891 8.383 1 92.19 414 GLU A C 1
ATOM 3261 O O . GLU A 1 414 ? 2.832 21.672 8.82 1 92.19 414 GLU A O 1
ATOM 3266 N N . ALA A 1 415 ? 2.127 20.109 7.391 1 96.31 415 ALA A N 1
ATOM 3267 C CA . ALA A 1 415 ? 3.408 20.125 6.691 1 96.31 415 ALA A CA 1
ATOM 3268 C C . ALA A 1 415 ? 3.574 21.422 5.891 1 96.31 415 ALA A C 1
ATOM 3270 O O . ALA A 1 415 ? 4.684 21.938 5.773 1 96.31 415 ALA A O 1
ATOM 3271 N N . LEU A 1 416 ? 2.484 21.844 5.355 1 96.38 416 LEU A N 1
ATOM 3272 C CA . LEU A 1 416 ? 2.412 23.078 4.566 1 96.38 416 LEU A CA 1
ATOM 3273 C C . LEU A 1 416 ? 1.357 24.016 5.133 1 96.38 416 LEU A C 1
ATOM 3275 O O . LEU A 1 416 ? 0.287 23.578 5.559 1 96.38 416 LEU A O 1
ATOM 3279 N N . ASP A 1 417 ? 1.727 25.266 5.121 1 93.5 417 ASP A N 1
ATOM 3280 C CA . ASP A 1 417 ? 0.73 26.234 5.551 1 93.5 417 ASP A CA 1
ATOM 3281 C C . ASP A 1 417 ? -0.508 26.188 4.656 1 93.5 417 ASP A C 1
ATOM 3283 O O . ASP A 1 417 ? -0.422 26.438 3.451 1 93.5 417 ASP A O 1
ATOM 3287 N N . SER A 1 418 ? -1.551 25.828 5.254 1 88.88 418 SER A N 1
ATOM 3288 C CA . SER A 1 418 ? -2.801 25.766 4.504 1 88.88 418 SER A CA 1
ATOM 3289 C C . SER A 1 418 ? -3.5 27.109 4.469 1 88.88 418 SER A C 1
ATOM 3291 O O . SER A 1 418 ? -3.395 27.891 5.418 1 88.88 418 SER A O 1
ATOM 3293 N N . THR A 1 419 ? -4.227 27.359 3.385 1 86.94 419 THR A N 1
ATOM 3294 C CA . THR A 1 419 ? -4.965 28.594 3.219 1 86.94 419 THR A CA 1
ATOM 3295 C C . THR A 1 419 ? -6.008 28.766 4.32 1 86.94 419 THR A C 1
ATOM 3297 O O . THR A 1 419 ? -6.199 29.859 4.848 1 86.94 419 THR A O 1
ATOM 3300 N N . THR A 1 420 ? -6.578 27.703 4.652 1 85.44 420 THR A N 1
ATOM 3301 C CA . THR A 1 420 ? -7.645 27.734 5.648 1 85.44 420 THR A CA 1
ATOM 3302 C C . THR A 1 420 ? -7.082 28.062 7.031 1 85.44 420 THR A C 1
ATOM 3304 O O . THR A 1 420 ? -7.652 28.859 7.77 1 85.44 420 THR A O 1
ATOM 3307 N N . THR A 1 421 ? -6.059 27.469 7.391 1 88.06 421 THR A N 1
ATOM 3308 C CA . THR A 1 421 ? -5.453 27.688 8.695 1 88.06 421 THR A CA 1
ATOM 3309 C C . THR A 1 421 ? -4.922 29.109 8.82 1 88.06 421 THR A C 1
ATOM 3311 O O . THR A 1 421 ? -5.137 29.781 9.844 1 88.06 421 THR A O 1
ATOM 3314 N N . LEU A 1 422 ? -4.246 29.578 7.816 1 89.94 422 LEU A N 1
ATOM 3315 C CA . LEU A 1 422 ? -3.701 30.938 7.852 1 89.94 422 LEU A CA 1
ATOM 3316 C C . LEU A 1 422 ? -4.82 31.969 7.938 1 89.94 422 LEU A C 1
ATOM 3318 O O . LEU A 1 422 ? -4.711 32.938 8.68 1 89.94 422 LEU A O 1
ATOM 3322 N N . TRP A 1 423 ? -5.824 31.688 7.191 1 88.94 423 TRP A N 1
ATOM 3323 C CA . TRP A 1 423 ? -6.957 32.625 7.219 1 88.94 423 TRP A CA 1
ATOM 3324 C C . TRP A 1 423 ? -7.621 32.625 8.594 1 88.94 423 TRP A C 1
ATOM 3326 O O . TRP A 1 423 ? -7.906 33.688 9.141 1 88.94 423 TRP A O 1
ATOM 3336 N N . ARG A 1 424 ? -7.809 31.516 9.156 1 88.75 424 ARG A N 1
ATOM 3337 C CA . ARG A 1 424 ? -8.477 31.391 10.445 1 88.75 424 ARG A CA 1
ATOM 3338 C C . ARG A 1 424 ? -7.648 32.031 11.555 1 88.75 424 ARG A C 1
ATOM 3340 O O . ARG A 1 424 ? -8.195 32.656 12.461 1 88.75 424 ARG A O 1
ATOM 3347 N N . LEU A 1 425 ? -6.406 31.875 11.461 1 91.81 425 LEU A N 1
ATOM 3348 C CA . LEU A 1 425 ? -5.539 32.406 12.508 1 91.81 425 LEU A CA 1
ATOM 3349 C C . LEU A 1 425 ? -5.324 33.906 12.312 1 91.81 425 LEU A C 1
ATOM 3351 O O . LEU A 1 425 ? -5.668 34.719 13.188 1 91.81 425 LEU A O 1
ATOM 3355 N N . GLN A 1 426 ? -4.906 34.312 11.156 1 90.12 426 GLN A N 1
ATOM 3356 C CA . GLN A 1 426 ? -4.402 35.656 10.938 1 90.12 426 GLN A CA 1
ATOM 3357 C C . GLN A 1 426 ? -5.539 36.625 10.633 1 90.12 426 GLN A C 1
ATOM 3359 O O . GLN A 1 426 ? -5.465 37.812 10.969 1 90.12 426 GLN A O 1
ATOM 3364 N N . LYS A 1 427 ? -6.586 36.125 10.023 1 88.75 427 LYS A N 1
ATOM 3365 C CA . LYS A 1 427 ? -7.645 37.031 9.602 1 88.75 427 LYS A CA 1
ATOM 3366 C C . LYS A 1 427 ? -8.828 37 10.562 1 88.75 427 LYS A C 1
ATOM 3368 O O . LYS A 1 427 ? -9.602 37.938 10.656 1 88.75 427 LYS A O 1
ATOM 3373 N N . VAL A 1 428 ? -8.93 35.938 11.289 1 88.69 428 VAL A N 1
ATOM 3374 C CA . VAL A 1 428 ? -10.117 35.781 12.125 1 88.69 428 VAL A CA 1
ATOM 3375 C C . VAL A 1 428 ? -9.719 35.844 13.594 1 88.69 428 VAL A C 1
ATOM 3377 O O . VAL A 1 428 ? -10.078 36.781 14.32 1 88.69 428 VAL A O 1
ATOM 3380 N N . LEU A 1 429 ? -8.867 35.031 14 1 91.19 429 LEU A N 1
ATOM 3381 C CA . LEU A 1 429 ? -8.602 34.812 15.422 1 91.19 429 LEU A CA 1
ATOM 3382 C C . LEU A 1 429 ? -7.707 35.938 15.969 1 91.19 429 LEU A C 1
ATOM 3384 O O . LEU A 1 429 ? -7.988 36.5 17.031 1 91.19 429 LEU A O 1
ATOM 3388 N N . PHE A 1 430 ? -6.609 36.281 15.312 1 93.75 430 PHE A N 1
ATOM 3389 C CA . PHE A 1 430 ? -5.625 37.219 15.844 1 93.75 430 PHE A CA 1
ATOM 3390 C C . PHE A 1 430 ? -6.238 38.594 16.031 1 93.75 430 PHE A C 1
ATOM 3392 O O . PHE A 1 430 ? -6.066 39.219 17.094 1 93.75 430 PHE A O 1
ATOM 3399 N N . PRO A 1 431 ? -6.992 39.062 15.047 1 92.31 431 PRO A N 1
ATOM 3400 C CA . PRO A 1 431 ? -7.641 40.344 15.281 1 92.31 431 PRO A CA 1
ATOM 3401 C C . PRO A 1 431 ? -8.609 40.312 16.453 1 92.31 431 PRO A C 1
ATOM 3403 O O . PRO A 1 431 ? -8.711 41.312 17.203 1 92.31 431 PRO A O 1
ATOM 3406 N N . GLU A 1 432 ? -9.297 39.25 16.625 1 89.19 432 GLU A N 1
ATOM 3407 C CA . GLU A 1 432 ? -10.258 39.125 17.719 1 89.19 432 GLU A CA 1
ATOM 3408 C C . GLU A 1 432 ? -9.547 39.094 19.078 1 89.19 432 GLU A C 1
ATOM 3410 O O . GLU A 1 432 ? -10.023 39.688 20.047 1 89.19 432 GLU A O 1
ATOM 3415 N N . VAL A 1 433 ? -8.5 38.469 19.125 1 89.62 433 VAL A N 1
ATOM 3416 C CA . VAL A 1 433 ? -7.777 38.312 20.375 1 89.62 433 VAL A CA 1
ATOM 3417 C C . VAL A 1 433 ? -7.047 39.625 20.719 1 89.62 433 VAL A C 1
ATOM 3419 O O . VAL A 1 433 ? -6.914 39.969 21.891 1 89.62 433 VAL A O 1
ATOM 3422 N N . LYS A 1 434 ? -6.562 40.281 19.703 1 89.5 434 LYS A N 1
ATOM 3423 C CA . LYS A 1 434 ? -5.945 41.594 19.938 1 89.5 434 LYS A CA 1
ATOM 3424 C C . LYS A 1 434 ? -6.934 42.562 20.578 1 89.5 434 LYS A C 1
ATOM 3426 O O . LYS A 1 434 ? -6.547 43.375 21.438 1 89.5 434 LYS A O 1
ATOM 3431 N N . LYS A 1 435 ? -8.141 42.406 20.234 1 87.38 435 LYS A N 1
ATOM 3432 C CA . LYS A 1 435 ? -9.188 43.25 20.828 1 87.38 435 LYS A CA 1
ATOM 3433 C C . LYS A 1 435 ? -9.398 42.875 22.297 1 87.38 435 LYS A C 1
ATOM 3435 O O . LYS A 1 435 ? -9.836 43.719 23.078 1 87.38 435 LYS A O 1
ATOM 3440 N N . LEU A 1 436 ? -9.062 41.719 22.562 1 84.38 436 LEU A N 1
ATOM 3441 C CA . LEU A 1 436 ? -9.25 41.219 23.938 1 84.38 436 LEU A CA 1
ATOM 3442 C C . LEU A 1 436 ? -8.117 41.719 24.844 1 84.38 436 LEU A C 1
ATOM 3444 O O . LEU A 1 436 ? -8.227 41.656 26.062 1 84.38 436 LEU A O 1
ATOM 3448 N N . GLY A 1 437 ? -7.008 42.156 24.234 1 85.62 437 GLY A N 1
ATOM 3449 C CA . GLY A 1 437 ? -5.945 42.719 25.062 1 85.62 437 GLY A CA 1
ATOM 3450 C C . GLY A 1 437 ? -4.594 42.062 24.797 1 85.62 437 GLY A C 1
ATOM 3451 O O . GLY A 1 437 ? -3.607 42.406 25.469 1 85.62 437 GLY A O 1
ATOM 3452 N N . TRP A 1 438 ? -4.551 41.125 23.906 1 89.62 438 TRP A N 1
ATOM 3453 C CA . TRP A 1 438 ? -3.275 40.5 23.578 1 89.62 438 TRP A CA 1
ATOM 3454 C C . TRP A 1 438 ? -2.438 41.438 22.688 1 89.62 438 TRP A C 1
ATOM 3456 O O . TRP A 1 438 ? -2.977 42.156 21.844 1 89.62 438 TRP A O 1
ATOM 3466 N N . ARG A 1 439 ? -1.146 41.375 23.062 1 87.75 439 ARG A N 1
ATOM 3467 C CA . ARG A 1 439 ? -0.228 42.156 22.25 1 87.75 439 ARG A CA 1
ATOM 3468 C C . ARG A 1 439 ? 0.7 41.25 21.453 1 87.75 439 ARG A C 1
ATOM 3470 O O . ARG A 1 439 ? 1.176 40.25 21.953 1 87.75 439 ARG A O 1
ATOM 3477 N N . ASP A 1 440 ? 0.903 41.469 20.234 1 88.06 440 ASP A N 1
ATOM 3478 C CA . ASP A 1 440 ? 1.912 40.875 19.359 1 88.06 440 ASP A CA 1
ATOM 3479 C C . ASP A 1 440 ? 1.721 39.375 19.234 1 88.06 440 ASP A C 1
ATOM 3481 O O . ASP A 1 440 ? 2.611 38.594 19.594 1 88.06 440 ASP A O 1
ATOM 3485 N N . ILE A 1 441 ? 0.716 38.938 18.797 1 93.75 441 ILE A N 1
ATOM 3486 C CA . ILE A 1 441 ? 0.48 37.531 18.484 1 93.75 441 ILE A CA 1
ATOM 3487 C C . ILE A 1 441 ? 1.022 37.219 17.094 1 93.75 441 ILE A C 1
ATOM 3489 O O . ILE A 1 441 ? 0.66 37.875 16.109 1 93.75 441 ILE A O 1
ATOM 3493 N N . GLN A 1 442 ? 1.913 36.219 17.078 1 95.31 442 GLN A N 1
ATOM 3494 C CA . GLN A 1 442 ? 2.545 35.875 15.805 1 95.31 442 GLN A CA 1
ATOM 3495 C C . GLN A 1 442 ? 2.375 34.375 15.5 1 95.31 442 GLN A C 1
ATOM 3497 O O . GLN A 1 442 ? 2.246 33.562 16.406 1 95.31 442 GLN A O 1
ATOM 3502 N N . TYR A 1 443 ? 2.34 34.156 14.211 1 96.31 443 TYR A N 1
ATOM 3503 C CA . TYR A 1 443 ? 2.279 32.781 13.727 1 96.31 443 TYR A CA 1
ATOM 3504 C C . TYR A 1 443 ? 3.648 32.312 13.242 1 96.31 443 TYR A C 1
ATOM 3506 O O . TYR A 1 443 ? 4.289 32.969 12.43 1 96.31 443 TYR A O 1
ATOM 3514 N N . ILE A 1 444 ? 4.102 31.219 13.852 1 96.81 444 ILE A N 1
ATOM 3515 C CA . ILE A 1 444 ? 5.312 30.578 13.359 1 96.81 444 ILE A CA 1
ATOM 3516 C C . ILE A 1 444 ? 4.977 29.719 12.141 1 96.81 444 ILE A C 1
ATOM 3518 O O . ILE A 1 444 ? 4.219 28.75 12.242 1 96.81 444 ILE A O 1
ATOM 3522 N N . PRO A 1 445 ? 5.5 30 11.008 1 96.5 445 PRO A N 1
ATOM 3523 C CA . PRO A 1 445 ? 5.164 29.25 9.797 1 96.5 445 PRO A CA 1
ATOM 3524 C C . PRO A 1 445 ? 5.508 27.766 9.898 1 96.5 445 PRO A C 1
ATOM 3526 O O . PRO A 1 445 ? 6.395 27.391 10.672 1 96.5 445 PRO A O 1
ATOM 3529 N N . ALA A 1 446 ? 4.773 26.984 9.141 1 96.88 446 ALA A N 1
ATOM 3530 C CA . ALA A 1 446 ? 5.113 25.562 9.039 1 96.88 446 ALA A CA 1
ATOM 3531 C C . ALA A 1 446 ? 6.488 25.375 8.398 1 96.88 446 ALA A C 1
ATOM 3533 O O . ALA A 1 446 ? 7.141 26.344 8.016 1 96.88 446 ALA A O 1
ATOM 3534 N N . LEU A 1 447 ? 6.914 24.156 8.359 1 97.19 447 LEU A N 1
ATOM 3535 C CA . LEU A 1 447 ? 8.219 23.891 7.758 1 97.19 447 LEU A CA 1
ATOM 3536 C C . LEU A 1 447 ? 8.195 24.219 6.27 1 97.19 447 LEU A C 1
ATOM 3538 O O . LEU A 1 447 ? 9.219 24.641 5.707 1 97.19 447 LEU A O 1
ATOM 3542 N N . ASN A 1 448 ? 7.039 24.047 5.602 1 97.19 448 ASN A N 1
ATOM 3543 C CA . ASN A 1 448 ? 6.828 24.453 4.215 1 97.19 448 ASN A CA 1
ATOM 3544 C C . ASN A 1 448 ? 7.93 23.922 3.303 1 97.19 448 ASN A C 1
ATOM 3546 O O . ASN A 1 448 ? 8.273 22.734 3.355 1 97.19 448 ASN A O 1
ATOM 3550 N N . ASP A 1 449 ? 8.414 24.641 2.389 1 96.69 449 ASP A N 1
ATOM 3551 C CA . ASP A 1 449 ? 9.383 24.172 1.407 1 96.69 449 ASP A CA 1
ATOM 3552 C C . ASP A 1 449 ? 10.812 24.484 1.851 1 96.69 449 ASP A C 1
ATOM 3554 O O . ASP A 1 449 ? 11.656 24.844 1.031 1 96.69 449 ASP A O 1
ATOM 3558 N N . THR A 1 450 ? 11.094 24.359 3.107 1 96.81 450 THR A N 1
ATOM 3559 C CA . THR A 1 450 ? 12.445 24.578 3.613 1 96.81 450 THR A CA 1
ATOM 3560 C C . THR A 1 450 ? 13.32 23.359 3.363 1 96.81 450 THR A C 1
ATOM 3562 O O . THR A 1 450 ? 12.812 22.25 3.189 1 96.81 450 THR A O 1
ATOM 3565 N N . ALA A 1 451 ? 14.602 23.547 3.365 1 96.69 451 ALA A N 1
ATOM 3566 C CA . ALA A 1 451 ? 15.555 22.453 3.232 1 96.69 451 ALA A CA 1
ATOM 3567 C C . ALA A 1 451 ? 15.453 21.5 4.414 1 96.69 451 ALA A C 1
ATOM 3569 O O . ALA A 1 451 ? 15.617 20.281 4.25 1 96.69 451 ALA A O 1
ATOM 3570 N N . GLU A 1 452 ? 15.18 22.047 5.559 1 97.19 452 GLU A N 1
ATOM 3571 C CA . GLU A 1 452 ? 15.047 21.219 6.754 1 97.19 452 GLU A CA 1
ATOM 3572 C C . GLU A 1 452 ? 13.859 20.266 6.645 1 97.19 452 GLU A C 1
ATOM 3574 O O . GLU A 1 452 ? 13.93 19.125 7.09 1 97.19 452 GLU A O 1
ATOM 3579 N N . HIS A 1 453 ? 12.805 20.828 6.102 1 98.06 453 HIS A N 1
ATOM 3580 C CA . HIS A 1 453 ? 11.648 19.969 5.895 1 98.06 453 HIS A CA 1
ATOM 3581 C C . HIS A 1 453 ? 11.977 18.828 4.934 1 98.06 453 HIS A C 1
ATOM 3583 O O . HIS A 1 453 ? 11.578 17.688 5.164 1 98.06 453 HIS A O 1
ATOM 3589 N N . ALA A 1 454 ? 12.672 19.156 3.865 1 97.94 454 ALA A N 1
ATOM 3590 C CA . ALA A 1 454 ? 13.078 18.141 2.891 1 97.94 454 ALA A CA 1
ATOM 3591 C C . ALA A 1 454 ? 13.945 17.062 3.543 1 97.94 454 ALA A C 1
ATOM 3593 O O . ALA A 1 454 ? 13.836 15.883 3.207 1 97.94 454 ALA A O 1
ATOM 3594 N N . GLU A 1 455 ? 14.773 17.484 4.406 1 96.94 455 GLU A N 1
ATOM 3595 C CA . GLU A 1 455 ? 15.609 16.531 5.145 1 96.94 455 GLU A CA 1
ATOM 3596 C C . GLU A 1 455 ? 14.75 15.586 5.98 1 96.94 455 GLU A C 1
ATOM 3598 O O . GLU A 1 455 ? 15.023 14.383 6.039 1 96.94 455 GLU A O 1
ATOM 3603 N N . VAL A 1 456 ? 13.766 16.141 6.613 1 97.75 456 VAL A N 1
ATOM 3604 C CA . VAL A 1 456 ? 12.867 15.32 7.422 1 97.75 456 VAL A CA 1
ATOM 3605 C C . VAL A 1 456 ? 12.203 14.258 6.551 1 97.75 456 VAL A C 1
ATOM 3607 O O . VAL A 1 456 ? 12.242 13.07 6.875 1 97.75 456 VAL A O 1
ATOM 3610 N N . LEU A 1 457 ? 11.594 14.727 5.438 1 98.38 457 LEU A N 1
ATOM 3611 C CA . LEU A 1 457 ? 10.859 13.805 4.578 1 98.38 457 LEU A CA 1
ATOM 3612 C C . LEU A 1 457 ? 11.797 12.773 3.961 1 98.38 457 LEU A C 1
ATOM 3614 O O . LEU A 1 457 ? 11.422 11.609 3.791 1 98.38 457 LEU A O 1
ATOM 3618 N N . SER A 1 458 ? 13.016 13.164 3.645 1 96.94 458 SER A N 1
ATOM 3619 C CA . SER A 1 458 ? 14 12.227 3.109 1 96.94 458 SER A CA 1
ATOM 3620 C C . SER A 1 458 ? 14.375 11.164 4.141 1 96.94 458 SER A C 1
ATOM 3622 O O . SER A 1 458 ? 14.562 10 3.795 1 96.94 458 SER A O 1
ATOM 3624 N N . ALA A 1 459 ? 14.477 11.602 5.371 1 96.19 459 ALA A N 1
ATOM 3625 C CA . ALA A 1 459 ? 14.797 10.664 6.441 1 96.19 459 ALA A CA 1
ATOM 3626 C C . ALA A 1 459 ? 13.672 9.648 6.633 1 96.19 459 ALA A C 1
ATOM 3628 O O . ALA A 1 459 ? 13.922 8.469 6.902 1 96.19 459 ALA A O 1
ATOM 3629 N N . VAL A 1 460 ? 12.477 10.109 6.52 1 96.69 460 VAL A N 1
ATOM 3630 C CA . VAL A 1 460 ? 11.305 9.258 6.664 1 96.69 460 VAL A CA 1
ATOM 3631 C C . VAL A 1 460 ? 11.266 8.227 5.539 1 96.69 460 VAL A C 1
ATOM 3633 O O . VAL A 1 460 ? 10.875 7.078 5.75 1 96.69 460 VAL A O 1
ATOM 3636 N N . LEU A 1 461 ? 11.711 8.562 4.355 1 97.06 461 LEU A N 1
ATOM 3637 C CA . LEU A 1 461 ? 11.625 7.727 3.162 1 97.06 461 LEU A CA 1
ATOM 3638 C C . LEU A 1 461 ? 12.836 6.809 3.051 1 97.06 461 LEU A C 1
ATOM 3640 O O . LEU A 1 461 ? 12.812 5.828 2.309 1 97.06 461 LEU A O 1
ATOM 3644 N N . GLU A 1 462 ? 13.898 7.031 3.734 1 93.19 462 GLU A N 1
ATOM 3645 C CA . GLU A 1 462 ? 15.18 6.355 3.598 1 93.19 462 GLU A CA 1
ATOM 3646 C C . GLU A 1 462 ? 15.047 4.855 3.824 1 93.19 462 GLU A C 1
ATOM 3648 O O . GLU A 1 462 ? 15.625 4.055 3.084 1 93.19 462 GLU A O 1
ATOM 3653 N N . PRO A 1 463 ? 14.266 4.449 4.805 1 90.25 463 PRO A N 1
ATOM 3654 C CA . PRO A 1 463 ? 14.156 3.008 5.047 1 90.25 463 PRO A CA 1
ATOM 3655 C C . PRO A 1 463 ? 13.555 2.256 3.861 1 90.25 463 PRO A C 1
ATOM 3657 O O . PRO A 1 463 ? 13.703 1.036 3.758 1 90.25 463 PRO A O 1
ATOM 3660 N N . TYR A 1 464 ? 12.883 2.918 3.016 1 91.38 464 TYR A N 1
ATOM 3661 C CA . TYR A 1 464 ? 12.211 2.271 1.895 1 91.38 464 TYR A CA 1
ATOM 3662 C C . TYR A 1 464 ? 13.094 2.279 0.651 1 91.38 464 TYR A C 1
ATOM 3664 O O . TYR A 1 464 ? 12.727 1.715 -0.382 1 91.38 464 TYR A O 1
ATOM 3672 N N . LEU A 1 465 ? 14.266 2.957 0.732 1 86.5 465 LEU A N 1
ATOM 3673 C CA . LEU A 1 465 ? 15.203 3 -0.38 1 86.5 465 LEU A CA 1
ATOM 3674 C C . LEU A 1 465 ? 16.141 1.796 -0.346 1 86.5 465 LEU A C 1
ATOM 3676 O O . LEU A 1 465 ? 17.359 1.952 -0.395 1 86.5 465 LEU A O 1
ATOM 3680 N N . LEU A 1 466 ? 15.641 0.59 -0.163 1 67.5 466 LEU A N 1
ATOM 3681 C CA . LEU A 1 466 ? 16.438 -0.625 -0.107 1 67.5 466 LEU A CA 1
ATOM 3682 C C . LEU A 1 466 ? 16.812 -1.1 -1.509 1 67.5 466 LEU A C 1
ATOM 3684 O O . LEU A 1 466 ? 16.062 -0.87 -2.461 1 67.5 466 LEU A O 1
ATOM 3688 N N . MET B 1 1 ? -20.938 -27.297 17.188 1 18.86 1 MET B N 1
ATOM 3689 C CA . MET B 1 1 ? -20.844 -26.219 18.172 1 18.86 1 MET B CA 1
ATOM 3690 C C . MET B 1 1 ? -19.672 -25.297 17.844 1 18.86 1 MET B C 1
ATOM 3692 O O . MET B 1 1 ? -18.516 -25.641 18.094 1 18.86 1 MET B O 1
ATOM 3696 N N . CYS B 1 2 ? -19.656 -24.812 16.641 1 22.03 2 CYS B N 1
ATOM 3697 C CA . CYS B 1 2 ? -18.688 -23.906 16.031 1 22.03 2 CYS B CA 1
ATOM 3698 C C . CYS B 1 2 ? -18.312 -22.781 16.984 1 22.03 2 CYS B C 1
ATOM 3700 O O . CYS B 1 2 ? -19.188 -22.031 17.438 1 22.03 2 CYS B O 1
ATOM 3702 N N . ASP B 1 3 ? -17.547 -23.172 18.047 1 24.92 3 ASP B N 1
ATOM 3703 C CA . ASP B 1 3 ? -17.078 -22.219 19.047 1 24.92 3 ASP B CA 1
ATOM 3704 C C . ASP B 1 3 ? -16.812 -20.844 18.438 1 24.92 3 ASP B C 1
ATOM 3706 O O . ASP B 1 3 ? -15.984 -20.719 17.531 1 24.92 3 ASP B O 1
ATOM 3710 N N . GLU B 1 4 ? -17.812 -20.125 18.141 1 29.03 4 GLU B N 1
ATOM 3711 C CA . GLU B 1 4 ? -18 -18.75 17.703 1 29.03 4 GLU B CA 1
ATOM 3712 C C . GLU B 1 4 ? -17.047 -17.797 18.438 1 29.03 4 GLU B C 1
ATOM 3714 O O . GLU B 1 4 ? -17.344 -17.344 19.547 1 29.03 4 GLU B O 1
ATOM 3719 N N . ASN B 1 5 ? -15.859 -18.266 18.75 1 30.98 5 ASN B N 1
ATOM 3720 C CA . ASN B 1 5 ? -14.93 -17.297 19.328 1 30.98 5 ASN B CA 1
ATOM 3721 C C . ASN B 1 5 ? -15.133 -15.914 18.734 1 30.98 5 ASN B C 1
ATOM 3723 O O . ASN B 1 5 ? -14.664 -15.625 17.625 1 30.98 5 ASN B O 1
ATOM 3727 N N . SER B 1 6 ? -16.25 -15.422 18.766 1 34.38 6 SER B N 1
ATOM 3728 C CA . SER B 1 6 ? -16.734 -14.055 18.594 1 34.38 6 SER B CA 1
ATOM 3729 C C . SER B 1 6 ? -15.703 -13.039 19.062 1 34.38 6 SER B C 1
ATOM 3731 O O . SER B 1 6 ? -15.383 -12.977 20.25 1 34.38 6 SER B O 1
ATOM 3733 N N . THR B 1 7 ? -14.539 -13.055 18.594 1 40.31 7 THR B N 1
ATOM 3734 C CA . THR B 1 7 ? -13.5 -12.078 18.906 1 40.31 7 THR B CA 1
ATOM 3735 C C . THR B 1 7 ? -14.125 -10.719 19.234 1 40.31 7 THR B C 1
ATOM 3737 O O . THR B 1 7 ? -14.805 -10.125 18.391 1 40.31 7 THR B O 1
ATOM 3740 N N . ASN B 1 8 ? -14.836 -10.562 20.188 1 47.06 8 ASN B N 1
ATOM 3741 C CA . ASN B 1 8 ? -15.406 -9.367 20.781 1 47.06 8 ASN B CA 1
ATOM 3742 C C . ASN B 1 8 ? -14.602 -8.117 20.438 1 47.06 8 ASN B C 1
ATOM 3744 O O . ASN B 1 8 ? -14.219 -7.355 21.328 1 47.06 8 ASN B O 1
ATOM 3748 N N . GLY B 1 9 ? -14.164 -7.875 19.234 1 62.28 9 GLY B N 1
ATOM 3749 C CA . GLY B 1 9 ? -13.648 -6.625 18.703 1 62.28 9 GLY B CA 1
ATOM 3750 C C . GLY B 1 9 ? -12.359 -6.18 19.375 1 62.28 9 GLY B C 1
ATOM 3751 O O . GLY B 1 9 ? -11.742 -5.199 18.953 1 62.28 9 GLY B O 1
ATOM 3752 N N . ALA B 1 10 ? -12.086 -6.934 20.547 1 72.62 10 ALA B N 1
ATOM 3753 C CA . ALA B 1 10 ? -10.898 -6.48 21.25 1 72.62 10 ALA B CA 1
ATOM 3754 C C . ALA B 1 10 ? -9.641 -7.117 20.672 1 72.62 10 ALA B C 1
ATOM 3756 O O . ALA B 1 10 ? -9.68 -8.25 20.188 1 72.62 10 ALA B O 1
ATOM 3757 N N . LEU B 1 11 ? -8.562 -6.461 20.719 1 82.25 11 LEU B N 1
ATOM 3758 C CA . LEU B 1 11 ? -7.25 -6.949 20.312 1 82.25 11 LEU B CA 1
ATOM 3759 C C . LEU B 1 11 ? -6.801 -8.109 21.188 1 82.25 11 LEU B C 1
ATOM 3761 O O . LEU B 1 11 ? -6.887 -8.031 22.422 1 82.25 11 LEU B O 1
ATOM 3765 N N . ASN B 1 12 ? -6.445 -9.234 20.594 1 85.81 12 ASN B N 1
ATOM 3766 C CA . ASN B 1 12 ? -5.898 -10.359 21.344 1 85.81 12 ASN B CA 1
ATOM 3767 C C . ASN B 1 12 ? -4.629 -9.961 22.094 1 85.81 12 ASN B C 1
ATOM 3769 O O . ASN B 1 12 ? -3.74 -9.328 21.531 1 85.81 12 ASN B O 1
ATOM 3773 N N . GLU B 1 13 ? -4.523 -10.391 23.328 1 86.56 13 GLU B N 1
ATOM 3774 C CA . GLU B 1 13 ? -3.416 -10.023 24.188 1 86.56 13 GLU B CA 1
ATOM 3775 C C . GLU B 1 13 ? -2.076 -10.422 23.578 1 86.56 13 GLU B C 1
ATOM 3777 O O . GLU B 1 13 ? -1.064 -9.75 23.797 1 86.56 13 GLU B O 1
ATOM 3782 N N . ARG B 1 14 ? -2.109 -11.445 22.781 1 86.44 14 ARG B N 1
ATOM 3783 C CA . ARG B 1 14 ? -0.881 -11.953 22.188 1 86.44 14 ARG B CA 1
ATOM 3784 C C . ARG B 1 14 ? -0.282 -10.93 21.219 1 86.44 14 ARG B C 1
ATOM 3786 O O . ARG B 1 14 ? 0.926 -10.93 20.969 1 86.44 14 ARG B O 1
ATOM 3793 N N . PHE B 1 15 ? -1.139 -10.031 20.828 1 87.75 15 PHE B N 1
ATOM 3794 C CA . PHE B 1 15 ? -0.679 -9.094 19.812 1 87.75 15 PHE B CA 1
ATOM 3795 C C . PHE B 1 15 ? -0.627 -7.68 20.359 1 87.75 15 PHE B C 1
ATOM 3797 O O . PHE B 1 15 ? -0.547 -6.711 19.609 1 87.75 15 PHE B O 1
ATOM 3804 N N . ASN B 1 16 ? -0.774 -7.547 21.641 1 87.75 16 ASN B N 1
ATOM 3805 C CA . ASN B 1 16 ? -0.701 -6.242 22.281 1 87.75 16 ASN B CA 1
ATOM 3806 C C . ASN B 1 16 ? 0.744 -5.824 22.547 1 87.75 16 ASN B C 1
ATOM 3808 O O . ASN B 1 16 ? 1.203 -5.852 23.688 1 87.75 16 ASN B O 1
ATOM 3812 N N . THR B 1 17 ? 1.454 -5.484 21.484 1 88.5 17 THR B N 1
ATOM 3813 C CA . THR B 1 17 ? 2.836 -5.016 21.531 1 88.5 17 THR B CA 1
ATOM 3814 C C . THR B 1 17 ? 2.969 -3.656 20.859 1 88.5 17 THR B C 1
ATOM 3816 O O . THR B 1 17 ? 2.115 -3.27 20.062 1 88.5 17 THR B O 1
ATOM 3819 N N . PRO B 1 18 ? 3.973 -2.924 21.188 1 86.19 18 PRO B N 1
ATOM 3820 C CA . PRO B 1 18 ? 4.152 -1.595 20.594 1 86.19 18 PRO B CA 1
ATOM 3821 C C . PRO B 1 18 ? 4.191 -1.629 19.078 1 86.19 18 PRO B C 1
ATOM 3823 O O . PRO B 1 18 ? 3.613 -0.757 18.422 1 86.19 18 PRO B O 1
ATOM 3826 N N . THR B 1 19 ? 4.887 -2.602 18.578 1 89.94 19 THR B N 1
ATOM 3827 C CA . THR B 1 19 ? 4.922 -2.771 17.141 1 89.94 19 THR B CA 1
ATOM 3828 C C . THR B 1 19 ? 4.18 -4.043 16.719 1 89.94 19 THR B C 1
ATOM 3830 O O . THR B 1 19 ? 4.465 -5.125 17.234 1 89.94 19 THR B O 1
ATOM 3833 N N . ARG B 1 20 ? 3.246 -3.881 15.828 1 91.62 20 ARG B N 1
ATOM 3834 C CA . ARG B 1 20 ? 2.471 -5.027 15.359 1 91.62 20 ARG B CA 1
ATOM 3835 C C . ARG B 1 20 ? 2.607 -5.203 13.852 1 91.62 20 ARG B C 1
ATOM 3837 O O . ARG B 1 20 ? 2.41 -4.254 13.086 1 91.62 20 ARG B O 1
ATOM 3844 N N . PHE B 1 21 ? 2.949 -6.387 13.461 1 94.56 21 PHE B N 1
ATOM 3845 C CA . PHE B 1 21 ? 3.045 -6.723 12.047 1 94.56 21 PHE B CA 1
ATOM 3846 C C . PHE B 1 21 ? 1.885 -7.617 11.625 1 94.56 21 PHE B C 1
ATOM 3848 O O . PHE B 1 21 ? 1.686 -8.695 12.188 1 94.56 21 PHE B O 1
ATOM 3855 N N . GLY B 1 22 ? 1.033 -7.125 10.75 1 95.62 22 GLY B N 1
ATOM 3856 C CA . GLY B 1 22 ? 0.028 -7.938 10.086 1 95.62 22 GLY B CA 1
ATOM 3857 C C . GLY B 1 22 ? 0.429 -8.352 8.68 1 95.62 22 GLY B C 1
ATOM 3858 O O . GLY B 1 22 ? 0.884 -7.523 7.891 1 95.62 22 GLY B O 1
ATOM 3859 N N . VAL B 1 23 ? 0.346 -9.633 8.398 1 98.06 23 VAL B N 1
ATOM 3860 C CA . VAL B 1 23 ? 0.648 -10.148 7.066 1 98.06 23 VAL B CA 1
ATOM 3861 C C . VAL B 1 23 ? -0.613 -10.742 6.441 1 98.06 23 VAL B C 1
ATOM 3863 O O . VAL B 1 23 ? -1.269 -11.594 7.047 1 98.06 23 VAL B O 1
ATOM 3866 N N . LEU B 1 24 ? -0.956 -10.242 5.32 1 98.31 24 LEU B N 1
ATOM 3867 C CA . LEU B 1 24 ? -2.102 -10.766 4.582 1 98.31 24 LEU B CA 1
ATOM 3868 C C . LEU B 1 24 ? -1.647 -11.508 3.328 1 98.31 24 LEU B C 1
ATOM 3870 O O . LEU B 1 24 ? -1.159 -10.891 2.379 1 98.31 24 LEU B O 1
ATOM 3874 N N . LEU B 1 25 ? -1.738 -12.812 3.369 1 98.62 25 LEU B N 1
ATOM 3875 C CA . LEU B 1 25 ? -1.512 -13.625 2.182 1 98.62 25 LEU B CA 1
ATOM 3876 C C . LEU B 1 25 ? -2.795 -13.773 1.37 1 98.62 25 LEU B C 1
ATOM 3878 O O . LEU B 1 25 ? -3.85 -14.102 1.921 1 98.62 25 LEU B O 1
ATOM 3882 N N . VAL B 1 26 ? -2.686 -13.523 0.072 1 98.31 26 VAL B N 1
ATOM 3883 C CA . VAL B 1 26 ? -3.92 -13.492 -0.708 1 98.31 26 VAL B CA 1
ATOM 3884 C C . VAL B 1 26 ? -3.764 -14.367 -1.952 1 98.31 26 VAL B C 1
ATOM 3886 O O . VAL B 1 26 ? -2.729 -14.32 -2.623 1 98.31 26 VAL B O 1
ATOM 3889 N N . CYS B 1 27 ? -4.711 -15.156 -2.23 1 96.75 27 CYS B N 1
ATOM 3890 C CA . CYS B 1 27 ? -4.77 -15.953 -3.449 1 96.75 27 CYS B CA 1
ATOM 3891 C C . CYS B 1 27 ? -6.207 -16.125 -3.922 1 96.75 27 CYS B C 1
ATOM 3893 O O . CYS B 1 27 ? -7.121 -15.492 -3.389 1 96.75 27 CYS B O 1
ATOM 3895 N N . GLU B 1 28 ? -6.457 -16.797 -4.949 1 94.62 28 GLU B N 1
ATOM 3896 C CA . GLU B 1 28 ? -7.77 -16.891 -5.586 1 94.62 28 GLU B CA 1
ATOM 3897 C C . GLU B 1 28 ? -8.75 -17.656 -4.699 1 94.62 28 GLU B C 1
ATOM 3899 O O . GLU B 1 28 ? -9.891 -17.219 -4.52 1 94.62 28 GLU B O 1
ATOM 3904 N N . GLY B 1 29 ? -8.383 -18.766 -4.188 1 92.69 29 GLY B N 1
ATOM 3905 C CA . GLY B 1 29 ? -9.242 -19.609 -3.379 1 92.69 29 GLY B CA 1
ATOM 3906 C C . GLY B 1 29 ? -10.039 -20.609 -4.199 1 92.69 29 GLY B C 1
ATOM 3907 O O . GLY B 1 29 ? -9.586 -21.047 -5.258 1 92.69 29 GLY B O 1
ATOM 3908 N N . ALA B 1 30 ? -11.047 -21.125 -3.631 1 92.81 30 ALA B N 1
ATOM 3909 C CA . ALA B 1 30 ? -11.961 -22.109 -4.207 1 92.81 30 ALA B CA 1
ATOM 3910 C C . ALA B 1 30 ? -13.391 -21.859 -3.75 1 92.81 30 ALA B C 1
ATOM 3912 O O . ALA B 1 30 ? -13.625 -21.094 -2.814 1 92.81 30 ALA B O 1
ATOM 3913 N N . PRO B 1 31 ? -14.289 -22.438 -4.543 1 92.44 31 PRO B N 1
ATOM 3914 C CA . PRO B 1 31 ? -15.672 -22.281 -4.098 1 92.44 31 PRO B CA 1
ATOM 3915 C C . PRO B 1 31 ? -15.891 -22.75 -2.662 1 92.44 31 PRO B C 1
ATOM 3917 O O . PRO B 1 31 ? -15.148 -23.609 -2.172 1 92.44 31 PRO B O 1
ATOM 3920 N N . GLU B 1 32 ? -16.891 -22.234 -2.061 1 88.5 32 GLU B N 1
ATOM 3921 C CA . GLU B 1 32 ? -17.188 -22.562 -0.668 1 88.5 32 GLU B CA 1
ATOM 3922 C C . GLU B 1 32 ? -17.578 -24.031 -0.518 1 88.5 32 GLU B C 1
ATOM 3924 O O . GLU B 1 32 ? -17.344 -24.625 0.531 1 88.5 32 GLU B O 1
ATOM 3929 N N . SER B 1 33 ? -18.234 -24.5 -1.489 1 88.56 33 SER B N 1
ATOM 3930 C CA . SER B 1 33 ? -18.609 -25.906 -1.573 1 88.56 33 SER B CA 1
ATOM 3931 C C . SER B 1 33 ? -18.672 -26.391 -3.023 1 88.56 33 SER B C 1
ATOM 3933 O O . SER B 1 33 ? -18.469 -25.594 -3.947 1 88.56 33 SER B O 1
ATOM 3935 N N . THR B 1 34 ? -18.906 -27.703 -3.178 1 89.19 34 THR B N 1
ATOM 3936 C CA . THR B 1 34 ? -18.938 -28.25 -4.531 1 89.19 34 THR B CA 1
ATOM 3937 C C . THR B 1 34 ? -20.359 -28.25 -5.082 1 89.19 34 THR B C 1
ATOM 3939 O O . THR B 1 34 ? -20.641 -28.906 -6.086 1 89.19 34 THR B O 1
ATOM 3942 N N . SER B 1 35 ? -21.219 -27.5 -4.32 1 90.56 35 SER B N 1
ATOM 3943 C CA . SER B 1 35 ? -22.562 -27.344 -4.855 1 90.56 35 SER B CA 1
ATOM 3944 C C . SER B 1 35 ? -22.562 -26.516 -6.137 1 90.56 35 SER B C 1
ATOM 3946 O O . SER B 1 35 ? -21.688 -25.656 -6.324 1 90.56 35 SER B O 1
ATOM 3948 N N . LEU B 1 36 ? -23.531 -26.844 -6.992 1 92 36 LEU B N 1
ATOM 3949 C CA . LEU B 1 36 ? -23.641 -26.125 -8.258 1 92 36 LEU B CA 1
ATOM 3950 C C . LEU B 1 36 ? -23.75 -24.625 -8.031 1 92 36 LEU B C 1
ATOM 3952 O O . LEU B 1 36 ? -23.156 -23.828 -8.773 1 92 36 LEU B O 1
ATOM 3956 N N . TRP B 1 37 ? -24.438 -24.266 -7.047 1 92.12 37 TRP B N 1
ATOM 3957 C CA . TRP B 1 37 ? -24.656 -22.859 -6.75 1 92.12 37 TRP B CA 1
ATOM 3958 C C . TRP B 1 37 ? -23.359 -22.188 -6.324 1 92.12 37 TRP B C 1
ATOM 3960 O O . TRP B 1 37 ? -23.031 -21.094 -6.805 1 92.12 37 TRP B O 1
ATOM 3970 N N . ASN B 1 38 ? -22.656 -22.734 -5.406 1 92.62 38 ASN B N 1
ATOM 3971 C CA . ASN B 1 38 ? -21.422 -22.141 -4.918 1 92.62 38 ASN B CA 1
ATOM 3972 C C . ASN B 1 38 ? -20.359 -22.078 -6.012 1 92.62 38 ASN B C 1
ATOM 3974 O O . ASN B 1 38 ? -19.594 -21.125 -6.07 1 92.62 38 ASN B O 1
ATOM 3978 N N . VAL B 1 39 ? -20.328 -23.078 -6.801 1 93.56 39 VAL B N 1
ATOM 3979 C CA . VAL B 1 39 ? -19.406 -23.047 -7.934 1 93.56 39 VAL B CA 1
ATOM 3980 C C . VAL B 1 39 ? -19.828 -21.953 -8.914 1 93.56 39 VAL B C 1
ATOM 3982 O O . VAL B 1 39 ? -18.984 -21.234 -9.438 1 93.56 39 VAL B O 1
ATOM 3985 N N . TRP B 1 40 ? -21.172 -21.891 -9.117 1 94.25 40 TRP B N 1
ATOM 3986 C CA . TRP B 1 40 ? -21.734 -20.844 -9.969 1 94.25 40 TRP B CA 1
ATOM 3987 C C . TRP B 1 40 ? -21.328 -19.453 -9.453 1 94.25 40 TRP B C 1
ATOM 3989 O O . TRP B 1 40 ? -20.875 -18.609 -10.234 1 94.25 40 TRP B O 1
ATOM 3999 N N . CYS B 1 41 ? -21.422 -19.234 -8.234 1 93.5 41 CYS B N 1
ATOM 4000 C CA . CYS B 1 41 ? -21.094 -17.969 -7.613 1 93.5 41 CYS B CA 1
ATOM 4001 C C . CYS B 1 41 ? -19.594 -17.656 -7.746 1 93.5 41 CYS B C 1
ATOM 4003 O O . CYS B 1 41 ? -19.219 -16.531 -8.078 1 93.5 41 CYS B O 1
ATOM 4005 N N . PHE B 1 42 ? -18.828 -18.609 -7.5 1 93.81 42 PHE B N 1
ATOM 4006 C CA . PHE B 1 42 ? -17.375 -18.469 -7.594 1 93.81 42 PHE B CA 1
ATOM 4007 C C . PHE B 1 42 ? -16.969 -18.109 -9.016 1 93.81 42 PHE B C 1
ATOM 4009 O O . PHE B 1 42 ? -16.188 -17.172 -9.234 1 93.81 42 PHE B O 1
ATOM 4016 N N . LEU B 1 43 ? -17.484 -18.828 -9.961 1 93.62 43 LEU B N 1
ATOM 4017 C CA . LEU B 1 43 ? -17.141 -18.609 -11.359 1 93.62 43 LEU B CA 1
ATOM 4018 C C . LEU B 1 43 ? -17.656 -17.25 -11.844 1 93.62 43 LEU B C 1
ATOM 4020 O O . LEU B 1 43 ? -17.016 -16.594 -12.664 1 93.62 43 LEU B O 1
ATOM 4024 N N . SER B 1 44 ? -18.859 -16.922 -11.406 1 94.62 44 SER B N 1
ATOM 4025 C CA . SER B 1 44 ? -19.406 -15.625 -11.797 1 94.62 44 SER B CA 1
ATOM 4026 C C . SER B 1 44 ? -18.484 -14.484 -11.383 1 94.62 44 SER B C 1
ATOM 4028 O O . SER B 1 44 ? -18.266 -13.547 -12.156 1 94.62 44 SER B O 1
ATOM 4030 N N . ARG B 1 45 ? -17.906 -14.523 -10.219 1 92.88 45 ARG B N 1
ATOM 4031 C CA . ARG B 1 45 ? -16.984 -13.5 -9.742 1 92.88 45 ARG B CA 1
ATOM 4032 C C . ARG B 1 45 ? -15.711 -13.484 -10.578 1 92.88 45 ARG B C 1
ATOM 4034 O O . ARG B 1 45 ? -15.188 -12.414 -10.898 1 92.88 45 ARG B O 1
ATOM 4041 N N . LYS B 1 46 ? -15.25 -14.609 -10.859 1 90.88 46 LYS B N 1
ATOM 4042 C CA . LYS B 1 46 ? -14.047 -14.719 -11.672 1 90.88 46 LYS B CA 1
ATOM 4043 C C . LYS B 1 46 ? -14.273 -14.164 -13.07 1 90.88 46 LYS B C 1
ATOM 4045 O O . LYS B 1 46 ? -13.469 -13.375 -13.57 1 90.88 46 LYS B O 1
ATOM 4050 N N . LEU B 1 47 ? -15.375 -14.539 -13.68 1 90.56 47 LEU B N 1
ATOM 4051 C CA . LEU B 1 47 ? -15.656 -14.148 -15.062 1 90.56 47 LEU B CA 1
ATOM 4052 C C . LEU B 1 47 ? -15.977 -12.656 -15.148 1 90.56 47 LEU B C 1
ATOM 4054 O O . LEU B 1 47 ? -15.812 -12.047 -16.203 1 90.56 47 LEU B O 1
ATOM 4058 N N . MET B 1 48 ? -16.406 -12.109 -14.055 1 90.94 48 MET B N 1
ATOM 4059 C CA . MET B 1 48 ? -16.766 -10.695 -14.055 1 90.94 48 MET B CA 1
ATOM 4060 C C . MET B 1 48 ? -15.57 -9.82 -13.711 1 90.94 48 MET B C 1
ATOM 4062 O O . MET B 1 48 ? -15.656 -8.594 -13.766 1 90.94 48 MET B O 1
ATOM 4066 N N . ASN B 1 49 ? -14.516 -10.406 -13.367 1 88.44 49 ASN B N 1
ATOM 4067 C CA . ASN B 1 49 ? -13.289 -9.656 -13.086 1 88.44 49 ASN B CA 1
ATOM 4068 C C . ASN B 1 49 ? -12.688 -9.07 -14.359 1 88.44 49 ASN B C 1
ATOM 4070 O O . ASN B 1 49 ? -12.289 -9.812 -15.258 1 88.44 49 ASN B O 1
ATOM 4074 N N . PRO B 1 50 ? -12.578 -7.766 -14.375 1 85.12 50 PRO B N 1
ATOM 4075 C CA . PRO B 1 50 ? -12.125 -7.129 -15.617 1 85.12 50 PRO B CA 1
ATOM 4076 C C . PRO B 1 50 ? -10.656 -7.43 -15.93 1 85.12 50 PRO B C 1
ATOM 4078 O O . PRO B 1 50 ? -10.227 -7.277 -17.078 1 85.12 50 PRO B O 1
ATOM 4081 N N . ARG B 1 51 ? -9.844 -7.855 -15.023 1 84.44 51 ARG B N 1
ATOM 4082 C CA . ARG B 1 51 ? -8.438 -8.156 -15.273 1 84.44 51 ARG B CA 1
ATOM 4083 C C . ARG B 1 51 ? -8.281 -9.484 -16 1 84.44 51 ARG B C 1
ATOM 4085 O O . ARG B 1 51 ? -7.258 -9.727 -16.641 1 84.44 51 ARG B O 1
ATOM 4092 N N . PHE B 1 52 ? -9.352 -10.297 -15.805 1 79.19 52 PHE B N 1
ATOM 4093 C CA . PHE B 1 52 ? -9.312 -11.586 -16.484 1 79.19 52 PHE B CA 1
ATOM 4094 C C . PHE B 1 52 ? -9.914 -11.484 -17.875 1 79.19 52 PHE B C 1
ATOM 4096 O O . PHE B 1 52 ? -9.406 -12.094 -18.828 1 79.19 52 PHE B O 1
ATOM 4103 N N . TYR B 1 53 ? -11.047 -10.781 -17.891 1 75.62 53 TYR B N 1
ATOM 4104 C CA . TYR B 1 53 ? -11.789 -10.742 -19.156 1 75.62 53 TYR B CA 1
ATOM 4105 C C . TYR B 1 53 ? -12.109 -9.305 -19.547 1 75.62 53 TYR B C 1
ATOM 4107 O O . TYR B 1 53 ? -12.93 -8.648 -18.906 1 75.62 53 TYR B O 1
ATOM 4115 N N . ASP B 1 54 ? -11.352 -8.766 -20.531 1 69.38 54 ASP B N 1
ATOM 4116 C CA . ASP B 1 54 ? -11.594 -7.383 -20.938 1 69.38 54 ASP B CA 1
ATOM 4117 C C . ASP B 1 54 ? -11.859 -7.297 -22.438 1 69.38 54 ASP B C 1
ATOM 4119 O O . ASP B 1 54 ? -11.648 -6.246 -23.047 1 69.38 54 ASP B O 1
ATOM 4123 N N . PHE B 1 55 ? -12.336 -8.32 -22.984 1 68.75 55 PHE B N 1
ATOM 4124 C CA . PHE B 1 55 ? -12.461 -8.359 -24.438 1 68.75 55 PHE B CA 1
ATOM 4125 C C . PHE B 1 55 ? -13.719 -7.621 -24.891 1 68.75 55 PHE B C 1
ATOM 4127 O O . PHE B 1 55 ? -13.727 -6.992 -25.938 1 68.75 55 PHE B O 1
ATOM 4134 N N . LEU B 1 56 ? -14.758 -7.707 -24.109 1 76.94 56 LEU B N 1
ATOM 4135 C CA . LEU B 1 56 ? -16.031 -7.074 -24.469 1 76.94 56 LEU B CA 1
ATOM 4136 C C . LEU B 1 56 ? -16.406 -6.012 -23.453 1 76.94 56 LEU B C 1
ATOM 4138 O O . LEU B 1 56 ? -16.016 -6.098 -22.281 1 76.94 56 LEU B O 1
ATOM 4142 N N . PRO B 1 57 ? -17.078 -5.039 -24.031 1 85.88 57 PRO B N 1
ATOM 4143 C CA . PRO B 1 57 ? -17.594 -4.059 -23.078 1 85.88 57 PRO B CA 1
ATOM 4144 C C . PRO B 1 57 ? -18.453 -4.691 -21.984 1 85.88 57 PRO B C 1
ATOM 4146 O O . PRO B 1 57 ? -19.141 -5.68 -22.234 1 85.88 57 PRO B O 1
ATOM 4149 N N . ARG B 1 58 ? -18.406 -4.141 -20.844 1 86 58 ARG B N 1
ATOM 4150 C CA . ARG B 1 58 ? -19 -4.715 -19.656 1 86 58 ARG B CA 1
ATOM 4151 C C . ARG B 1 58 ? -20.516 -4.91 -19.844 1 86 58 ARG B C 1
ATOM 4153 O O . ARG B 1 58 ? -21.078 -5.887 -19.359 1 86 58 ARG B O 1
ATOM 4160 N N . TRP B 1 59 ? -21.078 -3.922 -20.5 1 89.94 59 TRP B N 1
ATOM 4161 C CA . TRP B 1 59 ? -22.516 -3.99 -20.641 1 89.94 59 TRP B CA 1
ATOM 4162 C C . TRP B 1 59 ? -22.922 -5.184 -21.5 1 89.94 59 TRP B C 1
ATOM 4164 O O . TRP B 1 59 ? -24.031 -5.719 -21.359 1 89.94 59 TRP B O 1
ATOM 4174 N N . LEU B 1 60 ? -22.109 -5.703 -22.344 1 90.94 60 LEU B N 1
ATOM 4175 C CA . LEU B 1 60 ? -22.344 -6.883 -23.156 1 90.94 60 LEU B CA 1
ATOM 4176 C C . LEU B 1 60 ? -21.859 -8.148 -22.453 1 90.94 60 LEU B C 1
ATOM 4178 O O . LEU B 1 60 ? -22.5 -9.203 -22.562 1 90.94 60 LEU B O 1
ATOM 4182 N N . TRP B 1 61 ? -20.797 -8.039 -21.734 1 89.69 61 TRP B N 1
ATOM 4183 C CA . TRP B 1 61 ? -20.156 -9.188 -21.109 1 89.69 61 TRP B CA 1
ATOM 4184 C C . TRP B 1 61 ? -21 -9.727 -19.969 1 89.69 61 TRP B C 1
ATOM 4186 O O . TRP B 1 61 ? -21.156 -10.938 -19.812 1 89.69 61 TRP B O 1
ATOM 4196 N N . ARG B 1 62 ? -21.656 -8.883 -19.219 1 91.75 62 ARG B N 1
ATOM 4197 C CA . ARG B 1 62 ? -22.391 -9.289 -18.031 1 91.75 62 ARG B CA 1
ATOM 4198 C C . ARG B 1 62 ? -23.547 -10.219 -18.391 1 91.75 62 ARG B C 1
ATOM 4200 O O . ARG B 1 62 ? -23.656 -11.32 -17.859 1 91.75 62 ARG B O 1
ATOM 4207 N N . PRO B 1 63 ? -24.391 -9.758 -19.359 1 93.06 63 PRO B N 1
ATOM 4208 C CA . PRO B 1 63 ? -25.484 -10.68 -19.703 1 93.06 63 PRO B CA 1
ATOM 4209 C C . PRO B 1 63 ? -24.984 -11.945 -20.391 1 93.06 63 PRO B C 1
ATOM 4211 O O . PRO B 1 63 ? -25.547 -13.023 -20.203 1 93.06 63 PRO B O 1
ATOM 4214 N N . LEU B 1 64 ? -24 -11.875 -21.125 1 92.75 64 LEU B N 1
ATOM 4215 C CA . LEU B 1 64 ? -23.453 -13.031 -21.812 1 92.75 64 LEU B CA 1
ATOM 4216 C C . LEU B 1 64 ? -22.938 -14.062 -20.812 1 92.75 64 LEU B C 1
ATOM 4218 O O . LEU B 1 64 ? -23.156 -15.266 -20.984 1 92.75 64 LEU B O 1
ATOM 4222 N N . VAL B 1 65 ? -22.234 -13.617 -19.812 1 92 65 VAL B N 1
ATOM 4223 C CA . VAL B 1 65 ? -21.672 -14.492 -18.781 1 92 65 VAL B CA 1
ATOM 4224 C C . VAL B 1 65 ? -22.781 -15.25 -18.078 1 92 65 VAL B C 1
ATOM 4226 O O . VAL B 1 65 ? -22.719 -16.469 -17.922 1 92 65 VAL B O 1
ATOM 4229 N N . TYR B 1 66 ? -23.844 -14.609 -17.75 1 93.25 66 TYR B N 1
ATOM 4230 C CA . TYR B 1 66 ? -24.875 -15.195 -16.891 1 93.25 66 TYR B CA 1
ATOM 4231 C C . TYR B 1 66 ? -25.859 -16.031 -17.719 1 93.25 66 TYR B C 1
ATOM 4233 O O . TYR B 1 66 ? -26.469 -16.969 -17.203 1 93.25 66 TYR B O 1
ATOM 4241 N N . THR B 1 67 ? -25.953 -15.766 -19.016 1 93.94 67 THR B N 1
ATOM 4242 C CA . THR B 1 67 ? -26.953 -16.453 -19.812 1 93.94 67 THR B CA 1
ATOM 4243 C C . THR B 1 67 ? -26.328 -17.578 -20.625 1 93.94 67 THR B C 1
ATOM 4245 O O . THR B 1 67 ? -26.984 -18.594 -20.906 1 93.94 67 THR B O 1
ATOM 4248 N N . VAL B 1 68 ? -25.141 -17.438 -21 1 93 68 VAL B N 1
ATOM 4249 C CA . VAL B 1 68 ? -24.562 -18.391 -21.922 1 93 68 VAL B CA 1
ATOM 4250 C C . VAL B 1 68 ? -23.344 -19.062 -21.297 1 93 68 VAL B C 1
ATOM 4252 O O . VAL B 1 68 ? -23.328 -20.281 -21.109 1 93 68 VAL B O 1
ATOM 4255 N N . VAL B 1 69 ? -22.406 -18.312 -20.844 1 91.31 69 VAL B N 1
ATOM 4256 C CA . VAL B 1 69 ? -21.094 -18.828 -20.453 1 91.31 69 VAL B CA 1
ATOM 4257 C C . VAL B 1 69 ? -21.219 -19.688 -19.188 1 91.31 69 VAL B C 1
ATOM 4259 O O . VAL B 1 69 ? -20.828 -20.844 -19.172 1 91.31 69 VAL B O 1
ATOM 4262 N N . LEU B 1 70 ? -21.828 -19.156 -18.188 1 93.69 70 LEU B N 1
ATOM 4263 C CA . LEU B 1 70 ? -21.891 -19.812 -16.891 1 93.69 70 LEU B CA 1
ATOM 4264 C C . LEU B 1 70 ? -22.656 -21.141 -16.984 1 93.69 70 LEU B C 1
ATOM 4266 O O . LEU B 1 70 ? -22.172 -22.172 -16.516 1 93.69 70 LEU B O 1
ATOM 4270 N N . PRO B 1 71 ? -23.781 -21.125 -17.656 1 93.44 71 PRO B N 1
ATOM 4271 C CA . PRO B 1 71 ? -24.5 -22.391 -17.75 1 93.44 71 PRO B CA 1
ATOM 4272 C C . PRO B 1 71 ? -23.719 -23.438 -18.547 1 93.44 71 PRO B C 1
ATOM 4274 O O . PRO B 1 71 ? -23.875 -24.641 -18.312 1 93.44 71 PRO B O 1
ATOM 4277 N N . CYS B 1 72 ? -22.922 -23.031 -19.438 1 92.62 72 CYS B N 1
ATOM 4278 C CA . CYS B 1 72 ? -22.188 -23.953 -20.312 1 92.62 72 CYS B CA 1
ATOM 4279 C C . CYS B 1 72 ? -21 -24.562 -19.562 1 92.62 72 CYS B C 1
ATOM 4281 O O . CYS B 1 72 ? -20.625 -25.703 -19.844 1 92.62 72 CYS B O 1
ATOM 4283 N N . ILE B 1 73 ? -20.438 -23.828 -18.578 1 92.31 73 ILE B N 1
ATOM 4284 C CA . ILE B 1 73 ? -19.156 -24.297 -18.078 1 92.31 73 ILE B CA 1
ATOM 4285 C C . ILE B 1 73 ? -19.281 -24.734 -16.625 1 92.31 73 ILE B C 1
ATOM 4287 O O . ILE B 1 73 ? -18.391 -25.406 -16.094 1 92.31 73 ILE B O 1
ATOM 4291 N N . VAL B 1 74 ? -20.344 -24.406 -15.906 1 94.12 74 VAL B N 1
ATOM 4292 C CA . VAL B 1 74 ? -20.469 -24.594 -14.461 1 94.12 74 VAL B CA 1
ATOM 4293 C C . VAL B 1 74 ? -20.359 -26.062 -14.109 1 94.12 74 VAL B C 1
ATOM 4295 O O . VAL B 1 74 ? -19.75 -26.438 -13.102 1 94.12 74 VAL B O 1
ATOM 4298 N N . ARG B 1 75 ? -20.906 -26.938 -14.922 1 92.94 75 ARG B N 1
ATOM 4299 C CA . ARG B 1 75 ? -20.906 -28.359 -14.609 1 92.94 75 ARG B CA 1
ATOM 4300 C C . ARG B 1 75 ? -19.5 -28.938 -14.703 1 92.94 75 ARG B C 1
ATOM 4302 O O . ARG B 1 75 ? -19.109 -29.766 -13.883 1 92.94 75 ARG B O 1
ATOM 4309 N N . GLN B 1 76 ? -18.828 -28.562 -15.688 1 90.75 76 GLN B N 1
ATOM 4310 C CA . GLN B 1 76 ? -17.453 -29.016 -15.836 1 90.75 76 GLN B CA 1
ATOM 4311 C C . GLN B 1 76 ? -16.594 -28.562 -14.656 1 90.75 76 GLN B C 1
ATOM 4313 O O . GLN B 1 76 ? -15.805 -29.328 -14.125 1 90.75 76 GLN B O 1
ATOM 4318 N N . HIS B 1 77 ? -16.797 -27.359 -14.289 1 91.94 77 HIS B N 1
ATOM 4319 C CA . HIS B 1 77 ? -16.031 -26.812 -13.172 1 91.94 77 HIS B CA 1
ATOM 4320 C C . HIS B 1 77 ? -16.422 -27.484 -11.859 1 91.94 77 HIS B C 1
ATOM 4322 O O . HIS B 1 77 ? -15.586 -27.672 -10.977 1 91.94 77 HIS B O 1
ATOM 4328 N N . GLN B 1 78 ? -17.672 -27.75 -11.75 1 91.94 78 GLN B N 1
ATOM 4329 C CA . GLN B 1 78 ? -18.109 -28.5 -10.57 1 91.94 78 GLN B CA 1
ATOM 4330 C C . GLN B 1 78 ? -17.375 -29.828 -10.445 1 91.94 78 GLN B C 1
ATOM 4332 O O . GLN B 1 78 ? -16.906 -30.188 -9.367 1 91.94 78 GLN B O 1
ATOM 4337 N N . ARG B 1 79 ? -17.25 -30.5 -11.562 1 89.31 79 ARG B N 1
ATOM 4338 C CA . ARG B 1 79 ? -16.547 -31.781 -11.586 1 89.31 79 ARG B CA 1
ATOM 4339 C C . ARG B 1 79 ? -15.07 -31.594 -11.219 1 89.31 79 ARG B C 1
ATOM 4341 O O . ARG B 1 79 ? -14.508 -32.406 -10.484 1 89.31 79 ARG B O 1
ATOM 4348 N N . MET B 1 80 ? -14.547 -30.594 -11.695 1 89.75 80 MET B N 1
ATOM 4349 C CA . MET B 1 80 ? -13.141 -30.281 -11.438 1 89.75 80 MET B CA 1
ATOM 4350 C C . MET B 1 80 ? -12.906 -30.047 -9.945 1 89.75 80 MET B C 1
ATOM 4352 O O . MET B 1 80 ? -11.969 -30.594 -9.367 1 89.75 80 MET B O 1
ATOM 4356 N N . HIS B 1 81 ? -13.758 -29.266 -9.359 1 89.5 81 HIS B N 1
ATOM 4357 C CA . HIS B 1 81 ? -13.57 -28.922 -7.957 1 89.5 81 HIS B CA 1
ATOM 4358 C C . HIS B 1 81 ? -13.891 -30.094 -7.047 1 89.5 81 HIS B C 1
ATOM 4360 O O . HIS B 1 81 ? -13.32 -30.219 -5.961 1 89.5 81 HIS B O 1
ATOM 4366 N N . ARG B 1 82 ? -14.734 -30.953 -7.449 1 85.56 82 ARG B N 1
ATOM 4367 C CA . ARG B 1 82 ? -15.07 -32.156 -6.676 1 85.56 82 ARG B CA 1
ATOM 4368 C C . ARG B 1 82 ? -13.867 -33.062 -6.566 1 85.56 82 ARG B C 1
ATOM 4370 O O . ARG B 1 82 ? -13.695 -33.75 -5.555 1 85.56 82 ARG B O 1
ATOM 4377 N N . GLY B 1 83 ? -13.07 -33.062 -7.531 1 81.94 83 GLY B N 1
ATOM 4378 C CA . GLY B 1 83 ? -11.906 -33.906 -7.551 1 81.94 83 GLY B CA 1
ATOM 4379 C C . GLY B 1 83 ? -10.836 -33.5 -6.559 1 81.94 83 GLY B C 1
ATOM 4380 O O . GLY B 1 83 ? -9.969 -34.281 -6.191 1 81.94 83 GLY B O 1
ATOM 4381 N N . THR B 1 84 ? -10.891 -32.312 -6.082 1 79.62 84 THR B N 1
ATOM 4382 C CA . THR B 1 84 ? -9.844 -31.812 -5.199 1 79.62 84 THR B CA 1
ATOM 4383 C C . THR B 1 84 ? -10.414 -31.5 -3.82 1 79.62 84 THR B C 1
ATOM 4385 O O . THR B 1 84 ? -9.758 -30.828 -3.014 1 79.62 84 THR B O 1
ATOM 4388 N N . TRP B 1 85 ? -11.555 -31.875 -3.533 1 79.06 85 TRP B N 1
ATOM 4389 C CA . TRP B 1 85 ? -12.195 -31.547 -2.266 1 79.06 85 TRP B CA 1
ATOM 4390 C C . TRP B 1 85 ? -11.828 -32.562 -1.188 1 79.06 85 TRP B C 1
ATOM 4392 O O . TRP B 1 85 ? -11.828 -33.75 -1.438 1 79.06 85 TRP B O 1
ATOM 4402 N N . ILE B 1 86 ? -11.312 -32.062 -0.102 1 72.12 86 ILE B N 1
ATOM 4403 C CA . ILE B 1 86 ? -10.984 -32.906 1.052 1 72.12 86 ILE B CA 1
ATOM 4404 C C . ILE B 1 86 ? -12.219 -33.062 1.936 1 72.12 86 ILE B C 1
ATOM 4406 O O . ILE B 1 86 ? -12.805 -32.062 2.391 1 72.12 86 ILE B O 1
ATOM 4410 N N . LEU B 1 87 ? -12.703 -34.312 2.025 1 65.44 87 LEU B N 1
ATOM 4411 C CA . LEU B 1 87 ? -13.906 -34.594 2.795 1 65.44 87 LEU B CA 1
ATOM 4412 C C . LEU B 1 87 ? -13.57 -34.844 4.262 1 65.44 87 LEU B C 1
ATOM 4414 O O . LEU B 1 87 ? -12.516 -35.406 4.57 1 65.44 87 LEU B O 1
ATOM 4418 N N . SER B 1 88 ? -14.156 -34.031 5.086 1 55.91 88 SER B N 1
ATOM 4419 C CA . SER B 1 88 ? -13.977 -34.312 6.504 1 55.91 88 SER B CA 1
ATOM 4420 C C . SER B 1 88 ? -14.594 -35.656 6.875 1 55.91 88 SER B C 1
ATOM 4422 O O . SER B 1 88 ? -15.68 -36 6.406 1 55.91 88 SER B O 1
ATOM 4424 N N . ARG B 1 89 ? -13.891 -36.875 7.066 1 47.72 89 ARG B N 1
ATOM 4425 C CA . ARG B 1 89 ? -14.414 -38.125 7.578 1 47.72 89 ARG B CA 1
ATOM 4426 C C . ARG B 1 89 ? -15.32 -37.906 8.789 1 47.72 89 ARG B C 1
ATOM 4428 O O . ARG B 1 89 ? -14.961 -37.156 9.695 1 47.72 89 ARG B O 1
ATOM 4435 N N . SER B 1 90 ? -16.562 -38.125 8.688 1 40.25 90 SER B N 1
ATOM 4436 C CA . SER B 1 90 ? -17.5 -38.188 9.812 1 40.25 90 SER B CA 1
ATOM 4437 C C . SER B 1 90 ? -17.062 -39.219 10.836 1 40.25 90 SER B C 1
ATOM 4439 O O . SER B 1 90 ? -16.609 -40.312 10.469 1 40.25 90 SER B O 1
ATOM 4441 N N . ARG B 1 91 ? -16.797 -39.062 12.141 1 39.38 91 ARG B N 1
ATOM 4442 C CA . ARG B 1 91 ? -16.625 -39.969 13.273 1 39.38 91 ARG B CA 1
ATOM 4443 C C . ARG B 1 91 ? -17.797 -40.938 13.367 1 39.38 91 ARG B C 1
ATOM 4445 O O . ARG B 1 91 ? -18.875 -40.594 13.852 1 39.38 91 ARG B O 1
ATOM 4452 N N . SER B 1 92 ? -18.141 -42.031 12.492 1 32.25 92 SER B N 1
ATOM 4453 C CA . SER B 1 92 ? -19.094 -43.062 12.867 1 32.25 92 SER B CA 1
ATOM 4454 C C . SER B 1 92 ? -18.594 -43.844 14.078 1 32.25 92 SER B C 1
ATOM 4456 O O . SER B 1 92 ? -17.484 -44.375 14.07 1 32.25 92 SER B O 1
ATOM 4458 N N . ASN B 1 93 ? -19.094 -43.688 15.367 1 32.53 93 ASN B N 1
ATOM 4459 C CA . ASN B 1 93 ? -19.031 -44.438 16.609 1 32.53 93 ASN B CA 1
ATOM 4460 C C . ASN B 1 93 ? -19.578 -45.844 16.453 1 32.53 93 ASN B C 1
ATOM 4462 O O . ASN B 1 93 ? -20.625 -46.188 17.016 1 32.53 93 ASN B O 1
ATOM 4466 N N . ALA B 1 94 ? -19.734 -46.688 15.422 1 31.03 94 ALA B N 1
ATOM 4467 C CA . ALA B 1 94 ? -20.297 -48 15.648 1 31.03 94 ALA B CA 1
ATOM 4468 C C . ALA B 1 94 ? -19.391 -48.875 16.531 1 31.03 94 ALA B C 1
ATOM 4470 O O . ALA B 1 94 ? -18.188 -48.969 16.266 1 31.03 94 ALA B O 1
ATOM 4471 N N . PRO B 1 95 ? -19.844 -49.281 17.781 1 30.81 95 PRO B N 1
ATOM 4472 C CA . PRO B 1 95 ? -19.234 -50.312 18.625 1 30.81 95 PRO B CA 1
ATOM 4473 C C . PRO B 1 95 ? -19.078 -51.656 17.891 1 30.81 95 PRO B C 1
ATOM 4475 O O . PRO B 1 95 ? -19.875 -51.969 17.031 1 30.81 95 PRO B O 1
ATOM 4478 N N . ALA B 1 96 ? -17.906 -52.281 17.797 1 31.45 96 ALA B N 1
ATOM 4479 C CA . ALA B 1 96 ? -17.469 -53.594 17.328 1 31.45 96 ALA B CA 1
ATOM 4480 C C . ALA B 1 96 ? -18.344 -54.719 17.891 1 31.45 96 ALA B C 1
ATOM 4482 O O . ALA B 1 96 ? -17.938 -55.406 18.812 1 31.45 96 ALA B O 1
ATOM 4483 N N . GLU B 1 97 ? -19.719 -54.625 18.062 1 25.91 97 GLU B N 1
ATOM 4484 C CA . GLU B 1 97 ? -20.312 -55.875 18.547 1 25.91 97 GLU B CA 1
ATOM 4485 C C . GLU B 1 97 ? -20.109 -57 17.531 1 25.91 97 GLU B C 1
ATOM 4487 O O . GLU B 1 97 ? -20.016 -56.75 16.328 1 25.91 97 GLU B O 1
ATOM 4492 N N . ASN B 1 98 ? -19.953 -58.406 17.938 1 25.05 98 ASN B N 1
ATOM 4493 C CA . ASN B 1 98 ? -19.625 -59.781 17.516 1 25.05 98 ASN B CA 1
ATOM 4494 C C . ASN B 1 98 ? -20.656 -60.312 16.531 1 25.05 98 ASN B C 1
ATOM 4496 O O . ASN B 1 98 ? -20.766 -61.531 16.328 1 25.05 98 ASN B O 1
ATOM 4500 N N . GLU B 1 99 ? -21.75 -59.625 16.078 1 23.62 99 GLU B N 1
ATOM 4501 C CA . GLU B 1 99 ? -22.812 -60.469 15.539 1 23.62 99 GLU B CA 1
ATOM 4502 C C . GLU B 1 99 ? -22.297 -61.312 14.367 1 23.62 99 GLU B C 1
ATOM 4504 O O . GLU B 1 99 ? -21.344 -60.906 13.688 1 23.62 99 GLU B O 1
ATOM 4509 N N . ASP B 1 100 ? -23.047 -62.5 14.086 1 23.38 100 ASP B N 1
ATOM 4510 C CA . ASP B 1 100 ? -23.219 -63.688 13.266 1 23.38 100 ASP B CA 1
ATOM 4511 C C . ASP B 1 100 ? -23.156 -63.375 11.781 1 23.38 100 ASP B C 1
ATOM 4513 O O . ASP B 1 100 ? -23.406 -62.219 11.391 1 23.38 100 ASP B O 1
ATOM 4517 N N . ALA B 1 101 ? -22.938 -64.5 10.922 1 23.92 101 ALA B N 1
ATOM 4518 C CA . ALA B 1 101 ? -22.25 -64.812 9.672 1 23.92 101 ALA B CA 1
ATOM 4519 C C . ALA B 1 101 ? -22.859 -64 8.508 1 23.92 101 ALA B C 1
ATOM 4521 O O . ALA B 1 101 ? -22.125 -63.406 7.715 1 23.92 101 ALA B O 1
ATOM 4522 N N . VAL B 1 102 ? -24.047 -64.562 8.023 1 22.92 102 VAL B N 1
ATOM 4523 C CA . VAL B 1 102 ? -24.219 -65 6.641 1 22.92 102 VAL B CA 1
ATOM 4524 C C . VAL B 1 102 ? -24.484 -63.781 5.746 1 22.92 102 VAL B C 1
ATOM 4526 O O . VAL B 1 102 ? -23.797 -63.594 4.73 1 22.92 102 VAL B O 1
ATOM 4529 N N . THR B 1 103 ? -25.844 -63.562 5.438 1 22 103 THR B N 1
ATOM 4530 C CA . THR B 1 103 ? -26.453 -63.594 4.113 1 22 103 THR B CA 1
ATOM 4531 C C . THR B 1 103 ? -26.281 -62.25 3.412 1 22 103 THR B C 1
ATOM 4533 O O . THR B 1 103 ? -25.812 -62.188 2.275 1 22 103 THR B O 1
ATOM 4536 N N . THR B 1 104 ? -27.578 -61.438 3.275 1 23.72 104 THR B N 1
ATOM 4537 C CA . THR B 1 104 ? -28.156 -60.75 2.133 1 23.72 104 THR B CA 1
ATOM 4538 C C . THR B 1 104 ? -27.516 -59.375 1.951 1 23.72 104 THR B C 1
ATOM 4540 O O . THR B 1 104 ? -27.797 -58.469 2.713 1 23.72 104 THR B O 1
ATOM 4543 N N . THR B 1 105 ? -26.281 -59.25 1.746 1 24.06 105 THR B N 1
ATOM 4544 C CA . THR B 1 105 ? -25.328 -58.188 1.975 1 24.06 105 THR B CA 1
ATOM 4545 C C . THR B 1 105 ? -25.594 -57 1.024 1 24.06 105 THR B C 1
ATOM 4547 O O . THR B 1 105 ? -24.844 -56.031 1.003 1 24.06 105 THR B O 1
ATOM 4550 N N . GLU B 1 106 ? -26.297 -57.344 -0.075 1 23.77 106 GLU B N 1
ATOM 4551 C CA . GLU B 1 106 ? -26.109 -56.531 -1.276 1 23.77 106 GLU B CA 1
ATOM 4552 C C . GLU B 1 106 ? -26.797 -55.156 -1.137 1 23.77 106 GLU B C 1
ATOM 4554 O O . GLU B 1 106 ? -26.344 -54.188 -1.708 1 23.77 106 GLU B O 1
ATOM 4559 N N . THR B 1 107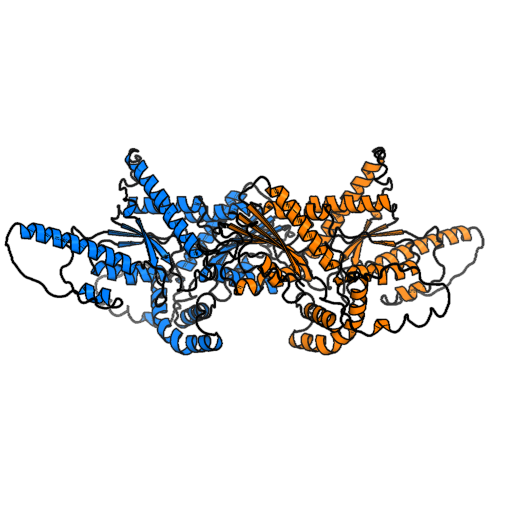 ? -28.125 -55.281 -0.622 1 24.17 107 THR B N 1
ATOM 4560 C CA . THR B 1 107 ? -29.109 -54.25 -0.984 1 24.17 107 THR B CA 1
ATOM 4561 C C . THR B 1 107 ? -28.75 -52.906 -0.367 1 24.17 107 THR B C 1
ATOM 4563 O O . THR B 1 107 ? -29.266 -51.875 -0.782 1 24.17 107 THR B O 1
ATOM 4566 N N . ALA B 1 108 ? -28.344 -52.875 0.9 1 25.25 108 ALA B N 1
ATOM 4567 C CA . ALA B 1 108 ? -28.484 -51.719 1.782 1 25.25 108 ALA B CA 1
ATOM 4568 C C . ALA B 1 108 ? -27.516 -50.594 1.382 1 25.25 108 ALA B C 1
ATOM 4570 O O . ALA B 1 108 ? -27.438 -49.594 2.062 1 25.25 108 ALA B O 1
ATOM 4571 N N . ALA B 1 109 ? -26.656 -50.812 0.459 1 27.31 109 ALA B N 1
ATOM 4572 C CA . ALA B 1 109 ? -25.656 -49.844 0.044 1 27.31 109 ALA B CA 1
ATOM 4573 C C . ALA B 1 109 ? -26.312 -48.594 -0.558 1 27.31 109 ALA B C 1
ATOM 4575 O O . ALA B 1 109 ? -25.688 -47.531 -0.611 1 27.31 109 ALA B O 1
ATOM 4576 N N . ALA B 1 110 ? -27.5 -48.656 -1.204 1 26.22 110 ALA B N 1
ATOM 4577 C CA . ALA B 1 110 ? -28.141 -47.656 -2.053 1 26.22 110 ALA B CA 1
ATOM 4578 C C . ALA B 1 110 ? -28.766 -46.562 -1.214 1 26.22 110 ALA B C 1
ATOM 4580 O O . ALA B 1 110 ? -28.984 -45.438 -1.707 1 26.22 110 ALA B O 1
ATOM 4581 N N . VAL B 1 111 ? -29.5 -46.875 -0.095 1 27 111 VAL B N 1
ATOM 4582 C CA . VAL B 1 111 ? -30.422 -45.938 0.516 1 27 111 VAL B CA 1
ATOM 4583 C C . VAL B 1 111 ? -29.625 -44.75 1.083 1 27 111 VAL B C 1
ATOM 4585 O O . VAL B 1 111 ? -30.188 -43.656 1.299 1 27 111 VAL B O 1
ATOM 4588 N N . ALA B 1 112 ? -28.578 -44.969 1.812 1 27.91 112 ALA B N 1
ATOM 4589 C CA . ALA B 1 112 ? -27.969 -44 2.713 1 27.91 112 ALA B CA 1
ATOM 4590 C C . ALA B 1 112 ? -27.469 -42.781 1.945 1 27.91 112 ALA B C 1
ATOM 4592 O O . ALA B 1 112 ? -26.859 -41.875 2.527 1 27.91 112 ALA B O 1
ATOM 4593 N N . ALA B 1 113 ? -27.484 -42.594 0.596 1 30.53 113 ALA B N 1
ATOM 4594 C CA . ALA B 1 113 ? -27.266 -41.562 -0.415 1 30.53 113 ALA B CA 1
ATOM 4595 C C . ALA B 1 113 ? -28.25 -40.406 -0.255 1 30.53 113 ALA B C 1
ATOM 4597 O O . ALA B 1 113 ? -28.109 -39.375 -0.901 1 30.53 113 ALA B O 1
ATOM 4598 N N . SER B 1 114 ? -29.5 -40.5 0.149 1 28.3 114 SER B N 1
ATOM 4599 C CA . SER B 1 114 ? -30.547 -39.531 -0.046 1 28.3 114 SER B CA 1
ATOM 4600 C C . SER B 1 114 ? -30.359 -38.312 0.882 1 28.3 114 SER B C 1
ATOM 4602 O O . SER B 1 114 ? -30.969 -37.281 0.68 1 28.3 114 SER B O 1
ATOM 4604 N N . ALA B 1 115 ? -30.328 -38.531 2.205 1 31.11 115 ALA B N 1
ATOM 4605 C CA . ALA B 1 115 ? -30.484 -37.438 3.176 1 31.11 115 ALA B CA 1
ATOM 4606 C C . ALA B 1 115 ? -29.312 -36.469 3.104 1 31.11 115 ALA B C 1
ATOM 4608 O O . ALA B 1 115 ? -28.141 -36.875 3.168 1 31.11 115 ALA B O 1
ATOM 4609 N N . GLY B 1 116 ? -29.422 -35.25 2.391 1 32.62 116 GLY B N 1
ATOM 4610 C CA . GLY B 1 116 ? -28.531 -34.219 1.879 1 32.62 116 GLY B CA 1
ATOM 4611 C C . GLY B 1 116 ? -27.422 -33.875 2.846 1 32.62 116 GLY B C 1
ATOM 4612 O O . GLY B 1 116 ? -27.5 -32.844 3.543 1 32.62 116 GLY B O 1
ATOM 4613 N N . SER B 1 117 ? -27.047 -34.594 3.725 1 35.41 117 SER B N 1
ATOM 4614 C CA . SER B 1 117 ? -26.016 -34.344 4.715 1 35.41 117 SER B CA 1
ATOM 4615 C C . SER B 1 117 ? -24.797 -33.688 4.082 1 35.41 117 SER B C 1
ATOM 4617 O O . SER B 1 117 ? -24.188 -34.219 3.164 1 35.41 117 SER B O 1
ATOM 4619 N N . GLU B 1 118 ? -24.859 -32.219 3.967 1 39.66 118 GLU B N 1
ATOM 4620 C CA . GLU B 1 118 ? -23.828 -31.328 3.443 1 39.66 118 GLU B CA 1
ATOM 4621 C C . GLU B 1 118 ? -22.438 -31.875 3.711 1 39.66 118 GLU B C 1
ATOM 4623 O O . GLU B 1 118 ? -22.094 -32.188 4.855 1 39.66 118 GLU B O 1
ATOM 4628 N N . VAL B 1 119 ? -21.953 -32.781 3.086 1 44.91 119 VAL B N 1
ATOM 4629 C CA . VAL B 1 119 ? -20.562 -33.219 3.074 1 44.91 119 VAL B CA 1
ATOM 4630 C C . VAL B 1 119 ? -19.641 -32.062 3.424 1 44.91 119 VAL B C 1
ATOM 4632 O O . VAL B 1 119 ? -19.562 -31.062 2.686 1 44.91 119 VAL B O 1
ATOM 4635 N N . VAL B 1 120 ? -19.391 -31.797 4.777 1 56.84 120 VAL B N 1
ATOM 4636 C CA . VAL B 1 120 ? -18.5 -30.797 5.371 1 56.84 120 VAL B CA 1
ATOM 4637 C C . VAL B 1 120 ? -17.078 -31.016 4.898 1 56.84 120 VAL B C 1
ATOM 4639 O O . VAL B 1 120 ? -16.562 -32.156 4.949 1 56.84 120 VAL B O 1
ATOM 4642 N N . GLY B 1 121 ? -16.453 -30.422 3.801 1 70.62 121 GLY B N 1
ATOM 4643 C CA . GLY B 1 121 ? -15.094 -30.469 3.287 1 70.62 121 GLY B CA 1
ATOM 4644 C C . GLY B 1 121 ? -14.539 -29.109 2.904 1 70.62 121 GLY B C 1
ATOM 4645 O O . GLY B 1 121 ? -15.188 -28.094 3.137 1 70.62 121 GLY B O 1
ATOM 4646 N N . THR B 1 122 ? -13.203 -29.125 2.863 1 76.12 122 THR B N 1
ATOM 4647 C CA . THR B 1 122 ? -12.516 -27.922 2.42 1 76.12 122 THR B CA 1
ATOM 4648 C C . THR B 1 122 ? -11.711 -28.188 1.153 1 76.12 122 THR B C 1
ATOM 4650 O O . THR B 1 122 ? -11.258 -29.312 0.928 1 76.12 122 THR B O 1
ATOM 4653 N N . ALA B 1 123 ? -11.805 -27.188 0.347 1 86.12 123 ALA B N 1
ATOM 4654 C CA . ALA B 1 123 ? -10.992 -27.312 -0.862 1 86.12 123 ALA B CA 1
ATOM 4655 C C . ALA B 1 123 ? -9.516 -27.422 -0.521 1 86.12 123 ALA B C 1
ATOM 4657 O O . ALA B 1 123 ? -9.023 -26.766 0.393 1 86.12 123 ALA B O 1
ATOM 4658 N N . THR B 1 124 ? -8.844 -28.25 -1.241 1 87.12 124 THR B N 1
ATOM 4659 C CA . THR B 1 124 ? -7.434 -28.516 -0.989 1 87.12 124 THR B CA 1
ATOM 4660 C C . THR B 1 124 ? -6.625 -27.219 -1.017 1 87.12 124 THR B C 1
ATOM 4662 O O . THR B 1 124 ? -5.793 -26.984 -0.137 1 87.12 124 THR B O 1
ATOM 4665 N N . VAL B 1 125 ? -6.902 -26.391 -1.958 1 91.06 125 VAL B N 1
ATOM 4666 C CA . VAL B 1 125 ? -6.117 -25.172 -2.121 1 91.06 125 VAL B CA 1
ATOM 4667 C C . VAL B 1 125 ? -6.324 -24.25 -0.915 1 91.06 125 VAL B C 1
ATOM 4669 O O . VAL B 1 125 ? -5.395 -23.578 -0.469 1 91.06 125 VAL B O 1
ATOM 4672 N N . VAL B 1 126 ? -7.508 -24.156 -0.376 1 92.94 126 VAL B N 1
ATOM 4673 C CA . VAL B 1 126 ? -7.82 -23.344 0.789 1 92.94 126 VAL B CA 1
ATOM 4674 C C . VAL B 1 126 ? -7.086 -23.875 2.014 1 92.94 126 VAL B C 1
ATOM 4676 O O . VAL B 1 126 ? -6.477 -23.125 2.768 1 92.94 126 VAL B O 1
ATOM 4679 N N . ALA B 1 127 ? -7.102 -25.188 2.137 1 93.06 127 ALA B N 1
ATOM 4680 C CA . ALA B 1 127 ? -6.402 -25.828 3.254 1 93.06 127 ALA B CA 1
ATOM 4681 C C . ALA B 1 127 ? -4.898 -25.594 3.158 1 93.06 127 ALA B C 1
ATOM 4683 O O . ALA B 1 127 ? -4.242 -25.312 4.164 1 93.06 127 ALA B O 1
ATOM 4684 N N . LEU B 1 128 ? -4.398 -25.75 1.97 1 94.31 128 LEU B N 1
ATOM 4685 C CA . LEU B 1 128 ? -2.977 -25.516 1.74 1 94.31 128 LEU B CA 1
ATOM 4686 C C . LEU B 1 128 ? -2.594 -24.094 2.102 1 94.31 128 LEU B C 1
ATOM 4688 O O . LEU B 1 128 ? -1.584 -23.859 2.771 1 94.31 128 LEU B O 1
ATOM 4692 N N . ALA B 1 129 ? -3.402 -23.188 1.735 1 96.69 129 ALA B N 1
ATOM 4693 C CA . ALA B 1 129 ? -3.123 -21.781 1.979 1 96.69 129 ALA B CA 1
ATOM 4694 C C . ALA B 1 129 ? -3.141 -21.469 3.473 1 96.69 129 ALA B C 1
ATOM 4696 O O . ALA B 1 129 ? -2.264 -20.766 3.977 1 96.69 129 ALA B O 1
ATOM 4697 N N . GLU B 1 130 ? -4.125 -21.969 4.133 1 95.62 130 GLU B N 1
ATOM 4698 C CA . GLU B 1 130 ? -4.258 -21.734 5.566 1 95.62 130 GLU B CA 1
ATOM 4699 C C . GLU B 1 130 ? -3.092 -22.344 6.34 1 95.62 130 GLU B C 1
ATOM 4701 O O . GLU B 1 130 ? -2.547 -21.734 7.254 1 95.62 130 GLU B O 1
ATOM 4706 N N . GLN B 1 131 ? -2.768 -23.531 5.914 1 96.81 131 GLN B N 1
ATOM 4707 C CA . GLN B 1 131 ? -1.634 -24.188 6.562 1 96.81 131 GLN B CA 1
ATOM 4708 C C . GLN B 1 131 ? -0.337 -23.422 6.289 1 96.81 131 GLN B C 1
ATOM 4710 O O . GLN B 1 131 ? 0.495 -23.266 7.184 1 96.81 131 GLN B O 1
ATOM 4715 N N . LEU B 1 132 ? -0.163 -23.016 5.105 1 97.81 132 LEU B N 1
ATOM 4716 C CA . LEU B 1 132 ? 1.007 -22.203 4.77 1 97.81 132 LEU B CA 1
ATOM 4717 C C . LEU B 1 132 ? 1.055 -20.938 5.609 1 97.81 132 LEU B C 1
ATOM 4719 O O . LEU B 1 132 ? 2.115 -20.562 6.109 1 97.81 132 LEU B O 1
ATOM 4723 N N . GLY B 1 133 ? -0.086 -20.266 5.75 1 98.06 133 GLY B N 1
ATOM 4724 C CA . GLY B 1 133 ? -0.157 -19.078 6.586 1 98.06 133 GLY B CA 1
ATOM 4725 C C . GLY B 1 133 ? 0.317 -19.328 8.008 1 98.06 133 GLY B C 1
ATOM 4726 O O . GLY B 1 133 ? 1.064 -18.516 8.562 1 98.06 133 GLY B O 1
ATOM 4727 N N . ARG B 1 134 ? -0.07 -20.453 8.57 1 97.56 134 ARG B N 1
ATOM 4728 C CA . ARG B 1 134 ? 0.333 -20.797 9.93 1 97.56 134 ARG B CA 1
ATOM 4729 C C . ARG B 1 134 ? 1.839 -21.031 10.008 1 97.56 134 ARG B C 1
ATOM 4731 O O . ARG B 1 134 ? 2.488 -20.578 10.961 1 97.56 134 ARG B O 1
ATOM 4738 N N . LEU B 1 135 ? 2.334 -21.672 9.062 1 97.94 135 LEU B N 1
ATOM 4739 C CA . LEU B 1 135 ? 3.768 -21.953 9.039 1 97.94 135 LEU B CA 1
ATOM 4740 C C . LEU B 1 135 ? 4.562 -20.656 8.891 1 97.94 135 LEU B C 1
ATOM 4742 O O . LEU B 1 135 ? 5.59 -20.469 9.547 1 97.94 135 LEU B O 1
ATOM 4746 N N . VAL B 1 136 ? 4.082 -19.812 8.031 1 98.19 136 VAL B N 1
ATOM 4747 C CA . VAL B 1 136 ? 4.754 -18.531 7.828 1 98.19 136 VAL B CA 1
ATOM 4748 C C . VAL B 1 136 ? 4.75 -17.734 9.125 1 98.19 136 VAL B C 1
ATOM 4750 O O . VAL B 1 136 ? 5.766 -17.141 9.492 1 98.19 136 VAL B O 1
ATOM 4753 N N . GLU B 1 137 ? 3.637 -17.734 9.82 1 97.12 137 GLU B N 1
ATOM 4754 C CA . GLU B 1 137 ? 3.547 -17.031 11.094 1 97.12 137 GLU B CA 1
ATOM 4755 C C . GLU B 1 137 ? 4.57 -17.562 12.094 1 97.12 137 GLU B C 1
ATOM 4757 O O . GLU B 1 137 ? 5.234 -16.797 12.789 1 97.12 137 GLU B O 1
ATOM 4762 N N . GLN B 1 138 ? 4.691 -18.859 12.141 1 96.06 138 GLN B N 1
ATOM 4763 C CA . GLN B 1 138 ? 5.641 -19.484 13.047 1 96.06 138 GLN B CA 1
ATOM 4764 C C . GLN B 1 138 ? 7.074 -19.078 12.711 1 96.06 138 GLN B C 1
ATOM 4766 O O . GLN B 1 138 ? 7.859 -18.75 13.609 1 96.06 138 GLN B O 1
ATOM 4771 N N . TRP B 1 139 ? 7.371 -19.094 11.461 1 95.06 139 TRP B N 1
ATOM 4772 C CA . TRP B 1 139 ? 8.711 -18.703 11.031 1 95.06 139 TRP B CA 1
ATOM 4773 C C . TRP B 1 139 ? 9 -17.25 11.391 1 95.06 139 TRP B C 1
ATOM 4775 O O . TRP B 1 139 ? 10.086 -16.938 11.883 1 95.06 139 TRP B O 1
ATOM 4785 N N . LEU B 1 140 ? 8.031 -16.422 11.156 1 95.94 140 LEU B N 1
ATOM 4786 C CA . LEU B 1 140 ? 8.211 -15.008 11.422 1 95.94 140 LEU B CA 1
ATOM 4787 C C . LEU B 1 140 ? 8.328 -14.75 12.922 1 95.94 140 LEU B C 1
ATOM 4789 O O . LEU B 1 140 ? 9.102 -13.891 13.352 1 95.94 140 LEU B O 1
ATOM 4793 N N . ARG B 1 141 ? 7.594 -15.469 13.703 1 93.5 141 ARG B N 1
ATOM 4794 C CA . ARG B 1 141 ? 7.684 -15.352 15.148 1 93.5 141 ARG B CA 1
ATOM 4795 C C . ARG B 1 141 ? 9.086 -15.719 15.641 1 93.5 141 ARG B C 1
ATOM 4797 O O . ARG B 1 141 ? 9.617 -15.078 16.547 1 93.5 141 ARG B O 1
ATOM 4804 N N . GLN B 1 142 ? 9.617 -16.688 15.07 1 91.81 142 GLN B N 1
ATOM 4805 C CA . GLN B 1 142 ? 10.969 -17.109 15.438 1 91.81 142 GLN B CA 1
ATOM 4806 C C . GLN B 1 142 ? 11.992 -16.031 15.102 1 91.81 142 GLN B C 1
ATOM 4808 O O . GLN B 1 142 ? 12.922 -15.789 15.867 1 91.81 142 GLN B O 1
ATOM 4813 N N . LYS B 1 143 ? 11.75 -15.406 14.016 1 89.38 143 LYS B N 1
ATOM 4814 C CA . LYS B 1 143 ? 12.656 -14.336 13.602 1 89.38 143 LYS B CA 1
ATOM 4815 C C . LYS B 1 143 ? 12.555 -13.133 14.531 1 89.38 143 LYS B C 1
ATOM 4817 O O . LYS B 1 143 ? 13.523 -12.398 14.719 1 89.38 143 LYS B O 1
ATOM 4822 N N . LEU B 1 144 ? 11.383 -12.984 15.125 1 90.88 144 LEU B N 1
ATOM 4823 C CA . LEU B 1 144 ? 11.125 -11.828 15.984 1 90.88 144 LEU B CA 1
ATOM 4824 C C . LEU B 1 144 ? 11.375 -12.18 17.453 1 90.88 144 LEU B C 1
ATOM 4826 O O . LEU B 1 144 ? 11.133 -11.359 18.344 1 90.88 144 LEU B O 1
ATOM 4830 N N . MET B 1 145 ? 11.75 -13.305 17.812 1 84.19 145 MET B N 1
ATOM 4831 C CA . MET B 1 145 ? 11.906 -13.781 19.188 1 84.19 145 MET B CA 1
ATOM 4832 C C . MET B 1 145 ? 12.82 -12.852 19.984 1 84.19 145 MET B C 1
ATOM 4834 O O . MET B 1 145 ? 12.586 -12.625 21.172 1 84.19 145 MET B O 1
ATOM 4838 N N . GLY B 1 146 ? 13.734 -12.172 19.484 1 83.75 146 GLY B N 1
ATOM 4839 C CA . GLY B 1 146 ? 14.602 -11.25 20.203 1 83.75 146 GLY B CA 1
ATOM 4840 C C . GLY B 1 146 ? 13.992 -9.875 20.375 1 83.75 146 GLY B C 1
ATOM 4841 O O . GLY B 1 146 ? 14.477 -9.078 21.188 1 83.75 146 GLY B O 1
ATOM 4842 N N . ARG B 1 147 ? 12.836 -9.711 19.766 1 86.88 147 ARG B N 1
ATOM 4843 C CA . ARG B 1 147 ? 12.148 -8.43 19.844 1 86.88 147 ARG B CA 1
ATOM 4844 C C . ARG B 1 147 ? 10.859 -8.547 20.656 1 86.88 147 ARG B C 1
ATOM 4846 O O . ARG B 1 147 ? 9.805 -8.883 20.125 1 86.88 147 ARG B O 1
ATOM 4853 N N . ARG B 1 148 ? 10.883 -8.234 21.906 1 83.19 148 ARG B N 1
ATOM 4854 C CA . ARG B 1 148 ? 9.727 -8.344 22.797 1 83.19 148 ARG B CA 1
ATOM 4855 C C . ARG B 1 148 ? 8.711 -7.242 22.5 1 83.19 148 ARG B C 1
ATOM 4857 O O . ARG B 1 148 ? 7.559 -7.324 22.922 1 83.19 148 ARG B O 1
ATOM 4864 N N . ASP B 1 149 ? 9.109 -6.324 21.719 1 89.94 149 ASP B N 1
ATOM 4865 C CA . ASP B 1 149 ? 8.258 -5.172 21.453 1 89.94 149 ASP B CA 1
ATOM 4866 C C . ASP B 1 149 ? 7.457 -5.363 20.172 1 89.94 149 ASP B C 1
ATOM 4868 O O . ASP B 1 149 ? 6.762 -4.449 19.719 1 89.94 149 ASP B O 1
ATOM 4872 N N . ALA B 1 150 ? 7.531 -6.605 19.703 1 92.69 150 ALA B N 1
ATOM 4873 C CA . ALA B 1 150 ? 6.887 -6.781 18.391 1 92.69 150 ALA B CA 1
ATOM 4874 C C . ALA B 1 150 ? 6.098 -8.086 18.359 1 92.69 150 ALA B C 1
ATOM 4876 O O . ALA B 1 150 ? 6.469 -9.07 19 1 92.69 150 ALA B O 1
ATOM 4877 N N . SER B 1 151 ? 5.012 -8.062 17.641 1 93 151 SER B N 1
ATOM 4878 C CA . SER B 1 151 ? 4.199 -9.242 17.359 1 93 151 SER B CA 1
ATOM 4879 C C . SER B 1 151 ? 3.834 -9.336 15.891 1 93 151 SER B C 1
ATOM 4881 O O . SER B 1 151 ? 3.891 -8.336 15.164 1 93 151 SER B O 1
ATOM 4883 N N . VAL B 1 152 ? 3.568 -10.57 15.461 1 95.25 152 VAL B N 1
ATOM 4884 C CA . VAL B 1 152 ? 3.223 -10.773 14.062 1 95.25 152 VAL B CA 1
ATOM 4885 C C . VAL B 1 152 ? 2.027 -11.719 13.961 1 95.25 152 VAL B C 1
ATOM 4887 O O . VAL B 1 152 ? 1.926 -12.688 14.719 1 95.25 152 VAL B O 1
ATOM 4890 N N . GLN B 1 153 ? 1.127 -11.375 13.195 1 95.31 153 GLN B N 1
ATOM 4891 C CA . GLN B 1 153 ? -0.046 -12.18 12.875 1 95.31 153 GLN B CA 1
ATOM 4892 C C . GLN B 1 153 ? -0.194 -12.359 11.367 1 95.31 153 GLN B C 1
ATOM 4894 O O . GLN B 1 153 ? 0.009 -11.414 10.602 1 95.31 153 GLN B O 1
ATOM 4899 N N . VAL B 1 154 ? -0.453 -13.602 10.922 1 97.62 154 VAL B N 1
ATOM 4900 C CA . VAL B 1 154 ? -0.613 -13.891 9.5 1 97.62 154 VAL B CA 1
ATOM 4901 C C . VAL B 1 154 ? -2.037 -14.375 9.227 1 97.62 154 VAL B C 1
ATOM 4903 O O . VAL B 1 154 ? -2.553 -15.234 9.945 1 97.62 154 VAL B O 1
ATOM 4906 N N . GLU B 1 155 ? -2.709 -13.797 8.312 1 97.44 155 GLU B N 1
ATOM 4907 C CA . GLU B 1 155 ? -4.035 -14.203 7.863 1 97.44 155 GLU B CA 1
ATOM 4908 C C . GLU B 1 155 ? -4.051 -14.461 6.359 1 97.44 155 GLU B C 1
ATOM 4910 O O . GLU B 1 155 ? -3.213 -13.93 5.629 1 97.44 155 GLU B O 1
ATOM 4915 N N . VAL B 1 156 ? -4.973 -15.281 5.945 1 97.94 156 VAL B N 1
ATOM 4916 C CA . VAL B 1 156 ? -5.102 -15.633 4.535 1 97.94 156 VAL B CA 1
ATOM 4917 C C . VAL B 1 156 ? -6.453 -15.164 4.004 1 97.94 156 VAL B C 1
ATOM 4919 O O . VAL B 1 156 ? -7.473 -15.305 4.68 1 97.94 156 VAL B O 1
ATOM 4922 N N . GLY B 1 157 ? -6.422 -14.484 2.869 1 97.56 157 GLY B N 1
ATOM 4923 C CA . GLY B 1 157 ? -7.637 -14.062 2.191 1 97.56 157 GLY B CA 1
ATOM 4924 C C . GLY B 1 157 ? -7.762 -14.617 0.785 1 97.56 157 GLY B C 1
ATOM 4925 O O . GLY B 1 157 ? -6.754 -14.852 0.114 1 97.56 157 GLY B O 1
ATOM 4926 N N . PHE B 1 158 ? -9.008 -14.812 0.333 1 96.44 158 PHE B N 1
ATOM 4927 C CA . PHE B 1 158 ? -9.305 -15.328 -0.997 1 96.44 158 PHE B CA 1
ATOM 4928 C C . PHE B 1 158 ? -10.125 -14.32 -1.797 1 96.44 158 PHE B C 1
ATOM 4930 O O . PHE B 1 158 ? -11.273 -14.039 -1.455 1 96.44 158 PHE B O 1
ATOM 4937 N N . TYR B 1 159 ? -9.578 -13.859 -2.945 1 95.81 159 TYR B N 1
ATOM 4938 C CA . TYR B 1 159 ? -10.164 -12.688 -3.58 1 95.81 159 TYR B CA 1
ATOM 4939 C C . TYR B 1 159 ? -11.383 -13.07 -4.41 1 95.81 159 TYR B C 1
ATOM 4941 O O . TYR B 1 159 ? -12.172 -12.203 -4.801 1 95.81 159 TYR B O 1
ATOM 4949 N N . HIS B 1 160 ? -11.641 -14.32 -4.73 1 93.19 160 HIS B N 1
ATOM 4950 C CA . HIS B 1 160 ? -12.844 -14.68 -5.461 1 93.19 160 HIS B CA 1
ATOM 4951 C C . HIS B 1 160 ? -13.906 -15.258 -4.527 1 93.19 160 HIS B C 1
ATOM 4953 O O . HIS B 1 160 ? -14.992 -15.641 -4.973 1 93.19 160 HIS B O 1
ATOM 4959 N N . ARG B 1 161 ? -13.594 -15.453 -3.301 1 91.38 161 ARG B N 1
ATOM 4960 C CA . ARG B 1 161 ? -14.594 -15.773 -2.287 1 91.38 161 ARG B CA 1
ATOM 4961 C C . ARG B 1 161 ? -15.156 -14.508 -1.654 1 91.38 161 ARG B C 1
ATOM 4963 O O . ARG B 1 161 ? -14.422 -13.734 -1.028 1 91.38 161 ARG B O 1
ATOM 4970 N N . ARG B 1 162 ? -16.391 -14.406 -1.761 1 88.31 162 ARG B N 1
ATOM 4971 C CA . ARG B 1 162 ? -17.047 -13.172 -1.328 1 88.31 162 ARG B CA 1
ATOM 4972 C C . ARG B 1 162 ? -16.75 -12.891 0.143 1 88.31 162 ARG B C 1
ATOM 4974 O O . ARG B 1 162 ? -17.016 -13.734 1.003 1 88.31 162 ARG B O 1
ATOM 4981 N N . GLY B 1 163 ? -16.125 -11.719 0.384 1 91.62 163 GLY B N 1
ATOM 4982 C CA . GLY B 1 163 ? -15.945 -11.242 1.744 1 91.62 163 GLY B CA 1
ATOM 4983 C C . GLY B 1 163 ? -14.742 -11.844 2.434 1 91.62 163 GLY B C 1
ATOM 4984 O O . GLY B 1 163 ? -14.438 -11.508 3.58 1 91.62 163 GLY B O 1
ATOM 4985 N N . SER B 1 164 ? -14.094 -12.727 1.797 1 94.56 164 SER B N 1
ATOM 4986 C CA . SER B 1 164 ? -12.992 -13.438 2.441 1 94.56 164 SER B CA 1
ATOM 4987 C C . SER B 1 164 ? -11.844 -12.5 2.771 1 94.56 164 SER B C 1
ATOM 4989 O O . SER B 1 164 ? -11.273 -12.555 3.867 1 94.56 164 SER B O 1
ATOM 4991 N N . VAL B 1 165 ? -11.5 -11.609 1.871 1 96.38 165 VAL B N 1
ATOM 4992 C CA . VAL B 1 165 ? -10.398 -10.68 2.094 1 96.38 165 VAL B CA 1
ATOM 4993 C C . VAL B 1 165 ? -10.75 -9.719 3.23 1 96.38 165 VAL B C 1
ATOM 4995 O O . VAL B 1 165 ? -9.93 -9.477 4.121 1 96.38 165 VAL B O 1
ATOM 4998 N N . GLU B 1 166 ? -11.961 -9.203 3.238 1 93.56 166 GLU B N 1
ATOM 4999 C CA . GLU B 1 166 ? -12.43 -8.328 4.309 1 93.56 166 GLU B CA 1
ATOM 5000 C C . GLU B 1 166 ? -12.398 -9.039 5.66 1 93.56 166 GLU B C 1
ATOM 5002 O O . GLU B 1 166 ? -11.984 -8.461 6.664 1 93.56 166 GLU B O 1
ATOM 5007 N N . ALA B 1 167 ? -12.844 -10.258 5.602 1 93.19 167 ALA B N 1
ATOM 5008 C CA . ALA B 1 167 ? -12.852 -11.039 6.836 1 93.19 167 ALA B CA 1
ATOM 5009 C C . ALA B 1 167 ? -11.43 -11.258 7.359 1 93.19 167 ALA B C 1
ATOM 5011 O O . ALA B 1 167 ? -11.195 -11.203 8.57 1 93.19 167 ALA B O 1
ATOM 5012 N N . ALA B 1 168 ? -10.539 -11.57 6.484 1 95.19 168 ALA B N 1
ATOM 5013 C CA . ALA B 1 168 ? -9.148 -11.75 6.875 1 95.19 168 ALA B CA 1
ATOM 5014 C C . ALA B 1 168 ? -8.578 -10.469 7.484 1 95.19 168 ALA B C 1
ATOM 5016 O O . ALA B 1 168 ? -7.867 -10.516 8.492 1 95.19 168 ALA B O 1
ATOM 5017 N N . LEU B 1 169 ? -8.859 -9.359 6.879 1 93.38 169 LEU B N 1
ATOM 5018 C CA . LEU B 1 169 ? -8.422 -8.07 7.398 1 93.38 169 LEU B CA 1
ATOM 5019 C C . LEU B 1 169 ? -9.023 -7.797 8.773 1 93.38 169 LEU B C 1
ATOM 5021 O O . LEU B 1 169 ? -8.344 -7.273 9.664 1 93.38 169 LEU B O 1
ATOM 5025 N N . GLU B 1 170 ? -10.281 -8.133 8.93 1 89.88 170 GLU B N 1
ATOM 5026 C CA . GLU B 1 170 ? -10.938 -7.973 10.227 1 89.88 170 GLU B CA 1
ATOM 5027 C C . GLU B 1 170 ? -10.258 -8.828 11.297 1 89.88 170 GLU B C 1
ATOM 5029 O O . GLU B 1 170 ? -10.109 -8.391 12.438 1 89.88 170 GLU B O 1
ATOM 5034 N N . ARG B 1 171 ? -9.883 -10.023 10.867 1 90.75 171 ARG B N 1
ATOM 5035 C CA . ARG B 1 171 ? -9.227 -10.922 11.812 1 90.75 171 ARG B CA 1
ATOM 5036 C C . ARG B 1 171 ? -7.875 -10.359 12.258 1 90.75 171 ARG B C 1
ATOM 5038 O O . ARG B 1 171 ? -7.422 -10.625 13.367 1 90.75 171 ARG B O 1
ATOM 5045 N N . LEU B 1 172 ? -7.184 -9.617 11.391 1 90.56 172 LEU B N 1
ATOM 5046 C CA . LEU B 1 172 ? -5.91 -9 11.742 1 90.56 172 LEU B CA 1
ATOM 5047 C C . LEU B 1 172 ? -6.109 -7.926 12.812 1 90.56 172 LEU B C 1
ATOM 5049 O O . LEU B 1 172 ? -5.18 -7.609 13.562 1 90.56 172 LEU B O 1
ATOM 5053 N N . GLN B 1 173 ? -7.285 -7.355 12.938 1 80.31 173 GLN B N 1
ATOM 5054 C CA . GLN B 1 173 ? -7.66 -6.375 13.953 1 80.31 173 GLN B CA 1
ATOM 5055 C C . GLN B 1 173 ? -6.719 -5.176 13.93 1 80.31 173 GLN B C 1
ATOM 5057 O O . GLN B 1 173 ? -6.238 -4.742 14.977 1 80.31 173 GLN B O 1
ATOM 5062 N N . LEU B 1 174 ? -6.324 -4.836 12.664 1 74.62 174 LEU B N 1
ATOM 5063 C CA . LEU B 1 174 ? -5.508 -3.631 12.578 1 74.62 174 LEU B CA 1
ATOM 5064 C C . LEU B 1 174 ? -6.367 -2.379 12.734 1 74.62 174 LEU B C 1
ATOM 5066 O O . LEU B 1 174 ? -7.168 -2.059 11.852 1 74.62 174 LEU B O 1
ATOM 5070 N N . ARG B 1 175 ? -6.676 -2.182 13.812 1 59.97 175 ARG B N 1
ATOM 5071 C CA . ARG B 1 175 ? -7.656 -1.117 14 1 59.97 175 ARG B CA 1
ATOM 5072 C C . ARG B 1 175 ? -6.973 0.234 14.172 1 59.97 175 ARG B C 1
ATOM 5074 O O . ARG B 1 175 ? -7.637 1.256 14.359 1 59.97 175 ARG B O 1
ATOM 5081 N N . GLY B 1 176 ? -5.602 0.088 13.695 1 51.72 176 GLY B N 1
ATOM 5082 C CA . GLY B 1 176 ? -4.93 1.361 13.906 1 51.72 176 GLY B CA 1
ATOM 5083 C C . GLY B 1 176 ? -5.109 1.912 15.305 1 51.72 176 GLY B C 1
ATOM 5084 O O . GLY B 1 176 ? -4.176 2.467 15.891 1 51.72 176 GLY B O 1
ATOM 5085 N N . GLY B 1 177 ? -6.504 2.355 15.781 1 48.19 177 GLY B N 1
ATOM 5086 C CA . GLY B 1 177 ? -6.719 3.34 16.828 1 48.19 177 GLY B CA 1
ATOM 5087 C C . GLY B 1 177 ? -7.297 2.742 18.094 1 48.19 177 GLY B C 1
ATOM 5088 O O . GLY B 1 177 ? -8.5 2.836 18.344 1 48.19 177 GLY B O 1
ATOM 5089 N N . TYR B 1 178 ? -6.496 1.748 18.469 1 52.41 178 TYR B N 1
ATOM 5090 C CA . TYR B 1 178 ? -6.992 1.397 19.797 1 52.41 178 TYR B CA 1
ATOM 5091 C C . TYR B 1 178 ? -7.113 2.635 20.672 1 52.41 178 TYR B C 1
ATOM 5093 O O . TYR B 1 178 ? -6.211 3.473 20.703 1 52.41 178 TYR B O 1
ATOM 5101 N N . GLY B 1 179 ? -8.344 3.279 20.688 1 53.72 179 GLY B N 1
ATOM 5102 C CA . GLY B 1 179 ? -8.539 4.402 21.578 1 53.72 179 GLY B CA 1
ATOM 5103 C C . GLY B 1 179 ? -7.785 4.258 22.891 1 53.72 179 GLY B C 1
ATOM 5104 O O . GLY B 1 179 ? -7.414 3.146 23.281 1 53.72 179 GLY B O 1
ATOM 5105 N N . ARG B 1 180 ? -7.219 5.281 23.359 1 55.75 180 ARG B N 1
ATOM 5106 C CA . ARG B 1 180 ? -6.496 5.285 24.625 1 55.75 180 ARG B CA 1
ATOM 5107 C C . ARG B 1 180 ? -7.207 4.422 25.672 1 55.75 180 ARG B C 1
ATOM 5109 O O . ARG B 1 180 ? -6.566 3.826 26.531 1 55.75 180 ARG B O 1
ATOM 5116 N N . ASP B 1 181 ? -8.484 4.246 25.375 1 64.38 181 ASP B N 1
ATOM 5117 C CA . ASP B 1 181 ? -9.211 3.502 26.391 1 64.38 181 ASP B CA 1
ATOM 5118 C C . ASP B 1 181 ? -9.461 2.062 25.953 1 64.38 181 ASP B C 1
ATOM 5120 O O . ASP B 1 181 ? -10.156 1.308 26.641 1 6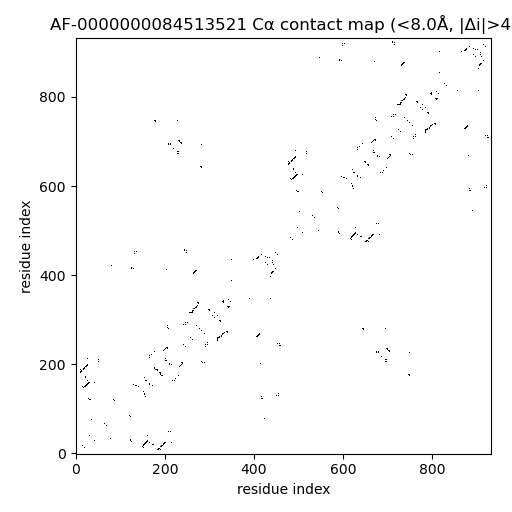4.38 181 ASP B O 1
ATOM 5124 N N . ALA B 1 182 ? -8.773 1.757 24.922 1 71.38 182 ALA B N 1
ATOM 5125 C CA . ALA B 1 182 ? -9 0.399 24.438 1 71.38 182 ALA B CA 1
ATOM 5126 C C . ALA B 1 182 ? -8.219 -0.618 25.266 1 71.38 182 ALA B C 1
ATOM 5128 O O . ALA B 1 182 ? -7.113 -0.328 25.734 1 71.38 182 ALA B O 1
ATOM 5129 N N . ARG B 1 183 ? -8.93 -1.723 25.516 1 79.62 183 ARG B N 1
ATOM 5130 C CA . ARG B 1 183 ? -8.312 -2.812 26.266 1 79.62 183 ARG B CA 1
ATOM 5131 C C . ARG B 1 183 ? -8.203 -4.07 25.406 1 79.62 183 ARG B C 1
ATOM 5133 O O . ARG B 1 183 ? -9.047 -4.312 24.547 1 79.62 183 ARG B O 1
ATOM 5140 N N . ASP B 1 184 ? -7.156 -4.781 25.719 1 83.06 184 ASP B N 1
ATOM 5141 C CA . ASP B 1 184 ? -6.996 -6.039 24.984 1 83.06 184 ASP B CA 1
ATOM 5142 C C . ASP B 1 184 ? -7.824 -7.152 25.625 1 83.06 184 ASP B C 1
ATOM 5144 O O . ASP B 1 184 ? -8.648 -6.891 26.5 1 83.06 184 ASP B O 1
ATOM 5148 N N . SER B 1 185 ? -7.715 -8.398 25.062 1 82.62 185 SER B N 1
ATOM 5149 C CA . SER B 1 185 ? -8.531 -9.531 25.5 1 82.62 185 SER B CA 1
ATOM 5150 C C . SER B 1 185 ? -8.258 -9.891 26.953 1 82.62 185 SER B C 1
ATOM 5152 O O . SER B 1 185 ? -9.094 -10.516 27.609 1 82.62 185 SER B O 1
ATOM 5154 N N . ALA B 1 186 ? -7.109 -9.453 27.516 1 89.06 186 ALA B N 1
ATOM 5155 C CA . ALA B 1 186 ? -6.762 -9.695 28.922 1 89.06 186 ALA B CA 1
ATOM 5156 C C . ALA B 1 186 ? -7.152 -8.508 29.797 1 89.06 186 ALA B C 1
ATOM 5158 O O . ALA B 1 186 ? -6.906 -8.516 31 1 89.06 186 ALA B O 1
ATOM 5159 N N . GLY B 1 187 ? -7.641 -7.457 29.203 1 85.44 187 GLY B N 1
ATOM 5160 C CA . GLY B 1 187 ? -8.07 -6.293 29.953 1 85.44 187 GLY B CA 1
ATOM 5161 C C . GLY B 1 187 ? -6.977 -5.258 30.141 1 85.44 187 GLY B C 1
ATOM 5162 O O . GLY B 1 187 ? -7.133 -4.309 30.906 1 85.44 187 GLY B O 1
ATOM 5163 N N . MET B 1 188 ? -5.957 -5.438 29.547 1 86.12 188 MET B N 1
ATOM 5164 C CA . MET B 1 188 ? -4.848 -4.496 29.641 1 86.12 188 MET B CA 1
ATOM 5165 C C . MET B 1 188 ? -4.98 -3.395 28.594 1 86.12 188 MET B C 1
ATOM 5167 O O . MET B 1 188 ? -5.527 -3.623 27.516 1 86.12 188 MET B O 1
ATOM 5171 N N . PRO B 1 189 ? -4.48 -2.254 28.891 1 81.69 189 PRO B N 1
ATOM 5172 C CA . PRO B 1 189 ? -4.523 -1.176 27.906 1 81.69 189 PRO B CA 1
ATOM 5173 C C . PRO B 1 189 ? -3.725 -1.502 26.641 1 81.69 189 PRO B C 1
ATOM 5175 O O . PRO B 1 189 ? -2.658 -2.119 26.734 1 81.69 189 PRO B O 1
ATOM 5178 N N . VAL B 1 190 ? -4.305 -1.08 25.531 1 81.44 190 VAL B N 1
ATOM 5179 C CA . VAL B 1 190 ? -3.627 -1.319 24.266 1 81.44 190 VAL B CA 1
ATOM 5180 C C . VAL B 1 190 ? -2.377 -0.445 24.172 1 81.44 190 VAL B C 1
ATOM 5182 O O . VAL B 1 190 ? -2.441 0.765 24.406 1 81.44 190 VAL B O 1
ATOM 5185 N N . ALA B 1 191 ? -1.285 -1.077 23.797 1 80.62 191 ALA B N 1
ATOM 5186 C CA . ALA B 1 191 ? 0 -0.384 23.781 1 80.62 191 ALA B CA 1
ATOM 5187 C C . ALA B 1 191 ? 0.514 -0.219 22.344 1 80.62 191 ALA B C 1
ATOM 5189 O O . ALA B 1 191 ? 1.665 0.169 22.141 1 80.62 191 ALA B O 1
ATOM 5190 N N . VAL B 1 192 ? -0.278 -0.478 21.375 1 81.25 192 VAL B N 1
ATOM 5191 C CA . VAL B 1 192 ? 0.152 -0.48 19.984 1 81.25 192 VAL B CA 1
ATOM 5192 C C . VAL B 1 192 ? 0.486 0.944 19.547 1 81.25 192 VAL B C 1
ATOM 5194 O O . VAL B 1 192 ? -0.322 1.859 19.719 1 81.25 192 VAL B O 1
ATOM 5197 N N . GLU B 1 193 ? 1.691 1.123 18.984 1 79.06 193 GLU B N 1
ATOM 5198 C CA . GLU B 1 193 ? 2.154 2.422 18.5 1 79.06 193 GLU B CA 1
ATOM 5199 C C . GLU B 1 193 ? 2.279 2.432 16.984 1 79.06 193 GLU B C 1
ATOM 5201 O O . GLU B 1 193 ? 2.031 3.453 16.344 1 79.06 193 GLU B O 1
ATOM 5206 N N . VAL B 1 194 ? 2.766 1.309 16.5 1 84.44 194 VAL B N 1
ATOM 5207 C CA . VAL B 1 194 ? 3.002 1.204 15.062 1 84.44 194 VAL B CA 1
ATOM 5208 C C . VAL B 1 194 ? 2.35 -0.066 14.523 1 84.44 194 VAL B C 1
ATOM 5210 O O . VAL B 1 194 ? 2.463 -1.135 15.125 1 84.44 194 VAL B O 1
ATOM 5213 N N . GLU B 1 195 ? 1.656 0.102 13.492 1 89.12 195 GLU B N 1
ATOM 5214 C CA . GLU B 1 195 ? 1.06 -1.047 12.812 1 89.12 195 GLU B CA 1
ATOM 5215 C C . GLU B 1 195 ? 1.496 -1.117 11.352 1 89.12 195 GLU B C 1
ATOM 5217 O O . GLU B 1 195 ? 1.44 -0.118 10.633 1 89.12 195 GLU B O 1
ATOM 5222 N N . GLU B 1 196 ? 2.025 -2.279 10.961 1 93.25 196 GLU B N 1
ATOM 5223 C CA . GLU B 1 196 ? 2.447 -2.557 9.586 1 93.25 196 GLU B CA 1
ATOM 5224 C C . GLU B 1 196 ? 1.599 -3.66 8.961 1 93.25 196 GLU B C 1
ATOM 5226 O O . GLU B 1 196 ? 1.43 -4.73 9.547 1 93.25 196 GLU B O 1
ATOM 5231 N N . LEU B 1 197 ? 1.026 -3.35 7.844 1 95.5 197 LEU B N 1
ATOM 5232 C CA . LEU B 1 197 ? 0.3 -4.363 7.09 1 95.5 197 LEU B CA 1
ATOM 5233 C C . LEU B 1 197 ? 1.054 -4.738 5.816 1 95.5 197 LEU B C 1
ATOM 5235 O O . LEU B 1 197 ? 1.292 -3.889 4.961 1 95.5 197 LEU B O 1
ATOM 5239 N N . MET B 1 198 ? 1.48 -5.934 5.715 1 97.44 198 MET B N 1
ATOM 5240 C CA . MET B 1 198 ? 2.119 -6.453 4.508 1 97.44 198 MET B CA 1
ATOM 5241 C C . MET B 1 198 ? 1.151 -7.316 3.707 1 97.44 198 MET B C 1
ATOM 5243 O O . MET B 1 198 ? 0.546 -8.242 4.246 1 97.44 198 MET B O 1
ATOM 5247 N N . VAL B 1 199 ? 0.956 -6.953 2.494 1 98.25 199 VAL B N 1
ATOM 5248 C CA . VAL B 1 199 ? 0.104 -7.719 1.587 1 98.25 199 VAL B CA 1
ATOM 5249 C C . VAL B 1 199 ? 0.969 -8.477 0.582 1 98.25 199 VAL B C 1
ATOM 5251 O O . VAL B 1 199 ? 1.713 -7.863 -0.19 1 98.25 199 VAL B O 1
ATOM 5254 N N . LEU B 1 200 ? 0.866 -9.773 0.589 1 98.44 200 LEU B N 1
ATOM 5255 C CA . LEU B 1 200 ? 1.674 -10.617 -0.288 1 98.44 200 LEU B CA 1
ATOM 5256 C C . LEU B 1 200 ? 0.794 -11.562 -1.095 1 98.44 200 LEU B C 1
ATOM 5258 O O . LEU B 1 200 ? 0.255 -12.531 -0.552 1 98.44 200 LEU B O 1
ATOM 5262 N N . PRO B 1 201 ? 0.655 -11.281 -2.365 1 97.81 201 PRO B N 1
ATOM 5263 C CA . PRO B 1 201 ? -0.013 -12.266 -3.217 1 97.81 201 PRO B CA 1
ATOM 5264 C C . PRO B 1 201 ? 0.746 -13.586 -3.297 1 97.81 201 PRO B C 1
ATOM 5266 O O . PRO B 1 201 ? 1.978 -13.594 -3.365 1 97.81 201 PRO B O 1
ATOM 5269 N N . LEU B 1 202 ? 0.079 -14.641 -3.213 1 97.5 202 LEU B N 1
ATOM 5270 C CA . LEU B 1 202 ? 0.72 -15.945 -3.322 1 97.5 202 LEU B CA 1
ATOM 5271 C C . LEU B 1 202 ? 0.935 -16.328 -4.785 1 97.5 202 LEU B C 1
ATOM 5273 O O . LEU B 1 202 ? 0.578 -17.422 -5.203 1 97.5 202 LEU B O 1
ATOM 5277 N N . TYR B 1 203 ? 1.445 -15.414 -5.547 1 95.19 203 TYR B N 1
ATOM 5278 C CA . TYR B 1 203 ? 1.908 -15.531 -6.926 1 95.19 203 TYR B CA 1
ATOM 5279 C C . TYR B 1 203 ? 3.318 -14.977 -7.078 1 95.19 203 TYR B C 1
ATOM 5281 O O . TYR B 1 203 ? 3.52 -13.758 -7.031 1 95.19 203 TYR B O 1
ATOM 5289 N N . PRO B 1 204 ? 4.254 -15.844 -7.316 1 96.44 204 PRO B N 1
ATOM 5290 C CA . PRO B 1 204 ? 5.648 -15.391 -7.332 1 96.44 204 PRO B CA 1
ATOM 5291 C C . PRO B 1 204 ? 5.926 -14.352 -8.414 1 96.44 204 PRO B C 1
ATOM 5293 O O . PRO B 1 204 ? 6.82 -13.523 -8.266 1 96.44 204 PRO B O 1
ATOM 5296 N N . HIS B 1 205 ? 5.16 -14.453 -9.531 1 92.25 205 HIS B N 1
ATOM 5297 C CA . HIS B 1 205 ? 5.332 -13.531 -10.648 1 92.25 205 HIS B CA 1
ATOM 5298 C C . HIS B 1 205 ? 4.16 -12.555 -10.742 1 92.25 205 HIS B C 1
ATOM 5300 O O . HIS B 1 205 ? 3.01 -12.938 -10.523 1 92.25 205 HIS B O 1
ATOM 5306 N N . HIS B 1 206 ? 4.504 -11.352 -11.078 1 89.31 206 HIS B N 1
ATOM 5307 C CA . HIS B 1 206 ? 3.428 -10.383 -11.258 1 89.31 206 HIS B CA 1
ATOM 5308 C C . HIS B 1 206 ? 2.68 -10.633 -12.562 1 89.31 206 HIS B C 1
ATOM 5310 O O . HIS B 1 206 ? 3.295 -10.727 -13.625 1 89.31 206 HIS B O 1
ATOM 5316 N N . LYS B 1 207 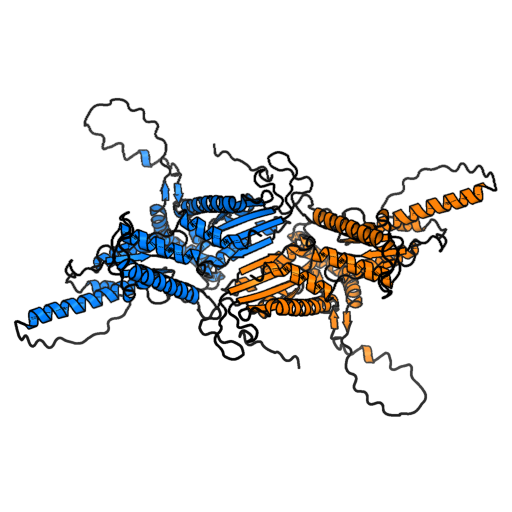? 1.491 -10.797 -12.422 1 86.12 207 LYS B N 1
ATOM 5317 C CA . LYS B 1 207 ? 0.534 -10.867 -13.523 1 86.12 207 LYS B CA 1
ATOM 5318 C C . LYS B 1 207 ? -0.724 -10.062 -13.211 1 86.12 207 LYS B C 1
ATOM 5320 O O . LYS B 1 207 ? -1.253 -10.133 -12.102 1 86.12 207 LYS B O 1
ATOM 5325 N N . ALA B 1 208 ? -1.145 -9.25 -14.125 1 84.5 208 ALA B N 1
ATOM 5326 C CA . ALA B 1 208 ? -2.289 -8.375 -13.898 1 84.5 208 ALA B CA 1
ATOM 5327 C C . ALA B 1 208 ? -3.508 -9.172 -13.445 1 84.5 208 ALA B C 1
ATOM 5329 O O . ALA B 1 208 ? -4.254 -8.727 -12.562 1 84.5 208 ALA B O 1
ATOM 5330 N N . GLU B 1 209 ? -3.676 -10.352 -13.945 1 86.38 209 GLU B N 1
ATOM 5331 C CA . GLU B 1 209 ? -4.832 -11.18 -13.625 1 86.38 209 GLU B CA 1
ATOM 5332 C C . GLU B 1 209 ? -4.789 -11.656 -12.18 1 86.38 209 GLU B C 1
ATOM 5334 O O . GLU B 1 209 ? -5.828 -11.797 -11.531 1 86.38 209 GLU B O 1
ATOM 5339 N N . PHE B 1 210 ? -3.57 -11.914 -11.75 1 90.31 210 PHE B N 1
ATOM 5340 C CA . PHE B 1 210 ? -3.449 -12.469 -10.414 1 90.31 210 PHE B CA 1
ATOM 5341 C C . PHE B 1 210 ? -3.105 -11.375 -9.406 1 90.31 210 PHE B C 1
ATOM 5343 O O . PHE B 1 210 ? -3.959 -10.961 -8.617 1 90.31 210 PHE B O 1
ATOM 5350 N N . THR B 1 211 ? -1.906 -10.836 -9.586 1 91.5 211 THR B N 1
ATOM 5351 C CA . THR B 1 211 ? -1.436 -9.82 -8.656 1 91.5 211 THR B CA 1
ATOM 5352 C C . THR B 1 211 ? -2.309 -8.57 -8.734 1 91.5 211 THR B C 1
ATOM 5354 O O . THR B 1 211 ? -2.586 -7.938 -7.715 1 91.5 211 THR B O 1
ATOM 5357 N N . GLY B 1 212 ? -2.664 -8.164 -9.953 1 90.19 212 GLY B N 1
ATOM 5358 C CA . GLY B 1 212 ? -3.555 -7.027 -10.102 1 90.19 212 GLY B CA 1
ATOM 5359 C C . GLY B 1 212 ? -4.891 -7.215 -9.406 1 90.19 212 GLY B C 1
ATOM 5360 O O . GLY B 1 212 ? -5.438 -6.273 -8.836 1 90.19 212 GLY B O 1
ATOM 5361 N N . THR B 1 213 ? -5.434 -8.383 -9.469 1 93.12 213 THR B N 1
ATOM 5362 C CA . THR B 1 213 ? -6.703 -8.68 -8.812 1 93.12 213 THR B CA 1
ATOM 5363 C C . THR B 1 213 ? -6.551 -8.602 -7.293 1 93.12 213 THR B C 1
ATOM 5365 O O . THR B 1 213 ? -7.465 -8.148 -6.598 1 93.12 213 THR B O 1
ATOM 5368 N N . VAL B 1 214 ? -5.426 -9.133 -6.828 1 96.25 214 VAL B N 1
ATOM 5369 C CA . VAL B 1 214 ? -5.16 -9.031 -5.395 1 96.25 214 VAL B CA 1
ATOM 5370 C C . VAL B 1 214 ? -5.141 -7.562 -4.98 1 96.25 214 VAL B C 1
ATOM 5372 O O . VAL B 1 214 ? -5.719 -7.191 -3.957 1 96.25 214 VAL B O 1
ATOM 5375 N N . TRP B 1 215 ? -4.477 -6.734 -5.77 1 95 215 TRP B N 1
ATOM 5376 C CA . TRP B 1 215 ? -4.426 -5.301 -5.52 1 95 215 TRP B CA 1
ATOM 5377 C C . TRP B 1 215 ? -5.832 -4.715 -5.402 1 95 215 TRP B C 1
ATOM 5379 O O . TRP B 1 215 ? -6.145 -4.027 -4.43 1 95 215 TRP B O 1
ATOM 5389 N N . ASP B 1 216 ? -6.656 -5.031 -6.332 1 93.62 216 ASP B N 1
ATOM 5390 C CA . ASP B 1 216 ? -8.016 -4.496 -6.348 1 93.62 216 ASP B CA 1
ATOM 5391 C C . ASP B 1 216 ? -8.812 -4.984 -5.141 1 93.62 216 ASP B C 1
ATOM 5393 O O . ASP B 1 216 ? -9.562 -4.215 -4.531 1 93.62 216 ASP B O 1
ATOM 5397 N N . ALA B 1 217 ? -8.625 -6.234 -4.832 1 95.12 217 ALA B N 1
ATOM 5398 C CA . ALA B 1 217 ? -9.398 -6.84 -3.746 1 95.12 217 ALA B CA 1
ATOM 5399 C C . ALA B 1 217 ? -9.023 -6.223 -2.4 1 95.12 217 ALA B C 1
ATOM 5401 O O . ALA B 1 217 ? -9.891 -6.027 -1.542 1 95.12 217 ALA B O 1
ATOM 5402 N N . VAL B 1 218 ? -7.754 -5.926 -2.234 1 95.44 218 VAL B N 1
ATOM 5403 C CA . VAL B 1 218 ? -7.293 -5.449 -0.935 1 95.44 218 VAL B CA 1
ATOM 5404 C C . VAL B 1 218 ? -7.438 -3.934 -0.857 1 95.44 218 VAL B C 1
ATOM 5406 O O . VAL B 1 218 ? -8.031 -3.408 0.086 1 95.44 218 VAL B O 1
ATOM 5409 N N . MET B 1 219 ? -6.961 -3.227 -1.879 1 91.31 219 MET B N 1
ATOM 5410 C CA . MET B 1 219 ? -6.891 -1.769 -1.825 1 91.31 219 MET B CA 1
ATOM 5411 C C . MET B 1 219 ? -8.281 -1.151 -1.954 1 91.31 219 MET B C 1
ATOM 5413 O O . MET B 1 219 ? -8.531 -0.061 -1.437 1 91.31 219 MET B O 1
ATOM 5417 N N . ARG B 1 220 ? -9.156 -1.845 -2.498 1 86 220 ARG B N 1
ATOM 5418 C CA . ARG B 1 220 ? -10.508 -1.319 -2.66 1 86 220 ARG B CA 1
ATOM 5419 C C . ARG B 1 220 ? -11.477 -1.992 -1.694 1 86 220 ARG B C 1
ATOM 5421 O O . ARG B 1 220 ? -12.695 -1.887 -1.855 1 86 220 ARG B O 1
ATOM 5428 N N . SER B 1 221 ? -10.953 -2.752 -0.804 1 90.12 221 SER B N 1
ATOM 5429 C CA . SER B 1 221 ? -11.773 -3.441 0.187 1 90.12 221 SER B CA 1
ATOM 5430 C C . SER B 1 221 ? -12.609 -2.453 0.995 1 90.12 221 SER B C 1
ATOM 5432 O O . SER B 1 221 ? -12.133 -1.366 1.336 1 90.12 221 SER B O 1
ATOM 5434 N N . SER B 1 222 ? -13.789 -2.836 1.377 1 87.69 222 SER B N 1
ATOM 5435 C CA . SER B 1 222 ? -14.656 -2.004 2.207 1 87.69 222 SER B CA 1
ATOM 5436 C C . SER B 1 222 ? -14.109 -1.875 3.623 1 87.69 222 SER B C 1
ATOM 5438 O O . SER B 1 222 ? -14.531 -0.999 4.379 1 87.69 222 SER B O 1
ATOM 5440 N N . TYR B 1 223 ? -13.18 -2.729 3.922 1 89.5 223 TYR B N 1
ATOM 5441 C CA . TYR B 1 223 ? -12.539 -2.652 5.23 1 89.5 223 TYR B CA 1
ATOM 5442 C C . TYR B 1 223 ? -11.953 -1.268 5.473 1 89.5 223 TYR B C 1
ATOM 5444 O O . TYR B 1 223 ? -12.18 -0.667 6.527 1 89.5 223 TYR B O 1
ATOM 5452 N N . PHE B 1 224 ? -11.266 -0.726 4.48 1 87.5 224 PHE B N 1
ATOM 5453 C CA . PHE B 1 224 ? -10.555 0.538 4.645 1 87.5 224 PHE B CA 1
ATOM 5454 C C . PHE B 1 224 ? -11.516 1.715 4.559 1 87.5 224 PHE B C 1
ATOM 5456 O O . PHE B 1 224 ? -11.156 2.844 4.898 1 87.5 224 PHE B O 1
ATOM 5463 N N . GLN B 1 225 ? -12.68 1.461 4.105 1 80.69 225 GLN B N 1
ATOM 5464 C CA . GLN B 1 225 ? -13.711 2.494 4.105 1 80.69 225 GLN B CA 1
ATOM 5465 C C . GLN B 1 225 ? -14.453 2.525 5.438 1 80.69 225 GLN B C 1
ATOM 5467 O O . GLN B 1 225 ? -14.93 3.58 5.867 1 80.69 225 GLN B O 1
ATOM 5472 N N . ARG B 1 226 ? -14.531 1.372 6.043 1 78.38 226 ARG B N 1
ATOM 5473 C CA . ARG B 1 226 ? -15.289 1.237 7.281 1 78.38 226 ARG B CA 1
ATOM 5474 C C . ARG B 1 226 ? -14.445 1.632 8.484 1 78.38 226 ARG B C 1
ATOM 5476 O O . ARG B 1 226 ? -14.977 1.995 9.539 1 78.38 226 ARG B O 1
ATOM 5483 N N . HIS B 1 227 ? -13.188 1.521 8.266 1 78.94 227 HIS B N 1
ATOM 5484 C CA . HIS B 1 227 ? -12.305 1.818 9.391 1 78.94 227 HIS B CA 1
ATOM 5485 C C . HIS B 1 227 ? -11.562 3.135 9.172 1 78.94 227 HIS B C 1
ATOM 5487 O O . HIS B 1 227 ? -11.07 3.404 8.078 1 78.94 227 HIS B O 1
ATOM 5493 N N . GLU B 1 228 ? -11.492 3.928 10.172 1 77.06 228 GLU B N 1
ATOM 5494 C CA . GLU B 1 228 ? -10.875 5.25 10.078 1 77.06 228 GLU B CA 1
ATOM 5495 C C . GLU B 1 228 ? -9.359 5.156 10.117 1 77.06 228 GLU B C 1
ATOM 5497 O O . GLU B 1 228 ? -8.664 6 9.547 1 77.06 228 GLU B O 1
ATOM 5502 N N . ASN B 1 229 ? -8.93 4.18 10.758 1 79.25 229 ASN B N 1
ATOM 5503 C CA . ASN B 1 229 ? -7.484 4.047 10.914 1 79.25 229 ASN B CA 1
ATOM 5504 C C . ASN B 1 229 ? -6.871 3.211 9.797 1 79.25 229 ASN B C 1
ATOM 5506 O O . ASN B 1 229 ? -7.32 2.094 9.539 1 79.25 229 ASN B O 1
ATOM 5510 N N . ILE B 1 230 ? -5.973 3.748 9.125 1 87.56 230 ILE B N 1
ATOM 5511 C CA . ILE B 1 230 ? -5.211 3.068 8.086 1 87.56 230 ILE B CA 1
ATOM 5512 C C . ILE B 1 230 ? -3.777 2.842 8.555 1 87.56 230 ILE B C 1
ATOM 5514 O O . ILE B 1 230 ? -3.086 3.787 8.938 1 87.56 230 ILE B O 1
ATOM 5518 N N . PRO B 1 231 ? -3.332 1.645 8.641 1 91 231 PRO B N 1
ATOM 5519 C CA . PRO B 1 231 ? -1.937 1.386 9.008 1 91 231 PRO B CA 1
ATOM 5520 C C . PRO B 1 231 ? -0.964 1.675 7.863 1 91 231 PRO B C 1
ATOM 5522 O O . PRO B 1 231 ? -1.383 2.094 6.781 1 91 231 PRO B O 1
ATOM 5525 N N . ASN B 1 232 ? 0.356 1.601 8.195 1 93.19 232 ASN B N 1
ATOM 5526 C CA . ASN B 1 232 ? 1.316 1.506 7.098 1 93.19 232 ASN B CA 1
ATOM 5527 C C . ASN B 1 232 ? 1.075 0.262 6.246 1 93.19 232 ASN B C 1
ATOM 5529 O O . ASN B 1 232 ? 0.794 -0.813 6.777 1 93.19 232 ASN B O 1
ATOM 5533 N N . VAL B 1 233 ? 1.078 0.396 4.984 1 95.06 233 VAL B N 1
ATOM 5534 C CA . VAL B 1 233 ? 0.763 -0.738 4.121 1 95.06 233 VAL B CA 1
ATOM 5535 C C . VAL B 1 233 ? 1.903 -0.968 3.133 1 95.06 233 VAL B C 1
ATOM 5537 O O . VAL B 1 233 ? 2.408 -0.02 2.527 1 95.06 233 VAL B O 1
ATOM 5540 N N . HIS B 1 234 ? 2.332 -2.193 3.031 1 96.62 234 HIS B N 1
ATOM 5541 C CA . HIS B 1 234 ? 3.322 -2.633 2.057 1 96.62 234 HIS B CA 1
ATOM 5542 C C . HIS B 1 234 ? 2.742 -3.684 1.115 1 96.62 234 HIS B C 1
ATOM 5544 O O . HIS B 1 234 ? 2.354 -4.77 1.554 1 96.62 234 HIS B O 1
ATOM 5550 N N . PHE B 1 235 ? 2.615 -3.301 -0.113 1 96.88 235 PHE B N 1
ATOM 5551 C CA . PHE B 1 235 ? 2.193 -4.25 -1.137 1 96.88 235 PHE B CA 1
ATOM 5552 C C . PHE B 1 235 ? 3.396 -4.82 -1.876 1 96.88 235 PHE B C 1
ATOM 5554 O O . PHE B 1 235 ? 4.141 -4.082 -2.527 1 96.88 235 PHE B O 1
ATOM 5561 N N . ILE B 1 236 ? 3.576 -6.09 -1.747 1 96.44 236 ILE B N 1
ATOM 5562 C CA . ILE B 1 236 ? 4.688 -6.781 -2.389 1 96.44 236 ILE B CA 1
ATOM 5563 C C . ILE B 1 236 ? 4.203 -7.461 -3.668 1 96.44 236 ILE B C 1
ATOM 5565 O O . ILE B 1 236 ? 3.461 -8.445 -3.615 1 96.44 236 ILE B O 1
ATOM 5569 N N . ARG B 1 237 ? 4.625 -7.027 -4.797 1 92.5 237 ARG B N 1
ATOM 5570 C CA . ARG B 1 237 ? 4.008 -7.402 -6.066 1 92.5 237 ARG B CA 1
ATOM 5571 C C . ARG B 1 237 ? 4.469 -8.781 -6.512 1 92.5 237 ARG B C 1
ATOM 5573 O O . ARG B 1 237 ? 3.781 -9.453 -7.281 1 92.5 237 ARG B O 1
ATOM 5580 N N . ASN B 1 238 ? 5.738 -9.18 -6.207 1 93.75 238 ASN B N 1
ATOM 5581 C CA . ASN B 1 238 ? 6.336 -10.43 -6.66 1 93.75 238 ASN B CA 1
ATOM 5582 C C . ASN B 1 238 ? 7.512 -10.836 -5.781 1 93.75 238 ASN B C 1
ATOM 5584 O O . ASN B 1 238 ? 7.957 -10.062 -4.93 1 93.75 238 ASN B O 1
ATOM 5588 N N . TYR B 1 239 ? 7.934 -12.086 -5.871 1 95.62 239 TYR B N 1
ATOM 5589 C CA . TYR B 1 239 ? 9.078 -12.523 -5.074 1 95.62 239 TYR B CA 1
ATOM 5590 C C . TYR B 1 239 ? 9.867 -13.609 -5.793 1 95.62 239 TYR B C 1
ATOM 5592 O O . TYR B 1 239 ? 10.727 -14.258 -5.195 1 95.62 239 TYR B O 1
ATOM 5600 N N . ALA B 1 240 ? 9.602 -13.773 -7.09 1 94.25 240 ALA B N 1
ATOM 5601 C CA . ALA B 1 240 ? 10.242 -14.828 -7.863 1 94.25 240 ALA B CA 1
ATOM 5602 C C . ALA B 1 240 ? 11.727 -14.547 -8.055 1 94.25 240 ALA B C 1
ATOM 5604 O O . ALA B 1 240 ? 12.508 -15.453 -8.367 1 94.25 240 ALA B O 1
ATOM 5605 N N . ASP B 1 241 ? 12.148 -13.32 -7.891 1 89.12 241 ASP B N 1
ATOM 5606 C CA . ASP B 1 241 ? 13.539 -12.938 -8.117 1 89.12 241 ASP B CA 1
ATOM 5607 C C . ASP B 1 241 ? 14.375 -13.133 -6.855 1 89.12 241 ASP B C 1
ATOM 5609 O O . ASP B 1 241 ? 15.594 -12.969 -6.883 1 89.12 241 ASP B O 1
ATOM 5613 N N . HIS B 1 242 ? 13.781 -13.5 -5.816 1 93.56 242 HIS B N 1
ATOM 5614 C CA . HIS B 1 242 ? 14.5 -13.719 -4.566 1 93.56 242 HIS B CA 1
ATOM 5615 C C . HIS B 1 242 ? 15.391 -14.953 -4.656 1 93.56 242 HIS B C 1
ATOM 5617 O O . HIS B 1 242 ? 14.961 -16 -5.141 1 93.56 242 HIS B O 1
ATOM 5623 N N . GLU B 1 243 ? 16.562 -14.875 -4.129 1 95.62 243 GLU B N 1
ATOM 5624 C CA . GLU B 1 243 ? 17.531 -15.961 -4.203 1 95.62 243 GLU B CA 1
ATOM 5625 C C . GLU B 1 243 ? 17.031 -17.188 -3.445 1 95.62 243 GLU B C 1
ATOM 5627 O O . GLU B 1 243 ? 17.203 -18.328 -3.908 1 95.62 243 GLU B O 1
ATOM 5632 N N . VAL B 1 244 ? 16.438 -16.969 -2.312 1 96.88 244 VAL B N 1
ATOM 5633 C CA . VAL B 1 244 ? 15.953 -18.078 -1.491 1 96.88 244 VAL B CA 1
ATOM 5634 C C . VAL B 1 244 ? 14.859 -18.844 -2.24 1 96.88 244 VAL B C 1
ATOM 5636 O O . VAL B 1 244 ? 14.742 -20.062 -2.113 1 96.88 244 VAL B O 1
ATOM 5639 N N . TYR B 1 245 ? 14.086 -18.156 -3.018 1 97.69 245 TYR B N 1
ATOM 5640 C CA . TYR B 1 245 ? 13.031 -18.766 -3.816 1 97.69 245 TYR B CA 1
ATOM 5641 C C . TYR B 1 245 ? 13.609 -19.719 -4.863 1 97.69 245 TYR B C 1
ATOM 5643 O O . TYR B 1 245 ? 13.211 -20.875 -4.957 1 97.69 245 TYR B O 1
ATOM 5651 N N . LEU B 1 246 ? 14.555 -19.234 -5.574 1 97.06 246 LEU B N 1
ATOM 5652 C CA . LEU B 1 246 ? 15.172 -20 -6.645 1 97.06 246 LEU B CA 1
ATOM 5653 C C . LEU B 1 246 ? 15.945 -21.188 -6.082 1 97.06 246 LEU B C 1
ATOM 5655 O O . LEU B 1 246 ? 15.867 -22.297 -6.621 1 97.06 246 LEU B O 1
ATOM 5659 N N . ASP B 1 247 ? 16.578 -20.969 -5.012 1 97.19 247 ASP B N 1
ATOM 5660 C CA . ASP B 1 247 ? 17.328 -22.047 -4.371 1 97.19 247 ASP B CA 1
ATOM 5661 C C . ASP B 1 247 ? 16.391 -23.141 -3.865 1 97.19 247 ASP B C 1
ATOM 5663 O O . ASP B 1 247 ? 16.703 -24.328 -3.943 1 97.19 247 ASP B O 1
ATOM 5667 N N . THR B 1 248 ? 15.312 -22.719 -3.297 1 97.62 248 THR B N 1
ATOM 5668 C CA . THR B 1 248 ? 14.344 -23.672 -2.77 1 97.62 248 THR B CA 1
ATOM 5669 C C . THR B 1 248 ? 13.766 -24.531 -3.893 1 97.62 248 THR B C 1
ATOM 5671 O O . THR B 1 248 ? 13.625 -25.75 -3.746 1 97.62 248 THR B O 1
ATOM 5674 N N . TRP B 1 249 ? 13.453 -23.938 -5 1 97.25 249 TRP B N 1
ATOM 5675 C CA . TRP B 1 249 ? 12.945 -24.688 -6.141 1 97.25 249 TRP B CA 1
ATOM 5676 C C . TRP B 1 249 ? 14 -25.656 -6.664 1 97.25 249 TRP B C 1
ATOM 5678 O O . TRP B 1 249 ? 13.688 -26.797 -7.031 1 97.25 249 TRP B O 1
ATOM 5688 N N . ASN B 1 250 ? 15.234 -25.203 -6.734 1 95.81 250 ASN B N 1
ATOM 5689 C CA . ASN B 1 250 ? 16.328 -26.078 -7.145 1 95.81 250 ASN B CA 1
ATOM 5690 C C . ASN B 1 250 ? 16.406 -27.328 -6.273 1 95.81 250 ASN B C 1
ATOM 5692 O O . ASN B 1 250 ? 16.469 -28.438 -6.793 1 95.81 250 ASN B O 1
ATOM 5696 N N . ARG B 1 251 ? 16.328 -27.141 -5 1 95.5 251 ARG B N 1
ATOM 5697 C CA . ARG B 1 251 ? 16.391 -28.25 -4.062 1 95.5 251 ARG B CA 1
ATOM 5698 C C . ARG B 1 251 ? 15.156 -29.141 -4.195 1 95.5 251 ARG B C 1
ATOM 5700 O O . ARG B 1 251 ? 15.258 -30.359 -4.16 1 95.5 251 ARG B O 1
ATOM 5707 N N . HIS B 1 252 ? 14.016 -28.516 -4.328 1 96.12 252 HIS B N 1
ATOM 5708 C CA . HIS B 1 252 ? 12.75 -29.219 -4.426 1 96.12 252 HIS B CA 1
ATOM 5709 C C . HIS B 1 252 ? 12.719 -30.125 -5.648 1 96.12 252 HIS B C 1
ATOM 5711 O O . HIS B 1 252 ? 12.328 -31.297 -5.551 1 96.12 252 HIS B O 1
ATOM 5717 N N . ILE B 1 253 ? 13.156 -29.641 -6.781 1 95.12 253 ILE B N 1
ATOM 5718 C CA . ILE B 1 253 ? 13.172 -30.406 -8.023 1 95.12 253 ILE B CA 1
ATOM 5719 C C . ILE B 1 253 ? 14.188 -31.547 -7.922 1 95.12 253 ILE B C 1
ATOM 5721 O O . ILE B 1 253 ? 13.898 -32.688 -8.289 1 95.12 253 ILE B O 1
ATOM 5725 N N . ARG B 1 254 ? 15.32 -31.266 -7.398 1 92.25 254 ARG B N 1
ATOM 5726 C CA . ARG B 1 254 ? 16.375 -32.281 -7.273 1 92.25 254 ARG B CA 1
ATOM 5727 C C . ARG B 1 254 ? 15.945 -33.406 -6.332 1 92.25 254 ARG B C 1
ATOM 5729 O O . ARG B 1 254 ? 16.234 -34.562 -6.578 1 92.25 254 ARG B O 1
ATOM 5736 N N . ARG B 1 255 ? 15.32 -33 -5.246 1 93.31 255 ARG B N 1
ATOM 5737 C CA . ARG B 1 255 ? 14.82 -34 -4.309 1 93.31 255 ARG B CA 1
ATOM 5738 C C . ARG B 1 255 ? 13.805 -34.906 -4.98 1 93.31 255 ARG B C 1
ATOM 5740 O O . ARG B 1 255 ? 13.828 -36.125 -4.777 1 93.31 255 ARG B O 1
ATOM 5747 N N . TYR B 1 256 ? 12.906 -34.312 -5.723 1 93.62 256 TYR B N 1
ATOM 5748 C CA . TYR B 1 256 ? 11.914 -35.125 -6.426 1 93.62 256 TYR B CA 1
ATOM 5749 C C . TYR B 1 256 ? 12.57 -36.062 -7.418 1 93.62 256 TYR B C 1
ATOM 5751 O O . TYR B 1 256 ? 12.195 -37.25 -7.516 1 93.62 256 TYR B O 1
ATOM 5759 N N . VAL B 1 257 ? 13.555 -35.594 -8.141 1 90.94 257 VAL B N 1
ATOM 5760 C CA . VAL B 1 257 ? 14.281 -36.406 -9.117 1 90.94 257 VAL B CA 1
ATOM 5761 C C . VAL B 1 257 ? 15.023 -37.531 -8.406 1 90.94 257 VAL B C 1
ATOM 5763 O O . VAL B 1 257 ? 15.078 -38.656 -8.906 1 90.94 257 VAL B O 1
ATOM 5766 N N . GLY B 1 258 ? 15.547 -37.188 -7.305 1 87.69 258 GLY B N 1
ATOM 5767 C CA . GLY B 1 258 ? 16.219 -38.219 -6.516 1 87.69 258 GLY B CA 1
ATOM 5768 C C . GLY B 1 258 ? 15.297 -39.312 -6.055 1 87.69 258 GLY B C 1
ATOM 5769 O O . GLY B 1 258 ? 15.688 -40.5 -6.016 1 87.69 258 GLY B O 1
ATOM 5770 N N . GLN B 1 259 ? 14.109 -39 -5.77 1 91.44 259 GLN B N 1
ATOM 5771 C CA . GLN B 1 259 ? 13.148 -39.969 -5.219 1 91.44 259 GLN B CA 1
ATOM 5772 C C . GLN B 1 259 ? 12.469 -40.75 -6.332 1 91.44 259 GLN B C 1
ATOM 5774 O O . GLN B 1 259 ? 12.109 -41.906 -6.133 1 91.44 259 GLN B O 1
ATOM 5779 N N . HIS B 1 260 ? 12.328 -40.156 -7.535 1 91.56 260 HIS B N 1
ATOM 5780 C CA . HIS B 1 260 ? 11.484 -40.781 -8.555 1 91.56 260 HIS B CA 1
ATOM 5781 C C . HIS B 1 260 ? 12.281 -41.156 -9.797 1 91.56 260 HIS B C 1
ATOM 5783 O O . HIS B 1 260 ? 11.742 -41.719 -10.75 1 91.56 260 HIS B O 1
ATOM 5789 N N . GLY B 1 261 ? 13.562 -40.812 -9.781 1 87.44 261 GLY B N 1
ATOM 5790 C CA . GLY B 1 261 ? 14.391 -41.094 -10.945 1 87.44 261 GLY B CA 1
ATOM 5791 C C . GLY B 1 261 ? 14.539 -39.906 -11.859 1 87.44 261 GLY B C 1
ATOM 5792 O O . GLY B 1 261 ? 13.75 -38.938 -11.789 1 87.44 261 GLY B O 1
ATOM 5793 N N . THR B 1 262 ? 15.523 -39.906 -12.727 1 86.56 262 THR B N 1
ATOM 5794 C CA . THR B 1 262 ? 15.789 -38.812 -13.656 1 86.56 262 THR B CA 1
ATOM 5795 C C . THR B 1 262 ? 14.938 -38.969 -14.914 1 86.56 262 THR B C 1
ATOM 5797 O O . THR B 1 262 ? 14.977 -40 -15.586 1 86.56 262 THR B O 1
ATOM 5800 N N . PRO B 1 263 ? 14.18 -37.938 -15.211 1 91.38 263 PRO B N 1
ATOM 5801 C CA . PRO B 1 263 ? 13.398 -37.969 -16.453 1 91.38 263 PRO B CA 1
ATOM 5802 C C . PRO B 1 263 ? 14.242 -37.656 -17.688 1 91.38 263 PRO B C 1
ATOM 5804 O O . PRO B 1 263 ? 15.367 -37.156 -17.562 1 91.38 263 PRO B O 1
ATOM 5807 N N . ASP B 1 264 ? 13.672 -38 -18.844 1 89.56 264 ASP B N 1
ATOM 5808 C CA . ASP B 1 264 ? 14.328 -37.594 -20.078 1 89.56 264 ASP B CA 1
ATOM 5809 C C . ASP B 1 264 ? 14.211 -36.094 -20.297 1 89.56 264 ASP B C 1
ATOM 5811 O O . ASP B 1 264 ? 15.125 -35.469 -20.844 1 89.56 264 ASP B O 1
ATOM 5815 N N . TRP B 1 265 ? 12.984 -35.594 -19.859 1 91.81 265 TRP B N 1
ATOM 5816 C CA . TRP B 1 265 ? 12.703 -34.188 -20.078 1 91.81 265 TRP B CA 1
ATOM 5817 C C . TRP B 1 265 ? 12.133 -33.562 -18.797 1 91.81 265 TRP B C 1
ATOM 5819 O O . TRP B 1 265 ? 11.344 -34.188 -18.094 1 91.81 265 TRP B O 1
ATOM 5829 N N . LEU B 1 266 ? 12.609 -32.344 -18.562 1 95.19 266 LEU B N 1
ATOM 5830 C CA . LEU B 1 266 ? 12.008 -31.5 -17.516 1 95.19 266 LEU B CA 1
ATOM 5831 C C . LEU B 1 266 ? 11.352 -30.266 -18.125 1 95.19 266 LEU B C 1
ATOM 5833 O O . LEU B 1 266 ? 12.023 -29.453 -18.766 1 95.19 266 LEU B O 1
ATOM 5837 N N . PHE B 1 267 ? 10.055 -30.156 -17.922 1 95.31 267 PHE B N 1
ATOM 5838 C CA . PHE B 1 267 ? 9.336 -29 -18.438 1 95.31 267 PHE B CA 1
ATOM 5839 C C . PHE B 1 267 ? 8.992 -28.016 -17.328 1 95.31 267 PHE B C 1
ATOM 5841 O O . PHE B 1 267 ? 8.32 -28.375 -16.359 1 95.31 267 PHE B O 1
ATOM 5848 N N . ILE B 1 268 ? 9.5 -26.828 -17.422 1 96.12 268 ILE B N 1
ATOM 5849 C CA . ILE B 1 268 ? 9.117 -25.719 -16.531 1 96.12 268 ILE B CA 1
ATOM 5850 C C . ILE B 1 268 ? 7.938 -24.969 -17.125 1 96.12 268 ILE B C 1
ATOM 5852 O O . ILE B 1 268 ? 8.094 -24.234 -18.109 1 96.12 268 ILE B O 1
ATOM 5856 N N . VAL B 1 269 ? 6.84 -25.094 -16.5 1 94.19 269 VAL B N 1
ATOM 5857 C CA . VAL B 1 269 ? 5.598 -24.641 -17.125 1 94.19 269 VAL B CA 1
ATOM 5858 C C . VAL B 1 269 ? 5.027 -23.453 -16.359 1 94.19 269 VAL B C 1
ATOM 5860 O O . VAL B 1 269 ? 5.004 -23.453 -15.125 1 94.19 269 VAL B O 1
ATOM 5863 N N . PHE B 1 270 ? 4.625 -22.422 -17.078 1 91.38 270 PHE B N 1
ATOM 5864 C CA . PHE B 1 270 ? 3.965 -21.25 -16.516 1 91.38 270 PHE B CA 1
ATOM 5865 C C . PHE B 1 270 ? 2.568 -21.078 -17.109 1 91.38 270 PHE B C 1
ATOM 5867 O O . PHE B 1 270 ? 2.248 -21.672 -18.141 1 91.38 270 PHE B O 1
ATOM 5874 N N . GLN B 1 271 ? 1.803 -20.391 -16.375 1 85.62 271 GLN B N 1
ATOM 5875 C CA . GLN B 1 271 ? 0.457 -20.109 -16.859 1 85.62 271 GLN B CA 1
ATOM 5876 C C . GLN B 1 271 ? 0.486 -19.141 -18.047 1 85.62 271 GLN B C 1
ATOM 5878 O O . GLN B 1 271 ? 1.234 -18.172 -18.031 1 85.62 271 GLN B O 1
ATOM 5883 N N . GLY B 1 272 ? -0.273 -19.562 -19.016 1 77 272 GLY B N 1
ATOM 5884 C CA . GLY B 1 272 ? -0.325 -18.719 -20.188 1 77 272 GLY B CA 1
ATOM 5885 C C . GLY B 1 272 ? -1.139 -17.453 -19.984 1 77 272 GLY B C 1
ATOM 5886 O O . GLY B 1 272 ? -1.888 -17.344 -19 1 77 272 GLY B O 1
ATOM 5887 N N . THR B 1 273 ? -0.731 -16.406 -20.703 1 65.06 273 THR B N 1
ATOM 5888 C CA . THR B 1 273 ? -1.458 -15.141 -20.641 1 65.06 273 THR B CA 1
ATOM 5889 C C . THR B 1 273 ? -2.324 -14.945 -21.875 1 65.06 273 THR B C 1
ATOM 5891 O O . THR B 1 273 ? -2.068 -15.555 -22.922 1 65.06 273 THR B O 1
ATOM 5894 N N . ARG B 1 274 ? -3.586 -14.555 -21.797 1 57.31 274 ARG B N 1
ATOM 5895 C CA . ARG B 1 274 ? -4.348 -14.164 -22.969 1 57.31 274 ARG B CA 1
ATOM 5896 C C . ARG B 1 274 ? -3.525 -13.25 -23.875 1 57.31 274 ARG B C 1
ATOM 5898 O O . ARG B 1 274 ? -2.643 -12.531 -23.406 1 57.31 274 ARG B O 1
ATOM 5905 N N . LYS B 1 275 ? -3.414 -13.633 -25.141 1 50.66 275 LYS B N 1
ATOM 5906 C CA . LYS B 1 275 ? -2.668 -12.797 -26.078 1 50.66 275 LYS B CA 1
ATOM 5907 C C . LYS B 1 275 ? -2.752 -11.32 -25.672 1 50.66 275 LYS B C 1
ATOM 5909 O O . LYS B 1 275 ? -2.107 -10.469 -26.281 1 50.66 275 LYS B O 1
ATOM 5914 N N . TYR B 1 276 ? -3.637 -11 -25.016 1 46.34 276 TYR B N 1
ATOM 5915 C CA . TYR B 1 276 ? -3.572 -9.539 -24.938 1 46.34 276 TYR B CA 1
ATOM 5916 C C . TYR B 1 276 ? -2.23 -9.086 -24.391 1 46.34 276 TYR B C 1
ATOM 5918 O O . TYR B 1 276 ? -1.426 -9.898 -23.938 1 46.34 276 TYR B O 1
ATOM 5926 N N . VAL B 1 277 ? -1.975 -7.91 -23.438 1 45.25 277 VAL B N 1
ATOM 5927 C CA . VAL B 1 277 ? -1.303 -6.617 -23.5 1 45.25 277 VAL B CA 1
ATOM 5928 C C . VAL B 1 277 ? 0.153 -6.77 -23.062 1 45.25 277 VAL B C 1
ATOM 5930 O O . VAL B 1 277 ? 0.447 -6.832 -21.875 1 45.25 277 VAL B O 1
ATOM 5933 N N . ALA B 1 278 ? 0.905 -7.855 -23.5 1 47.56 278 ALA B N 1
ATOM 5934 C CA . ALA B 1 278 ? 2.316 -7.527 -23.312 1 47.56 278 ALA B CA 1
ATOM 5935 C C . ALA B 1 278 ? 2.568 -6.043 -23.562 1 47.56 278 ALA B C 1
ATOM 5937 O O . ALA B 1 278 ? 3.396 -5.426 -22.891 1 47.56 278 ALA B O 1
ATOM 5938 N N . ALA B 1 279 ? 1.868 -5.715 -24.641 1 48.72 279 ALA B N 1
ATOM 5939 C CA . ALA B 1 279 ? 2.033 -4.32 -25.062 1 48.72 279 ALA B CA 1
ATOM 5940 C C . ALA B 1 279 ? 1.618 -3.367 -23.938 1 48.72 279 ALA B C 1
ATOM 5942 O O . ALA B 1 279 ? 2.016 -2.199 -23.938 1 48.72 279 ALA B O 1
ATOM 5943 N N . SER B 1 280 ? 0.805 -4.062 -23.109 1 54.22 280 SER B N 1
ATOM 5944 C CA . SER B 1 280 ? 0.244 -3.135 -22.125 1 54.22 280 SER B CA 1
ATOM 5945 C C . SER B 1 280 ? 1.177 -2.957 -20.938 1 54.22 280 SER B C 1
ATOM 5947 O O . SER B 1 280 ? 0.865 -2.217 -20 1 54.22 280 SER B O 1
ATOM 5949 N N . GLY B 1 281 ? 2.404 -3.514 -21.016 1 60.25 281 GLY B N 1
ATOM 5950 C CA . GLY B 1 281 ? 3.346 -3.291 -19.922 1 60.25 281 GLY B CA 1
ATOM 5951 C C . GLY B 1 281 ? 3.385 -4.434 -18.922 1 60.25 281 GLY B C 1
ATOM 5952 O O . GLY B 1 281 ? 3.881 -4.27 -17.812 1 60.25 281 GLY B O 1
ATOM 5953 N N . ASP B 1 282 ? 2.725 -5.465 -19.328 1 65.88 282 ASP B N 1
ATOM 5954 C CA . ASP B 1 282 ? 2.779 -6.59 -18.391 1 65.88 282 ASP B CA 1
ATOM 5955 C C . ASP B 1 282 ? 4.176 -7.199 -18.344 1 65.88 282 ASP B C 1
ATOM 5957 O O . ASP B 1 282 ? 4.766 -7.496 -19.391 1 65.88 282 ASP B O 1
ATOM 5961 N N . THR B 1 283 ? 4.77 -7.289 -17.156 1 76.81 283 THR B N 1
ATOM 5962 C CA . THR B 1 283 ? 6.141 -7.742 -16.953 1 76.81 283 THR B CA 1
ATOM 5963 C C . THR B 1 283 ? 6.191 -9.258 -16.797 1 76.81 283 THR B C 1
ATOM 5965 O O . THR B 1 283 ? 7.266 -9.836 -16.609 1 76.81 283 THR B O 1
ATOM 5968 N N . TYR B 1 284 ? 5.09 -9.906 -16.953 1 81.12 284 TYR B N 1
ATOM 5969 C CA . TYR B 1 284 ? 4.98 -11.336 -16.672 1 81.12 284 TYR B CA 1
ATOM 5970 C C . TYR B 1 284 ? 5.93 -12.133 -17.562 1 81.12 284 TYR B C 1
ATOM 5972 O O . TYR B 1 284 ? 6.621 -13.039 -17.078 1 81.12 284 TYR B O 1
ATOM 5980 N N . ARG B 1 285 ? 5.996 -11.75 -18.781 1 78.69 285 ARG B N 1
ATOM 5981 C CA . ARG B 1 285 ? 6.844 -12.469 -19.734 1 78.69 285 ARG B CA 1
ATOM 5982 C C . ARG B 1 285 ? 8.312 -12.391 -19.312 1 78.69 285 ARG B C 1
ATOM 5984 O O . ARG B 1 285 ? 9.023 -13.398 -19.328 1 78.69 285 ARG B O 1
ATOM 5991 N N . ASP B 1 286 ? 8.641 -11.219 -18.953 1 78.88 286 ASP B N 1
ATOM 5992 C CA . ASP B 1 286 ? 10.031 -11.031 -18.578 1 78.88 286 ASP B CA 1
ATOM 5993 C C . ASP B 1 286 ? 10.352 -11.766 -17.266 1 78.88 286 ASP B C 1
ATOM 5995 O O . ASP B 1 286 ? 11.43 -12.344 -17.125 1 78.88 286 ASP B O 1
ATOM 5999 N N . GLU B 1 287 ? 9.445 -11.797 -16.391 1 84.81 287 GLU B N 1
ATOM 6000 C CA . GLU B 1 287 ? 9.664 -12.422 -15.094 1 84.81 287 GLU B CA 1
ATOM 6001 C C . GLU B 1 287 ? 9.75 -13.938 -15.211 1 84.81 287 GLU B C 1
ATOM 6003 O O . GLU B 1 287 ? 10.648 -14.562 -14.633 1 84.81 287 GLU B O 1
ATOM 6008 N N . TYR B 1 288 ? 8.844 -14.531 -15.938 1 87.31 288 TYR B N 1
ATOM 6009 C CA . TYR B 1 288 ? 8.891 -15.984 -15.992 1 87.31 288 TYR B CA 1
ATOM 6010 C C . TYR B 1 288 ? 10.086 -16.469 -16.812 1 87.31 288 TYR B C 1
ATOM 6012 O O . TYR B 1 288 ? 10.648 -17.531 -16.531 1 87.31 288 TYR B O 1
ATOM 6020 N N . THR B 1 289 ? 10.445 -15.664 -17.875 1 86 289 THR B N 1
ATOM 6021 C CA . THR B 1 289 ? 11.625 -16.016 -18.641 1 86 289 THR B CA 1
ATOM 6022 C C . THR B 1 289 ? 12.875 -16 -17.766 1 86 289 THR B C 1
ATOM 6024 O O . THR B 1 289 ? 13.695 -16.922 -17.828 1 86 289 THR B O 1
ATOM 6027 N N . SER B 1 290 ? 12.93 -15 -17 1 88.25 290 SER B N 1
ATOM 6028 C CA . SER B 1 290 ? 14.062 -14.898 -16.078 1 88.25 290 SER B CA 1
ATOM 6029 C C . SER B 1 290 ? 14.086 -16.047 -15.094 1 88.25 290 SER B C 1
ATOM 6031 O O . SER B 1 290 ? 15.133 -16.641 -14.844 1 88.25 290 SER B O 1
ATOM 6033 N N . THR B 1 291 ? 12.977 -16.391 -14.531 1 93.69 291 THR B N 1
ATOM 6034 C CA . THR B 1 291 ? 12.875 -17.484 -13.57 1 93.69 291 THR B CA 1
ATOM 6035 C C . THR B 1 291 ? 13.258 -18.812 -14.219 1 93.69 291 THR B C 1
ATOM 6037 O O . THR B 1 291 ? 14.016 -19.594 -13.641 1 93.69 291 THR B O 1
ATOM 6040 N N . ALA B 1 292 ? 12.758 -19.031 -15.422 1 93.5 292 ALA B N 1
ATOM 6041 C CA . ALA B 1 292 ? 13.062 -20.266 -16.141 1 93.5 292 ALA B CA 1
ATOM 6042 C C . ALA B 1 292 ? 14.562 -20.391 -16.406 1 93.5 292 ALA B C 1
ATOM 6044 O O . ALA B 1 292 ? 15.148 -21.453 -16.203 1 93.5 292 ALA B O 1
ATOM 6045 N N . GLU B 1 293 ? 15.125 -19.328 -16.812 1 93.25 293 GLU B N 1
ATOM 6046 C CA . GLU B 1 293 ? 16.547 -19.328 -17.141 1 93.25 293 GLU B CA 1
ATOM 6047 C C . GLU B 1 293 ? 17.391 -19.531 -15.883 1 93.25 293 GLU B C 1
ATOM 6049 O O . GLU B 1 293 ? 18.344 -20.328 -15.891 1 93.25 293 GLU B O 1
ATOM 6054 N N . GLN B 1 294 ? 17.047 -18.844 -14.883 1 94.88 294 GLN B N 1
ATOM 6055 C CA . GLN B 1 294 ? 17.812 -18.953 -13.633 1 94.88 294 GLN B CA 1
ATOM 6056 C C . GLN B 1 294 ? 17.672 -20.359 -13.039 1 94.88 294 GLN B C 1
ATOM 6058 O O . GLN B 1 294 ? 18.625 -20.906 -12.492 1 94.88 294 GLN B O 1
ATOM 6063 N N . LEU B 1 295 ? 16.516 -20.906 -13.086 1 94.88 295 LEU B N 1
ATOM 6064 C CA . LEU B 1 295 ? 16.312 -22.25 -12.57 1 94.88 295 LEU B CA 1
ATOM 6065 C C . LEU B 1 295 ? 17.078 -23.281 -13.398 1 94.88 295 LEU B C 1
ATOM 6067 O O . LEU B 1 295 ? 17.688 -24.188 -12.852 1 94.88 295 LEU B O 1
ATOM 6071 N N . ARG B 1 296 ? 17.016 -23.141 -14.719 1 93.56 296 ARG B N 1
ATOM 6072 C CA . ARG B 1 296 ? 17.781 -24.016 -15.602 1 93.56 296 ARG B CA 1
ATOM 6073 C C . ARG B 1 296 ? 19.266 -23.969 -15.266 1 93.56 296 ARG B C 1
ATOM 6075 O O . ARG B 1 296 ? 19.922 -25.016 -15.18 1 93.56 296 ARG B O 1
ATOM 6082 N N . GLU B 1 297 ? 19.75 -22.781 -15.078 1 92.81 297 GLU B N 1
ATOM 6083 C CA . GLU B 1 297 ? 21.172 -22.594 -14.766 1 92.81 297 GLU B CA 1
ATOM 6084 C C . GLU B 1 297 ? 21.516 -23.234 -13.422 1 92.81 297 GLU B C 1
ATOM 6086 O O . GLU B 1 297 ? 22.547 -23.922 -13.312 1 92.81 297 GLU B O 1
ATOM 6091 N N . ARG B 1 298 ? 20.719 -23.047 -12.477 1 92.88 298 ARG B N 1
ATOM 6092 C CA . ARG B 1 298 ? 20.969 -23.594 -11.148 1 92.88 298 ARG B CA 1
ATOM 6093 C C . ARG B 1 298 ? 20.922 -25.125 -11.156 1 92.88 298 ARG B C 1
ATOM 6095 O O . ARG B 1 298 ? 21.75 -25.781 -10.531 1 92.88 298 ARG B O 1
ATOM 6102 N N . LEU B 1 299 ? 19.984 -25.641 -11.828 1 92.5 299 LEU B N 1
ATOM 6103 C CA . LEU B 1 299 ? 19.844 -27.078 -11.93 1 92.5 299 LEU B CA 1
ATOM 6104 C C . LEU B 1 299 ? 21.031 -27.688 -12.672 1 92.5 299 LEU B C 1
ATOM 6106 O O . LEU B 1 299 ? 21.578 -28.703 -12.242 1 92.5 299 LEU B O 1
ATOM 6110 N N . SER B 1 300 ? 21.438 -27.016 -13.734 1 87.69 300 SER B N 1
ATOM 6111 C CA . SER B 1 300 ? 22.562 -27.5 -14.531 1 87.69 300 SER B CA 1
ATOM 6112 C C . SER B 1 300 ? 23.859 -27.469 -13.727 1 87.69 300 SER B C 1
ATOM 6114 O O . SER B 1 300 ? 24.656 -28.406 -13.797 1 87.69 300 SER B O 1
ATOM 6116 N N . THR B 1 301 ? 24.031 -26.453 -13.023 1 85.25 301 THR B N 1
ATOM 6117 C CA . THR B 1 301 ? 25.234 -26.312 -12.203 1 85.25 301 THR B CA 1
ATOM 6118 C C . THR B 1 301 ? 25.25 -27.359 -11.086 1 85.25 301 THR B C 1
ATOM 6120 O O . THR B 1 301 ? 26.297 -27.953 -10.805 1 85.25 301 THR B O 1
ATOM 6123 N N . SER B 1 302 ? 24.156 -27.578 -10.547 1 84 302 SER B N 1
ATOM 6124 C CA . SER B 1 302 ? 24.062 -28.531 -9.445 1 84 302 SER B CA 1
ATOM 6125 C C . SER B 1 302 ? 24.297 -29.953 -9.93 1 84 302 SER B C 1
ATOM 6127 O O . SER B 1 302 ? 24.906 -30.766 -9.227 1 84 302 SER B O 1
ATOM 6129 N N . TRP B 1 303 ? 23.812 -30.266 -11.086 1 80.81 303 TRP B N 1
ATOM 6130 C CA . TRP B 1 303 ? 23.922 -31.625 -11.609 1 80.81 303 TRP B CA 1
ATOM 6131 C C . TRP B 1 303 ? 25.297 -31.859 -12.211 1 80.81 303 TRP B C 1
ATOM 6133 O O . TRP B 1 303 ? 25.766 -33 -12.273 1 80.81 303 TRP B O 1
ATOM 6143 N N . SER B 1 304 ? 25.953 -30.844 -12.68 1 73.12 304 SER B N 1
ATOM 6144 C CA . SER B 1 304 ? 27.312 -30.969 -13.172 1 73.12 304 SER B CA 1
ATOM 6145 C C . SER B 1 304 ? 28.297 -31.203 -12.031 1 73.12 304 SER B C 1
ATOM 6147 O O . SER B 1 304 ? 29.25 -31.969 -12.172 1 73.12 304 SER B O 1
ATOM 6149 N N . THR B 1 305 ? 28.094 -30.422 -10.984 1 61.78 305 THR B N 1
ATOM 6150 C CA . THR B 1 305 ? 29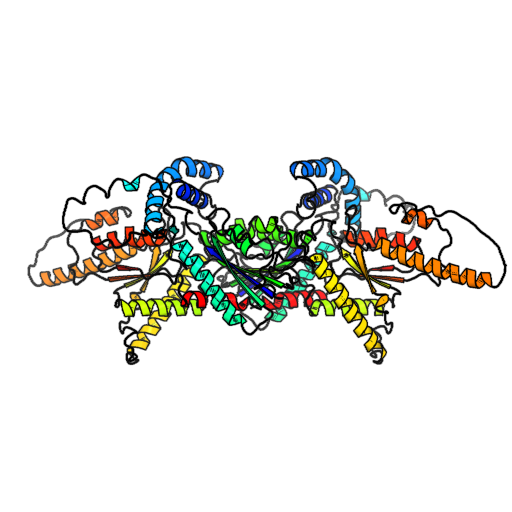 -30.516 -9.844 1 61.78 305 THR B CA 1
ATOM 6151 C C . THR B 1 305 ? 28.766 -31.812 -9.07 1 61.78 305 THR B C 1
ATOM 6153 O O . THR B 1 305 ? 29.688 -32.312 -8.43 1 61.78 305 THR B O 1
ATOM 6156 N N . SER B 1 306 ? 27.594 -32.156 -8.938 1 55.19 306 SER B N 1
ATOM 6157 C CA . SER B 1 306 ? 27.281 -33.375 -8.195 1 55.19 306 SER B CA 1
ATOM 6158 C C . SER B 1 306 ? 27.906 -34.594 -8.859 1 55.19 306 SER B C 1
ATOM 6160 O O . SER B 1 306 ? 28.109 -35.625 -8.219 1 55.19 306 SER B O 1
ATOM 6162 N N . SER B 1 307 ? 28.141 -34.531 -10.219 1 49.16 307 SER B N 1
ATOM 6163 C CA . SER B 1 307 ? 28.781 -35.656 -10.867 1 49.16 307 SER B CA 1
ATOM 6164 C C . SER B 1 307 ? 30.156 -35.938 -10.281 1 49.16 307 SER B C 1
ATOM 6166 O O . SER B 1 307 ? 30.625 -37.062 -10.258 1 49.16 307 SER B O 1
ATOM 6168 N N . SER B 1 308 ? 30.938 -34.781 -9.906 1 43.03 308 SER B N 1
ATOM 6169 C CA . SER B 1 308 ? 32.281 -35.062 -9.375 1 43.03 308 SER B CA 1
ATOM 6170 C C . SER B 1 308 ? 32.219 -35.5 -7.914 1 43.03 308 SER B C 1
ATOM 6172 O O . SER B 1 308 ? 33.219 -35.906 -7.344 1 43.03 308 SER B O 1
ATOM 6174 N N . MET B 1 309 ? 31.297 -34.906 -7.082 1 40.25 309 MET B N 1
ATOM 6175 C CA . MET B 1 309 ? 31.312 -35.188 -5.656 1 40.25 309 MET B CA 1
ATOM 6176 C C . MET B 1 309 ? 30.719 -36.562 -5.387 1 40.25 309 MET B C 1
ATOM 6178 O O . MET B 1 309 ? 29.734 -36.969 -6.023 1 40.25 309 MET B O 1
ATOM 6182 N N . PRO B 1 310 ? 31.469 -37.5 -4.645 1 36.66 310 PRO B N 1
ATOM 6183 C CA . PRO B 1 310 ? 30.906 -38.781 -4.203 1 36.66 310 PRO B CA 1
ATOM 6184 C C . PRO B 1 310 ? 29.484 -38.656 -3.684 1 36.66 310 PRO B C 1
ATOM 6186 O O . PRO B 1 310 ? 29.078 -37.594 -3.238 1 36.66 310 PRO B O 1
ATOM 6189 N N . THR B 1 311 ? 28.484 -39.406 -4.082 1 38.34 311 THR B N 1
ATOM 6190 C CA . THR B 1 311 ? 27.125 -39.531 -3.549 1 38.34 311 THR B CA 1
ATOM 6191 C C . THR B 1 311 ? 27.109 -39.25 -2.049 1 38.34 311 THR B C 1
ATOM 6193 O O . THR B 1 311 ? 27.875 -39.875 -1.294 1 38.34 311 THR B O 1
ATOM 6196 N N . PRO B 1 312 ? 26.859 -38.094 -1.529 1 36.22 312 PRO B N 1
ATOM 6197 C CA . PRO B 1 312 ? 26.828 -38.188 -0.069 1 36.22 312 PRO B CA 1
ATOM 6198 C C . PRO B 1 312 ? 26.219 -39.5 0.411 1 36.22 312 PRO B C 1
ATOM 6200 O O . PRO B 1 312 ? 25.438 -40.125 -0.312 1 36.22 312 PRO B O 1
ATOM 6203 N N . ALA B 1 313 ? 26.938 -40.188 1.438 1 34.44 313 ALA B N 1
ATOM 6204 C CA . ALA B 1 313 ? 26.578 -41.5 1.994 1 34.44 313 ALA B CA 1
ATOM 6205 C C . ALA B 1 313 ? 25.062 -41.656 2.066 1 34.44 313 ALA B C 1
ATOM 6207 O O . ALA B 1 313 ? 24.562 -42.75 2.221 1 34.44 313 ALA B O 1
ATOM 6208 N N . ASP B 1 314 ? 24.359 -40.5 2.553 1 34.12 314 ASP B N 1
ATOM 6209 C CA . ASP B 1 314 ? 23 -40.75 2.98 1 34.12 314 ASP B CA 1
ATOM 6210 C C . ASP B 1 314 ? 22.078 -41 1.778 1 34.12 314 ASP B C 1
ATOM 6212 O O . ASP B 1 314 ? 20.875 -41.188 1.939 1 34.12 314 ASP B O 1
ATOM 6216 N N . GLY B 1 315 ? 22.406 -41.5 0.634 1 33.38 315 GLY B N 1
ATOM 6217 C CA . GLY B 1 315 ? 21.672 -42.062 -0.473 1 33.38 315 GLY B CA 1
ATOM 6218 C C . GLY B 1 315 ? 20.703 -41.094 -1.121 1 33.38 315 GLY B C 1
ATOM 6219 O O . GLY B 1 315 ? 19.875 -41.5 -1.95 1 33.38 315 GLY B O 1
ATOM 6220 N N . GLN B 1 316 ? 20.453 -40.062 -0.548 1 35.97 316 GLN B N 1
ATOM 6221 C CA . GLN B 1 316 ? 19.219 -39.344 -0.891 1 35.97 316 GLN B CA 1
ATOM 6222 C C . GLN B 1 316 ? 19.375 -38.562 -2.189 1 35.97 316 GLN B C 1
ATOM 6224 O O . GLN B 1 316 ? 18.391 -38.062 -2.74 1 35.97 316 GLN B O 1
ATOM 6229 N N . PHE B 1 317 ? 20.5 -37.844 -2.461 1 40.28 317 PHE B N 1
ATOM 6230 C CA . PHE B 1 317 ? 20.5 -37 -3.65 1 40.28 317 PHE B CA 1
ATOM 6231 C C . PHE B 1 317 ? 20.953 -37.781 -4.871 1 40.28 317 PHE B C 1
ATOM 6233 O O . PHE B 1 317 ? 21.938 -38.5 -4.812 1 40.28 317 PHE B O 1
ATOM 6240 N N . PHE B 1 318 ? 20.062 -38.25 -5.836 1 43.09 318 PHE B N 1
ATOM 6241 C CA . PHE B 1 318 ? 20.109 -39.031 -7.066 1 43.09 318 PHE B CA 1
ATOM 6242 C C . PHE B 1 318 ? 21.141 -38.438 -8.031 1 43.09 318 PHE B C 1
ATOM 6244 O O . PHE B 1 318 ? 21.328 -37.25 -8.102 1 43.09 318 PHE B O 1
ATOM 6251 N N . ARG B 1 319 ? 22.109 -39.156 -8.539 1 46.12 319 ARG B N 1
ATOM 6252 C CA . ARG B 1 319 ? 23.219 -39.094 -9.477 1 46.12 319 ARG B CA 1
ATOM 6253 C C . ARG B 1 319 ? 22.75 -38.656 -10.852 1 46.12 319 ARG B C 1
ATOM 6255 O O . ARG B 1 319 ? 23.562 -38.469 -11.766 1 46.12 319 ARG B O 1
ATOM 6262 N N . GLY B 1 320 ? 21.531 -38.688 -11.336 1 53 320 GLY B N 1
ATOM 6263 C CA . GLY B 1 320 ? 21.266 -38.469 -12.75 1 53 320 GLY B CA 1
ATOM 6264 C C . GLY B 1 320 ? 21.234 -37 -13.141 1 53 320 GLY B C 1
ATOM 6265 O O . GLY B 1 320 ? 20.938 -36.156 -12.312 1 53 320 GLY B O 1
ATOM 6266 N N . SER B 1 321 ? 22.25 -36.594 -14.016 1 64.44 321 SER B N 1
ATOM 6267 C CA . SER B 1 321 ? 22.344 -35.25 -14.539 1 64.44 321 SER B CA 1
ATOM 6268 C C . SER B 1 321 ? 21.453 -35.062 -15.766 1 64.44 321 SER B C 1
ATOM 6270 O O . SER B 1 321 ? 21.391 -35.938 -16.625 1 64.44 321 SER B O 1
ATOM 6272 N N . LEU B 1 322 ? 20.531 -34.188 -15.648 1 78.12 322 LEU B N 1
ATOM 6273 C CA . LEU B 1 322 ? 19.75 -33.812 -16.812 1 78.12 322 LEU B CA 1
ATOM 6274 C C . LEU B 1 322 ? 20.469 -32.781 -17.656 1 78.12 322 LEU B C 1
ATOM 6276 O O . LEU B 1 322 ? 20.953 -31.781 -17.125 1 78.12 322 LEU B O 1
ATOM 6280 N N . ASN B 1 323 ? 20.656 -33.188 -18.953 1 80.19 323 ASN B N 1
ATOM 6281 C CA . ASN B 1 323 ? 21.219 -32.219 -19.875 1 80.19 323 ASN B CA 1
ATOM 6282 C C . ASN B 1 323 ? 20.391 -30.938 -19.922 1 80.19 323 ASN B C 1
ATOM 6284 O O . ASN B 1 323 ? 19.156 -30.984 -20 1 80.19 323 ASN B O 1
ATOM 6288 N N . PRO B 1 324 ? 21.047 -29.828 -19.828 1 85.06 324 PRO B N 1
ATOM 6289 C CA . PRO B 1 324 ? 20.328 -28.562 -19.844 1 85.06 324 PRO B CA 1
ATOM 6290 C C . PRO B 1 324 ? 19.438 -28.406 -21.078 1 85.06 324 PRO B C 1
ATOM 6292 O O . PRO B 1 324 ? 18.422 -27.688 -21.031 1 85.06 324 PRO B O 1
ATOM 6295 N N . SER B 1 325 ? 19.766 -28.984 -22.156 1 86.31 325 SER B N 1
ATOM 6296 C CA . SER B 1 325 ? 18.984 -28.891 -23.375 1 86.31 325 SER B CA 1
ATOM 6297 C C . SER B 1 325 ? 17.656 -29.625 -23.234 1 86.31 325 SER B C 1
ATOM 6299 O O . SER B 1 325 ? 16.734 -29.422 -24.031 1 86.31 325 SER B O 1
ATOM 6301 N N . ARG B 1 326 ? 17.609 -30.484 -22.281 1 91.06 326 ARG B N 1
ATOM 6302 C CA . ARG B 1 326 ? 16.406 -31.266 -22.047 1 91.06 326 ARG B CA 1
ATOM 6303 C C . ARG B 1 326 ? 15.5 -30.578 -21.031 1 91.06 326 ARG B C 1
ATOM 6305 O O . ARG B 1 326 ? 14.484 -31.141 -20.609 1 91.06 326 ARG B O 1
ATOM 6312 N N . ILE B 1 327 ? 15.906 -29.422 -20.609 1 92.88 327 ILE B N 1
ATOM 6313 C CA . ILE B 1 327 ? 15.07 -28.578 -19.75 1 92.88 327 ILE B CA 1
ATOM 6314 C C . ILE B 1 327 ? 14.414 -27.484 -20.594 1 92.88 327 ILE B C 1
ATOM 6316 O O . ILE B 1 327 ? 15.102 -26.594 -21.094 1 92.88 327 ILE B O 1
ATOM 6320 N N . LYS B 1 328 ? 13.141 -27.594 -20.766 1 92.38 328 LYS B N 1
ATOM 6321 C CA . LYS B 1 328 ? 12.43 -26.641 -21.609 1 92.38 328 LYS B CA 1
ATOM 6322 C C . LYS B 1 328 ? 11.312 -25.953 -20.844 1 92.38 328 LYS B C 1
ATOM 6324 O O . LYS B 1 328 ? 10.711 -26.531 -19.938 1 92.38 328 LYS B O 1
ATOM 6329 N N . SER B 1 329 ? 11.094 -24.688 -21.219 1 92.19 329 SER B N 1
ATOM 6330 C CA . SER B 1 329 ? 9.984 -23.938 -20.656 1 92.19 329 SER B CA 1
ATOM 6331 C C . SER B 1 329 ? 8.781 -23.938 -21.594 1 92.19 329 SER B C 1
ATOM 6333 O O . SER B 1 329 ? 8.938 -23.953 -22.812 1 92.19 329 SER B O 1
ATOM 6335 N N . ALA B 1 330 ? 7.598 -24.016 -21.062 1 91.12 330 ALA B N 1
ATOM 6336 C CA . ALA B 1 330 ? 6.359 -24 -21.828 1 91.12 330 ALA B CA 1
ATOM 6337 C C . ALA B 1 330 ? 5.238 -23.312 -21.062 1 91.12 330 ALA B C 1
ATOM 6339 O O . ALA B 1 330 ? 5.441 -22.859 -19.938 1 91.12 330 ALA B O 1
ATOM 6340 N N . PHE B 1 331 ? 4.129 -23.141 -21.766 1 88.31 331 PHE B N 1
ATOM 6341 C CA . PHE B 1 331 ? 2.982 -22.484 -21.156 1 88.31 331 PHE B CA 1
ATOM 6342 C C . PHE B 1 331 ? 1.765 -23.391 -21.156 1 88.31 331 PHE B C 1
ATOM 6344 O O . PHE B 1 331 ? 1.599 -24.219 -22.047 1 88.31 331 PHE B O 1
ATOM 6351 N N . LEU B 1 332 ? 1.061 -23.266 -20.016 1 84.25 332 LEU B N 1
ATOM 6352 C CA . LEU B 1 332 ? -0.202 -23.984 -19.906 1 84.25 332 LEU B CA 1
ATOM 6353 C C . LEU B 1 332 ? -1.375 -23.094 -20.281 1 84.25 332 LEU B C 1
ATOM 6355 O O . LEU B 1 332 ? -1.494 -21.969 -19.781 1 84.25 332 LEU B O 1
ATOM 6359 N N . GLY B 1 333 ? -2.055 -23.375 -21.297 1 68.06 333 GLY B N 1
ATOM 6360 C CA . GLY B 1 333 ? -3.145 -22.547 -21.797 1 68.06 333 GLY B CA 1
ATOM 6361 C C . GLY B 1 333 ? -4.461 -22.812 -21.078 1 68.06 333 GLY B C 1
ATOM 6362 O O . GLY B 1 333 ? -4.684 -23.906 -20.562 1 68.06 333 GLY B O 1
ATOM 6363 N N . HIS B 1 334 ? -5.211 -21.734 -20.547 1 57.12 334 HIS B N 1
ATOM 6364 C CA . HIS B 1 334 ? -6.527 -21.906 -19.938 1 57.12 334 HIS B CA 1
ATOM 6365 C C . HIS B 1 334 ? -7.621 -21.906 -21 1 57.12 334 HIS B C 1
ATOM 6367 O O . HIS B 1 334 ? -8.781 -21.594 -20.703 1 57.12 334 HIS B O 1
ATOM 6373 N N . GLY B 1 335 ? -7.457 -22.359 -22.156 1 50.09 335 GLY B N 1
ATOM 6374 C CA . GLY B 1 335 ? -8.516 -22.484 -23.141 1 50.09 335 GLY B CA 1
ATOM 6375 C C . GLY B 1 335 ? -8.203 -21.797 -24.453 1 50.09 335 GLY B C 1
ATOM 6376 O O . GLY B 1 335 ? -7.082 -21.891 -24.953 1 50.09 335 GLY B O 1
ATOM 6377 N N . SER B 1 336 ? -9.258 -20.875 -24.969 1 45 336 SER B N 1
ATOM 6378 C CA . SER B 1 336 ? -9.336 -20.312 -26.312 1 45 336 SER B CA 1
ATOM 6379 C C . SER B 1 336 ? -8.297 -19.219 -26.516 1 45 336 SER B C 1
ATOM 6381 O O . SER B 1 336 ? -8.203 -18.641 -27.594 1 45 336 SER B O 1
ATOM 6383 N N . GLU B 1 337 ? -7.621 -18.859 -25.594 1 48.97 337 GLU B N 1
ATOM 6384 C CA . GLU B 1 337 ? -6.898 -17.594 -25.734 1 48.97 337 GLU B CA 1
ATOM 6385 C C . GLU B 1 337 ? -5.539 -17.797 -26.406 1 48.97 337 GLU B C 1
ATOM 6387 O O . GLU B 1 337 ? -4.93 -18.859 -26.25 1 48.97 337 GLU B O 1
ATOM 6392 N N . ALA B 1 338 ? -5.395 -16.969 -27.453 1 45.78 338 ALA B N 1
ATOM 6393 C CA . ALA B 1 338 ? -4.109 -16.906 -28.141 1 45.78 338 ALA B CA 1
ATOM 6394 C C . ALA B 1 338 ? -2.957 -16.828 -27.141 1 45.78 338 ALA B C 1
ATOM 6396 O O . ALA B 1 338 ? -2.789 -15.812 -26.469 1 45.78 338 ALA B O 1
ATOM 6397 N N . LEU B 1 339 ? -2.652 -17.875 -26.562 1 53.88 339 LEU B N 1
ATOM 6398 C CA . LEU B 1 339 ? -1.69 -18.047 -25.484 1 53.88 339 LEU B CA 1
ATOM 6399 C C . LEU B 1 339 ? -0.263 -17.859 -25.984 1 53.88 339 LEU B C 1
ATOM 6401 O O . LEU B 1 339 ? 0.005 -18.031 -27.188 1 53.88 339 LEU B O 1
ATOM 6405 N N . ARG B 1 340 ? 0.543 -17.312 -25.109 1 60.38 340 ARG B N 1
ATOM 6406 C CA . ARG B 1 340 ? 1.979 -17.234 -25.359 1 60.38 340 ARG B CA 1
ATOM 6407 C C . ARG B 1 340 ? 2.533 -18.609 -25.75 1 60.38 340 ARG B C 1
ATOM 6409 O O . ARG B 1 340 ? 2.045 -19.641 -25.297 1 60.38 340 ARG B O 1
ATOM 6416 N N . GLU B 1 341 ? 3.105 -18.641 -26.891 1 66.06 341 GLU B N 1
ATOM 6417 C CA . GLU B 1 341 ? 3.863 -19.797 -27.359 1 66.06 341 GLU B CA 1
ATOM 6418 C C . GLU B 1 341 ? 5.23 -19.859 -26.688 1 66.06 341 GLU B C 1
ATOM 6420 O O . GLU B 1 341 ? 5.75 -18.859 -26.219 1 66.06 341 GLU B O 1
ATOM 6425 N N . PRO B 1 342 ? 5.559 -21.281 -26.312 1 78.75 342 PRO B N 1
ATOM 6426 C CA . PRO B 1 342 ? 5.074 -22.594 -26.766 1 78.75 342 PRO B CA 1
ATOM 6427 C C . PRO B 1 342 ? 4.145 -23.25 -25.75 1 78.75 342 PRO B C 1
ATOM 6429 O O . PRO B 1 342 ? 4.512 -23.422 -24.594 1 78.75 342 PRO B O 1
ATOM 6432 N N . ARG B 1 343 ? 3.094 -23.703 -26.312 1 84 343 ARG B N 1
ATOM 6433 C CA . ARG B 1 343 ? 2.15 -24.453 -25.484 1 84 343 ARG B CA 1
ATOM 6434 C C . ARG B 1 343 ? 2.709 -25.828 -25.141 1 84 343 ARG B C 1
ATOM 6436 O O . ARG B 1 343 ? 3.332 -26.484 -25.969 1 84 343 ARG B O 1
ATOM 6443 N N . LEU B 1 344 ? 2.461 -26.188 -23.891 1 88.12 344 LEU B N 1
ATOM 6444 C CA . LEU B 1 344 ? 3 -27.438 -23.391 1 88.12 344 LEU B CA 1
ATOM 6445 C C . LEU B 1 344 ? 2.547 -28.609 -24.266 1 88.12 344 LEU B C 1
ATOM 6447 O O . LEU B 1 344 ? 3.344 -29.5 -24.594 1 88.12 344 LEU B O 1
ATOM 6451 N N . GLU B 1 345 ? 1.325 -28.578 -24.719 1 86.38 345 GLU B N 1
ATOM 6452 C CA . GLU B 1 345 ? 0.786 -29.641 -25.562 1 86.38 345 GLU B CA 1
ATOM 6453 C C . GLU B 1 345 ? 1.55 -29.734 -26.891 1 86.38 345 GLU B C 1
ATOM 6455 O O . GLU B 1 345 ? 1.85 -30.844 -27.359 1 86.38 345 GLU B O 1
ATOM 6460 N N . ARG B 1 346 ? 1.807 -28.656 -27.406 1 86.06 346 ARG B N 1
ATOM 6461 C CA . ARG B 1 346 ? 2.514 -28.625 -28.688 1 86.06 346 ARG B CA 1
ATOM 6462 C C . ARG B 1 346 ? 3.959 -29.078 -28.531 1 86.06 346 ARG B C 1
ATOM 6464 O O . ARG B 1 346 ? 4.531 -29.672 -29.438 1 86.06 346 ARG B O 1
ATOM 6471 N N . VAL B 1 347 ? 4.488 -28.719 -27.438 1 88.94 347 VAL B N 1
ATOM 6472 C CA . VAL B 1 347 ? 5.863 -29.109 -27.172 1 88.94 347 VAL B CA 1
ATOM 6473 C C . VAL B 1 347 ? 5.945 -30.641 -27.062 1 88.94 347 VAL B C 1
ATOM 6475 O O . VAL B 1 347 ? 6.832 -31.266 -27.641 1 88.94 347 VAL B O 1
ATOM 6478 N N . PHE B 1 348 ? 5.074 -31.281 -26.359 1 89.75 348 PHE B N 1
ATOM 6479 C CA . PHE B 1 348 ? 5.02 -32.75 -26.219 1 89.75 348 PHE B CA 1
ATOM 6480 C C . PHE B 1 348 ? 4.887 -33.406 -27.594 1 89.75 348 PHE B C 1
ATOM 6482 O O . PHE B 1 348 ? 5.59 -34.344 -27.891 1 89.75 348 PHE B O 1
ATOM 6489 N N . LEU B 1 349 ? 4.062 -32.844 -28.375 1 86.38 349 LEU B N 1
ATOM 6490 C CA . LEU B 1 349 ? 3.805 -33.375 -29.703 1 86.38 349 LEU B CA 1
ATOM 6491 C C . LEU B 1 349 ? 5.043 -33.25 -30.578 1 86.38 349 LEU B C 1
ATOM 6493 O O . LEU B 1 349 ? 5.375 -34.188 -31.312 1 86.38 349 LEU B O 1
ATOM 6497 N N . SER B 1 350 ? 5.625 -32.094 -30.5 1 88.12 350 SER B N 1
ATOM 6498 C CA . SER B 1 350 ? 6.805 -31.859 -31.328 1 88.12 350 SER B CA 1
ATOM 6499 C C . SER B 1 350 ? 7.922 -32.844 -30.984 1 88.12 350 SER B C 1
ATOM 6501 O O . SER B 1 350 ? 8.609 -33.344 -31.891 1 88.12 350 SER B O 1
ATOM 6503 N N . ILE B 1 351 ? 8.094 -33.125 -29.797 1 87.75 351 ILE B N 1
ATOM 6504 C CA . ILE B 1 351 ? 9.172 -34 -29.344 1 87.75 351 ILE B CA 1
ATOM 6505 C C . ILE B 1 351 ? 8.883 -35.438 -29.812 1 87.75 351 ILE B C 1
ATOM 6507 O O . ILE B 1 351 ? 9.781 -36.125 -30.312 1 87.75 351 ILE B O 1
ATOM 6511 N N . ILE B 1 352 ? 7.684 -35.906 -29.734 1 84.81 352 ILE B N 1
ATOM 6512 C CA . ILE B 1 352 ? 7.312 -37.25 -30.141 1 84.81 352 ILE B CA 1
ATOM 6513 C C . ILE B 1 352 ? 7.465 -37.375 -31.656 1 84.81 352 ILE B C 1
ATOM 6515 O O . ILE B 1 352 ? 7.887 -38.438 -32.156 1 84.81 352 ILE B O 1
ATOM 6519 N N . ARG B 1 353 ? 7.137 -36.375 -32.344 1 83.31 353 ARG B N 1
ATOM 6520 C CA . ARG B 1 353 ? 7.285 -36.375 -33.781 1 83.31 353 ARG B CA 1
ATOM 6521 C C . ARG B 1 353 ? 8.75 -36.531 -34.188 1 83.31 353 ARG B C 1
ATOM 6523 O O . ARG B 1 353 ? 9.078 -37.281 -35.094 1 83.31 353 ARG B O 1
ATOM 6530 N N . GLN B 1 354 ? 9.477 -35.844 -33.5 1 83.19 354 GLN B N 1
ATOM 6531 C CA . GLN B 1 354 ? 10.906 -35.906 -33.781 1 83.19 354 GLN B CA 1
ATOM 6532 C C . GLN B 1 354 ? 11.461 -37.281 -33.469 1 83.19 354 GLN B C 1
ATOM 6534 O O . GLN B 1 354 ? 12.273 -37.844 -34.25 1 83.19 354 GLN B O 1
ATOM 6539 N N . LEU B 1 355 ? 11.023 -37.875 -32.406 1 81.19 355 LEU B N 1
ATOM 6540 C CA . LEU B 1 355 ? 11.5 -39.219 -32 1 81.19 355 LEU B CA 1
ATOM 6541 C C . LEU B 1 355 ? 11.008 -40.281 -32.969 1 81.19 355 LEU B C 1
ATOM 6543 O O . LEU B 1 355 ? 11.742 -41.219 -33.281 1 81.19 355 LEU B O 1
ATOM 6547 N N . LYS B 1 356 ? 9.836 -40.125 -33.438 1 77.75 356 LYS B N 1
ATOM 6548 C CA . LYS B 1 356 ? 9.281 -41.062 -34.406 1 77.75 356 LYS B CA 1
ATOM 6549 C C . LYS B 1 356 ? 10.016 -41 -35.719 1 77.75 356 LYS B C 1
ATOM 6551 O O . LYS B 1 356 ? 10.25 -42 -36.375 1 77.75 356 LYS B O 1
ATOM 6556 N N . SER B 1 357 ? 10.414 -39.812 -36.062 1 77.38 357 SER B N 1
ATOM 6557 C CA . SER B 1 357 ? 11.172 -39.625 -37.281 1 77.38 357 SER B CA 1
ATOM 6558 C C . SER B 1 357 ? 12.547 -40.281 -37.188 1 77.38 357 SER B C 1
ATOM 6560 O O . SER B 1 357 ? 13.008 -40.906 -38.156 1 77.38 357 SER B O 1
ATOM 6562 N N . ILE B 1 358 ? 13.078 -40.156 -36.062 1 69.31 358 ILE B N 1
ATOM 6563 C CA . ILE B 1 358 ? 14.391 -40.75 -35.844 1 69.31 358 ILE B CA 1
ATOM 6564 C C . ILE B 1 358 ? 14.289 -42.281 -35.844 1 69.31 358 ILE B C 1
ATOM 6566 O O . ILE B 1 358 ? 15.125 -42.969 -36.406 1 69.31 358 ILE B O 1
ATOM 6570 N N . SER B 1 359 ? 13.281 -42.781 -35.219 1 68.5 359 SER B N 1
ATOM 6571 C CA . SER B 1 359 ? 13.062 -44.219 -35.156 1 68.5 359 SER B CA 1
ATOM 6572 C C . SER B 1 359 ? 12.789 -44.812 -36.531 1 68.5 359 SER B C 1
ATOM 6574 O O . SER B 1 359 ? 13.289 -45.906 -36.844 1 68.5 359 SER B O 1
ATOM 6576 N N . ALA B 1 360 ? 12.039 -44.125 -37.312 1 67.31 360 ALA B N 1
ATOM 6577 C CA . ALA B 1 360 ? 11.734 -44.562 -38.656 1 67.31 360 ALA B CA 1
ATOM 6578 C C . ALA B 1 360 ? 13 -44.594 -39.5 1 67.31 360 ALA B C 1
ATOM 6580 O O . ALA B 1 360 ? 13.195 -45.5 -40.312 1 67.31 360 ALA B O 1
ATOM 6581 N N . MET B 1 361 ? 13.75 -43.656 -39.25 1 62.5 361 MET B N 1
ATOM 6582 C CA . MET B 1 361 ? 15 -43.594 -40 1 62.5 361 MET B CA 1
ATOM 6583 C C . MET B 1 361 ? 15.93 -44.75 -39.594 1 62.5 361 MET B C 1
ATOM 6585 O O . MET B 1 361 ? 16.594 -45.344 -40.438 1 62.5 361 MET B O 1
ATOM 6589 N N . ASN B 1 362 ? 15.852 -45 -38.312 1 59.62 362 ASN B N 1
ATOM 6590 C CA . ASN B 1 362 ? 16.688 -46.094 -37.844 1 59.62 362 ASN B CA 1
ATOM 6591 C C . ASN B 1 362 ? 16.172 -47.469 -38.312 1 59.62 362 ASN B C 1
ATOM 6593 O O . ASN B 1 362 ? 16.953 -48.344 -38.625 1 59.62 362 ASN B O 1
ATOM 6597 N N . SER B 1 363 ? 14.812 -47.531 -38.312 1 56.78 363 SER B N 1
ATOM 6598 C CA . SER B 1 363 ? 14.211 -48.75 -38.844 1 56.78 363 SER B CA 1
ATOM 6599 C C . SER B 1 363 ? 14.492 -48.906 -40.312 1 56.78 363 SER B C 1
ATOM 6601 O O . SER B 1 363 ? 14.773 -50.031 -40.781 1 56.78 363 SER B O 1
ATOM 6603 N N . LEU B 1 364 ? 14.328 -47.781 -41 1 50.06 364 LEU B N 1
ATOM 6604 C CA . LEU B 1 364 ? 14.625 -47.812 -42.438 1 50.06 364 LEU B CA 1
ATOM 6605 C C . LEU B 1 364 ? 16.094 -48.125 -42.688 1 50.06 364 LEU B C 1
ATOM 6607 O O . LEU B 1 364 ? 16.438 -48.875 -43.594 1 50.06 364 LEU B O 1
ATOM 6611 N N . ALA B 1 365 ? 16.812 -47.406 -41.812 1 49.16 365 ALA B N 1
ATOM 6612 C CA . ALA B 1 365 ? 18.25 -47.688 -41.938 1 49.16 365 ALA B CA 1
ATOM 6613 C C . ALA B 1 365 ? 18.562 -49.156 -41.656 1 49.16 365 ALA B C 1
ATOM 6615 O O . ALA B 1 365 ? 19.406 -49.75 -42.312 1 49.16 365 ALA B O 1
ATOM 6616 N N . SER B 1 366 ? 17.766 -49.625 -40.656 1 48.09 366 SER B N 1
ATOM 6617 C CA . SER B 1 366 ? 17.953 -51.031 -40.406 1 48.09 366 SER B CA 1
ATOM 6618 C C . SER B 1 366 ? 17.359 -51.875 -41.531 1 48.09 366 SER B C 1
ATOM 6620 O O . SER B 1 366 ? 17.875 -52.969 -41.844 1 48.09 366 SER B O 1
ATOM 6622 N N . SER B 1 367 ? 16.156 -51.281 -42.031 1 41.88 367 SER B N 1
ATOM 6623 C CA . SER B 1 367 ? 15.516 -52 -43.125 1 41.88 367 SER B CA 1
ATOM 6624 C C . SER B 1 367 ? 16.281 -51.844 -44.438 1 41.88 367 SER B C 1
ATOM 6626 O O . SER B 1 367 ? 16.281 -52.719 -45.281 1 41.88 367 SER B O 1
ATOM 6628 N N . LEU B 1 368 ? 16.703 -50.5 -44.656 1 39.12 368 LEU B N 1
ATOM 6629 C CA . LEU B 1 368 ? 17.438 -50.312 -45.875 1 39.12 368 LEU B CA 1
ATOM 6630 C C . LEU B 1 368 ? 18.625 -51.25 -45.969 1 39.12 368 LEU B C 1
ATOM 6632 O O . LEU B 1 368 ? 19.312 -51.281 -47 1 39.12 368 LEU B O 1
ATOM 6636 N N . SER B 1 369 ? 19.141 -51.844 -44.844 1 34.78 369 SER B N 1
ATOM 6637 C CA . SER B 1 369 ? 20.094 -52.875 -45.25 1 34.78 369 SER B CA 1
ATOM 6638 C C . SER B 1 369 ? 19.453 -53.906 -46.156 1 34.78 369 SER B C 1
ATOM 6640 O O . SER B 1 369 ? 20.141 -54.75 -46.75 1 34.78 369 SER B O 1
ATOM 6642 N N . SER B 1 370 ? 18.125 -54.281 -45.781 1 29.91 370 SER B N 1
ATOM 6643 C CA . SER B 1 370 ? 17.719 -55.312 -46.75 1 29.91 370 SER B CA 1
ATOM 6644 C C . SER B 1 370 ? 17.234 -54.688 -48.062 1 29.91 370 SER B C 1
ATOM 6646 O O . SER B 1 370 ? 17.703 -55.031 -49.125 1 29.91 370 SER B O 1
ATOM 6648 N N . SER B 1 371 ? 15.773 -54.594 -48.406 1 29.53 371 SER B N 1
ATOM 6649 C CA . SER B 1 371 ? 15.188 -54.625 -49.75 1 29.53 371 SER B CA 1
ATOM 6650 C C . SER B 1 371 ? 15.086 -53.219 -50.344 1 29.53 371 SER B C 1
ATOM 6652 O O . SER B 1 371 ? 14.93 -52.25 -49.594 1 29.53 371 SER B O 1
ATOM 6654 N N . ALA B 1 372 ? 15.5 -52.938 -51.625 1 29.09 372 ALA B N 1
ATOM 6655 C CA . ALA B 1 372 ? 15.625 -51.938 -52.688 1 29.09 372 ALA B CA 1
ATOM 6656 C C . ALA B 1 372 ? 14.273 -51.281 -53 1 29.09 372 ALA B C 1
ATOM 6658 O O . ALA B 1 372 ? 13.781 -51.344 -54.125 1 29.09 372 ALA B O 1
ATOM 6659 N N . VAL B 1 373 ? 13.188 -51.219 -52.094 1 24.48 373 VAL B N 1
ATOM 6660 C CA . VAL B 1 373 ? 11.922 -50.938 -52.75 1 24.48 373 VAL B CA 1
ATOM 6661 C C . VAL B 1 373 ? 11.875 -49.469 -53.156 1 24.48 373 VAL B C 1
ATOM 6663 O O . VAL B 1 373 ? 12.297 -48.594 -52.406 1 24.48 373 VAL B O 1
ATOM 6666 N N . ASN B 1 374 ? 11.641 -49.031 -54.469 1 22.69 374 ASN B N 1
ATOM 6667 C CA . ASN B 1 374 ? 11.547 -47.875 -55.375 1 22.69 374 ASN B CA 1
ATOM 6668 C C . ASN B 1 374 ? 10.352 -47 -55.031 1 22.69 374 ASN B C 1
ATOM 6670 O O . ASN B 1 374 ? 9.367 -46.969 -55.781 1 22.69 374 ASN B O 1
ATOM 6674 N N . ARG B 1 375 ? 9.797 -46.875 -53.781 1 22.47 375 ARG B N 1
ATOM 6675 C CA . ARG B 1 375 ? 8.461 -46.281 -53.75 1 22.47 375 ARG B CA 1
ATOM 6676 C C . ARG B 1 375 ? 8.539 -44.781 -53.938 1 22.47 375 ARG B C 1
ATOM 6678 O O . ARG B 1 375 ? 9.203 -44.094 -53.156 1 22.47 375 ARG B O 1
ATOM 6685 N N . ARG B 1 376 ? 8.188 -44.125 -55 1 22.05 376 ARG B N 1
ATOM 6686 C CA . ARG B 1 376 ? 8.125 -42.75 -55.469 1 22.05 376 ARG B CA 1
ATOM 6687 C C . ARG B 1 376 ? 6.949 -42 -54.844 1 22.05 376 ARG B C 1
ATOM 6689 O O . ARG B 1 376 ? 6.414 -41.062 -55.438 1 22.05 376 ARG B O 1
ATOM 6696 N N . GLY B 1 377 ? 6.309 -42.406 -53.75 1 19.94 377 GLY B N 1
ATOM 6697 C CA . GLY B 1 377 ? 5.02 -41.75 -53.625 1 19.94 377 GLY B CA 1
ATOM 6698 C C . GLY B 1 377 ? 5.129 -40.25 -53.344 1 19.94 377 GLY B C 1
ATOM 6699 O O . GLY B 1 377 ? 6.133 -39.812 -52.781 1 19.94 377 GLY B O 1
ATOM 6700 N N . SER B 1 378 ? 4.148 -39.406 -53.812 1 18.72 378 SER B N 1
ATOM 6701 C CA . SER B 1 378 ? 3.895 -38 -54.219 1 18.72 378 SER B CA 1
ATOM 6702 C C . SER B 1 378 ? 3.717 -37.125 -52.969 1 18.72 378 SER B C 1
ATOM 6704 O O . SER B 1 378 ? 4.59 -36.312 -52.656 1 18.72 378 SER B O 1
ATOM 6706 N N . SER B 1 379 ? 2.406 -36.656 -52.562 1 20.38 379 SER B N 1
ATOM 6707 C CA . SER B 1 379 ? 1.793 -35.312 -52.562 1 20.38 379 SER B CA 1
ATOM 6708 C C . SER B 1 379 ? 1.883 -34.688 -51.188 1 20.38 379 SER B C 1
ATOM 6710 O O . SER B 1 379 ? 1.861 -35.375 -50.156 1 20.38 379 SER B O 1
ATOM 6712 N N . ASP B 1 380 ? 2.201 -33.344 -51 1 20.72 380 ASP B N 1
ATOM 6713 C CA . ASP B 1 380 ? 2.572 -32.25 -50.094 1 20.72 380 ASP B CA 1
ATOM 6714 C C . ASP B 1 380 ? 1.363 -31.781 -49.281 1 20.72 380 ASP B C 1
ATOM 6716 O O . ASP B 1 380 ? 1.38 -30.672 -48.719 1 20.72 380 ASP B O 1
ATOM 6720 N N . GLY B 1 381 ? 0.253 -32.469 -49.031 1 20.3 381 GLY B N 1
ATOM 6721 C CA . GLY B 1 381 ? -0.853 -31.641 -48.562 1 20.3 381 GLY B CA 1
ATOM 6722 C C . GLY B 1 381 ? -0.627 -31.062 -47.188 1 20.3 381 GLY B C 1
ATOM 6723 O O . GLY B 1 381 ? -0.151 -31.766 -46.281 1 20.3 381 GLY B O 1
ATOM 6724 N N . ALA B 1 382 ? -0.497 -29.766 -47 1 22.91 382 ALA B N 1
ATOM 6725 C CA . ALA B 1 382 ? -0.371 -28.766 -45.938 1 22.91 382 ALA B CA 1
ATOM 6726 C C . ALA B 1 382 ? -1.572 -28.812 -45 1 22.91 382 ALA B C 1
ATOM 6728 O O . ALA B 1 382 ? -2.592 -28.172 -45.25 1 22.91 382 ALA B O 1
ATOM 6729 N N . ALA B 1 383 ? -1.944 -29.906 -44.406 1 25.53 383 ALA B N 1
ATOM 6730 C CA . ALA B 1 383 ? -3.15 -29.875 -43.594 1 25.53 383 ALA B CA 1
ATOM 6731 C C . ALA B 1 383 ? -2.98 -28.938 -42.375 1 25.53 383 ALA B C 1
ATOM 6733 O O . ALA B 1 383 ? -1.879 -28.812 -41.844 1 25.53 383 ALA B O 1
ATOM 6734 N N . SER B 1 384 ? -3.998 -28.188 -42.094 1 26.12 384 SER B N 1
ATOM 6735 C CA . SER B 1 384 ? -4.367 -27.141 -41.125 1 26.12 384 SER B CA 1
ATOM 6736 C C . SER B 1 384 ? -4.105 -27.578 -39.688 1 26.12 384 SER B C 1
ATOM 6738 O O . SER B 1 384 ? -4.199 -28.766 -39.375 1 26.12 384 SER B O 1
ATOM 6740 N N . ASP B 1 385 ? -3.596 -26.734 -38.812 1 26.47 385 ASP B N 1
ATOM 6741 C CA . ASP B 1 385 ? -2.861 -26.734 -37.531 1 26.47 385 ASP B CA 1
ATOM 6742 C C . ASP B 1 385 ? -3.719 -27.297 -36.406 1 26.47 385 ASP B C 1
ATOM 6744 O O . ASP B 1 385 ? -3.211 -27.578 -35.312 1 26.47 385 ASP B O 1
ATOM 6748 N N . ALA B 1 386 ? -5.043 -26.938 -36.312 1 32.31 386 ALA B N 1
ATOM 6749 C CA . ALA B 1 386 ? -5.777 -27.125 -35.094 1 32.31 386 ALA B CA 1
ATOM 6750 C C . ALA B 1 386 ? -5.844 -28.609 -34.719 1 32.31 386 ALA B C 1
ATOM 6752 O O . ALA B 1 386 ? -5.879 -28.969 -33.531 1 32.31 386 ALA B O 1
ATOM 6753 N N . GLY B 1 387 ? -6.375 -29.438 -35.688 1 31.77 387 GLY B N 1
ATOM 6754 C CA . GLY B 1 387 ? -6.746 -30.844 -35.688 1 31.77 387 GLY B CA 1
ATOM 6755 C C . GLY B 1 387 ? -5.551 -31.766 -35.594 1 31.77 387 GLY B C 1
ATOM 6756 O O . GLY B 1 387 ? -5.652 -32.969 -35.906 1 31.77 387 GLY B O 1
ATOM 6757 N N . GLY B 1 388 ? -4.535 -31.25 -35.375 1 32.5 388 GLY B N 1
ATOM 6758 C CA . GLY B 1 388 ? -3.314 -32 -35.625 1 32.5 388 GLY B CA 1
ATOM 6759 C C . GLY B 1 388 ? -3.115 -33.156 -34.656 1 32.5 388 GLY B C 1
ATOM 6760 O O . GLY B 1 388 ? -2.381 -34.094 -34.969 1 32.5 388 GLY B O 1
ATOM 6761 N N . LEU B 1 389 ? -3.51 -32.812 -33.312 1 38.47 389 LEU B N 1
ATOM 6762 C CA . LEU B 1 389 ? -3.246 -33.906 -32.375 1 38.47 389 LEU B CA 1
ATOM 6763 C C . LEU B 1 389 ? -3.998 -35.156 -32.812 1 38.47 389 LEU B C 1
ATOM 6765 O O . LEU B 1 389 ? -3.439 -36.25 -32.781 1 38.47 389 LEU B O 1
ATOM 6769 N N . SER B 1 390 ? -5.355 -34.875 -33.094 1 39.22 390 SER B N 1
ATOM 6770 C CA . SER B 1 390 ? -6.172 -36.031 -33.531 1 39.22 390 SER B CA 1
ATOM 6771 C C . SER B 1 390 ? -5.621 -36.656 -34.812 1 39.22 390 SER B C 1
ATOM 6773 O O . SER B 1 390 ? -5.648 -37.875 -34.969 1 39.22 390 SER B O 1
ATOM 6775 N N . ALA B 1 391 ? -5.18 -35.844 -35.688 1 38.44 391 ALA B N 1
ATOM 6776 C CA . ALA B 1 391 ? -4.75 -36.344 -37 1 38.44 391 ALA B CA 1
ATOM 6777 C C . ALA B 1 391 ? -3.432 -37.094 -36.906 1 38.44 391 ALA B C 1
ATOM 6779 O O . ALA B 1 391 ? -3.229 -38.094 -37.594 1 38.44 391 ALA B O 1
ATOM 6780 N N . PHE B 1 392 ? -2.555 -36.469 -36.094 1 41.59 392 PHE B N 1
ATOM 6781 C CA . PHE B 1 392 ? -1.288 -37.188 -35.938 1 41.59 392 PHE B CA 1
ATOM 6782 C C . PHE B 1 392 ? -1.496 -38.5 -35.219 1 41.59 392 PHE B C 1
ATOM 6784 O O . PHE B 1 392 ? -0.731 -39.469 -35.406 1 41.59 392 PHE B O 1
ATOM 6791 N N . LEU B 1 393 ? -2.518 -38.562 -34.281 1 43.5 393 LEU B N 1
ATOM 6792 C CA . LEU B 1 393 ? -2.865 -39.844 -33.656 1 43.5 393 LEU B CA 1
ATOM 6793 C C . LEU B 1 393 ? -3.064 -40.906 -34.719 1 43.5 393 LEU B C 1
ATOM 6795 O O . LEU B 1 393 ? -3.211 -42.094 -34.375 1 43.5 393 LEU B O 1
ATOM 6799 N N . GLN B 1 394 ? -3.254 -40.438 -35.906 1 37.84 394 GLN B N 1
ATOM 6800 C CA . GLN B 1 394 ? -3.561 -41.438 -36.906 1 37.84 394 GLN B CA 1
ATOM 6801 C C . GLN B 1 394 ? -2.307 -42.219 -37.312 1 37.84 394 GLN B C 1
ATOM 6803 O O . GLN B 1 394 ? -2.387 -43.188 -38.062 1 37.84 394 GLN B O 1
ATOM 6808 N N . SER B 1 395 ? -1.136 -41.562 -37.344 1 43.31 395 SER B N 1
ATOM 6809 C CA . SER B 1 395 ? -0.103 -42.5 -37.781 1 43.31 395 SER B CA 1
ATOM 6810 C C . SER B 1 395 ? 0.168 -43.562 -36.688 1 43.31 395 SER B C 1
ATOM 6812 O O . SER B 1 395 ? 0.443 -43.219 -35.562 1 43.31 395 SER B O 1
ATOM 6814 N N . ARG B 1 396 ? -0.243 -44.812 -36.75 1 49.75 396 ARG B N 1
ATOM 6815 C CA . ARG B 1 396 ? -0.561 -46.062 -36.062 1 49.75 396 ARG B CA 1
ATOM 6816 C C . ARG B 1 396 ? 0.663 -46.625 -35.344 1 49.75 396 ARG B C 1
ATOM 6818 O O . ARG B 1 396 ? 0.579 -47.656 -34.688 1 49.75 396 ARG B O 1
ATOM 6825 N N . THR B 1 397 ? 1.884 -46.406 -35.75 1 50.28 397 THR B N 1
ATOM 6826 C CA . THR B 1 397 ? 2.797 -47.344 -35.125 1 50.28 397 THR B CA 1
ATOM 6827 C C . THR B 1 397 ? 3.309 -46.812 -33.812 1 50.28 397 THR B C 1
ATOM 6829 O O . THR B 1 397 ? 3.93 -45.75 -33.75 1 50.28 397 THR B O 1
ATOM 6832 N N . PRO B 1 398 ? 2.818 -47.281 -32.656 1 59.47 398 PRO B N 1
ATOM 6833 C CA . PRO B 1 398 ? 3.293 -46.844 -31.359 1 59.47 398 PRO B CA 1
ATOM 6834 C C . PRO B 1 398 ? 4.812 -46.938 -31.219 1 59.47 398 PRO B C 1
ATOM 6836 O O . PRO B 1 398 ? 5.441 -47.781 -31.828 1 59.47 398 PRO B O 1
ATOM 6839 N N . LEU B 1 399 ? 5.484 -45.844 -30.844 1 66 399 LEU B N 1
ATOM 6840 C CA . LEU B 1 399 ? 6.906 -45.875 -30.516 1 66 399 LEU B CA 1
ATOM 6841 C C . LEU B 1 399 ? 7.215 -47.094 -29.625 1 66 399 LEU B C 1
ATOM 6843 O O . LEU B 1 399 ? 6.441 -47.406 -28.719 1 66 399 LEU B O 1
ATOM 6847 N N . PRO B 1 400 ? 8.188 -47.875 -30.062 1 64.44 400 PRO B N 1
ATOM 6848 C CA . PRO B 1 400 ? 8.586 -48.938 -29.172 1 64.44 400 PRO B CA 1
ATOM 6849 C C . PRO B 1 400 ? 8.797 -48.469 -27.734 1 64.44 400 PRO B C 1
ATOM 6851 O O . PRO B 1 400 ? 9.242 -47.344 -27.516 1 64.44 400 PRO B O 1
ATOM 6854 N N . LEU B 1 401 ? 8.336 -49.156 -26.781 1 64.5 401 LEU B N 1
ATOM 6855 C CA . LEU B 1 401 ? 8.352 -48.844 -25.359 1 64.5 401 LEU B CA 1
ATOM 6856 C C . LEU B 1 401 ? 9.734 -48.406 -24.922 1 64.5 401 LEU B C 1
ATOM 6858 O O . LEU B 1 401 ? 9.859 -47.531 -24.031 1 64.5 401 LEU B O 1
ATOM 6862 N N . ASP B 1 402 ? 10.742 -48.938 -25.594 1 65.44 402 ASP B N 1
ATOM 6863 C CA . ASP B 1 402 ? 12.109 -48.625 -25.203 1 65.44 402 ASP B CA 1
ATOM 6864 C C . ASP B 1 402 ? 12.5 -47.219 -25.609 1 65.44 402 ASP B C 1
ATOM 6866 O O . ASP B 1 402 ? 13.469 -46.656 -25.094 1 65.44 402 ASP B O 1
ATOM 6870 N N . MET B 1 403 ? 11.695 -46.625 -26.406 1 73.56 403 MET B N 1
ATOM 6871 C CA . MET B 1 403 ? 12.031 -45.281 -26.906 1 73.56 403 MET B CA 1
ATOM 6872 C C . MET B 1 403 ? 11.055 -44.25 -26.359 1 73.56 403 MET B C 1
ATOM 6874 O O . MET B 1 403 ? 11.156 -43.062 -26.703 1 73.56 403 MET B O 1
ATOM 6878 N N . ALA B 1 404 ? 10.195 -44.719 -25.484 1 81.69 404 ALA B N 1
ATOM 6879 C CA . ALA B 1 404 ? 9.203 -43.781 -24.953 1 81.69 404 ALA B CA 1
ATOM 6880 C C . ALA B 1 404 ? 9.828 -42.844 -23.938 1 81.69 404 ALA B C 1
ATOM 6882 O O . ALA B 1 404 ? 10.375 -43.312 -22.922 1 81.69 404 ALA B O 1
ATOM 6883 N N . PRO B 1 405 ? 9.766 -41.594 -24.219 1 88.75 405 PRO B N 1
ATOM 6884 C CA . PRO B 1 405 ? 10.43 -40.656 -23.312 1 88.75 405 PRO B CA 1
ATOM 6885 C C . PRO B 1 405 ? 9.625 -40.406 -22.047 1 88.75 405 PRO B C 1
ATOM 6887 O O . PRO B 1 405 ? 8.406 -40.594 -22.016 1 88.75 405 PRO B O 1
ATOM 6890 N N . THR B 1 406 ? 10.305 -40.094 -21 1 92.12 406 THR B N 1
ATOM 6891 C CA . THR B 1 406 ? 9.727 -39.719 -19.719 1 92.12 406 THR B CA 1
ATOM 6892 C C . THR B 1 406 ? 9.867 -38.219 -19.484 1 92.12 406 THR B C 1
ATOM 6894 O O . THR B 1 406 ? 10.742 -37.562 -20.062 1 92.12 406 THR B O 1
ATOM 6897 N N . ALA B 1 407 ? 8.906 -37.719 -18.656 1 94.25 407 ALA B N 1
ATOM 6898 C CA . ALA B 1 407 ? 8.977 -36.281 -18.453 1 94.25 407 ALA B CA 1
ATOM 6899 C C . ALA B 1 407 ? 8.453 -35.906 -17.062 1 94.25 407 ALA B C 1
ATOM 6901 O O . ALA B 1 407 ? 7.547 -36.562 -16.531 1 94.25 407 ALA B O 1
ATOM 6902 N N . PHE B 1 408 ? 9.078 -34.938 -16.453 1 96 408 PHE B N 1
ATOM 6903 C CA . PHE B 1 408 ? 8.547 -34.25 -15.281 1 96 408 PHE B CA 1
ATOM 6904 C C . PHE B 1 408 ? 8.086 -32.844 -15.641 1 96 408 PHE B C 1
ATOM 6906 O O . PHE B 1 408 ? 8.711 -32.188 -16.469 1 96 408 PHE B O 1
ATOM 6913 N N . VAL B 1 409 ? 6.973 -32.469 -15.062 1 96.38 409 VAL B N 1
ATOM 6914 C CA . VAL B 1 409 ? 6.422 -31.141 -15.273 1 96.38 409 VAL B CA 1
ATOM 6915 C C . VAL B 1 409 ? 6.371 -30.391 -13.945 1 96.38 409 VAL B C 1
ATOM 6917 O O . VAL B 1 409 ? 5.918 -30.938 -12.93 1 96.38 409 VAL B O 1
ATOM 6920 N N . VAL B 1 410 ? 6.91 -29.172 -13.938 1 96.75 410 VAL B N 1
ATOM 6921 C CA . VAL B 1 410 ? 6.883 -28.359 -12.734 1 96.75 410 VAL B CA 1
ATOM 6922 C C . VAL B 1 410 ? 6.316 -26.969 -13.062 1 96.75 410 VAL B C 1
ATOM 6924 O O . VAL B 1 410 ? 6.547 -26.453 -14.156 1 96.75 410 VAL B O 1
ATOM 6927 N N . CYS B 1 411 ? 5.57 -26.391 -12.141 1 95.5 411 CYS B N 1
ATOM 6928 C CA . CYS B 1 411 ? 4.945 -25.094 -12.336 1 95.5 411 CYS B CA 1
ATOM 6929 C C . CYS B 1 411 ? 5.379 -24.109 -11.242 1 95.5 411 CYS B C 1
ATOM 6931 O O . CYS B 1 411 ? 4.609 -23.812 -10.328 1 95.5 411 CYS B O 1
ATOM 6933 N N . PRO B 1 412 ? 6.543 -23.469 -11.391 1 95.62 412 PRO B N 1
ATOM 6934 C CA . PRO B 1 412 ? 7.051 -22.562 -10.352 1 95.62 412 PRO B CA 1
ATOM 6935 C C . PRO B 1 412 ? 6.254 -21.266 -10.266 1 95.62 412 PRO B C 1
ATOM 6937 O O . PRO B 1 412 ? 6.441 -20.484 -9.328 1 95.62 412 PRO B O 1
ATOM 6940 N N . GLY B 1 413 ? 5.391 -20.984 -11.156 1 92.38 413 GLY B N 1
ATOM 6941 C CA . GLY B 1 413 ? 4.559 -19.781 -11.125 1 92.38 413 GLY B CA 1
ATOM 6942 C C . GLY B 1 413 ? 3.414 -19.875 -10.133 1 92.38 413 GLY B C 1
ATOM 6943 O O . GLY B 1 413 ? 2.742 -18.891 -9.859 1 92.38 413 GLY B O 1
ATOM 6944 N N . GLU B 1 414 ? 3.232 -21.016 -9.555 1 92.25 414 GLU B N 1
ATOM 6945 C CA . GLU B 1 414 ? 2.156 -21.25 -8.594 1 92.25 414 GLU B CA 1
ATOM 6946 C C . GLU B 1 414 ? 2.713 -21.547 -7.203 1 92.25 414 GLU B C 1
ATOM 6948 O O . GLU B 1 414 ? 3.434 -22.531 -7.016 1 92.25 414 GLU B O 1
ATOM 6953 N N . ALA B 1 415 ? 2.301 -20.734 -6.324 1 96.38 415 ALA B N 1
ATOM 6954 C CA . ALA B 1 415 ? 2.717 -20.984 -4.945 1 96.38 415 ALA B CA 1
ATOM 6955 C C . ALA B 1 415 ? 2.008 -22.203 -4.367 1 96.38 415 ALA B C 1
ATOM 6957 O O . ALA B 1 415 ? 2.59 -22.953 -3.574 1 96.38 415 ALA B O 1
ATOM 6958 N N . LEU B 1 416 ? 0.783 -22.344 -4.75 1 96.38 416 LEU B N 1
ATOM 6959 C CA . LEU B 1 416 ? -0.071 -23.453 -4.336 1 96.38 416 LEU B CA 1
ATOM 6960 C C . LEU B 1 416 ? -0.637 -24.188 -5.547 1 96.38 416 LEU B C 1
ATOM 6962 O O . LEU B 1 416 ? -1.002 -23.547 -6.543 1 96.38 416 LEU B O 1
ATOM 6966 N N . ASP B 1 417 ? -0.657 -25.469 -5.402 1 93.5 417 ASP B N 1
ATOM 6967 C CA . ASP B 1 417 ? -1.279 -26.234 -6.48 1 93.5 417 ASP B CA 1
ATOM 6968 C C . ASP B 1 417 ? -2.74 -25.828 -6.664 1 93.5 417 ASP B C 1
ATOM 6970 O O . ASP B 1 417 ? -3.553 -25.984 -5.75 1 93.5 417 ASP B O 1
ATOM 6974 N N . SER B 1 418 ? -2.986 -25.297 -7.777 1 88.94 418 SER B N 1
ATOM 6975 C CA . SER B 1 418 ? -4.355 -24.891 -8.07 1 88.94 418 SER B CA 1
ATOM 6976 C C . SER B 1 418 ? -5.168 -26.047 -8.641 1 88.94 418 SER B C 1
ATOM 6978 O O . SER B 1 418 ? -4.625 -26.906 -9.328 1 88.94 418 SER B O 1
ATOM 6980 N N . THR B 1 419 ? -6.465 -26.031 -8.359 1 86.94 419 THR B N 1
ATOM 6981 C CA . THR B 1 419 ? -7.367 -27.062 -8.852 1 86.94 419 THR B CA 1
ATOM 6982 C C . THR B 1 419 ? -7.387 -27.078 -10.375 1 86.94 419 THR B C 1
ATOM 6984 O O . THR B 1 419 ? -7.398 -28.156 -10.984 1 86.94 419 THR B O 1
ATOM 6987 N N . THR B 1 420 ? -7.332 -25.969 -10.914 1 85.38 420 THR B N 1
ATOM 6988 C CA . THR B 1 420 ? -7.41 -25.859 -12.367 1 85.38 420 THR B CA 1
ATOM 6989 C C . THR B 1 420 ? -6.148 -26.406 -13.023 1 85.38 420 THR B C 1
ATOM 6991 O O . THR B 1 420 ? -6.227 -27.125 -14.016 1 85.38 420 THR B O 1
ATOM 6994 N N . THR B 1 421 ? -5.051 -26.094 -12.539 1 87.94 421 THR B N 1
ATOM 6995 C CA . THR B 1 421 ? -3.785 -26.547 -13.102 1 87.94 421 THR B CA 1
ATOM 6996 C C . THR B 1 421 ? -3.643 -28.062 -12.961 1 87.94 421 THR B C 1
ATOM 6998 O O . THR B 1 421 ? -3.252 -28.734 -13.906 1 87.94 421 THR B O 1
ATOM 7001 N N . LEU B 1 422 ? -3.965 -28.562 -11.805 1 90 422 LEU B N 1
ATOM 7002 C CA . LEU B 1 422 ? -3.855 -30 -11.578 1 90 422 LEU B CA 1
ATOM 7003 C C . LEU B 1 422 ? -4.809 -30.766 -12.492 1 90 422 LEU B C 1
ATOM 7005 O O . LEU B 1 422 ? -4.441 -31.812 -13.047 1 90 422 LEU B O 1
ATOM 7009 N N . TRP B 1 423 ? -5.953 -30.219 -12.609 1 88.94 423 TRP B N 1
ATOM 7010 C CA . TRP B 1 423 ? -6.934 -30.859 -13.477 1 88.94 423 TRP B CA 1
ATOM 7011 C C . TRP B 1 423 ? -6.469 -30.844 -14.93 1 88.94 423 TRP B C 1
ATOM 7013 O O . TRP B 1 423 ? -6.527 -31.875 -15.617 1 88.94 423 TRP B O 1
ATOM 7023 N N . ARG B 1 424 ? -5.969 -29.781 -15.375 1 88.56 424 ARG B N 1
ATOM 7024 C CA . ARG B 1 424 ? -5.535 -29.625 -16.766 1 88.56 424 ARG B CA 1
ATOM 7025 C C . ARG B 1 424 ? -4.344 -30.531 -17.062 1 88.56 424 ARG B C 1
ATOM 7027 O O . ARG B 1 424 ? -4.254 -31.109 -18.141 1 88.56 424 ARG B O 1
ATOM 7034 N N . LEU B 1 425 ? -3.5 -30.641 -16.125 1 91.75 425 LEU B N 1
ATOM 7035 C CA . LEU B 1 425 ? -2.303 -31.453 -16.344 1 91.75 425 LEU B CA 1
ATOM 7036 C C . LEU B 1 425 ? -2.615 -32.938 -16.188 1 91.75 425 LEU B C 1
ATOM 7038 O O . LEU B 1 425 ? -2.436 -33.719 -17.125 1 91.75 425 LEU B O 1
ATOM 7042 N N . GLN B 1 426 ? -3.193 -33.281 -15.102 1 90.19 426 GLN B N 1
ATOM 7043 C CA . GLN B 1 426 ? -3.281 -34.688 -14.727 1 90.19 426 GLN B CA 1
ATOM 7044 C C . GLN B 1 426 ? -4.504 -35.375 -15.352 1 90.19 426 GLN B C 1
ATOM 7046 O O . GLN B 1 426 ? -4.48 -36.562 -15.656 1 90.19 426 GLN B O 1
ATOM 7051 N N . LYS B 1 427 ? -5.539 -34.594 -15.586 1 88.69 427 LYS B N 1
ATOM 7052 C CA . LYS B 1 427 ? -6.766 -35.219 -16.078 1 88.69 427 LYS B CA 1
ATOM 7053 C C . LYS B 1 427 ? -6.938 -35 -17.578 1 88.69 427 LYS B C 1
ATOM 7055 O O . LYS B 1 427 ? -7.625 -35.75 -18.25 1 88.69 427 LYS B O 1
ATOM 7060 N N . VAL B 1 428 ? -6.289 -34 -18.078 1 88.56 428 VAL B N 1
ATOM 7061 C CA . VAL B 1 428 ? -6.523 -33.688 -19.469 1 88.56 428 VAL B CA 1
ATOM 7062 C C . VAL B 1 428 ? -5.254 -33.938 -20.281 1 88.56 428 VAL B C 1
ATOM 7064 O O . VAL B 1 428 ? -5.215 -34.844 -21.125 1 88.56 428 VAL B O 1
ATOM 7067 N N . LEU B 1 429 ? -4.195 -33.375 -19.938 1 91 429 LEU B N 1
ATOM 7068 C CA . LEU B 1 429 ? -3.004 -33.375 -20.781 1 91 429 LEU B CA 1
ATOM 7069 C C . LEU B 1 429 ? -2.244 -34.688 -20.672 1 91 429 LEU B C 1
ATOM 7071 O O . LEU B 1 429 ? -1.851 -35.25 -21.688 1 91 429 LEU B O 1
ATOM 7075 N N . PHE B 1 430 ? -2.002 -35.219 -19.469 1 93.69 430 PHE B N 1
ATOM 7076 C CA . PHE B 1 430 ? -1.159 -36.375 -19.266 1 93.69 430 PHE B CA 1
ATOM 7077 C C . PHE B 1 430 ? -1.761 -37.594 -19.953 1 93.69 430 PHE B C 1
ATOM 7079 O O . PHE B 1 430 ? -1.063 -38.344 -20.656 1 93.69 430 PHE B O 1
ATOM 7086 N N . PRO B 1 431 ? -3.061 -37.812 -19.797 1 92.25 431 PRO B N 1
ATOM 7087 C CA . PRO B 1 431 ? -3.643 -38.938 -20.516 1 92.25 431 PRO B CA 1
ATOM 7088 C C . PRO B 1 431 ? -3.521 -38.812 -22.031 1 92.25 431 PRO B C 1
ATOM 7090 O O . PRO B 1 431 ? -3.297 -39.812 -22.719 1 92.25 431 PRO B O 1
ATOM 7093 N N . GLU B 1 432 ? -3.648 -37.625 -22.516 1 89.12 432 GLU B N 1
ATOM 7094 C CA . GLU B 1 432 ? -3.553 -37.375 -23.953 1 89.12 432 GLU B CA 1
ATOM 7095 C C . GLU B 1 432 ? -2.135 -37.625 -24.453 1 89.12 432 GLU B C 1
ATOM 7097 O O . GLU B 1 432 ? -1.943 -38.188 -25.547 1 89.12 432 GLU B O 1
ATOM 7102 N N . VAL B 1 433 ? -1.232 -37.25 -23.719 1 89.38 433 VAL B N 1
ATOM 7103 C CA . VAL B 1 433 ? 0.162 -37.375 -24.141 1 89.38 433 VAL B CA 1
ATOM 7104 C C . VAL B 1 433 ? 0.622 -38.812 -24 1 89.38 433 VAL B C 1
ATOM 7106 O O . VAL B 1 433 ? 1.438 -39.312 -24.797 1 89.38 433 VAL B O 1
ATOM 7109 N N . LYS B 1 434 ? 0.132 -39.5 -23 1 89.38 434 LYS B N 1
ATOM 7110 C CA . LYS B 1 434 ? 0.437 -40.938 -22.875 1 89.38 434 LYS B CA 1
ATOM 7111 C C . LYS B 1 434 ? -0.029 -41.719 -24.094 1 89.38 434 LYS B C 1
ATOM 7113 O O . LYS B 1 434 ? 0.634 -42.656 -24.531 1 89.38 434 LYS B O 1
ATOM 7118 N N . LYS B 1 435 ? -1.094 -41.25 -24.641 1 87.19 435 LYS B N 1
ATOM 7119 C CA . LYS B 1 435 ? -1.604 -41.875 -25.844 1 87.19 435 LYS B CA 1
ATOM 7120 C C . LYS B 1 435 ? -0.681 -41.625 -27.031 1 87.19 435 LYS B C 1
ATOM 7122 O O . LYS B 1 435 ? -0.636 -42.406 -27.984 1 87.19 435 LYS B O 1
ATOM 7127 N N . LEU B 1 436 ? 0.003 -40.562 -26.906 1 84.19 436 LEU B N 1
ATOM 7128 C CA . LEU B 1 436 ? 0.904 -40.188 -27.984 1 84.19 436 LEU B CA 1
ATOM 7129 C C . LEU B 1 436 ? 2.201 -41 -27.922 1 84.19 436 LEU B C 1
ATOM 7131 O O . LEU B 1 436 ? 2.971 -41 -28.875 1 84.19 436 LEU B O 1
ATOM 7135 N N . GLY B 1 437 ? 2.479 -41.594 -26.766 1 85.62 437 GLY B N 1
ATOM 7136 C CA . GLY B 1 437 ? 3.654 -42.469 -26.688 1 85.62 437 GLY B CA 1
ATOM 7137 C C . GLY B 1 437 ? 4.57 -42.125 -25.531 1 85.62 437 GLY B C 1
ATOM 7138 O O . GLY B 1 437 ? 5.637 -42.719 -25.375 1 85.62 437 GLY B O 1
ATOM 7139 N N . TRP B 1 438 ? 4.203 -41.125 -24.766 1 89.56 438 TRP B N 1
ATOM 7140 C CA . TRP B 1 438 ? 5.012 -40.781 -23.609 1 89.56 438 TRP B CA 1
ATOM 7141 C C . TRP B 1 438 ? 4.797 -41.781 -22.469 1 89.56 438 TRP B C 1
ATOM 7143 O O . TRP B 1 438 ? 3.684 -42.281 -22.281 1 89.56 438 TRP B O 1
ATOM 7153 N N . ARG B 1 439 ? 5.977 -42.031 -21.891 1 87.69 439 ARG B N 1
ATOM 7154 C CA . ARG B 1 439 ? 5.891 -42.938 -20.734 1 87.69 439 ARG B CA 1
ATOM 7155 C C . ARG B 1 439 ? 6.184 -42.188 -19.438 1 87.69 439 ARG B C 1
ATOM 7157 O O . ARG B 1 439 ? 7.078 -41.344 -19.391 1 87.69 439 ARG B O 1
ATOM 7164 N N . ASP B 1 440 ? 5.461 -42.312 -18.438 1 88 440 ASP B N 1
ATOM 7165 C CA . ASP B 1 440 ? 5.691 -41.906 -17.062 1 88 440 ASP B CA 1
ATOM 7166 C C . ASP B 1 440 ? 5.805 -40.375 -16.953 1 88 440 ASP B C 1
ATOM 7168 O O . ASP B 1 440 ? 6.84 -39.875 -16.531 1 88 440 ASP B O 1
ATOM 7172 N N . ILE B 1 441 ? 4.895 -39.719 -17.281 1 93.69 441 ILE B N 1
ATOM 7173 C CA . ILE B 1 441 ? 4.836 -38.281 -17.094 1 93.69 441 ILE B CA 1
ATOM 7174 C C . ILE B 1 441 ? 4.344 -37.969 -15.688 1 93.69 441 ILE B C 1
ATOM 7176 O O . ILE B 1 441 ? 3.279 -38.406 -15.273 1 93.69 441 ILE B O 1
ATOM 7180 N N . GLN B 1 442 ? 5.172 -37.188 -14.969 1 95.31 442 GLN B N 1
ATOM 7181 C CA . GLN B 1 442 ? 4.828 -36.875 -13.586 1 95.31 442 GLN B CA 1
ATOM 7182 C C . GLN B 1 442 ? 4.828 -35.375 -13.344 1 95.31 442 GLN B C 1
ATOM 7184 O O . GLN B 1 442 ? 5.543 -34.625 -14.023 1 95.31 442 GLN B O 1
ATOM 7189 N N . TYR B 1 443 ? 3.992 -35.031 -12.406 1 96.31 443 TYR B N 1
ATOM 7190 C CA . TYR B 1 443 ? 3.918 -33.625 -11.969 1 96.31 443 TYR B CA 1
ATOM 7191 C C . TYR B 1 443 ? 4.652 -33.438 -10.648 1 96.31 443 TYR B C 1
ATOM 7193 O O . TYR B 1 443 ? 4.402 -34.156 -9.68 1 96.31 443 TYR B O 1
ATOM 7201 N N . ILE B 1 444 ? 5.625 -32.531 -10.688 1 96.75 444 ILE B N 1
ATOM 7202 C CA . ILE B 1 444 ? 6.273 -32.125 -9.445 1 96.75 444 ILE B CA 1
ATOM 7203 C C . ILE B 1 444 ? 5.402 -31.109 -8.711 1 96.75 444 ILE B C 1
ATOM 7205 O O . ILE B 1 444 ? 5.152 -30.016 -9.219 1 96.75 444 ILE B O 1
ATOM 7209 N N . PRO B 1 445 ? 4.934 -31.406 -7.555 1 96.5 445 PRO B N 1
ATOM 7210 C CA . PRO B 1 445 ? 4.039 -30.5 -6.832 1 96.5 445 PRO B CA 1
ATOM 7211 C C . PRO B 1 445 ? 4.68 -29.141 -6.543 1 96.5 445 PRO B C 1
ATOM 7213 O O . PRO B 1 445 ? 5.906 -29.047 -6.469 1 96.5 445 PRO B O 1
ATOM 7216 N N . ALA B 1 446 ? 3.824 -28.156 -6.422 1 96.88 446 ALA B N 1
ATOM 7217 C CA . ALA B 1 446 ? 4.305 -26.844 -5.988 1 96.88 446 ALA B CA 1
ATOM 7218 C C . ALA B 1 446 ? 4.871 -26.906 -4.574 1 96.88 446 ALA B C 1
ATOM 7220 O O . ALA B 1 446 ? 4.852 -27.953 -3.938 1 96.88 446 ALA B O 1
ATOM 7221 N N . LEU B 1 447 ? 5.418 -25.812 -4.148 1 97.19 447 LEU B N 1
ATOM 7222 C CA . LEU B 1 447 ? 5.977 -25.797 -2.801 1 97.19 447 LEU B CA 1
ATOM 7223 C C . LEU B 1 447 ? 4.883 -25.969 -1.753 1 97.19 447 LEU B C 1
ATOM 7225 O O . LEU B 1 447 ? 5.129 -26.547 -0.688 1 97.19 447 LEU B O 1
ATOM 7229 N N . ASN B 1 448 ? 3.65 -25.484 -2.037 1 97.25 448 ASN B N 1
ATOM 7230 C CA . ASN B 1 448 ? 2.473 -25.703 -1.205 1 97.25 448 ASN B CA 1
ATOM 7231 C C . ASN B 1 448 ? 2.746 -25.359 0.256 1 97.25 448 ASN B C 1
ATOM 7233 O O . ASN B 1 448 ? 3.285 -24.297 0.557 1 97.25 448 ASN B O 1
ATOM 7237 N N . ASP B 1 449 ? 2.309 -26.094 1.188 1 96.62 449 ASP B N 1
ATOM 7238 C CA . ASP B 1 449 ? 2.426 -25.766 2.605 1 96.62 449 ASP B CA 1
ATOM 7239 C C . ASP B 1 449 ? 3.658 -26.422 3.223 1 96.62 449 ASP B C 1
ATOM 7241 O O . ASP B 1 449 ? 3.611 -26.891 4.359 1 96.62 449 ASP B O 1
ATOM 7245 N N . THR B 1 450 ? 4.738 -26.469 2.508 1 96.81 450 THR B N 1
ATOM 7246 C CA . THR B 1 450 ? 5.98 -27.016 3.033 1 96.81 450 THR B CA 1
ATOM 7247 C C . THR B 1 450 ? 6.695 -26 3.92 1 96.81 450 THR B C 1
ATOM 7249 O O . THR B 1 450 ? 6.469 -24.797 3.801 1 96.81 450 THR B O 1
ATOM 7252 N N . ALA B 1 451 ? 7.547 -26.5 4.773 1 96.62 451 ALA B N 1
ATOM 7253 C CA . ALA B 1 451 ? 8.367 -25.625 5.617 1 96.62 451 ALA B CA 1
ATOM 7254 C C . ALA B 1 451 ? 9.312 -24.781 4.773 1 96.62 451 ALA B C 1
ATOM 7256 O O . ALA B 1 451 ? 9.586 -23.625 5.109 1 96.62 451 ALA B O 1
ATOM 7257 N N . GLU B 1 452 ? 9.781 -25.328 3.697 1 97.12 452 GLU B N 1
ATOM 7258 C CA . GLU B 1 452 ? 10.68 -24.609 2.809 1 97.12 452 GLU B CA 1
ATOM 7259 C C . GLU B 1 452 ? 9.977 -23.422 2.164 1 97.12 452 GLU B C 1
ATOM 7261 O O . GLU B 1 452 ? 10.578 -22.359 1.985 1 97.12 452 GLU B O 1
ATOM 7266 N N . HIS B 1 453 ? 8.75 -23.688 1.799 1 98.06 453 HIS B N 1
ATOM 7267 C CA . HIS B 1 453 ? 7.98 -22.578 1.243 1 98.06 453 HIS B CA 1
ATOM 7268 C C . HIS B 1 453 ? 7.809 -21.453 2.268 1 98.06 453 HIS B C 1
ATOM 7270 O O . HIS B 1 453 ? 7.938 -20.281 1.933 1 98.06 453 HIS B O 1
ATOM 7276 N N . ALA B 1 454 ? 7.508 -21.828 3.492 1 97.94 454 ALA B N 1
ATOM 7277 C CA . ALA B 1 454 ? 7.352 -20.859 4.566 1 97.94 454 ALA B CA 1
ATOM 7278 C C . ALA B 1 454 ? 8.633 -20.062 4.773 1 97.94 454 ALA B C 1
ATOM 7280 O O . ALA B 1 454 ? 8.594 -18.859 5.051 1 97.94 454 ALA B O 1
ATOM 7281 N N . GLU B 1 455 ? 9.711 -20.719 4.668 1 96.88 455 GLU B N 1
ATOM 7282 C CA . GLU B 1 455 ? 11 -20.062 4.777 1 96.88 455 GLU B CA 1
ATOM 7283 C C . GLU B 1 455 ? 11.18 -19.016 3.674 1 96.88 455 GLU B C 1
ATOM 7285 O O . GLU B 1 455 ? 11.672 -17.922 3.924 1 96.88 455 GLU B O 1
ATOM 7290 N N . VAL B 1 456 ? 10.797 -19.375 2.49 1 97.75 456 VAL B N 1
ATOM 7291 C CA . VAL B 1 456 ? 10.898 -18.469 1.358 1 97.75 456 VAL B CA 1
ATOM 7292 C C . VAL B 1 456 ? 10.07 -17.219 1.637 1 97.75 456 VAL B C 1
ATOM 7294 O O . VAL B 1 456 ? 10.586 -16.094 1.539 1 97.75 456 VAL B O 1
ATOM 7297 N N . LEU B 1 457 ? 8.789 -17.438 1.996 1 98.38 457 LEU B N 1
ATOM 7298 C CA . LEU B 1 457 ? 7.891 -16.312 2.205 1 98.38 457 LEU B CA 1
ATOM 7299 C C . LEU B 1 457 ? 8.352 -15.461 3.383 1 98.38 457 LEU B C 1
ATOM 7301 O O . LEU B 1 457 ? 8.234 -14.234 3.354 1 98.38 457 LEU B O 1
ATOM 7305 N N . SER B 1 458 ? 8.906 -16.078 4.41 1 96.94 458 SER B N 1
ATOM 7306 C CA . SER B 1 458 ? 9.438 -15.336 5.551 1 96.94 458 SER B CA 1
ATOM 7307 C C . SER B 1 458 ? 10.633 -14.477 5.145 1 96.94 458 SER B C 1
ATOM 7309 O O . SER B 1 458 ? 10.781 -13.352 5.621 1 96.94 458 SER B O 1
ATOM 7311 N N . ALA B 1 459 ? 11.453 -15.031 4.281 1 96.19 459 ALA B N 1
ATOM 7312 C CA . ALA B 1 459 ? 12.609 -14.281 3.799 1 96.19 459 ALA B CA 1
ATOM 7313 C C . ALA B 1 459 ? 12.172 -13.07 2.986 1 96.19 459 ALA B C 1
ATOM 7315 O O . ALA B 1 459 ? 12.789 -12.008 3.068 1 96.19 459 ALA B O 1
ATOM 7316 N N . VAL B 1 460 ? 11.148 -13.242 2.223 1 96.69 460 VAL B N 1
ATOM 7317 C CA . VAL B 1 460 ? 10.609 -12.164 1.396 1 96.69 460 VAL B CA 1
ATOM 7318 C C . VAL B 1 460 ? 10.055 -11.055 2.287 1 96.69 460 VAL B C 1
ATOM 7320 O O . VAL B 1 460 ? 10.172 -9.875 1.968 1 96.69 460 VAL B O 1
ATOM 7323 N N . LEU B 1 461 ? 9.492 -11.383 3.418 1 97.06 461 LEU B N 1
ATOM 7324 C CA . LEU B 1 461 ? 8.805 -10.445 4.305 1 97.06 461 LEU B CA 1
ATOM 7325 C C . LEU B 1 461 ? 9.789 -9.812 5.289 1 97.06 461 LEU B C 1
ATOM 7327 O O . LEU B 1 461 ? 9.484 -8.789 5.902 1 97.06 461 LEU B O 1
ATOM 7331 N N . GLU B 1 462 ? 10.945 -10.32 5.488 1 93.25 462 GLU B N 1
ATOM 7332 C CA . GLU B 1 462 ? 11.906 -9.938 6.52 1 93.25 462 GLU B CA 1
ATOM 7333 C C . GLU B 1 462 ? 12.297 -8.469 6.395 1 93.25 462 GLU B C 1
ATOM 7335 O O . GLU B 1 462 ? 12.367 -7.754 7.395 1 93.25 462 GLU B O 1
ATOM 7340 N N . PRO B 1 463 ? 12.5 -7.988 5.188 1 90.25 463 PRO B N 1
ATOM 7341 C CA . PRO B 1 463 ? 12.906 -6.586 5.059 1 90.25 463 PRO B CA 1
ATOM 7342 C C . PRO B 1 463 ? 11.852 -5.617 5.578 1 90.25 463 PRO B C 1
ATOM 7344 O O . PRO B 1 463 ? 12.156 -4.457 5.859 1 90.25 463 PRO B O 1
ATOM 7347 N N . TYR B 1 464 ? 10.656 -6.043 5.684 1 91.31 464 TYR B N 1
ATOM 7348 C CA . TYR B 1 464 ? 9.57 -5.164 6.102 1 91.31 464 TYR B CA 1
ATOM 7349 C C . TYR B 1 464 ? 9.344 -5.258 7.605 1 91.31 464 TYR B C 1
ATOM 7351 O O . TYR B 1 464 ? 8.508 -4.535 8.156 1 91.31 464 TYR B O 1
ATOM 7359 N N . LEU B 1 465 ? 10.07 -6.184 8.273 1 86.75 465 LEU B N 1
ATOM 7360 C CA . LEU B 1 465 ? 9.969 -6.336 9.719 1 86.75 465 LEU B CA 1
ATOM 7361 C C . LEU B 1 465 ? 10.906 -5.375 10.438 1 86.75 465 LEU B C 1
ATOM 7363 O O . LEU B 1 465 ? 11.805 -5.809 11.172 1 86.75 465 LEU B O 1
ATOM 7367 N N . LEU B 1 466 ? 10.945 -4.105 10.078 1 67.88 466 LEU B N 1
ATOM 7368 C CA . LEU B 1 466 ? 11.812 -3.111 10.695 1 67.88 466 LEU B CA 1
ATOM 7369 C C . LEU B 1 466 ? 11.211 -2.6 12 1 67.88 466 LEU B C 1
ATOM 7371 O O . LEU B 1 466 ? 9.992 -2.576 12.156 1 67.88 466 LEU B O 1
#

Solvent-accessible surface area (backbone atoms only — not comparable to full-atom values): 51886 Å² total; per-residue (Å²): 129,78,79,69,76,65,70,74,87,41,46,52,54,85,53,59,21,36,31,30,38,37,35,39,37,34,45,59,65,58,46,83,42,69,45,69,62,38,36,42,53,29,49,52,48,52,66,65,30,60,66,70,49,69,86,53,62,63,85,59,41,54,57,43,40,69,69,49,50,44,72,71,45,42,64,61,51,32,57,51,50,53,74,47,48,41,69,59,80,75,85,78,83,75,77,85,71,84,79,82,88,78,73,86,76,71,71,74,75,67,65,83,72,68,74,79,67,75,78,60,48,46,40,46,53,48,53,34,47,49,49,26,32,53,46,26,36,53,52,45,47,61,73,39,64,88,39,82,50,48,28,72,46,52,36,57,22,20,70,45,34,90,63,31,42,48,49,27,52,57,70,63,56,67,44,60,7,64,32,90,80,26,40,26,68,79,65,43,68,56,51,59,75,43,48,39,36,38,37,37,51,56,30,32,51,43,34,36,55,54,41,41,44,50,47,52,46,61,57,60,29,65,54,69,72,73,36,46,29,65,50,28,36,36,39,47,40,53,51,55,83,38,66,59,42,48,51,49,49,47,51,52,53,48,48,48,30,30,74,72,48,70,52,67,28,41,35,45,33,33,79,40,48,58,60,67,52,52,80,60,7,43,43,36,64,60,48,52,51,50,45,51,50,51,47,49,51,51,45,37,52,50,34,58,52,50,69,73,46,77,65,63,87,82,68,57,72,54,82,66,59,64,59,62,88,38,51,43,75,28,17,45,66,95,64,91,48,60,40,55,80,51,38,44,69,56,50,55,50,51,51,48,51,52,51,50,52,52,49,48,48,49,49,41,53,61,41,59,70,65,70,88,76,79,83,80,79,86,84,86,75,83,74,71,80,86,58,40,67,70,54,53,63,58,66,72,72,74,65,57,75,91,68,34,50,29,30,37,38,34,42,79,53,34,42,48,62,45,67,67,58,50,43,47,42,64,68,47,45,48,58,54,43,42,72,70,39,44,36,75,74,42,76,51,75,41,57,40,56,36,70,68,40,22,49,33,55,36,60,70,49,48,82,75,71,117,129,79,79,70,76,67,69,75,85,42,46,52,53,86,52,58,20,37,31,30,39,36,36,40,37,34,44,58,65,60,46,82,44,68,46,69,62,38,36,43,54,29,48,52,48,50,63,63,30,59,65,73,48,69,86,54,59,62,85,60,42,56,59,44,40,68,68,48,48,44,71,71,44,43,64,61,49,32,56,53,49,53,73,46,48,41,69,59,80,76,88,79,83,78,77,88,74,84,81,84,88,83,78,90,76,72,72,74,76,67,65,82,75,66,74,80,66,76,77,61,49,47,40,46,54,48,53,36,47,50,49,27,32,53,46,27,35,52,52,44,47,61,72,38,63,89,38,83,52,47,30,75,49,52,35,59,22,20,68,45,34,88,62,32,42,49,50,28,52,57,70,62,56,69,45,60,6,65,29,90,81,28,41,25,69,78,65,43,69,58,51,64,75,44,50,38,36,36,38,36,49,58,29,32,53,42,34,36,55,54,40,41,44,48,48,52,48,60,57,61,28,66,54,68,73,73,36,46,28,66,52,27,36,37,40,46,39,53,51,55,82,38,65,62,41,49,52,48,49,47,51,50,52,47,47,50,32,29,75,72,46,70,49,66,27,40,36,47,32,33,77,40,48,58,58,63,54,48,88,54,10,38,42,37,66,60,48,53,51,49,45,52,51,52,47,49,50,51,45,36,52,51,34,58,52,49,68,74,46,76,67,65,86,81,67,56,72,52,84,66,58,64,59,61,87,38,51,44,74,29,17,45,65,95,62,92,49,58,40,54,81,51,38,44,70,58,50,57,50,52,52,49,51,52,50,50,51,51,49,48,46,49,47,42,55,59,41,59,69,66,72,87,78,83,77,76,84,85,86,77,82,81,76,72,78,85,58,39,68,70,54,53,63,58,67,75,73,74,65,56,77,90,68,33,50,29,31,37,37,35,42,79,54,34,44,48,62,44,67,66,59,49,44,47,43,64,68,48,45,48,58,56,43,40,73,70,40,44,36,73,72,42,76,50,74,41,55,40,56,36,71,68,39,23,51,35,55,34,59,70,49,48,82,74,70,115

Sequence (932 aa):
MCDENSTNGALNERFNTPTRFGVLLVCEGAPESTSLWNVWCFLSRKLMNPRFYDFLPRWLWRPLVYTVVLPCIVRQHQRMHRGTWILSRSRSNAPAENEDAVTTTETAAAVAASAGSEVVGTATVVALAEQLGRLVEQWLRQKLMGRRDASVQVEVGFYHRRGSVEAALERLQLRGGYGRDARDSAGMPVAVEVEELMVLPLYPHHKAEFTGTVWDAVMRSSYFQRHENIPNVHFIRNYADHEVYLDTWNRHIRRYVGQHGTPDWLFIVFQGTRKYVAASGDTYRDEYTSTAEQLRERLSTSWSTSSSMPTPADGQFFRGSLNPSRIKSAFLGHGSEALREPRLERVFLSIIRQLKSISAMNSLASSLSSSAVNRRGSSDGAASDAGGLSAFLQSRTPLPLDMAPTAFVVCPGEALDSTTTLWRLQKVLFPEVKKLGWRDIQYIPALNDTAEHAEVLSAVLEPYLLMCDENSTNGALNERFNTPTRFGVLLVCEGAPESTSLWNVWCFLSRKLMNPRFYDFLPRWLWRPLVYTVVLPCIVRQHQRMHRGTWILSRSRSNAPAENEDAVTTTETAAAVAASAGSEVVGTATVVALAEQLGRLVEQWLRQKLMGRRDASVQVEVGFYHRRGSVEAALERLQLRGGYGRDARDSAGMPVAVEVEELMVLPLYPHHKAEFTGTVWDAVMRSSYFQRHENIPNVHFIRNYADHEVYLDTWNRHIRRYVGQHGTPDWLFIVFQGTRKYVAASGDTYRDEYTSTAEQLRERLSTSWSTSSSMPTPADGQFFRGSLNPSRIKSAFLGHGSEALREPRLERVFLSIIRQLKSISAMNSLASSLSSSAVNRRGSSDGAASDAGGLSAFLQSRTPLPLDMAPTAFVVCPGEALDSTTTLWRLQKVLFPEVKKLGWRDIQYIPALNDTAEHAEVLSAVLEPYLL

Foldseek 3Di:
DPPCVVVVLFAAPQFQFQEEEEEEEEFAFAFPALDLVSLLLLVLLLQLDCLAPVPDDNVVSNVCCVPPVSVVCSVVVSVLQVVQKDFDPDPPPDDPDPDDDDDDPPPPPPPVPPPPPRRPTGGPQVVLQQLLQVLLLVVLCVVCVVPPRYHYHYFYAHLSPPCRLVVRVVVSSPLVDCDQCGAHPVRHGRNYNAYEYEYEYQFQFADCSILVSSCCSNVVPCNPVVHPDDHHYHYDRHRLPPPLLLVLVLVLVQQVCQVPPHFQAEEAEEAWDFPPDVPVVRCRVVSVVVSLVSSLVSLQVVLVVVCPDDCPPVSRRHNDRHDSVRYYYAYDYPPDGPTDDDHPLVVLVVVLVVLVVVVVVVVVVVVVVDDPDPDPDDDDPPDDDPCVLVVVLPPPDADDLVSAGEYEYEYARGQADDSSVCCCVVVNRVVSSVSSHHDHYYYRGHCRSPSSSSVSVSVVCVVVVD/DPPCVVVVLFAAPQFQFQEEEEEEEEFAFAFPALDLVSLLLLVLLLQLDCLAPVPDDNVVSNVCCVPPVSVVCSVVVSVLQVVQKDFDPDPPPDDPDPDDDDDDPPDPPPPVPPDPPRRDTGGPQVVLQQLLQVLLLVVLCVVCVVPPRYHYHYFYAHLSPPCRLVVRVVVSSPLVPCDQCGAHPVGHGRNYNAYEYEYEYQFQFADCSILVSSCCSNVVPCNPVVHPHDHHYHYDRHQLPPPLLLVLVLVLVQQVCQVPPPFQAEEAEEAWDFPDPVVVVRCRVVSVVVSLVSSLVSNQVVLVVVCVDPCPPVSRRDNDRHDSVRYYYAYDYPPDGPTPDDHPLVVLVVVLVVLVVVVVVVVCVVVVVDDPDPDPDDDDDPDDDPCVLVVVLPPPDADDLVSAGEYEYEYARGQADDSSVCCCVVVNRPVSSVSSHHDHYYYRGHCRSPSSSSVSVSVVCVVVVD

InterPro domains:
  IPR001015 Ferrochelatase [PF00762] (193-302)
  IPR001015 Ferrochelatase [PTHR11108] (141-301)

Nearest PDB structures (foldseek):
  3aqi-assembly1_B  TM=8.698E-01  e=1.203E-16  Homo sapiens
  4f4d-assembly1_B  TM=8.639E-01  e=2.768E-16  Homo sapiens
  4kmm-assembly1_B  TM=8.517E-01  e=2.457E-16  Homo sapiens
  4klc-assembly1_B  TM=8.595E-01  e=1.465E-15  Homo sapiens
  1lbq-assembly1_B  TM=8.540E-01  e=9.268E-15  Saccharomyces cerevisiae

Radius of gyration: 36.4 Å; Cα contacts (8 Å, |Δi|>4): 1425; chains: 2; bounding box: 63×131×109 Å

Organism: Leptomonas pyrrhocoris (NCBI:txid157538)

Secondary structure (DSSP, 8-state):
--------SSPPGGG-SSEEEEEEEEE----SSSSHHHHHHHHHHHHT-TTT--SS-HHHHHHHIIIIIHHHHHHHHHHHHHTTEEE-----------------TTGGGSGGG-S-----EEEHHHHHHHHHHHHHHHHHHHHTTT-TTEEEEEEEEETTSTTHHHHHHHHHT--S---TT-B-TTSPBP---EEEEEEEES-SS--IIIIIHHHHHHHT-THHHH-S---EEEE----TT-HHHHHHHHHHHHHHHHHH---SEEEEEEEPP-S--GGGT--HHHHHHHHHHHHHHHHHHHHHHHTTS---TTS-S---PPPGGGEEEEEE--SSS-PPS-BHHHHHHHHHHHHHHHHHHHHHHHHHTT--------------SSSHHHHHTTS-----GGG---EEEE-TT-SS--HHHHIIIIIIIHHHHHHHT---EEEEP--TT-HHHHHHHHHHHGGG--/--------SSPPGGG-SSEEEEEEEEE----SSSSHHHHHHHHHHHHT-TTT--SS-HHHHHHHIIIIIHHHHHHHHHHHHHTTEEE---------------S--SGGGSGGG-S-----EEEHHHHHHHHHHHHHHHHHHHHTTT-TTEEEEEEEEETTSTTHHHHHHHHHT--S---TT-B-TTSPBP---EEEEEEEES-SS--IIIIIHHHHHHHT-THHHH-S---EEEE----TT-HHHHHHHHHHHHHHHHHH---SEEEEEEEPP-SS-TTTT--HHHHHHHHHHHHHHHHHHHHHHHTTS---TTS-S---PPPGGGEEEEEE--SSS-PPS-BHHHHHHHHHHHHHHHHHHHHHHHHTTT--------------STTHHHHHTTS-----GGG---EEEE-TT-SS--HHHHIIIIIIIHHHHHHHT---EEEEP--TT-HHHHHHHHHHHGGG--

pLDDT: mean 76.41, std 23.84, range [18.61, 98.62]